Protein AF-A0A0A1UP89-F1 (afdb_monomer)

Structure (mmCIF, N/CA/C/O backbone):
data_AF-A0A0A1UP89-F1
#
_entry.id   AF-A0A0A1UP89-F1
#
loop_
_atom_site.group_PDB
_atom_site.id
_atom_site.type_symbol
_atom_site.label_atom_id
_atom_site.label_alt_id
_atom_site.label_comp_id
_atom_site.label_asym_id
_atom_site.label_entity_id
_atom_site.label_seq_id
_atom_site.pdbx_PDB_ins_code
_atom_site.Cartn_x
_atom_site.Cartn_y
_atom_site.Cartn_z
_atom_site.occupancy
_atom_site.B_iso_or_equiv
_atom_site.auth_seq_id
_atom_site.auth_comp_id
_atom_site.auth_asym_id
_atom_site.auth_atom_id
_atom_site.pdbx_PDB_model_num
ATOM 1 N N . MET A 1 1 ? -55.912 -30.598 -23.095 1.00 42.38 1 MET A N 1
ATOM 2 C CA . MET A 1 1 ? -55.971 -30.353 -24.553 1.00 42.38 1 MET A CA 1
ATOM 3 C C . MET A 1 1 ? -56.591 -28.979 -24.792 1.00 42.38 1 MET A C 1
ATOM 5 O O . MET A 1 1 ? -57.762 -28.890 -25.119 1.00 42.38 1 MET A O 1
ATOM 9 N N . TRP A 1 2 ? -55.812 -27.928 -24.545 1.00 22.33 2 TRP A N 1
ATOM 10 C CA . TRP A 1 2 ? -56.077 -26.521 -24.886 1.00 22.33 2 TRP A CA 1
ATOM 11 C C . TRP A 1 2 ? -54.748 -25.970 -25.458 1.00 22.33 2 TRP A C 1
ATOM 13 O O . TRP A 1 2 ? -53.714 -26.605 -25.224 1.00 22.33 2 TRP A O 1
ATOM 23 N N . PRO A 1 3 ? -54.773 -24.946 -26.326 1.00 29.06 3 PRO A N 1
ATOM 24 C CA . PRO A 1 3 ? -53.859 -24.880 -27.469 1.00 29.06 3 PRO A CA 1
ATOM 25 C C . PRO A 1 3 ? -52.445 -24.404 -27.126 1.00 29.06 3 PRO A C 1
ATOM 27 O O . PRO A 1 3 ? -52.243 -23.603 -26.217 1.00 29.06 3 PRO A O 1
ATOM 30 N N . GLY A 1 4 ? -51.470 -24.874 -27.908 1.00 31.92 4 GLY A N 1
ATOM 31 C CA . GLY A 1 4 ? -50.105 -24.362 -27.857 1.00 31.92 4 GLY A CA 1
ATOM 32 C C . GLY A 1 4 ? -50.028 -22.952 -28.437 1.00 31.92 4 GLY A C 1
ATOM 33 O O . GLY A 1 4 ? -50.510 -22.709 -29.542 1.00 31.92 4 GLY A O 1
ATOM 34 N N . ILE A 1 5 ? -49.393 -22.047 -27.695 1.00 24.05 5 ILE A N 1
ATOM 35 C CA . ILE A 1 5 ? -48.926 -20.758 -28.200 1.00 24.05 5 ILE A CA 1
ATOM 36 C C . ILE A 1 5 ? -47.417 -20.893 -28.378 1.00 24.05 5 ILE A C 1
ATOM 38 O O . ILE A 1 5 ? -46.670 -20.976 -27.404 1.00 24.05 5 ILE A O 1
ATOM 42 N N . THR A 1 6 ? -46.981 -20.963 -29.632 1.00 22.34 6 THR A N 1
ATOM 43 C CA . THR A 1 6 ? -45.565 -20.896 -29.991 1.00 22.34 6 THR A CA 1
ATOM 44 C C . THR A 1 6 ? -45.093 -19.467 -29.752 1.00 22.34 6 THR A C 1
ATOM 46 O O . THR A 1 6 ? -45.511 -18.558 -30.465 1.00 22.34 6 THR A O 1
ATOM 49 N N . MET A 1 7 ? -44.250 -19.254 -28.745 1.00 22.66 7 MET A N 1
ATOM 50 C CA . MET A 1 7 ? -43.619 -17.956 -28.525 1.00 22.66 7 MET A CA 1
ATOM 51 C C . MET A 1 7 ? -42.326 -17.911 -29.342 1.00 22.66 7 MET A C 1
ATOM 53 O O . MET A 1 7 ? -41.294 -18.424 -28.911 1.00 22.66 7 MET A O 1
ATOM 57 N N . GLU A 1 8 ? -42.392 -17.347 -30.550 1.00 20.25 8 GLU A N 1
ATOM 58 C CA . GLU A 1 8 ? -41.189 -17.009 -31.314 1.00 20.25 8 GLU A CA 1
ATOM 59 C C . GLU A 1 8 ? -40.433 -15.905 -30.569 1.00 20.25 8 GLU A C 1
ATOM 61 O O . GLU A 1 8 ? -40.783 -14.727 -30.636 1.00 20.25 8 GLU A O 1
ATOM 66 N N . ILE A 1 9 ? -39.381 -16.289 -29.842 1.00 23.61 9 ILE A N 1
ATOM 67 C CA . ILE A 1 9 ? -38.403 -15.335 -29.325 1.00 23.61 9 ILE A CA 1
ATOM 68 C C . ILE A 1 9 ? -37.549 -14.895 -30.513 1.00 23.61 9 ILE A C 1
ATOM 70 O O . ILE A 1 9 ? -36.512 -15.481 -30.821 1.00 23.61 9 ILE A O 1
ATOM 74 N N . MET A 1 10 ? -38.013 -13.854 -31.200 1.00 20.75 10 MET A N 1
ATOM 75 C CA . MET A 1 10 ? -37.205 -13.115 -32.157 1.00 20.75 10 MET A CA 1
ATOM 76 C C . MET A 1 10 ? -36.128 -12.357 -31.374 1.00 20.75 10 MET A C 1
ATOM 78 O O . MET A 1 10 ? -36.349 -11.240 -30.910 1.00 20.75 10 MET A O 1
ATOM 82 N N . ILE A 1 11 ? -34.965 -12.995 -31.195 1.00 25.22 11 ILE A N 1
ATOM 83 C CA . ILE A 1 11 ? -33.779 -12.362 -30.614 1.00 25.22 11 ILE A CA 1
ATOM 84 C C . ILE A 1 11 ? -33.266 -11.324 -31.619 1.00 25.22 11 ILE A C 1
ATOM 86 O O . ILE A 1 11 ? -32.404 -11.602 -32.451 1.00 25.22 11 ILE A O 1
ATOM 90 N N . LEU A 1 12 ? -33.809 -10.110 -31.539 1.00 24.19 12 LEU A N 1
ATOM 91 C CA . LEU A 1 12 ? -33.123 -8.925 -32.028 1.00 24.19 12 LEU A CA 1
ATOM 92 C C . LEU A 1 12 ? -31.937 -8.682 -31.095 1.00 24.19 12 LEU A C 1
ATOM 94 O O . LEU A 1 12 ? -32.092 -8.131 -30.008 1.00 24.19 12 LEU A O 1
ATOM 98 N N . THR A 1 13 ? -30.751 -9.123 -31.512 1.00 28.55 13 THR A N 1
ATOM 99 C CA . THR A 1 13 ? -29.484 -8.726 -30.893 1.00 28.55 13 THR A CA 1
ATOM 100 C C . THR A 1 13 ? -29.197 -7.266 -31.235 1.00 28.55 13 THR A C 1
ATOM 102 O O . THR A 1 13 ? -28.337 -6.980 -32.073 1.00 28.55 13 THR A O 1
ATOM 105 N N . ASP A 1 14 ? -29.948 -6.345 -30.632 1.00 29.80 14 ASP A N 1
ATOM 106 C CA . ASP A 1 14 ? -29.659 -4.923 -30.748 1.00 29.80 14 ASP A CA 1
ATOM 107 C C . ASP A 1 14 ? -28.640 -4.511 -29.677 1.00 29.80 14 ASP A C 1
ATOM 109 O O . ASP A 1 14 ? -28.861 -4.613 -28.473 1.00 29.80 14 ASP A O 1
ATOM 113 N N . ARG A 1 15 ? -27.475 -4.156 -30.212 1.00 33.12 15 ARG A N 1
ATOM 114 C CA . ARG A 1 15 ? -26.218 -3.662 -29.637 1.00 33.12 15 ARG A CA 1
ATOM 115 C C . ARG A 1 15 ? -26.243 -3.209 -28.172 1.00 33.12 15 ARG A C 1
ATOM 117 O O . ARG A 1 15 ? -26.994 -2.315 -27.792 1.00 33.12 15 ARG A O 1
ATOM 124 N N . HIS A 1 16 ? -25.261 -3.705 -27.414 1.00 34.00 16 HIS A N 1
ATOM 125 C CA . HIS A 1 16 ? -24.821 -3.089 -26.164 1.00 34.00 16 HIS A CA 1
ATOM 126 C C . HIS A 1 16 ? -24.531 -1.587 -26.359 1.00 34.00 16 HIS A C 1
ATOM 128 O O . HIS A 1 16 ? -23.696 -1.239 -27.199 1.00 34.00 16 HIS A O 1
ATOM 134 N N . PRO A 1 17 ? -25.131 -0.685 -25.564 1.00 40.69 17 PRO A N 1
ATOM 135 C CA . PRO A 1 17 ? -24.459 0.555 -25.214 1.00 40.69 17 PRO A CA 1
ATOM 136 C C . PRO A 1 17 ? -23.290 0.238 -24.259 1.00 40.69 17 PRO A C 1
ATOM 138 O O . PRO A 1 17 ? -23.300 -0.786 -23.576 1.00 40.69 17 PRO A O 1
ATOM 141 N N . HIS A 1 18 ? -22.314 1.148 -24.169 1.00 51.59 18 HIS A N 1
ATOM 142 C CA . HIS A 1 18 ? -21.172 1.104 -23.232 1.00 51.59 18 HIS A CA 1
ATOM 143 C C . HIS A 1 18 ? -19.967 0.203 -23.575 1.00 51.59 18 HIS A C 1
ATOM 145 O O . HIS A 1 18 ? -19.153 -0.057 -22.687 1.00 51.59 18 HIS A O 1
ATOM 151 N N . ASP A 1 19 ? -19.755 -0.188 -24.836 1.00 50.91 19 ASP A N 1
ATOM 152 C CA . ASP A 1 19 ? -18.406 -0.617 -25.239 1.00 50.91 19 ASP A CA 1
ATOM 153 C C . ASP A 1 19 ? -17.427 0.563 -25.106 1.00 50.91 19 ASP A C 1
ATOM 155 O O . ASP A 1 19 ? -17.671 1.654 -25.631 1.00 50.91 19 ASP A O 1
ATOM 159 N N . ARG A 1 20 ? -16.306 0.352 -24.404 1.00 49.09 20 ARG A N 1
ATOM 160 C CA . ARG A 1 20 ? -15.162 1.274 -24.434 1.00 49.09 20 ARG A CA 1
ATOM 161 C C . ARG A 1 20 ? -14.379 1.032 -25.717 1.00 49.09 20 ARG A C 1
ATOM 163 O O . ARG A 1 20 ? -13.903 -0.081 -25.946 1.00 49.09 20 ARG A O 1
ATOM 170 N N . THR A 1 21 ? -14.181 2.073 -26.518 1.00 71.00 21 THR A N 1
ATOM 171 C CA . THR A 1 21 ? -13.315 1.977 -27.698 1.00 71.00 21 THR A CA 1
ATOM 172 C C . THR A 1 21 ? -11.861 2.043 -27.240 1.00 71.00 21 THR A C 1
ATOM 174 O O . THR A 1 21 ? -11.462 3.012 -26.596 1.00 71.00 21 THR A O 1
ATOM 177 N N . HIS A 1 22 ? -11.065 1.028 -27.573 1.00 78.38 22 HIS A N 1
ATOM 178 C CA . HIS A 1 22 ? -9.638 0.976 -27.259 1.00 78.38 22 HIS A CA 1
ATOM 179 C C . HIS A 1 22 ? -8.821 1.155 -28.542 1.00 78.38 22 HIS A C 1
ATOM 181 O O . HIS A 1 22 ? -8.998 0.403 -29.501 1.00 78.38 22 HIS A O 1
ATOM 187 N N . GLY A 1 23 ? -7.946 2.158 -28.563 1.00 77.62 23 GLY A N 1
ATOM 188 C CA . GLY A 1 23 ? -6.972 2.374 -29.625 1.00 77.62 23 GLY A CA 1
ATOM 189 C C . GLY A 1 23 ? -5.628 1.773 -29.235 1.00 77.62 23 GLY A C 1
ATOM 190 O O . GLY A 1 23 ? -5.073 2.110 -28.191 1.00 77.62 23 GLY A O 1
ATOM 191 N N . TYR A 1 24 ? -5.092 0.904 -30.086 1.00 81.38 24 TYR A N 1
ATOM 192 C CA . TYR A 1 24 ? -3.754 0.336 -29.933 1.00 81.38 24 TYR A CA 1
ATOM 193 C C . TYR A 1 24 ? -2.792 0.974 -30.936 1.00 81.38 24 TYR A C 1
ATOM 195 O O . TYR A 1 24 ? -3.212 1.386 -32.020 1.00 81.38 24 TYR A O 1
ATOM 203 N N . ALA A 1 25 ? -1.509 1.055 -30.581 1.00 78.19 25 ALA A N 1
ATOM 204 C CA . ALA A 1 25 ? -0.451 1.492 -31.479 1.00 78.19 25 ALA A CA 1
ATOM 205 C C . ALA A 1 25 ? -0.440 0.584 -32.715 1.00 78.19 25 ALA A C 1
ATOM 207 O O . ALA A 1 25 ? -0.203 -0.623 -32.618 1.00 78.19 25 ALA A O 1
ATOM 208 N N . GLY A 1 26 ? -0.761 1.160 -33.872 1.00 68.44 26 GLY A N 1
ATOM 209 C CA . GLY A 1 26 ? -0.765 0.437 -35.136 1.00 68.44 26 GLY A CA 1
ATOM 210 C C . GLY A 1 26 ? 0.653 0.254 -35.663 1.00 68.44 26 GLY A C 1
ATOM 211 O O . GLY A 1 26 ? 1.473 1.163 -35.561 1.00 68.44 26 GLY A O 1
ATOM 212 N N . MET A 1 27 ? 0.927 -0.888 -36.292 1.00 71.25 27 MET A N 1
ATOM 213 C CA . MET A 1 27 ? 2.138 -1.048 -37.094 1.00 71.25 27 MET A CA 1
ATOM 214 C C . MET A 1 27 ? 2.042 -0.135 -38.326 1.00 71.25 27 MET A C 1
ATOM 216 O O . MET A 1 27 ? 1.338 -0.447 -39.288 1.00 71.25 27 MET A O 1
ATOM 220 N N . ILE A 1 28 ? 2.754 0.993 -38.304 1.00 63.75 28 ILE A N 1
ATOM 221 C CA . ILE A 1 28 ? 2.896 1.891 -39.455 1.00 63.75 28 ILE A CA 1
ATOM 222 C C . ILE A 1 28 ? 4.339 1.813 -39.943 1.00 63.75 28 ILE A C 1
ATOM 224 O O . ILE A 1 28 ? 5.195 2.582 -39.505 1.00 63.75 28 ILE A O 1
ATOM 228 N N . LEU A 1 29 ? 4.589 0.896 -40.882 1.00 62.53 29 LEU A N 1
ATOM 229 C CA . LEU A 1 29 ? 5.883 0.779 -41.552 1.00 62.53 29 LEU A CA 1
ATOM 230 C C . LEU A 1 29 ? 6.199 2.091 -42.273 1.00 62.53 29 LEU A C 1
ATOM 232 O O . LEU A 1 29 ? 5.624 2.395 -43.321 1.00 62.53 29 LEU A O 1
ATOM 236 N N . SER A 1 30 ? 7.098 2.870 -41.677 1.00 57.59 30 SER A N 1
ATOM 237 C CA . SER A 1 30 ? 7.413 4.241 -42.082 1.00 57.59 30 SER A CA 1
ATOM 238 C C . SER A 1 30 ? 8.871 4.334 -42.536 1.00 57.59 30 SER A C 1
ATOM 240 O O . SER A 1 30 ? 9.677 4.932 -41.823 1.00 57.59 30 SER A O 1
ATOM 242 N N . PRO A 1 31 ? 9.237 3.757 -43.705 1.00 55.31 31 PRO A N 1
ATOM 243 C CA . PRO A 1 31 ? 10.614 3.716 -44.191 1.00 55.31 31 PRO A CA 1
ATOM 244 C C . PRO A 1 31 ? 11.092 5.116 -44.599 1.00 55.31 31 PRO A C 1
ATOM 246 O O . PRO A 1 31 ? 11.141 5.487 -45.773 1.00 55.31 31 PRO A O 1
ATOM 249 N N . SER A 1 32 ? 11.455 5.910 -43.598 1.00 51.84 32 SER A N 1
ATOM 250 C CA . SER A 1 32 ? 12.113 7.194 -43.763 1.00 51.84 32 SER A CA 1
ATOM 251 C C . SER A 1 32 ? 13.595 6.947 -44.035 1.00 51.84 32 SER A C 1
ATOM 253 O O . SER A 1 32 ? 14.407 6.738 -43.137 1.00 51.84 32 SER A O 1
ATOM 255 N N . THR A 1 33 ? 13.973 6.958 -45.313 1.00 49.22 33 THR A N 1
ATOM 256 C CA . THR A 1 33 ? 15.385 6.981 -45.702 1.00 49.22 33 THR A CA 1
ATOM 257 C C . THR A 1 33 ? 15.982 8.335 -45.323 1.00 49.22 33 THR A C 1
ATOM 259 O O . THR A 1 33 ? 15.942 9.288 -46.110 1.00 49.22 33 THR A O 1
ATOM 262 N N . ALA A 1 34 ? 16.523 8.439 -44.110 1.00 47.06 34 ALA A N 1
ATOM 263 C CA . ALA A 1 34 ? 17.330 9.582 -43.719 1.00 47.06 34 ALA A CA 1
ATOM 264 C C . ALA A 1 34 ? 18.578 9.666 -44.625 1.00 47.06 34 ALA A C 1
ATOM 266 O O . ALA A 1 34 ? 19.169 8.633 -44.964 1.00 47.06 34 ALA A O 1
ATOM 267 N N . PRO A 1 35 ? 19.013 10.871 -45.043 1.00 44.66 35 PRO A N 1
ATOM 268 C CA . PRO A 1 35 ? 20.293 11.020 -45.724 1.00 44.66 35 PRO A CA 1
ATOM 269 C C . PRO A 1 35 ? 21.433 10.562 -44.805 1.00 44.66 35 PRO A C 1
ATOM 271 O O . PRO A 1 35 ? 21.301 10.592 -43.582 1.00 44.66 35 PRO A O 1
ATOM 274 N N . ALA A 1 36 ? 22.556 10.150 -45.404 1.00 48.28 36 ALA A N 1
ATOM 275 C CA . ALA A 1 36 ? 23.699 9.598 -44.678 1.00 48.28 36 ALA A CA 1
ATOM 276 C C . ALA A 1 36 ? 24.060 10.435 -43.440 1.00 48.28 36 ALA A C 1
ATOM 278 O O . ALA A 1 36 ? 24.248 11.653 -43.537 1.00 48.28 36 ALA A O 1
ATOM 279 N N . LEU A 1 37 ? 24.156 9.748 -42.294 1.00 47.66 37 LEU A N 1
ATOM 280 C CA . LEU A 1 37 ? 24.532 10.324 -41.003 1.00 47.66 37 LEU A CA 1
ATOM 281 C C . LEU A 1 37 ? 25.745 11.235 -41.172 1.00 47.66 37 LEU A C 1
ATOM 283 O O . LEU A 1 37 ? 26.709 10.873 -41.855 1.00 47.66 37 LEU A O 1
ATOM 287 N N . SER A 1 38 ? 25.688 12.425 -40.566 1.00 40.91 38 SER A N 1
ATOM 288 C CA . SER A 1 38 ? 26.712 13.438 -40.810 1.00 40.91 38 SER A CA 1
ATOM 289 C C . SER A 1 38 ? 28.104 12.870 -40.524 1.00 40.91 38 SER A C 1
ATOM 291 O O . SER A 1 38 ? 28.335 12.187 -39.523 1.00 40.91 38 SER A O 1
ATOM 293 N N . LEU A 1 39 ? 29.049 13.166 -41.417 1.00 40.88 39 LEU A N 1
ATOM 294 C CA . LEU A 1 39 ? 30.380 12.553 -41.464 1.00 40.88 39 LEU A CA 1
ATOM 295 C C . LEU A 1 39 ? 31.245 12.784 -40.204 1.00 40.88 39 LEU A C 1
ATOM 297 O O . LEU A 1 39 ? 32.393 12.358 -40.177 1.00 40.88 39 LEU A O 1
ATOM 301 N N . GLN A 1 40 ? 30.736 13.452 -39.165 1.00 45.16 40 GLN A N 1
ATOM 302 C CA . GLN A 1 40 ? 31.452 13.728 -37.919 1.00 45.16 40 GLN A CA 1
ATOM 303 C C . GLN A 1 40 ? 31.382 12.572 -36.907 1.00 45.16 40 GLN A C 1
ATOM 305 O O . GLN A 1 40 ? 32.422 12.210 -36.354 1.00 45.16 40 GLN A O 1
ATOM 310 N N . SER A 1 41 ? 30.219 11.940 -36.699 1.00 48.91 41 SER A N 1
ATOM 311 C CA . SER A 1 41 ? 30.062 10.871 -35.693 1.00 48.91 41 SER A CA 1
ATOM 312 C C . SER A 1 41 ? 30.705 9.549 -36.136 1.00 48.91 41 SER A C 1
ATOM 314 O O . SER A 1 41 ? 31.371 8.887 -35.339 1.00 48.91 41 SER A O 1
ATOM 316 N N . PHE A 1 42 ? 30.633 9.196 -37.426 1.00 50.41 42 PHE A N 1
ATOM 317 C CA . PHE A 1 42 ? 31.263 7.983 -37.983 1.00 50.41 42 PHE A CA 1
ATOM 318 C C . PHE A 1 42 ? 32.633 8.222 -38.660 1.00 50.41 42 PHE A C 1
ATOM 320 O O . PHE A 1 42 ? 33.389 7.268 -38.845 1.00 50.41 42 PHE A O 1
ATOM 327 N N . GLY A 1 43 ? 33.030 9.469 -38.953 1.00 43.06 43 GLY A N 1
ATOM 328 C CA . GLY A 1 43 ? 34.191 9.832 -39.800 1.00 43.06 43 GLY A CA 1
ATOM 329 C C . GLY A 1 43 ? 35.607 9.526 -39.292 1.00 43.06 43 GLY A C 1
ATOM 330 O O . GLY A 1 43 ? 36.574 10.103 -39.788 1.00 43.06 43 GLY A O 1
ATOM 331 N N . LYS A 1 44 ? 35.758 8.635 -38.308 1.00 45.56 44 LYS A N 1
ATOM 332 C CA . LYS A 1 44 ? 37.048 8.078 -37.857 1.00 45.56 44 LYS A CA 1
ATOM 333 C C . LYS A 1 44 ? 37.094 6.545 -37.902 1.00 45.56 44 LYS A C 1
ATOM 335 O O . LYS A 1 44 ? 37.988 5.951 -37.309 1.00 45.56 44 LYS A O 1
ATOM 340 N N . LEU A 1 45 ? 36.150 5.905 -38.588 1.00 50.03 45 LEU A N 1
ATOM 341 C CA . LEU A 1 45 ? 36.180 4.470 -38.869 1.00 50.03 45 LEU A CA 1
ATOM 342 C C . LEU A 1 45 ? 36.905 4.243 -40.211 1.00 50.03 45 LEU A C 1
ATOM 344 O O . LEU A 1 45 ? 36.364 4.610 -41.257 1.00 50.03 45 LEU A O 1
ATOM 348 N N . PRO A 1 46 ? 38.148 3.724 -40.221 1.00 45.06 46 PRO A N 1
ATOM 349 C CA . PRO A 1 46 ? 38.855 3.437 -41.463 1.00 45.06 46 PRO A CA 1
ATOM 350 C C . PRO A 1 46 ? 38.225 2.233 -42.175 1.00 45.06 46 PRO A C 1
ATOM 352 O O . PRO A 1 46 ? 38.401 1.093 -41.746 1.00 45.06 46 PRO A O 1
ATOM 355 N N . THR A 1 47 ? 37.576 2.496 -43.316 1.00 50.72 47 THR A N 1
ATOM 356 C CA . THR A 1 47 ? 36.819 1.538 -44.157 1.00 50.72 47 THR A CA 1
ATOM 357 C C . THR A 1 47 ? 35.584 0.909 -43.486 1.00 50.72 47 THR A C 1
ATOM 359 O O . THR A 1 47 ? 35.447 0.932 -42.267 1.00 50.72 47 THR A O 1
ATOM 362 N N . GLY A 1 48 ? 34.632 0.443 -44.309 1.00 50.66 48 GLY A N 1
ATOM 363 C CA . GLY A 1 48 ? 33.265 0.092 -43.890 1.00 50.66 48 GLY A CA 1
ATOM 364 C C . GLY A 1 48 ? 33.160 -0.986 -42.803 1.00 50.66 48 GLY A C 1
ATOM 365 O O . GLY A 1 48 ? 34.070 -1.792 -42.608 1.00 50.66 48 GLY A O 1
ATOM 366 N N . LEU A 1 49 ? 32.010 -1.013 -42.119 1.00 52.12 49 LEU A N 1
ATOM 367 C CA . LEU A 1 49 ? 31.774 -1.853 -40.936 1.00 52.12 49 LEU A CA 1
ATOM 368 C C . LEU A 1 49 ? 31.751 -3.364 -41.241 1.00 52.12 49 LEU A C 1
ATOM 370 O O . LEU A 1 49 ? 31.895 -4.156 -40.318 1.00 52.12 49 LEU A O 1
ATOM 374 N N . GLY A 1 50 ? 31.628 -3.766 -42.512 1.00 44.69 50 GLY A N 1
ATOM 375 C CA . GLY A 1 50 ? 31.567 -5.163 -42.972 1.00 44.69 50 GLY A CA 1
ATOM 376 C C . GLY A 1 50 ? 32.885 -5.952 -42.910 1.00 44.69 50 GLY A C 1
ATOM 377 O O . GLY A 1 50 ? 33.199 -6.705 -43.827 1.00 44.69 50 GLY A O 1
ATOM 378 N N . SER A 1 51 ? 33.682 -5.780 -41.855 1.00 48.94 51 SER A N 1
ATOM 379 C CA . SER A 1 51 ? 34.794 -6.681 -41.529 1.00 48.94 51 SER A CA 1
ATOM 380 C C . SER A 1 51 ? 34.686 -7.118 -40.072 1.00 48.94 51 SER A C 1
ATOM 382 O O . SER A 1 51 ? 34.196 -6.348 -39.249 1.00 48.94 51 SER A O 1
ATOM 384 N N . ASP A 1 52 ? 35.220 -8.296 -39.730 1.00 53.59 52 ASP A N 1
ATOM 385 C CA . ASP A 1 52 ? 35.168 -8.917 -38.384 1.00 53.59 52 ASP A CA 1
ATOM 386 C C . ASP A 1 52 ? 35.811 -8.083 -37.243 1.00 53.59 52 ASP A C 1
ATOM 388 O O . ASP A 1 52 ? 35.985 -8.553 -36.122 1.00 53.59 52 ASP A O 1
ATOM 392 N N . LYS A 1 53 ? 36.203 -6.838 -37.532 1.00 58.34 53 LYS A N 1
ATOM 393 C CA . LYS A 1 53 ? 36.856 -5.862 -36.655 1.00 58.34 53 LYS A CA 1
ATOM 394 C C . LYS A 1 53 ? 35.887 -4.921 -35.939 1.00 58.34 53 LYS A C 1
ATOM 396 O O . LYS A 1 53 ? 36.347 -4.165 -35.082 1.00 58.34 53 LYS A O 1
ATOM 401 N N . TYR A 1 54 ? 34.606 -4.911 -36.310 1.00 68.56 54 TYR A N 1
ATOM 402 C CA . TYR A 1 54 ? 33.573 -4.067 -35.706 1.00 68.56 54 TYR A CA 1
ATOM 403 C C . TYR A 1 54 ? 32.379 -4.917 -35.271 1.00 68.56 54 TYR A C 1
ATOM 405 O O . TYR A 1 54 ? 31.867 -5.717 -36.051 1.00 68.56 54 TYR A O 1
ATOM 413 N N . GLN A 1 55 ? 31.931 -4.745 -34.029 1.00 72.19 55 GLN A N 1
ATOM 414 C CA . GLN A 1 55 ? 30.783 -5.458 -33.466 1.00 72.19 55 GLN A CA 1
ATOM 415 C C . GLN A 1 55 ? 29.811 -4.454 -32.845 1.00 72.19 55 GLN A C 1
ATOM 417 O O . GLN A 1 55 ? 30.221 -3.615 -32.044 1.00 72.19 55 GLN A O 1
ATOM 422 N N . TRP A 1 56 ? 28.533 -4.541 -33.223 1.00 71.25 56 TRP A N 1
ATOM 423 C CA . TRP A 1 56 ? 27.450 -3.826 -32.548 1.00 71.25 56 TRP A CA 1
ATOM 424 C C . TRP A 1 56 ? 27.031 -4.621 -31.322 1.00 71.25 56 TRP A C 1
ATOM 426 O O . TRP A 1 56 ? 26.658 -5.788 -31.443 1.00 71.25 56 TRP A O 1
ATOM 436 N N . VAL A 1 57 ? 27.170 -4.012 -30.151 1.00 76.56 57 VAL A N 1
ATOM 437 C CA . VAL A 1 57 ? 27.090 -4.719 -28.879 1.00 76.56 57 VAL A CA 1
ATOM 438 C C . VAL A 1 57 ? 26.784 -3.737 -27.749 1.00 76.56 57 VAL A C 1
ATOM 440 O O . VAL A 1 57 ? 27.407 -2.680 -27.666 1.00 76.56 57 VAL A O 1
ATOM 443 N N . ASP A 1 58 ? 25.833 -4.069 -26.875 1.00 74.75 58 ASP A N 1
ATOM 444 C CA . ASP A 1 58 ? 25.662 -3.347 -25.612 1.00 74.75 58 ASP A CA 1
ATOM 445 C C . ASP A 1 58 ? 26.744 -3.822 -24.639 1.00 74.75 58 ASP A C 1
ATOM 447 O O . ASP A 1 58 ? 26.612 -4.835 -23.951 1.00 74.75 58 ASP A O 1
ATOM 451 N N . LEU A 1 59 ? 27.883 -3.131 -24.658 1.00 77.50 59 LEU A N 1
ATOM 452 C CA . LEU A 1 59 ? 29.042 -3.524 -23.865 1.00 77.50 59 LEU A CA 1
ATOM 453 C C . LEU A 1 59 ? 28.869 -3.200 -22.375 1.00 77.50 59 LEU A C 1
ATOM 455 O O . LEU A 1 59 ? 29.646 -3.711 -21.576 1.00 77.50 59 LEU A O 1
ATOM 459 N N . ASP A 1 60 ? 27.926 -2.340 -21.990 1.00 75.06 60 ASP A N 1
ATOM 460 C CA . ASP A 1 60 ? 27.795 -1.797 -20.627 1.00 75.06 60 ASP A CA 1
ATOM 461 C C . ASP A 1 60 ? 26.455 -2.149 -19.947 1.00 75.06 60 ASP A C 1
ATOM 463 O O . ASP A 1 60 ? 26.261 -1.851 -18.764 1.00 75.06 60 ASP A O 1
ATOM 467 N N . GLY A 1 61 ? 25.565 -2.852 -20.655 1.00 71.50 61 GLY A N 1
ATOM 468 C CA . GLY A 1 61 ? 24.234 -3.226 -20.177 1.00 71.50 61 GLY A CA 1
ATOM 469 C C . GLY A 1 61 ? 23.331 -2.005 -20.011 1.00 71.50 61 GLY A C 1
ATOM 470 O O . GLY A 1 61 ? 22.631 -1.907 -19.007 1.00 71.50 61 GLY A O 1
ATOM 471 N N . GLU A 1 62 ? 23.426 -1.051 -20.937 1.00 73.12 62 GLU A N 1
ATOM 472 C CA . GLU A 1 62 ? 22.712 0.234 -20.949 1.00 73.12 62 GLU A CA 1
ATOM 473 C C . GLU A 1 62 ? 21.335 0.153 -21.638 1.00 73.12 62 GLU A C 1
ATOM 475 O O . GLU A 1 62 ? 20.604 1.143 -21.676 1.00 73.12 62 GLU A O 1
ATOM 480 N N . GLY A 1 63 ? 20.988 -1.002 -22.214 1.00 70.12 63 GLY A N 1
ATOM 481 C CA . GLY A 1 63 ? 19.778 -1.200 -23.009 1.00 70.12 63 GLY A CA 1
ATOM 482 C C . GLY A 1 63 ? 19.892 -0.625 -24.423 1.00 70.12 63 GLY A C 1
ATOM 483 O O . GLY A 1 63 ? 18.869 -0.393 -25.065 1.00 70.12 63 GLY A O 1
ATOM 484 N N . ILE A 1 64 ? 21.113 -0.359 -24.905 1.00 78.19 64 ILE A N 1
ATOM 485 C CA . ILE A 1 64 ? 21.393 0.177 -26.245 1.00 78.19 64 ILE A CA 1
ATOM 486 C C . ILE A 1 64 ? 22.780 -0.257 -26.740 1.00 78.19 64 ILE A C 1
ATOM 488 O O . ILE A 1 64 ? 23.774 -0.194 -26.019 1.00 78.19 64 ILE A O 1
ATOM 492 N N . ALA A 1 65 ? 22.868 -0.702 -27.995 1.00 80.12 65 ALA A N 1
ATOM 493 C CA . ALA A 1 65 ? 24.112 -1.222 -28.558 1.00 80.12 65 ALA A CA 1
ATOM 494 C C . ALA A 1 65 ? 25.042 -0.104 -29.067 1.00 80.12 65 ALA A C 1
ATOM 496 O O . ALA A 1 65 ? 24.637 0.725 -29.886 1.00 80.12 65 ALA A O 1
ATOM 497 N N . GLY A 1 66 ? 26.306 -0.124 -28.632 1.00 79.38 66 GLY A N 1
ATOM 498 C CA . GLY A 1 66 ? 27.402 0.683 -29.180 1.00 79.38 66 GLY A CA 1
ATOM 499 C C . GLY A 1 66 ? 28.288 -0.102 -30.153 1.00 79.38 66 GLY A C 1
ATOM 500 O O . GLY A 1 66 ? 28.001 -1.249 -30.495 1.00 79.38 66 GLY A O 1
ATOM 501 N N . VAL A 1 67 ? 29.394 0.503 -30.601 1.00 81.88 67 VAL A N 1
ATOM 502 C CA . VAL A 1 67 ? 30.344 -0.117 -31.548 1.00 81.88 67 VAL A CA 1
ATOM 503 C C . VAL A 1 67 ? 31.661 -0.459 -30.857 1.00 81.88 67 VAL A C 1
ATOM 505 O O . VAL A 1 67 ? 32.435 0.429 -30.500 1.00 81.88 67 VAL A O 1
ATOM 508 N N . LEU A 1 68 ? 31.953 -1.753 -30.730 1.00 79.62 68 LEU A N 1
ATOM 509 C CA . LEU A 1 68 ? 33.231 -2.290 -30.261 1.00 79.62 68 LEU A CA 1
ATOM 510 C C . LEU A 1 68 ? 34.180 -2.558 -31.440 1.00 79.62 68 LEU A C 1
ATOM 512 O O . LEU A 1 68 ? 33.764 -3.059 -32.484 1.00 79.62 68 LEU A O 1
ATOM 516 N N . THR A 1 69 ? 35.472 -2.269 -31.266 1.00 78.38 69 THR A N 1
ATOM 517 C CA . THR A 1 69 ? 36.532 -2.617 -32.224 1.00 78.38 69 THR A CA 1
ATOM 518 C C . THR A 1 69 ? 37.845 -2.982 -31.535 1.00 78.38 69 THR A C 1
ATOM 520 O O . THR A 1 69 ? 38.177 -2.444 -30.480 1.00 78.38 69 THR A O 1
ATOM 523 N N . GLU A 1 70 ? 38.627 -3.871 -32.149 1.00 74.94 70 GLU A N 1
ATOM 524 C CA . GLU A 1 70 ? 39.975 -4.217 -31.695 1.00 74.94 70 GLU A CA 1
ATOM 525 C C . GLU A 1 70 ? 41.037 -3.635 -32.640 1.00 74.94 70 GLU A C 1
ATOM 527 O O . GLU A 1 70 ? 41.096 -3.965 -33.826 1.00 74.94 70 GLU A O 1
ATOM 532 N N . GLN A 1 71 ? 41.908 -2.771 -32.108 1.00 72.81 71 GLN A N 1
ATOM 533 C CA . GLN A 1 71 ? 43.002 -2.146 -32.856 1.00 72.81 71 GLN A CA 1
ATOM 534 C C . GLN A 1 71 ? 44.281 -2.161 -32.012 1.00 72.81 71 GLN A C 1
ATOM 536 O O . GLN A 1 71 ? 44.275 -1.792 -30.843 1.00 72.81 71 GLN A O 1
ATOM 541 N N . GLY A 1 72 ? 45.403 -2.610 -32.583 1.00 64.69 72 GLY A N 1
ATOM 542 C CA . GLY A 1 72 ? 46.694 -2.603 -31.879 1.00 64.69 72 GLY A CA 1
ATOM 543 C C . GLY A 1 72 ? 46.740 -3.428 -30.580 1.00 64.69 72 GLY A C 1
ATOM 544 O O . GLY A 1 72 ? 47.533 -3.106 -29.702 1.00 64.69 72 GLY A O 1
ATOM 545 N N . ASN A 1 73 ? 45.909 -4.474 -30.460 1.00 67.81 73 ASN A N 1
ATOM 546 C CA . ASN A 1 73 ? 45.705 -5.289 -29.247 1.00 67.81 73 ASN A CA 1
ATOM 547 C C . ASN A 1 73 ? 45.049 -4.544 -28.059 1.00 67.81 73 ASN A C 1
ATOM 549 O O . ASN A 1 73 ? 45.060 -5.044 -26.936 1.00 67.81 73 ASN A O 1
ATOM 553 N N . ALA A 1 74 ? 44.451 -3.376 -28.309 1.00 71.38 74 ALA A N 1
ATOM 554 C CA . ALA A 1 74 ? 43.544 -2.693 -27.394 1.00 71.38 74 ALA A CA 1
ATOM 555 C C . ALA A 1 74 ? 42.109 -2.750 -27.938 1.00 71.38 74 ALA A C 1
ATOM 557 O O . ALA A 1 74 ? 41.886 -2.784 -29.153 1.00 71.38 74 ALA A O 1
ATOM 558 N N . TRP A 1 75 ? 41.134 -2.760 -27.033 1.00 78.88 75 TRP A N 1
ATOM 559 C CA . TRP A 1 75 ? 39.727 -2.607 -27.385 1.00 78.88 75 TRP A CA 1
ATOM 560 C C . TRP A 1 75 ? 39.318 -1.146 -27.273 1.00 78.88 75 TRP A C 1
ATOM 562 O O . TRP A 1 75 ? 39.650 -0.464 -26.302 1.00 78.88 75 TRP A O 1
ATOM 572 N N . PHE A 1 76 ? 38.565 -0.691 -28.263 1.00 79.12 76 PHE A N 1
ATOM 573 C CA . PHE A 1 76 ? 37.967 0.628 -28.283 1.00 79.12 76 PHE A CA 1
ATOM 574 C C . PHE A 1 76 ? 36.461 0.497 -28.435 1.00 79.12 76 PHE A C 1
ATOM 576 O O . PHE A 1 76 ? 35.984 -0.303 -29.241 1.00 79.12 76 PHE A O 1
ATOM 583 N N . TYR A 1 77 ? 35.725 1.299 -27.680 1.00 82.25 77 TYR A N 1
ATOM 584 C CA . TYR A 1 77 ? 34.273 1.331 -27.706 1.00 82.25 77 TYR A CA 1
ATOM 585 C C . TYR A 1 77 ? 33.805 2.728 -28.102 1.00 82.25 77 TYR A C 1
ATOM 587 O O . TYR A 1 77 ? 34.358 3.738 -27.666 1.00 82.25 77 TYR A O 1
ATOM 595 N N . LYS A 1 78 ? 32.794 2.786 -28.963 1.00 81.44 78 LYS A N 1
ATOM 596 C CA . LYS A 1 78 ? 31.977 3.975 -29.172 1.00 81.44 78 LYS A CA 1
ATOM 597 C C . LYS A 1 78 ? 30.617 3.712 -28.561 1.00 81.44 78 LYS A C 1
ATOM 599 O O . LYS A 1 78 ? 29.827 2.952 -29.123 1.00 81.44 78 LYS A O 1
ATOM 604 N N . ARG A 1 79 ? 30.366 4.352 -27.424 1.00 82.56 79 ARG A N 1
ATOM 605 C CA . ARG A 1 79 ? 29.071 4.331 -26.748 1.00 82.56 79 ARG A CA 1
ATOM 606 C C . ARG A 1 79 ? 28.001 4.929 -27.662 1.00 82.56 79 ARG A C 1
ATOM 608 O O . ARG A 1 79 ? 28.275 5.898 -28.373 1.00 82.56 79 ARG A O 1
ATOM 615 N N . ASN A 1 80 ? 26.808 4.347 -27.650 1.00 82.06 80 ASN A N 1
ATOM 616 C CA . ASN A 1 80 ? 25.645 4.931 -28.308 1.00 82.06 80 ASN A CA 1
ATOM 617 C C . ASN A 1 80 ? 24.985 5.926 -27.338 1.00 82.06 80 ASN A C 1
ATOM 619 O O . ASN A 1 80 ? 24.853 5.645 -26.143 1.00 82.06 80 ASN A O 1
ATOM 623 N N . PHE A 1 81 ? 24.652 7.115 -27.831 1.00 79.94 81 PHE A N 1
ATOM 624 C CA . PHE A 1 81 ? 24.011 8.177 -27.054 1.00 79.94 81 PHE A CA 1
ATOM 625 C C . PHE A 1 81 ? 22.503 8.291 -27.331 1.00 79.94 81 PHE A C 1
ATOM 627 O O . PHE A 1 81 ? 21.866 9.176 -26.768 1.00 79.94 81 PHE A O 1
ATOM 634 N N . GLY A 1 82 ? 21.932 7.381 -28.130 1.00 73.69 82 GLY A N 1
ATOM 635 C CA . GLY A 1 82 ? 20.586 7.520 -28.687 1.00 73.69 82 GLY A CA 1
ATOM 636 C C . GLY A 1 82 ? 20.605 8.372 -29.957 1.00 73.69 82 GLY A C 1
ATOM 637 O O . GLY A 1 82 ? 21.667 8.816 -30.394 1.00 73.69 82 GLY A O 1
ATOM 638 N N . ASP A 1 83 ? 19.443 8.569 -30.583 1.00 75.44 83 ASP A N 1
ATOM 639 C CA . ASP A 1 83 ? 19.262 9.468 -31.742 1.00 75.44 83 ASP A CA 1
ATOM 640 C C . ASP A 1 83 ? 20.249 9.246 -32.915 1.00 75.44 83 ASP A C 1
ATOM 642 O O . ASP A 1 83 ? 20.567 10.155 -33.685 1.00 75.44 83 ASP A O 1
ATOM 646 N N . ALA A 1 84 ? 20.737 8.006 -33.062 1.00 70.06 84 ALA A N 1
ATOM 647 C CA . ALA A 1 84 ? 21.800 7.595 -33.986 1.00 70.06 84 ALA A CA 1
ATOM 648 C C . ALA A 1 84 ? 23.150 8.343 -33.818 1.00 70.06 84 ALA A C 1
ATOM 650 O O . ALA A 1 84 ? 23.988 8.347 -34.733 1.00 70.06 84 ALA A O 1
ATOM 651 N N . GLU A 1 85 ? 23.408 8.935 -32.646 1.00 76.81 85 GLU A N 1
ATOM 652 C CA . GLU A 1 85 ? 24.684 9.552 -32.283 1.00 76.81 85 GLU A CA 1
ATOM 653 C C . GLU A 1 85 ? 25.618 8.557 -31.568 1.00 76.81 85 GLU A C 1
ATOM 655 O O . GLU A 1 85 ? 25.296 7.964 -30.538 1.00 76.81 85 GLU A O 1
ATOM 660 N N . LEU A 1 86 ? 26.834 8.403 -32.103 1.00 77.94 86 LEU A N 1
ATOM 661 C CA . LEU A 1 86 ? 27.915 7.669 -31.444 1.00 77.94 86 LEU A CA 1
ATOM 662 C C . LEU A 1 86 ? 28.911 8.630 -30.801 1.00 77.94 86 LEU A C 1
ATOM 664 O O . LEU A 1 86 ? 29.430 9.533 -31.465 1.00 77.94 86 LEU A O 1
ATOM 668 N N . GLY A 1 87 ? 29.251 8.344 -29.547 1.00 73.00 87 GLY A N 1
ATOM 669 C CA . GLY A 1 87 ? 30.227 9.088 -28.767 1.00 73.00 87 GLY A CA 1
ATOM 670 C C . GLY A 1 87 ? 31.673 9.016 -29.290 1.00 73.00 87 GLY A C 1
ATOM 671 O O . GLY A 1 87 ? 31.981 8.387 -30.318 1.00 73.00 87 GLY A O 1
ATOM 672 N N . PRO A 1 88 ? 32.607 9.682 -28.583 1.00 78.50 88 PRO A N 1
ATOM 673 C CA . PRO A 1 88 ? 34.029 9.602 -28.890 1.00 78.50 88 PRO A CA 1
ATOM 674 C C . PRO A 1 88 ? 34.541 8.156 -28.807 1.00 78.50 88 PRO A C 1
ATOM 676 O O . PRO A 1 88 ? 33.934 7.283 -28.195 1.00 78.50 88 PRO A O 1
ATOM 679 N N . LEU A 1 89 ? 35.681 7.896 -29.451 1.00 76.94 89 LEU A N 1
ATOM 680 C CA . LEU A 1 89 ? 36.339 6.594 -29.363 1.00 76.94 89 LEU A CA 1
ATOM 681 C C . LEU A 1 89 ? 37.020 6.466 -27.992 1.00 76.94 89 LEU A C 1
ATOM 683 O O . LEU A 1 89 ? 38.091 7.038 -27.779 1.00 76.94 89 LEU A O 1
ATOM 687 N N . GLU A 1 90 ? 36.393 5.731 -27.083 1.00 78.31 90 GLU A N 1
ATOM 688 C CA . GLU A 1 90 ? 36.893 5.445 -25.738 1.00 78.31 90 GLU A CA 1
ATOM 689 C C . GLU A 1 90 ? 37.775 4.188 -25.775 1.00 78.31 90 GLU A C 1
ATOM 691 O O . GLU A 1 90 ? 37.537 3.263 -26.553 1.00 78.31 90 GLU A O 1
ATOM 696 N N . THR A 1 91 ? 38.838 4.152 -24.968 1.00 74.69 91 THR A N 1
ATOM 697 C CA . THR A 1 91 ? 39.653 2.935 -24.797 1.00 74.69 91 THR A CA 1
ATOM 698 C C . THR A 1 91 ? 39.057 2.137 -23.650 1.00 74.69 91 THR A C 1
ATOM 700 O O . THR A 1 91 ? 38.946 2.677 -22.553 1.00 74.69 91 THR A O 1
ATOM 703 N N . VAL A 1 92 ? 38.703 0.870 -23.874 1.00 73.62 92 VAL A N 1
ATOM 704 C CA . VAL A 1 92 ? 38.184 0.004 -22.805 1.00 73.62 92 VAL A CA 1
ATOM 705 C C . VAL A 1 92 ? 39.306 -0.203 -21.784 1.00 73.62 92 VAL A C 1
ATOM 707 O O . VAL A 1 92 ? 40.346 -0.773 -22.121 1.00 73.62 92 VAL A O 1
ATOM 710 N N . ALA A 1 93 ? 39.113 0.312 -20.566 1.00 58.97 93 ALA A N 1
ATOM 711 C CA . ALA A 1 93 ? 40.196 0.642 -19.634 1.00 58.97 93 ALA A CA 1
ATOM 712 C C . ALA A 1 93 ? 41.139 -0.529 -19.302 1.00 58.97 93 ALA A C 1
ATOM 714 O O . ALA A 1 93 ? 42.347 -0.324 -19.154 1.00 58.97 93 ALA A O 1
ATOM 715 N N . GLN A 1 94 ? 40.615 -1.757 -19.236 1.00 62.38 94 GLN A N 1
ATOM 716 C CA . GLN A 1 94 ? 41.415 -2.978 -19.150 1.00 62.38 94 GLN A CA 1
ATOM 717 C C . GLN A 1 94 ? 40.887 -4.043 -20.118 1.00 62.38 94 GLN A C 1
ATOM 719 O O . GLN A 1 94 ? 39.736 -4.469 -20.031 1.00 62.38 94 GLN A O 1
ATOM 724 N N . LYS A 1 95 ? 41.754 -4.524 -21.019 1.00 66.69 95 LYS A N 1
ATOM 725 C CA . LYS A 1 95 ? 41.518 -5.757 -21.781 1.00 66.69 95 LYS A CA 1
ATOM 726 C C . LYS A 1 95 ? 41.892 -6.946 -20.871 1.00 66.69 95 LYS A C 1
ATOM 728 O O . LYS A 1 95 ? 43.064 -7.035 -20.504 1.00 66.69 95 LYS A O 1
ATOM 733 N N . PRO A 1 96 ? 40.973 -7.867 -20.504 1.00 62.25 96 PRO A N 1
ATOM 734 C CA . PRO A 1 96 ? 41.240 -8.876 -19.460 1.00 62.25 96 PRO A CA 1
ATOM 735 C C . PRO A 1 96 ? 42.321 -9.900 -19.813 1.00 62.25 96 PRO A C 1
ATOM 737 O O . PRO A 1 96 ? 42.899 -10.549 -18.943 1.00 62.25 96 PRO A O 1
ATOM 740 N N . SER A 1 97 ? 42.582 -10.070 -21.107 1.00 61.88 97 SER A N 1
ATOM 741 C CA . SER A 1 97 ? 43.623 -10.941 -21.634 1.00 61.88 97 SER A CA 1
ATOM 742 C C . SER A 1 97 ? 44.214 -10.341 -22.909 1.00 61.88 97 SER A C 1
ATOM 744 O O . SER A 1 97 ? 43.586 -9.529 -23.584 1.00 61.88 97 SER A O 1
ATOM 746 N N . SER A 1 98 ? 45.411 -10.772 -23.298 1.00 58.56 98 SER A N 1
ATOM 747 C CA . SER A 1 98 ? 46.026 -10.397 -24.578 1.00 58.56 98 SER A CA 1
ATOM 748 C C . SER A 1 98 ? 45.458 -11.166 -25.784 1.00 58.56 98 SER A C 1
ATOM 750 O O . SER A 1 98 ? 46.034 -11.100 -26.871 1.00 58.56 98 SER A O 1
ATOM 752 N N . ILE A 1 99 ? 44.354 -11.902 -25.611 1.00 61.06 99 ILE A N 1
ATOM 753 C CA . ILE A 1 99 ? 43.764 -12.778 -26.628 1.00 61.06 99 ILE A CA 1
ATOM 754 C C . ILE A 1 99 ? 42.849 -11.945 -27.549 1.00 61.06 99 ILE A C 1
ATOM 756 O O . ILE A 1 99 ? 42.072 -11.130 -27.047 1.00 61.06 99 ILE A O 1
ATOM 760 N N . PRO A 1 100 ? 42.959 -12.053 -28.885 1.00 62.44 100 PRO A N 1
ATOM 761 C CA . PRO A 1 100 ? 42.107 -11.310 -29.818 1.00 62.44 100 PRO A CA 1
ATOM 762 C C . PRO A 1 100 ? 40.707 -11.930 -29.962 1.00 62.44 100 PRO A C 1
ATOM 764 O O . PRO A 1 100 ? 40.551 -13.147 -29.859 1.00 62.44 100 PRO A O 1
ATOM 767 N N . LEU A 1 101 ? 39.701 -11.110 -30.284 1.00 66.12 101 LEU A N 1
ATOM 768 C CA . LEU A 1 101 ? 38.350 -11.581 -30.631 1.00 66.12 101 LEU A CA 1
ATOM 769 C C . LEU A 1 101 ? 38.356 -12.278 -32.004 1.00 66.12 101 LEU A C 1
ATOM 771 O O . LEU A 1 101 ? 38.202 -11.638 -33.040 1.00 66.12 101 LEU A O 1
ATOM 775 N N . ASN A 1 102 ? 38.576 -13.596 -32.029 1.00 59.50 102 ASN A N 1
ATOM 776 C CA . ASN A 1 102 ? 38.731 -14.374 -33.269 1.00 59.50 102 ASN A CA 1
ATOM 777 C C . ASN A 1 102 ? 37.982 -15.723 -33.260 1.00 59.50 102 ASN A C 1
ATOM 779 O O . ASN A 1 102 ? 38.481 -16.731 -33.762 1.00 59.50 102 ASN A O 1
ATOM 783 N N . GLY A 1 103 ? 36.804 -15.765 -32.632 1.00 57.31 103 GLY A N 1
ATOM 784 C CA . GLY A 1 103 ? 35.972 -16.968 -32.497 1.00 57.31 103 GLY A CA 1
ATOM 785 C C . GLY A 1 103 ? 36.425 -17.911 -31.377 1.00 57.31 103 GLY A C 1
ATOM 786 O O . GLY A 1 103 ? 35.584 -18.531 -30.736 1.00 57.31 103 GLY A O 1
ATOM 787 N N . LYS A 1 104 ? 37.727 -17.954 -31.061 1.00 62.94 104 LYS A N 1
ATOM 788 C CA . LYS A 1 104 ? 38.274 -18.684 -29.898 1.00 62.94 104 LYS A CA 1
ATOM 789 C C . LYS A 1 104 ? 38.056 -17.967 -28.571 1.00 62.94 104 LYS A C 1
ATOM 791 O O . LYS A 1 104 ? 37.947 -18.620 -27.533 1.00 62.94 104 LYS A O 1
ATOM 796 N N . SER A 1 105 ? 37.942 -16.645 -28.625 1.00 66.75 105 SER A N 1
ATOM 797 C CA . SER A 1 105 ? 37.391 -15.835 -27.546 1.00 66.75 105 SER A CA 1
ATOM 798 C C . SER A 1 105 ? 36.236 -14.993 -28.079 1.00 66.75 105 SER A C 1
ATOM 800 O O . SER A 1 105 ? 36.306 -14.483 -29.202 1.00 66.75 105 SER A O 1
ATOM 802 N N . GLN A 1 106 ? 35.163 -14.901 -27.297 1.00 71.44 106 GLN A N 1
ATOM 803 C CA . GLN A 1 106 ? 33.880 -14.313 -27.691 1.00 71.44 106 GLN A CA 1
ATOM 804 C C . GLN A 1 106 ? 33.284 -13.514 -26.527 1.00 71.44 106 GLN A C 1
ATOM 806 O O . GLN A 1 106 ? 33.537 -13.832 -25.365 1.00 71.44 106 GLN A O 1
ATOM 811 N N . LEU A 1 107 ? 32.473 -12.499 -26.830 1.00 72.19 107 LEU A N 1
ATOM 812 C CA . LEU A 1 107 ? 31.594 -11.872 -25.843 1.00 72.19 107 LEU A CA 1
ATOM 813 C C . LEU A 1 107 ? 30.266 -12.626 -25.836 1.00 72.19 107 LEU A C 1
ATOM 815 O O . LEU A 1 107 ? 29.603 -12.706 -26.867 1.00 72.19 107 LEU A O 1
ATOM 819 N N . LEU A 1 108 ? 29.903 -13.196 -24.689 1.00 68.62 108 LEU A N 1
ATOM 820 C CA . LEU A 1 108 ? 28.675 -13.967 -24.508 1.00 68.62 108 LEU A CA 1
ATOM 821 C C . LEU A 1 108 ? 27.987 -13.543 -23.213 1.00 68.62 108 LEU A C 1
ATOM 823 O O . LEU A 1 108 ? 28.632 -13.430 -22.168 1.00 68.62 108 LEU A O 1
ATOM 827 N N . ASP A 1 109 ? 26.673 -13.359 -23.267 1.00 65.19 109 ASP A N 1
ATOM 828 C CA . ASP A 1 109 ? 25.850 -13.310 -22.065 1.00 65.19 109 ASP A CA 1
ATOM 829 C C . ASP A 1 109 ? 25.685 -14.743 -21.535 1.00 65.19 109 ASP A C 1
ATOM 831 O O . ASP A 1 109 ? 24.903 -15.538 -22.049 1.00 65.19 109 ASP A O 1
ATOM 835 N N . LEU A 1 110 ? 26.481 -15.086 -20.520 1.00 61.25 110 LEU A N 1
ATOM 836 C CA . LEU A 1 110 ? 26.419 -16.382 -19.837 1.00 61.25 110 LEU A CA 1
ATOM 837 C C . LEU A 1 110 ? 25.342 -16.435 -18.736 1.00 61.25 110 LEU A C 1
ATOM 839 O O . LEU A 1 110 ? 25.243 -17.448 -18.043 1.00 61.25 110 LEU A O 1
ATOM 843 N N . GLY A 1 111 ? 24.621 -15.336 -18.488 1.00 53.75 111 GLY A N 1
ATOM 844 C CA . GLY A 1 111 ? 23.627 -15.215 -17.419 1.00 53.75 111 GLY A CA 1
ATOM 845 C C . GLY A 1 111 ? 22.182 -15.086 -17.903 1.00 53.75 111 GLY A C 1
ATOM 846 O O . GLY A 1 111 ? 21.269 -15.311 -17.105 1.00 53.75 111 GLY A O 1
ATOM 847 N N . GLY A 1 112 ? 21.958 -14.734 -19.170 1.00 52.62 112 GLY A N 1
ATOM 848 C CA . GLY A 1 112 ? 20.654 -14.295 -19.675 1.00 52.62 112 GLY A CA 1
ATOM 849 C C . GLY A 1 112 ? 20.219 -12.974 -19.031 1.00 52.62 112 GLY A C 1
ATOM 850 O O . GLY A 1 112 ? 19.055 -12.813 -18.672 1.00 52.62 112 GLY A O 1
ATOM 851 N N . ASN A 1 113 ? 21.177 -12.079 -18.775 1.00 51.56 113 ASN A N 1
ATOM 852 C CA . ASN A 1 113 ? 20.987 -10.810 -18.075 1.00 51.56 113 ASN A CA 1
ATOM 853 C C . ASN A 1 113 ? 21.518 -9.589 -18.852 1.00 51.56 113 ASN A C 1
ATOM 855 O O . ASN A 1 113 ? 21.679 -8.525 -18.256 1.00 51.56 113 ASN A O 1
ATOM 859 N N . GLY A 1 114 ? 21.863 -9.758 -20.130 1.00 57.72 114 GLY A N 1
ATOM 860 C CA . GLY A 1 114 ? 22.471 -8.765 -21.018 1.00 57.72 114 GLY A CA 1
ATOM 861 C C . GLY A 1 114 ? 23.852 -8.247 -20.595 1.00 57.72 114 GLY A C 1
ATOM 862 O O . GLY A 1 114 ? 24.432 -7.435 -21.308 1.00 57.72 114 GLY A O 1
ATOM 863 N N . GLN A 1 115 ? 24.432 -8.720 -19.483 1.00 66.88 115 GLN A 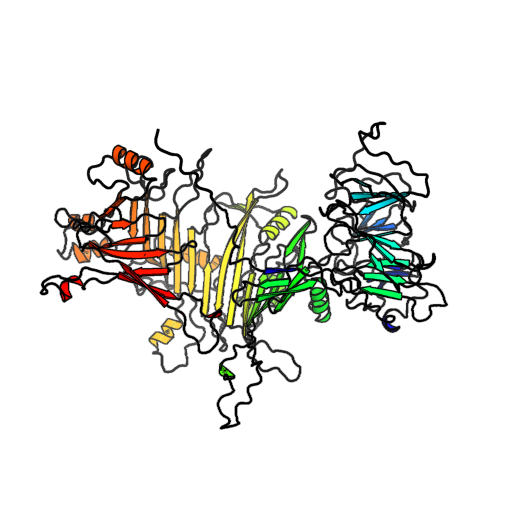N 1
ATOM 864 C CA . GLN A 1 115 ? 25.809 -8.389 -19.117 1.00 66.88 115 GLN A CA 1
ATOM 865 C C . GLN A 1 115 ? 26.782 -9.375 -19.750 1.00 66.88 115 GLN A C 1
ATOM 867 O O . GLN A 1 115 ? 26.899 -10.542 -19.365 1.00 66.88 115 GLN A O 1
ATOM 872 N N . LEU A 1 116 ? 27.549 -8.870 -20.706 1.00 73.12 116 LEU A N 1
ATOM 873 C CA . LEU A 1 116 ? 28.479 -9.686 -21.464 1.00 73.12 116 LEU A CA 1
ATOM 874 C C . LEU A 1 116 ? 29.684 -10.119 -20.629 1.00 73.12 116 LEU A C 1
ATOM 876 O O . LEU A 1 116 ? 30.296 -9.353 -19.881 1.00 73.12 116 LEU A O 1
ATOM 880 N N . SER A 1 117 ? 30.053 -11.381 -20.811 1.00 73.69 117 SER A N 1
ATOM 881 C CA . SER A 1 117 ? 31.284 -11.972 -20.305 1.00 73.69 117 SER A CA 1
ATOM 882 C C . SER A 1 117 ? 32.240 -12.222 -21.469 1.00 73.69 117 SER A C 1
ATOM 884 O O . SER A 1 117 ? 31.833 -12.730 -22.513 1.00 73.69 117 SER A O 1
ATOM 886 N N . LEU A 1 118 ? 33.523 -11.903 -21.293 1.00 78.69 118 LEU A N 1
ATOM 887 C CA . LEU A 1 118 ? 34.571 -12.322 -22.220 1.00 78.69 118 LEU A CA 1
ATOM 888 C C . LEU A 1 118 ? 34.904 -13.779 -21.927 1.00 78.69 118 LEU A C 1
ATOM 890 O O . LEU A 1 118 ? 35.475 -14.092 -20.884 1.00 78.69 118 LEU A O 1
ATOM 894 N N . VAL A 1 119 ? 34.556 -14.659 -22.854 1.00 71.94 119 VAL A N 1
ATOM 895 C CA . VAL A 1 119 ? 34.771 -16.100 -22.758 1.00 71.94 119 VAL A CA 1
ATOM 896 C C . VAL A 1 119 ? 35.987 -16.491 -23.587 1.00 71.94 119 VAL A C 1
ATOM 898 O O . VAL A 1 119 ? 36.091 -16.086 -24.742 1.00 71.94 119 VAL A O 1
ATOM 901 N N . ASP A 1 120 ? 36.890 -17.292 -23.020 1.00 75.06 120 ASP A N 1
ATOM 902 C CA . ASP A 1 120 ? 37.988 -17.942 -23.738 1.00 75.06 120 ASP A CA 1
ATOM 903 C C . ASP A 1 120 ? 37.802 -19.465 -23.738 1.00 75.06 120 ASP A C 1
ATOM 905 O O . ASP A 1 120 ? 37.802 -20.127 -22.694 1.00 75.06 120 ASP A O 1
ATOM 909 N N . PHE A 1 121 ? 37.678 -20.019 -24.943 1.00 69.38 121 PHE A N 1
ATOM 910 C CA . PHE A 1 121 ? 37.546 -21.449 -25.202 1.00 69.38 121 PHE A CA 1
ATOM 911 C C . PHE A 1 121 ? 38.885 -22.129 -25.538 1.00 69.38 121 PHE A C 1
ATOM 913 O O . PHE A 1 121 ? 38.912 -23.336 -25.781 1.00 69.38 121 PHE A O 1
ATOM 920 N N . SER A 1 122 ? 39.991 -21.375 -25.600 1.00 61.50 122 SER A N 1
ATOM 921 C CA . SER A 1 122 ? 41.262 -21.820 -26.193 1.00 61.50 122 SER A CA 1
ATOM 922 C C . SER A 1 122 ? 42.458 -21.923 -25.243 1.00 61.50 122 SER A C 1
ATOM 924 O O . SER A 1 122 ? 43.467 -22.529 -25.614 1.00 61.50 122 SER A O 1
ATOM 926 N N . GLY A 1 123 ? 42.361 -21.380 -24.029 1.00 61.34 123 GLY A N 1
ATOM 927 C CA . GLY A 1 123 ? 43.382 -21.518 -22.995 1.00 61.34 123 GLY A CA 1
ATOM 928 C C . GLY A 1 123 ? 43.572 -22.948 -22.466 1.00 61.34 123 GLY A C 1
ATOM 929 O O . GLY A 1 123 ? 42.716 -23.820 -22.602 1.00 61.34 123 GLY A O 1
ATOM 930 N N . VAL A 1 124 ? 44.703 -23.175 -21.781 1.00 61.00 124 VAL A N 1
ATOM 931 C CA . VAL A 1 124 ? 45.011 -24.438 -21.063 1.00 61.00 124 VAL A CA 1
ATOM 932 C C . VAL A 1 124 ? 43.946 -24.764 -20.005 1.00 61.00 124 VAL A C 1
ATOM 934 O O . VAL A 1 124 ? 43.682 -25.932 -19.726 1.00 61.00 124 VAL A O 1
ATOM 937 N N . THR A 1 125 ? 43.307 -23.725 -19.468 1.00 70.50 125 THR A N 1
ATOM 938 C CA . THR A 1 125 ? 42.094 -23.806 -18.659 1.00 70.50 125 THR A CA 1
ATOM 939 C C . THR A 1 125 ? 41.062 -22.868 -19.290 1.00 70.50 125 THR A C 1
ATOM 941 O O . THR A 1 125 ? 41.238 -21.659 -19.169 1.00 70.50 125 THR A O 1
ATOM 944 N N . PRO A 1 126 ? 40.018 -23.371 -19.971 1.00 71.44 126 PRO A N 1
ATOM 945 C CA . PRO A 1 126 ? 38.950 -22.535 -20.521 1.00 71.44 126 PRO A CA 1
ATOM 946 C C . PRO A 1 126 ? 38.102 -21.871 -19.429 1.00 71.44 126 PRO A C 1
ATOM 948 O O . PRO A 1 126 ? 37.942 -22.427 -18.339 1.00 71.44 126 PRO A O 1
ATOM 951 N N . GLY A 1 127 ? 37.525 -20.704 -19.712 1.00 71.00 127 GLY A N 1
ATOM 952 C CA . GLY A 1 127 ? 36.789 -19.923 -18.714 1.00 71.00 127 GLY A CA 1
ATOM 953 C C . GLY A 1 127 ? 36.327 -18.562 -19.220 1.00 71.00 127 GLY A C 1
ATOM 954 O O . GLY A 1 127 ? 36.307 -18.311 -20.422 1.00 71.00 127 GLY A O 1
ATOM 955 N N . PHE A 1 128 ? 35.951 -17.677 -18.299 1.00 75.19 128 PHE A N 1
ATOM 956 C CA . PHE A 1 128 ? 35.408 -16.359 -18.623 1.00 75.19 128 PHE A CA 1
ATOM 957 C C . PHE A 1 128 ? 35.800 -15.268 -17.618 1.00 75.19 128 PHE A C 1
ATOM 959 O O . PHE A 1 128 ? 36.126 -15.536 -16.460 1.00 75.19 128 PHE A O 1
ATOM 966 N N . PHE A 1 129 ? 35.698 -14.021 -18.068 1.00 74.56 129 PHE A N 1
ATOM 967 C CA . PHE A 1 129 ? 35.732 -12.803 -17.264 1.00 74.56 129 PHE A CA 1
ATOM 968 C C . PHE A 1 129 ? 34.351 -12.146 -17.369 1.00 74.56 129 PHE A C 1
ATOM 970 O O . PHE A 1 129 ? 33.907 -11.851 -18.479 1.00 74.56 129 PHE A O 1
ATOM 977 N N . LYS A 1 130 ? 33.653 -11.919 -16.253 1.00 71.69 130 LYS A N 1
ATOM 978 C CA . LYS A 1 130 ? 32.407 -11.135 -16.258 1.00 71.69 130 LYS A CA 1
ATOM 979 C C . LYS A 1 130 ? 32.745 -9.654 -16.290 1.00 71.69 130 LYS A C 1
ATOM 981 O O . LYS A 1 130 ? 33.694 -9.251 -15.617 1.00 71.69 130 LYS A O 1
ATOM 986 N N . LYS A 1 131 ? 31.965 -8.839 -16.993 1.00 69.81 131 LYS A N 1
ATOM 987 C CA . LYS A 1 131 ? 32.060 -7.390 -16.819 1.00 69.81 131 LYS A CA 1
ATOM 988 C C . LYS A 1 131 ? 31.392 -6.961 -15.507 1.00 69.81 131 LYS A C 1
ATOM 990 O O . LYS A 1 131 ? 30.392 -7.546 -15.094 1.00 69.81 131 LYS A O 1
ATOM 995 N N . ILE A 1 132 ? 31.982 -5.981 -14.831 1.00 64.75 132 ILE A N 1
ATOM 996 C CA . ILE A 1 132 ? 31.518 -5.401 -13.566 1.00 64.75 132 ILE A CA 1
ATOM 997 C C . ILE A 1 132 ? 31.161 -3.925 -13.825 1.00 64.75 132 ILE A C 1
ATOM 999 O O . ILE A 1 132 ? 31.640 -3.317 -14.782 1.00 64.75 132 ILE A O 1
ATOM 1003 N N . ALA A 1 133 ? 30.298 -3.339 -12.991 1.00 54.44 133 ALA A N 1
ATOM 1004 C CA . ALA A 1 133 ? 30.026 -1.902 -13.027 1.00 54.44 133 ALA A CA 1
ATOM 1005 C C . ALA A 1 133 ? 31.325 -1.072 -12.908 1.00 54.44 133 ALA A C 1
ATOM 1007 O O . ALA A 1 133 ? 32.248 -1.464 -12.194 1.00 54.44 133 ALA A O 1
ATOM 1008 N N . ASN A 1 134 ? 31.355 0.095 -13.564 1.00 54.62 134 ASN A N 1
ATOM 1009 C CA . ASN A 1 134 ? 32.518 0.989 -13.718 1.00 54.62 134 ASN A CA 1
ATOM 1010 C C . ASN A 1 134 ? 33.650 0.444 -14.621 1.00 54.62 134 ASN A C 1
ATOM 1012 O O . ASN A 1 134 ? 34.822 0.547 -14.275 1.00 54.62 134 ASN A O 1
ATOM 1016 N N . GLU A 1 135 ? 33.290 -0.095 -15.792 1.00 58.53 135 GLU A N 1
ATOM 1017 C CA . GLU A 1 135 ? 34.198 -0.458 -16.907 1.00 58.53 135 GLU A CA 1
ATOM 1018 C C . GLU A 1 135 ? 35.258 -1.547 -16.631 1.00 58.53 135 GLU A C 1
ATOM 1020 O O . GLU A 1 135 ? 36.076 -1.844 -17.506 1.00 58.53 135 GLU A O 1
ATOM 1025 N N . ASP A 1 136 ? 35.224 -2.177 -15.457 1.00 65.69 136 ASP A N 1
ATOM 1026 C CA . ASP A 1 136 ? 36.215 -3.163 -15.018 1.00 65.69 136 ASP A CA 1
ATOM 1027 C C . ASP A 1 136 ? 35.730 -4.615 -15.204 1.00 65.69 136 ASP A C 1
ATOM 1029 O O . ASP A 1 136 ? 34.545 -4.886 -15.428 1.00 65.69 136 ASP A O 1
ATOM 1033 N N . TRP A 1 137 ? 36.647 -5.579 -15.101 1.00 72.12 137 TRP A N 1
ATOM 1034 C CA . TRP A 1 137 ? 36.348 -7.003 -15.309 1.00 72.12 137 TRP A CA 1
ATOM 1035 C C . TRP A 1 137 ? 36.635 -7.853 -14.069 1.00 72.12 137 TRP A C 1
ATOM 1037 O O . TRP A 1 137 ? 37.536 -7.570 -13.281 1.00 72.12 137 TRP A O 1
ATOM 1047 N N . SER A 1 138 ? 35.884 -8.944 -13.905 1.00 70.12 138 SER A N 1
ATOM 1048 C CA . SER A 1 138 ? 36.131 -9.928 -12.851 1.00 70.12 138 SER A CA 1
ATOM 1049 C C . SER A 1 138 ? 37.474 -10.627 -13.037 1.00 70.12 138 SER A C 1
ATOM 1051 O O . SER A 1 138 ? 38.014 -10.704 -14.139 1.00 70.12 138 SER A O 1
ATOM 1053 N N . SER A 1 139 ? 37.971 -11.264 -11.978 1.00 75.31 139 SER A N 1
ATOM 1054 C CA . SER A 1 139 ? 39.013 -12.280 -12.127 1.00 75.31 139 SER A CA 1
ATOM 1055 C C . SER A 1 139 ? 38.543 -13.431 -13.030 1.00 75.31 139 SER A C 1
ATOM 1057 O O . SER A 1 139 ? 37.343 -13.711 -13.151 1.00 75.31 139 SER A O 1
ATOM 1059 N N . PHE A 1 140 ? 39.504 -14.100 -13.674 1.00 75.50 140 PHE A N 1
ATOM 1060 C CA . PHE A 1 140 ? 39.236 -15.236 -14.552 1.00 75.50 140 PHE A CA 1
ATOM 1061 C C . PHE A 1 140 ? 38.567 -16.384 -13.788 1.00 75.50 140 PHE A C 1
ATOM 1063 O O . PHE A 1 140 ? 39.135 -16.921 -12.834 1.00 75.50 140 PHE A O 1
ATOM 1070 N N . THR A 1 141 ? 37.382 -16.787 -14.238 1.00 73.25 141 THR A N 1
ATOM 1071 C CA . THR A 1 141 ? 36.633 -17.915 -13.683 1.00 73.25 141 THR A CA 1
ATOM 1072 C C . THR A 1 141 ? 36.709 -19.099 -14.649 1.00 73.25 141 THR A C 1
ATOM 1074 O O . THR A 1 141 ? 36.162 -19.012 -15.749 1.00 73.25 141 THR A O 1
ATOM 1077 N N . PRO A 1 142 ? 37.366 -20.215 -14.284 1.00 69.44 142 PRO A N 1
ATOM 1078 C CA . PRO A 1 142 ? 37.453 -21.383 -15.151 1.00 69.44 142 PRO A CA 1
ATOM 1079 C C . PRO A 1 142 ? 36.104 -22.105 -15.253 1.00 69.44 142 PRO A C 1
ATOM 1081 O O . PRO A 1 142 ? 35.365 -22.221 -14.270 1.00 69.44 142 PRO A O 1
ATOM 1084 N N . PHE A 1 143 ? 35.799 -22.661 -16.425 1.00 65.56 143 PHE A N 1
ATOM 1085 C CA . PHE A 1 143 ? 34.651 -23.551 -16.577 1.00 65.56 143 PHE A CA 1
ATOM 1086 C C . PHE A 1 143 ? 34.887 -24.862 -15.816 1.00 65.56 143 PHE A C 1
ATOM 1088 O O . PHE A 1 143 ? 35.942 -25.484 -15.929 1.00 65.56 143 PHE A O 1
ATOM 1095 N N . LYS A 1 144 ? 33.871 -25.334 -15.078 1.00 52.28 144 LYS A N 1
ATOM 1096 C CA . LYS A 1 144 ? 33.913 -26.646 -14.398 1.00 52.28 144 LYS A CA 1
ATOM 1097 C C . LYS A 1 144 ? 33.977 -27.820 -15.387 1.00 52.28 144 LYS A C 1
ATOM 1099 O O . LYS A 1 144 ? 34.453 -28.894 -15.033 1.00 52.28 144 LYS A O 1
ATOM 1104 N N . PHE A 1 145 ? 33.483 -27.615 -16.607 1.00 48.84 145 PHE A N 1
ATOM 1105 C CA . PHE A 1 145 ? 33.502 -28.561 -17.718 1.00 48.84 145 PHE A CA 1
ATOM 1106 C C . PHE A 1 145 ? 33.416 -27.778 -19.034 1.00 48.84 145 PHE A C 1
ATOM 1108 O O . PHE A 1 145 ? 32.578 -26.883 -19.141 1.00 48.84 145 PHE A O 1
ATOM 1115 N N . LEU A 1 146 ? 34.237 -28.125 -20.030 1.00 52.38 146 LEU A N 1
ATOM 1116 C CA . LEU A 1 146 ? 34.085 -27.636 -21.403 1.00 52.38 146 LEU A CA 1
ATOM 1117 C C . LEU A 1 146 ? 33.966 -28.828 -22.371 1.00 52.38 146 LEU A C 1
ATOM 1119 O O . LEU A 1 146 ? 34.837 -29.702 -22.357 1.00 52.38 146 LEU A O 1
ATOM 1123 N N . PRO A 1 147 ? 32.931 -28.873 -23.231 1.00 48.72 147 PRO A N 1
ATOM 1124 C CA . PRO A 1 147 ? 32.837 -29.841 -24.319 1.00 48.72 147 PRO A CA 1
ATOM 1125 C C . PRO A 1 147 ? 34.071 -29.859 -25.236 1.00 48.72 147 PRO A C 1
ATOM 1127 O O . PRO A 1 147 ? 34.547 -28.818 -25.695 1.00 48.72 147 PRO A O 1
ATOM 1130 N N . ASN A 1 148 ? 34.549 -31.063 -25.563 1.00 55.88 148 ASN A N 1
ATOM 1131 C CA . ASN A 1 148 ? 35.634 -31.283 -26.523 1.00 55.88 148 ASN A CA 1
ATOM 1132 C C . ASN A 1 148 ? 35.108 -31.195 -27.969 1.00 55.88 148 ASN A C 1
ATOM 1134 O O . ASN A 1 148 ? 34.870 -32.210 -28.625 1.00 55.88 148 ASN A O 1
ATOM 1138 N N . ILE A 1 149 ? 34.878 -29.966 -28.429 1.00 59.59 149 ILE A N 1
ATOM 1139 C CA . ILE A 1 149 ? 34.389 -29.618 -29.769 1.00 59.59 149 ILE A CA 1
ATOM 1140 C C . ILE A 1 149 ? 35.284 -28.535 -30.391 1.00 59.59 149 ILE A C 1
ATOM 1142 O O . ILE A 1 149 ? 36.091 -27.911 -29.702 1.00 59.59 149 ILE A O 1
ATOM 1146 N N . ARG A 1 150 ? 35.170 -28.308 -31.705 1.00 51.62 150 ARG A N 1
ATOM 1147 C CA . ARG A 1 150 ? 35.862 -27.189 -32.362 1.00 51.62 150 ARG A CA 1
ATOM 1148 C C . ARG A 1 150 ? 35.145 -25.879 -32.045 1.00 51.62 150 ARG A C 1
ATOM 1150 O O . ARG A 1 150 ? 34.151 -25.554 -32.678 1.00 51.62 150 ARG A O 1
ATOM 1157 N N . TRP A 1 151 ? 35.670 -25.135 -31.079 1.00 57.00 151 TRP A N 1
ATOM 1158 C CA . TRP A 1 151 ? 35.169 -23.804 -30.716 1.00 57.00 151 TRP A CA 1
ATOM 1159 C C . TRP A 1 151 ? 35.515 -22.714 -31.746 1.00 57.00 151 TRP A C 1
ATOM 1161 O O . TRP A 1 151 ? 34.960 -21.626 -31.696 1.00 57.00 151 TRP A O 1
ATOM 1171 N N . ASP A 1 152 ? 36.393 -23.019 -32.707 1.00 51.56 152 ASP A N 1
ATOM 1172 C CA . ASP A 1 152 ? 36.719 -22.192 -33.875 1.00 51.56 152 ASP A CA 1
ATOM 1173 C C . ASP A 1 152 ? 35.945 -22.572 -35.151 1.00 51.56 152 ASP A C 1
ATOM 1175 O O . ASP A 1 152 ? 36.266 -22.100 -36.241 1.00 51.56 152 ASP A O 1
ATOM 1179 N N . ASP A 1 153 ? 34.931 -23.429 -35.030 1.00 47.88 153 ASP A N 1
ATOM 1180 C CA . ASP A 1 153 ? 34.023 -23.789 -36.116 1.00 47.88 153 ASP A CA 1
ATOM 1181 C C . ASP A 1 153 ? 32.978 -22.668 -36.323 1.00 47.88 153 ASP A C 1
ATOM 1183 O O . ASP A 1 153 ? 32.136 -22.467 -35.448 1.00 47.88 153 ASP A O 1
ATOM 1187 N N . PRO A 1 154 ? 32.960 -21.950 -37.467 1.00 40.56 154 PRO A N 1
ATOM 1188 C CA . PRO A 1 154 ? 31.988 -20.879 -37.726 1.00 40.56 154 PRO A CA 1
ATOM 1189 C C . PRO A 1 154 ? 30.551 -21.399 -37.897 1.00 40.56 154 PRO A C 1
ATOM 1191 O O . PRO A 1 154 ? 29.620 -20.617 -38.058 1.00 40.56 154 PRO A O 1
ATOM 1194 N N . THR A 1 155 ? 30.356 -22.720 -37.885 1.00 37.59 155 THR A N 1
ATOM 1195 C CA . THR A 1 155 ? 29.043 -23.376 -37.900 1.00 37.59 155 THR A CA 1
ATOM 1196 C C . THR A 1 155 ? 28.564 -23.751 -36.486 1.00 37.59 155 THR A C 1
ATOM 1198 O O . THR A 1 155 ? 27.568 -24.468 -36.324 1.00 37.59 155 THR A O 1
ATOM 1201 N N . LEU A 1 156 ? 29.311 -23.367 -35.443 1.00 40.75 156 LEU A N 1
ATOM 1202 C CA . LEU A 1 156 ? 28.996 -23.627 -34.039 1.00 40.75 156 LEU A CA 1
ATOM 1203 C C . LEU A 1 156 ? 28.051 -22.552 -33.489 1.00 40.75 156 LEU A C 1
ATOM 1205 O O . LEU A 1 156 ? 28.371 -21.369 -33.503 1.00 40.75 156 LEU A O 1
ATOM 1209 N N . LEU A 1 157 ? 26.907 -22.980 -32.959 1.00 41.31 157 LEU A N 1
ATOM 1210 C CA . LEU A 1 157 ? 25.957 -22.118 -32.258 1.00 41.31 157 LEU A CA 1
ATOM 1211 C C . LEU A 1 157 ? 26.029 -22.434 -30.763 1.00 41.31 157 LEU A C 1
ATOM 1213 O O . LEU A 1 157 ? 25.872 -23.592 -30.369 1.00 41.31 157 LEU A O 1
ATOM 1217 N N . VAL A 1 158 ? 26.286 -21.411 -29.949 1.00 43.22 158 VAL A N 1
ATOM 1218 C CA . VAL A 1 158 ? 26.228 -21.488 -28.485 1.00 43.22 158 VAL A CA 1
ATOM 1219 C C . VAL A 1 158 ? 24.831 -21.048 -28.060 1.00 43.22 158 VAL A C 1
ATOM 1221 O O . VAL A 1 158 ? 24.379 -19.980 -28.458 1.00 43.22 158 VAL A O 1
ATOM 1224 N N . ILE A 1 159 ? 24.141 -21.890 -27.295 1.00 40.84 159 ILE A N 1
ATOM 1225 C CA . ILE A 1 159 ? 22.759 -21.680 -26.848 1.00 40.84 159 ILE A CA 1
ATOM 1226 C C . ILE A 1 159 ? 22.764 -21.785 -25.318 1.00 40.84 159 ILE A C 1
ATOM 1228 O O . ILE A 1 159 ? 23.342 -22.740 -24.791 1.00 40.84 159 ILE A O 1
ATOM 1232 N N . ASP A 1 160 ? 22.145 -20.833 -24.611 1.00 41.41 160 ASP A N 1
ATOM 1233 C CA . ASP A 1 160 ? 21.845 -21.006 -23.183 1.00 41.41 160 ASP A CA 1
ATOM 1234 C C . ASP A 1 160 ? 20.685 -22.001 -23.038 1.00 41.41 160 ASP A C 1
ATOM 1236 O O . ASP A 1 160 ? 19.648 -21.873 -23.687 1.00 41.41 160 ASP A O 1
ATOM 1240 N N . LEU A 1 161 ? 20.891 -23.040 -22.232 1.00 41.34 161 LEU A N 1
ATOM 1241 C CA . LEU A 1 161 ? 19.995 -24.196 -22.123 1.00 41.34 161 LEU A CA 1
ATOM 1242 C C . LEU A 1 161 ? 19.475 -24.416 -20.694 1.00 41.34 161 LEU A C 1
ATOM 1244 O O . LEU A 1 161 ? 18.780 -25.407 -20.459 1.00 41.34 161 LEU A O 1
ATOM 1248 N N . THR A 1 162 ? 19.828 -23.548 -19.736 1.00 35.69 162 THR A N 1
ATOM 1249 C CA . THR A 1 162 ? 19.508 -23.735 -18.308 1.00 35.69 162 THR A CA 1
ATOM 1250 C C . THR A 1 162 ? 19.355 -22.419 -17.548 1.00 35.69 162 THR A C 1
ATOM 1252 O O . THR A 1 162 ? 19.888 -21.390 -17.931 1.00 35.69 162 THR A O 1
ATOM 1255 N N . ASP A 1 163 ? 18.728 -22.499 -16.381 1.00 37.94 163 ASP A N 1
ATOM 1256 C CA . ASP A 1 163 ? 18.614 -21.490 -15.319 1.00 37.94 163 ASP A CA 1
ATOM 1257 C C . ASP A 1 163 ? 19.949 -21.095 -14.636 1.00 37.94 163 ASP A C 1
ATOM 1259 O O . ASP A 1 163 ? 19.962 -20.591 -13.515 1.00 37.94 163 ASP A O 1
ATOM 1263 N N . GLY A 1 164 ? 21.081 -21.298 -15.317 1.00 36.88 164 GLY A N 1
ATOM 1264 C CA . GLY A 1 164 ? 22.427 -21.064 -14.805 1.00 36.88 164 GLY A CA 1
ATOM 1265 C C . GLY A 1 164 ? 22.920 -22.144 -13.828 1.00 36.88 164 GLY A C 1
ATOM 1266 O O . GLY A 1 164 ? 22.390 -22.328 -12.740 1.00 36.88 164 GLY A O 1
ATOM 1267 N N . PHE A 1 165 ? 24.056 -22.769 -14.164 1.00 39.12 165 PHE A N 1
ATOM 1268 C CA . PHE A 1 165 ? 24.895 -23.615 -13.284 1.00 39.12 165 PHE A CA 1
ATOM 1269 C C . PHE A 1 165 ? 24.542 -25.109 -13.071 1.00 39.12 165 PHE A C 1
ATOM 1271 O O . PHE A 1 165 ? 25.180 -25.746 -12.225 1.00 39.12 165 PHE A O 1
ATOM 1278 N N . ALA A 1 166 ? 23.666 -25.730 -13.869 1.00 33.94 166 ALA A N 1
ATOM 1279 C CA . ALA A 1 166 ? 23.504 -27.197 -13.879 1.00 33.94 166 ALA A CA 1
ATOM 1280 C C . ALA A 1 166 ? 24.527 -27.923 -14.804 1.00 33.94 166 ALA A C 1
ATOM 1282 O O . ALA A 1 166 ? 24.992 -27.344 -15.788 1.00 33.94 166 ALA A O 1
ATOM 1283 N N . PRO A 1 167 ? 24.921 -29.186 -14.520 1.00 30.98 167 PRO A N 1
ATOM 1284 C CA . PRO A 1 167 ? 25.813 -29.964 -15.388 1.00 30.98 167 PRO A CA 1
ATOM 1285 C C . PRO A 1 167 ? 25.094 -30.524 -16.632 1.00 30.98 167 PRO A C 1
ATOM 1287 O O . PRO A 1 167 ? 23.959 -30.982 -16.548 1.00 30.98 167 PRO A O 1
ATOM 1290 N N . MET A 1 168 ? 25.782 -30.553 -17.781 1.00 35.22 168 MET A N 1
ATOM 1291 C CA . MET A 1 168 ? 25.246 -31.118 -19.032 1.00 35.22 168 MET A CA 1
ATOM 1292 C C . MET A 1 168 ? 25.046 -32.643 -18.939 1.00 35.22 168 MET A C 1
ATOM 1294 O O . MET A 1 168 ? 25.996 -33.373 -18.653 1.00 35.22 168 MET A O 1
ATOM 1298 N N . GLU A 1 169 ? 23.850 -33.134 -19.280 1.00 29.62 169 GLU A N 1
ATOM 1299 C CA . GLU A 1 169 ? 23.563 -34.568 -19.454 1.00 29.62 169 GLU A CA 1
ATOM 1300 C C . GLU A 1 169 ? 23.510 -34.995 -20.933 1.00 29.62 169 GLU A C 1
ATOM 1302 O O . GLU A 1 169 ? 23.311 -34.188 -21.838 1.00 29.62 169 GLU A O 1
ATOM 1307 N N . HIS A 1 170 ? 23.662 -36.300 -21.188 1.00 33.72 170 HIS A N 1
ATOM 1308 C CA . HIS A 1 170 ? 23.700 -36.883 -22.533 1.00 33.72 170 HIS A CA 1
ATOM 1309 C C . HIS A 1 170 ? 22.653 -38.000 -22.705 1.00 33.72 170 HIS A C 1
ATOM 1311 O O . HIS A 1 170 ? 22.639 -38.973 -21.948 1.00 33.72 170 HIS A O 1
ATOM 1317 N N . ARG A 1 171 ? 21.826 -37.924 -23.759 1.00 32.66 171 ARG A N 1
ATOM 1318 C CA . ARG A 1 171 ? 20.832 -38.953 -24.135 1.00 32.66 171 ARG A CA 1
ATOM 1319 C C . ARG A 1 171 ? 21.043 -39.465 -25.561 1.00 32.66 171 ARG A C 1
ATOM 1321 O O . ARG A 1 171 ? 21.355 -38.703 -26.467 1.00 32.66 171 ARG A O 1
ATOM 1328 N N . ARG A 1 172 ? 20.797 -40.764 -25.779 1.00 30.86 172 ARG A N 1
ATOM 1329 C CA . ARG A 1 172 ? 20.683 -41.353 -27.127 1.00 30.86 172 ARG A CA 1
ATOM 1330 C C . ARG A 1 172 ? 19.291 -41.099 -27.712 1.00 30.86 172 ARG A C 1
ATOM 1332 O O . ARG A 1 172 ? 18.296 -41.276 -27.013 1.00 30.86 172 ARG A O 1
ATOM 1339 N N . VAL A 1 173 ? 19.242 -40.753 -28.997 1.00 33.81 173 VAL A N 1
ATOM 1340 C CA . VAL A 1 173 ? 18.010 -40.534 -29.778 1.00 33.81 173 VAL A CA 1
ATOM 1341 C C . VAL A 1 173 ? 17.730 -41.752 -30.675 1.00 33.81 173 VAL A C 1
ATOM 1343 O O . VAL A 1 173 ? 18.651 -42.493 -31.026 1.00 33.81 173 VAL A O 1
ATOM 1346 N N . SER A 1 174 ? 16.453 -41.990 -30.987 1.00 35.03 174 SER A N 1
ATOM 1347 C CA . SER A 1 174 ? 15.986 -43.095 -31.839 1.00 35.03 174 SER A CA 1
ATOM 1348 C C . SER A 1 174 ? 16.304 -42.872 -33.328 1.00 35.03 174 SER A C 1
ATOM 1350 O O . SER A 1 174 ? 16.609 -41.760 -33.747 1.00 35.03 174 SER A O 1
ATOM 1352 N N . LEU A 1 175 ? 16.198 -43.935 -34.129 1.00 37.47 175 LEU A N 1
ATOM 1353 C CA . LEU A 1 175 ? 16.387 -43.931 -35.590 1.00 37.47 175 LEU A CA 1
ATOM 1354 C C . LEU A 1 175 ? 15.102 -43.606 -36.385 1.00 37.47 175 LEU A C 1
ATOM 1356 O O . LEU A 1 175 ? 15.138 -43.623 -37.612 1.00 37.47 175 LEU A O 1
ATOM 1360 N N . ASP A 1 176 ? 13.977 -43.354 -35.708 1.00 42.69 176 ASP A N 1
ATOM 1361 C CA . ASP A 1 176 ? 12.667 -43.085 -36.320 1.00 42.69 176 ASP A CA 1
ATOM 1362 C C . ASP A 1 176 ? 12.321 -41.587 -36.265 1.00 42.69 176 ASP A C 1
ATOM 1364 O O . ASP A 1 176 ? 12.130 -41.015 -35.188 1.00 42.69 176 ASP A O 1
ATOM 1368 N N . GLU A 1 177 ? 12.207 -40.971 -37.443 1.00 37.47 177 GLU A N 1
ATOM 1369 C CA . GLU A 1 177 ? 11.923 -39.544 -37.652 1.00 37.47 177 GLU A CA 1
ATOM 1370 C C . GLU A 1 177 ? 10.515 -39.128 -37.175 1.00 37.47 177 GLU A C 1
ATOM 1372 O O . GLU A 1 177 ? 10.252 -37.943 -36.985 1.00 37.47 177 GLU A O 1
ATOM 1377 N N . ARG A 1 178 ? 9.613 -40.085 -36.899 1.00 40.00 178 ARG A N 1
ATOM 1378 C CA . ARG A 1 178 ? 8.293 -39.825 -36.284 1.00 40.00 178 ARG A CA 1
ATOM 1379 C C . ARG A 1 178 ? 8.347 -39.681 -34.761 1.00 40.00 178 ARG A C 1
ATOM 1381 O O . ARG A 1 178 ? 7.342 -39.335 -34.148 1.00 40.00 178 ARG A O 1
ATOM 1388 N N . ILE A 1 179 ? 9.493 -39.987 -34.148 1.00 38.94 179 ILE A N 1
ATOM 1389 C CA . ILE A 1 179 ? 9.699 -40.006 -32.689 1.00 38.94 179 ILE A CA 1
ATOM 1390 C C . ILE A 1 179 ? 10.626 -38.851 -32.242 1.00 38.94 179 ILE A C 1
ATOM 1392 O O . ILE A 1 179 ? 10.686 -38.519 -31.057 1.00 38.94 179 ILE A O 1
ATOM 1396 N N . GLY A 1 180 ? 11.315 -38.190 -33.178 1.00 38.03 180 GLY A N 1
ATOM 1397 C CA . GLY A 1 180 ? 12.088 -36.967 -32.942 1.00 38.03 180 GLY A CA 1
ATOM 1398 C C . GLY A 1 180 ? 12.841 -36.491 -34.194 1.00 38.03 180 GLY A C 1
ATOM 1399 O O . GLY A 1 180 ? 13.054 -37.287 -35.109 1.00 38.03 180 GLY A O 1
ATOM 1400 N N . PRO A 1 181 ? 13.251 -35.209 -34.257 1.00 36.75 181 PRO A N 1
ATOM 1401 C CA . PRO A 1 181 ? 13.866 -34.631 -35.448 1.00 36.75 181 PRO A CA 1
ATOM 1402 C C . PRO A 1 181 ? 15.265 -35.195 -35.728 1.00 36.75 181 PRO A C 1
ATOM 1404 O O . PRO A 1 181 ? 16.059 -35.446 -34.818 1.00 36.75 181 PRO A O 1
ATOM 1407 N N . ARG A 1 182 ? 15.589 -35.321 -37.019 1.00 37.59 182 ARG A N 1
ATOM 1408 C CA . ARG A 1 182 ? 16.897 -35.736 -37.532 1.00 37.59 182 ARG A CA 1
ATOM 1409 C C . ARG A 1 182 ? 17.455 -34.650 -38.447 1.00 37.59 182 ARG A C 1
ATOM 1411 O O . ARG A 1 182 ? 16.792 -34.235 -39.390 1.00 37.59 182 ARG A O 1
ATOM 1418 N N . ILE A 1 183 ? 18.692 -34.229 -38.197 1.00 42.09 183 ILE A N 1
ATOM 1419 C CA . ILE A 1 183 ? 19.399 -33.263 -39.044 1.00 42.09 183 ILE A CA 1
ATOM 1420 C C . ILE A 1 183 ? 20.135 -34.003 -40.166 1.00 42.09 183 ILE A C 1
ATOM 1422 O O . ILE A 1 183 ? 21.002 -34.838 -39.900 1.00 42.09 183 ILE A O 1
ATOM 1426 N N . VAL A 1 184 ? 19.806 -33.674 -41.415 1.00 37.34 184 VAL A N 1
ATOM 1427 C CA . VAL A 1 184 ? 20.546 -34.088 -42.615 1.00 37.34 184 VAL A CA 1
ATOM 1428 C C . VAL A 1 184 ? 21.141 -32.827 -43.237 1.00 37.34 184 VAL A C 1
ATOM 1430 O O . VAL A 1 184 ? 20.461 -32.097 -43.945 1.00 37.34 184 VAL A O 1
ATOM 1433 N N . LEU A 1 185 ? 22.406 -32.547 -42.922 1.00 43.56 185 LEU A N 1
ATOM 1434 C CA . LEU A 1 185 ? 23.146 -31.407 -43.467 1.00 43.56 185 LEU A CA 1
ATOM 1435 C C . LEU A 1 185 ? 23.808 -31.800 -44.788 1.00 43.56 185 LEU A C 1
ATOM 1437 O O . LEU A 1 185 ? 24.768 -32.573 -44.774 1.00 43.56 185 LEU A O 1
ATOM 1441 N N . GLY A 1 186 ? 23.314 -31.274 -45.912 1.00 36.09 186 GLY A N 1
ATOM 1442 C CA . GLY A 1 186 ? 23.925 -31.544 -47.216 1.00 36.09 186 GLY A CA 1
ATOM 1443 C C . GLY A 1 186 ? 23.139 -31.143 -48.465 1.00 36.09 186 GLY A C 1
ATOM 1444 O O . GLY A 1 186 ? 23.307 -31.827 -49.470 1.00 36.09 186 GLY A O 1
ATOM 1445 N N . ASP A 1 187 ? 22.302 -30.101 -48.425 1.00 44.78 187 ASP A N 1
ATOM 1446 C CA . ASP A 1 187 ? 21.651 -29.565 -49.632 1.00 44.78 187 ASP A CA 1
ATOM 1447 C C . ASP A 1 187 ? 21.517 -28.032 -49.568 1.00 44.78 187 ASP A C 1
ATOM 1449 O O . ASP A 1 187 ? 21.273 -27.475 -48.493 1.00 44.78 187 ASP A O 1
ATOM 1453 N N . ASP A 1 188 ? 21.678 -27.367 -50.713 1.00 49.53 188 ASP A N 1
ATOM 1454 C CA . ASP A 1 188 ? 21.742 -25.903 -50.853 1.00 49.53 188 ASP A CA 1
ATOM 1455 C C . ASP A 1 188 ? 20.342 -25.241 -50.864 1.00 49.53 188 ASP A C 1
ATOM 1457 O O . ASP A 1 188 ? 20.228 -24.016 -50.830 1.00 49.53 188 ASP A O 1
ATOM 1461 N N . GLU A 1 189 ? 19.263 -26.034 -50.891 1.00 43.72 189 GLU A N 1
ATOM 1462 C CA . GLU A 1 189 ? 17.870 -25.556 -50.975 1.00 43.72 189 GLU A CA 1
ATOM 1463 C C . GLU A 1 189 ? 17.166 -25.347 -49.612 1.00 43.72 189 GLU A C 1
ATOM 1465 O O . GLU A 1 189 ? 15.965 -25.059 -49.578 1.00 43.72 189 GLU A O 1
ATOM 1470 N N . THR A 1 190 ? 17.872 -25.496 -48.478 1.00 46.88 190 THR A N 1
ATOM 1471 C CA . THR A 1 190 ? 17.272 -25.413 -47.126 1.00 46.88 190 THR A CA 1
ATOM 1472 C C . THR A 1 190 ? 18.102 -24.591 -46.129 1.00 46.88 190 THR A C 1
ATOM 1474 O O . THR A 1 190 ? 19.325 -24.698 -46.094 1.00 46.88 190 THR A O 1
ATOM 1477 N N . SER A 1 191 ? 17.442 -23.787 -45.287 1.00 46.97 191 SER A N 1
ATOM 1478 C CA . SER A 1 191 ? 18.074 -22.954 -44.243 1.00 46.97 191 SER A CA 1
ATOM 1479 C C . SER A 1 191 ? 17.531 -23.260 -42.840 1.00 46.97 191 SER A C 1
ATOM 1481 O O . SER A 1 191 ? 16.430 -23.801 -42.713 1.00 46.97 191 SER A O 1
ATOM 1483 N N . ILE A 1 192 ? 18.311 -22.981 -41.784 1.00 52.34 192 ILE A N 1
ATOM 1484 C CA . ILE A 1 192 ? 17.938 -23.255 -40.380 1.00 52.34 192 ILE A CA 1
ATOM 1485 C C . ILE A 1 192 ? 18.336 -22.081 -39.475 1.00 52.34 192 ILE A C 1
ATOM 1487 O O . ILE A 1 192 ? 19.384 -21.459 -39.641 1.00 52.34 192 ILE A O 1
ATOM 1491 N N . HIS A 1 193 ? 17.478 -21.805 -38.500 1.00 51.75 193 HIS A N 1
ATOM 1492 C CA . HIS A 1 193 ? 17.331 -20.538 -37.802 1.00 51.75 193 HIS A CA 1
ATOM 1493 C C . HIS A 1 193 ? 17.009 -20.749 -36.309 1.00 51.75 193 HIS A C 1
ATOM 1495 O O . HIS A 1 193 ? 16.444 -21.780 -35.949 1.00 51.75 193 HIS A O 1
ATOM 1501 N N . LEU A 1 194 ? 17.373 -19.783 -35.456 1.00 52.75 194 LEU A N 1
ATOM 1502 C CA . LEU A 1 194 ? 17.016 -19.722 -34.029 1.00 52.75 194 LEU A CA 1
ATOM 1503 C C . LEU A 1 194 ? 16.210 -18.448 -33.780 1.00 52.75 194 LEU A C 1
ATOM 1505 O O . LEU A 1 194 ? 16.706 -17.363 -34.076 1.00 52.75 194 LEU A O 1
ATOM 1509 N N . ALA A 1 195 ? 14.991 -18.594 -33.277 1.00 54.59 195 ALA A N 1
ATOM 1510 C CA . ALA A 1 195 ? 13.995 -17.532 -33.191 1.00 54.59 195 ALA A CA 1
ATOM 1511 C C . ALA A 1 195 ? 12.917 -17.932 -32.185 1.00 54.59 195 ALA A C 1
ATOM 1513 O O . ALA A 1 195 ? 12.520 -19.090 -32.195 1.00 54.59 195 ALA A O 1
ATOM 1514 N N . ASP A 1 196 ? 12.405 -17.009 -31.374 1.00 59.56 196 ASP A N 1
ATOM 1515 C CA . ASP A 1 196 ? 11.143 -17.268 -30.674 1.00 59.56 196 ASP A CA 1
ATOM 1516 C C . ASP A 1 196 ? 10.011 -17.197 -31.704 1.00 59.56 196 ASP A C 1
ATOM 1518 O O . ASP A 1 196 ? 9.672 -16.122 -32.210 1.00 59.56 196 ASP A O 1
ATOM 1522 N N . MET A 1 197 ? 9.483 -18.356 -32.089 1.00 58.25 197 MET A N 1
ATOM 1523 C CA . MET A 1 197 ? 8.404 -18.443 -33.067 1.00 58.25 197 MET A CA 1
ATOM 1524 C C . MET A 1 197 ? 7.030 -18.433 -32.411 1.00 58.25 197 MET A C 1
ATOM 1526 O O . MET A 1 197 ? 6.040 -18.287 -33.125 1.00 58.25 197 MET A O 1
ATOM 1530 N N . SER A 1 198 ? 6.961 -18.609 -31.091 1.00 50.28 198 SER A N 1
ATOM 1531 C CA . SER A 1 198 ? 5.720 -18.822 -30.346 1.00 50.28 198 SER A CA 1
ATOM 1532 C C . SER A 1 198 ? 5.310 -17.637 -29.467 1.00 50.28 198 SER A C 1
ATOM 1534 O O . SER A 1 198 ? 4.132 -17.520 -29.128 1.00 50.28 198 SER A O 1
ATOM 1536 N N . GLY A 1 199 ? 6.248 -16.739 -29.160 1.00 47.75 199 GLY A N 1
ATOM 1537 C CA . GLY A 1 199 ? 6.080 -15.598 -28.264 1.00 47.75 199 GLY A CA 1
ATOM 1538 C C . GLY A 1 199 ? 6.157 -15.969 -26.780 1.00 47.75 199 GLY A C 1
ATOM 1539 O O . GLY A 1 199 ? 5.579 -15.262 -25.953 1.00 47.75 199 GLY A O 1
ATOM 1540 N N . ASP A 1 200 ? 6.803 -17.089 -26.430 1.00 48.16 200 ASP A N 1
ATOM 1541 C CA . ASP A 1 200 ? 6.927 -17.572 -25.044 1.00 48.16 200 ASP A CA 1
ATOM 1542 C C . ASP A 1 200 ? 8.214 -17.109 -24.327 1.00 48.16 200 ASP A C 1
ATOM 1544 O O . ASP A 1 200 ? 8.383 -17.345 -23.126 1.00 48.16 200 ASP A O 1
ATOM 1548 N N . GLY A 1 201 ? 9.092 -16.395 -25.036 1.00 48.81 201 GLY A N 1
ATOM 1549 C CA . GLY A 1 201 ? 10.379 -15.896 -24.560 1.00 48.81 201 GLY A CA 1
ATOM 1550 C C . GLY A 1 201 ? 11.543 -16.877 -24.735 1.00 48.81 201 GLY A C 1
ATOM 1551 O O . GLY A 1 201 ? 12.649 -16.579 -24.273 1.00 48.81 201 GLY A O 1
ATOM 1552 N N . LEU A 1 202 ? 11.335 -18.036 -25.372 1.00 51.31 202 LEU A N 1
ATOM 1553 C CA . LEU A 1 202 ? 12.363 -19.049 -25.617 1.00 51.31 202 LEU A CA 1
ATOM 1554 C C . LEU A 1 202 ? 12.754 -19.108 -27.100 1.00 51.31 202 LEU A C 1
ATOM 1556 O O . LEU A 1 202 ? 11.945 -18.946 -28.003 1.00 51.31 202 LEU A O 1
ATOM 1560 N N . LEU A 1 203 ? 14.033 -19.377 -27.378 1.00 51.44 203 LEU A N 1
ATOM 1561 C CA . LEU A 1 203 ? 14.513 -19.522 -28.756 1.00 51.44 203 LEU A CA 1
ATOM 1562 C C . LEU A 1 203 ? 14.178 -20.919 -29.303 1.00 51.44 203 LEU A C 1
ATOM 1564 O O . LEU A 1 203 ? 14.809 -21.904 -28.904 1.00 51.44 203 LEU A O 1
ATOM 1568 N N . ASP A 1 204 ? 13.231 -20.991 -30.238 1.00 55.41 204 ASP A N 1
ATOM 1569 C CA . ASP A 1 204 ? 12.888 -22.179 -31.029 1.00 55.41 204 ASP A CA 1
ATOM 1570 C C . ASP A 1 204 ? 13.881 -22.401 -32.179 1.00 55.41 204 ASP A C 1
ATOM 1572 O O . ASP A 1 204 ? 14.615 -21.493 -32.578 1.00 55.41 204 ASP A O 1
ATOM 1576 N N . ILE A 1 205 ? 13.873 -23.601 -32.777 1.00 57.78 205 ILE A N 1
ATOM 1577 C CA . ILE A 1 205 ? 14.547 -23.835 -34.067 1.00 57.78 205 ILE A CA 1
ATOM 1578 C C . ILE A 1 205 ? 13.550 -23.821 -35.212 1.00 57.78 205 ILE A C 1
ATOM 1580 O O . ILE A 1 205 ? 12.534 -24.504 -35.166 1.00 57.78 205 ILE A O 1
ATOM 1584 N N . VAL A 1 206 ? 13.919 -23.129 -36.286 1.00 56.19 206 VAL A N 1
ATOM 1585 C CA . VAL A 1 206 ? 13.121 -22.928 -37.499 1.00 56.19 206 VAL A CA 1
ATOM 1586 C C . VAL A 1 206 ? 13.890 -23.467 -38.703 1.00 56.19 206 VAL A C 1
ATOM 1588 O O . VAL A 1 206 ? 15.075 -23.190 -38.851 1.00 56.19 206 VAL A O 1
ATOM 1591 N N . ARG A 1 207 ? 13.240 -24.235 -39.577 1.00 62.72 207 ARG A N 1
ATOM 1592 C CA . ARG A 1 207 ? 13.764 -24.751 -40.852 1.00 62.72 207 ARG A CA 1
ATOM 1593 C C . ARG A 1 207 ? 12.954 -24.163 -42.001 1.00 62.72 207 ARG A C 1
ATOM 1595 O O . ARG A 1 207 ? 11.730 -24.254 -41.993 1.00 62.72 207 ARG A O 1
ATOM 1602 N N . ILE A 1 208 ? 13.651 -23.625 -42.996 1.00 55.12 208 ILE A N 1
ATOM 1603 C CA . ILE A 1 208 ? 13.094 -22.842 -44.103 1.00 55.12 208 ILE A CA 1
ATOM 1604 C C . ILE A 1 208 ? 13.712 -23.322 -45.431 1.00 55.12 208 ILE A C 1
ATOM 1606 O O . ILE A 1 208 ? 14.761 -22.820 -45.851 1.00 55.12 208 ILE A O 1
ATOM 1610 N N . PRO A 1 209 ? 13.149 -24.360 -46.073 1.00 55.00 209 PRO A N 1
ATOM 1611 C CA . PRO A 1 209 ? 13.308 -24.609 -47.508 1.00 55.00 209 PRO A CA 1
ATOM 1612 C C . PRO A 1 209 ? 12.586 -23.563 -48.375 1.00 55.00 209 PRO A C 1
ATOM 1614 O O . PRO A 1 209 ? 11.760 -22.793 -47.894 1.00 55.00 209 PRO A O 1
ATOM 1617 N N . ASN A 1 210 ? 12.826 -23.605 -49.689 1.00 49.03 210 ASN A N 1
ATOM 1618 C CA . ASN A 1 210 ? 12.193 -22.739 -50.703 1.00 49.03 210 ASN A CA 1
ATOM 1619 C C . ASN A 1 210 ? 10.640 -22.756 -50.764 1.00 49.03 210 ASN A C 1
ATOM 1621 O O . ASN A 1 210 ? 10.071 -22.012 -51.563 1.00 49.03 210 ASN A O 1
ATOM 1625 N N . SER A 1 211 ? 9.941 -23.608 -50.002 1.00 49.62 211 SER A N 1
ATOM 1626 C CA . SER A 1 211 ? 8.487 -23.822 -50.134 1.00 49.62 211 SER A CA 1
ATOM 1627 C C . SER A 1 211 ? 7.702 -24.063 -48.836 1.00 49.62 211 SER A C 1
ATOM 1629 O O . SER A 1 211 ? 6.478 -24.152 -48.896 1.00 49.62 211 SER A O 1
ATOM 1631 N N . GLU A 1 212 ? 8.352 -24.177 -47.678 1.00 49.53 212 GLU A N 1
ATOM 1632 C CA . GLU A 1 212 ? 7.685 -24.360 -46.378 1.00 49.53 212 GLU A CA 1
ATOM 1633 C C . GLU A 1 212 ? 8.543 -23.766 -45.253 1.00 49.53 212 GLU A C 1
ATOM 1635 O O . GLU A 1 212 ? 9.754 -23.621 -45.403 1.00 49.53 212 GLU A O 1
ATOM 1640 N N . ILE A 1 213 ? 7.926 -23.440 -44.116 1.00 54.91 213 ILE A N 1
ATOM 1641 C CA . ILE A 1 213 ? 8.637 -23.098 -42.881 1.00 54.91 213 ILE A CA 1
ATOM 1642 C C . ILE A 1 213 ? 8.123 -24.024 -41.781 1.00 54.91 213 ILE A C 1
ATOM 1644 O O . ILE A 1 213 ? 6.920 -24.131 -41.562 1.00 54.91 213 ILE A O 1
ATOM 1648 N N . CYS A 1 214 ? 9.033 -24.727 -41.110 1.00 57.19 214 CYS A N 1
ATOM 1649 C CA . CYS A 1 214 ? 8.718 -25.643 -40.016 1.00 57.19 214 CYS A CA 1
ATOM 1650 C C . CYS A 1 214 ? 9.562 -25.276 -38.805 1.00 57.19 214 CYS A C 1
ATOM 1652 O O . CYS A 1 214 ? 10.783 -25.237 -38.929 1.00 57.19 214 CYS A O 1
ATOM 1654 N N . TYR A 1 215 ? 8.955 -25.077 -37.642 1.00 51.66 215 TYR A N 1
ATOM 1655 C CA . TYR A 1 215 ? 9.687 -24.825 -36.404 1.00 51.66 215 TYR A CA 1
ATOM 1656 C C . TYR A 1 215 ? 9.391 -25.887 -35.342 1.00 51.66 215 TYR A C 1
ATOM 1658 O O . TYR A 1 215 ? 8.398 -26.615 -35.419 1.00 51.66 215 TYR A O 1
ATOM 1666 N N . TRP A 1 216 ? 10.293 -26.006 -34.372 1.00 52.22 216 TRP A N 1
ATOM 1667 C CA . TRP A 1 216 ? 10.192 -26.917 -33.240 1.00 52.22 216 TRP A CA 1
ATOM 1668 C C . TRP A 1 216 ? 10.316 -26.123 -31.946 1.00 52.22 216 TRP A C 1
ATOM 1670 O O . TRP A 1 216 ? 11.386 -25.584 -31.661 1.00 52.22 216 TRP A O 1
ATOM 1680 N N . LEU A 1 217 ? 9.224 -26.121 -31.179 1.00 46.91 217 LEU A N 1
ATOM 1681 C CA . LEU A 1 217 ? 9.115 -25.451 -29.887 1.00 46.91 217 LEU A CA 1
ATOM 1682 C C . LEU A 1 217 ? 10.215 -25.884 -28.910 1.00 46.91 217 LEU A C 1
ATOM 1684 O O . LEU A 1 217 ? 10.468 -27.084 -28.724 1.00 46.91 217 LEU A O 1
ATOM 1688 N N . ASN A 1 218 ? 10.812 -24.915 -28.228 1.00 46.91 218 ASN A N 1
ATOM 1689 C CA . ASN A 1 218 ? 11.785 -25.121 -27.171 1.00 46.91 218 ASN A CA 1
ATOM 1690 C C . ASN A 1 218 ? 11.090 -25.482 -25.848 1.00 46.91 218 ASN A C 1
ATOM 1692 O O . ASN A 1 218 ? 10.967 -24.688 -24.926 1.00 46.91 218 ASN A O 1
ATOM 1696 N N . LEU A 1 219 ? 10.684 -26.747 -25.723 1.00 43.19 219 LEU A N 1
ATOM 1697 C CA . LEU A 1 219 ? 10.021 -27.295 -24.525 1.00 43.19 219 LEU A CA 1
ATOM 1698 C C . LEU A 1 219 ? 10.941 -27.430 -23.282 1.00 43.19 219 LEU A C 1
ATOM 1700 O O . LEU A 1 219 ? 10.607 -28.160 -22.344 1.00 43.19 219 LEU A O 1
ATOM 1704 N N . GLY A 1 220 ? 12.121 -26.803 -23.290 1.00 39.69 220 GLY A N 1
ATOM 1705 C CA . GLY A 1 220 ? 13.158 -26.942 -22.269 1.00 39.69 220 GLY A CA 1
ATOM 1706 C C . GLY A 1 220 ? 13.944 -28.265 -22.315 1.00 39.69 220 GLY A C 1
ATOM 1707 O O . GLY A 1 220 ? 13.589 -29.240 -22.983 1.00 39.69 220 GLY A O 1
ATOM 1708 N N . TYR A 1 221 ? 15.046 -28.308 -21.560 1.00 33.69 221 TYR A N 1
ATOM 1709 C CA . TYR A 1 221 ? 15.885 -29.499 -21.332 1.00 33.69 221 TYR A CA 1
ATOM 1710 C C . TYR A 1 221 ? 16.520 -30.151 -22.586 1.00 33.69 221 TYR A C 1
ATOM 1712 O O . TYR A 1 221 ? 16.604 -31.378 -22.697 1.00 33.69 221 TYR A O 1
ATOM 1720 N N . GLY A 1 222 ? 17.052 -29.334 -23.503 1.00 36.31 222 GLY A N 1
ATOM 1721 C CA . GLY A 1 222 ? 18.225 -29.715 -24.309 1.00 36.31 222 GLY A CA 1
ATOM 1722 C C . GLY A 1 222 ? 18.030 -30.782 -25.397 1.00 36.31 222 GLY A C 1
ATOM 1723 O O . GLY A 1 222 ? 18.882 -31.653 -25.573 1.00 36.31 222 GLY A O 1
ATOM 1724 N N . ARG A 1 223 ? 16.941 -30.718 -26.168 1.00 38.31 223 ARG A N 1
ATOM 1725 C CA . ARG A 1 223 ? 16.823 -31.413 -27.471 1.00 38.31 223 ARG A CA 1
ATOM 1726 C C . ARG A 1 223 ? 16.981 -30.360 -28.574 1.00 38.31 223 ARG A C 1
ATOM 1728 O O . ARG A 1 223 ? 16.341 -29.338 -28.387 1.00 38.31 223 ARG A O 1
ATOM 1735 N N . LEU A 1 224 ? 17.773 -30.602 -29.647 1.00 41.97 224 LEU A N 1
ATOM 1736 C CA . LEU A 1 224 ? 17.790 -29.949 -31.002 1.00 41.97 224 LEU A CA 1
ATOM 1737 C C . LEU A 1 224 ? 19.195 -29.994 -31.709 1.00 41.97 224 LEU A C 1
ATOM 1739 O O . LEU A 1 224 ? 20.115 -30.611 -31.171 1.00 41.97 224 LEU A O 1
ATOM 1743 N N . GLY A 1 225 ? 19.371 -29.417 -32.926 1.00 32.41 225 GLY A N 1
ATOM 1744 C CA . GLY A 1 225 ? 20.647 -29.378 -33.705 1.00 32.41 225 GLY A CA 1
ATOM 1745 C C . GLY A 1 225 ? 20.694 -28.456 -34.970 1.00 32.41 225 GLY A C 1
ATOM 1746 O O . GLY A 1 225 ? 19.791 -27.656 -35.161 1.00 32.41 225 GLY A O 1
ATOM 1747 N N . ARG A 1 226 ? 21.771 -28.512 -35.797 1.00 32.31 226 ARG A N 1
ATOM 1748 C CA . ARG A 1 226 ? 22.500 -27.341 -36.409 1.00 32.31 226 ARG A CA 1
ATOM 1749 C C . ARG A 1 226 ? 22.254 -26.924 -37.905 1.00 32.31 226 ARG A C 1
ATOM 1751 O O . ARG A 1 226 ? 22.145 -27.815 -38.738 1.00 32.31 226 ARG A O 1
ATOM 1758 N N . PHE A 1 227 ? 22.442 -25.601 -38.190 1.00 32.25 227 PHE A N 1
ATOM 1759 C CA . PHE A 1 227 ? 22.984 -24.885 -39.414 1.00 32.25 227 PHE A CA 1
ATOM 1760 C C . PHE A 1 227 ? 22.117 -24.826 -40.721 1.00 32.25 227 PHE A C 1
ATOM 1762 O O . PHE A 1 227 ? 21.441 -25.805 -40.997 1.00 32.25 227 PHE A O 1
ATOM 1769 N N . SER A 1 228 ? 22.039 -23.780 -41.592 1.00 36.75 228 SER A N 1
ATOM 1770 C CA . SER A 1 228 ? 22.884 -22.583 -41.934 1.00 36.75 228 SER A CA 1
ATOM 1771 C C . SER A 1 228 ? 22.104 -21.294 -42.389 1.00 36.75 228 SER A C 1
ATOM 1773 O O . SER A 1 228 ? 20.877 -21.338 -42.433 1.00 36.75 228 SER A O 1
ATOM 1775 N N . GLN A 1 229 ? 22.788 -20.161 -42.734 1.00 43.38 229 GLN A N 1
ATOM 1776 C CA . GLN A 1 229 ? 22.296 -18.792 -42.381 1.00 43.38 229 GLN A CA 1
ATOM 1777 C C . GLN A 1 229 ? 22.447 -17.533 -43.321 1.00 43.38 229 GLN A C 1
ATOM 1779 O O . GLN A 1 229 ? 21.765 -16.540 -43.073 1.00 43.38 229 GLN A O 1
ATOM 1784 N N . SER A 1 230 ? 23.319 -17.443 -44.341 1.00 52.53 230 SER A N 1
ATOM 1785 C CA . SER A 1 230 ? 23.922 -16.131 -44.753 1.00 52.53 230 SER A CA 1
ATOM 1786 C C . SER A 1 230 ? 23.015 -14.949 -45.205 1.00 52.53 230 SER A C 1
ATOM 1788 O O . SER A 1 230 ? 23.330 -13.800 -44.872 1.00 52.53 230 SER A O 1
ATOM 1790 N N . ARG A 1 231 ? 21.919 -15.173 -45.951 1.00 61.47 231 ARG A N 1
ATOM 1791 C CA . ARG A 1 231 ? 21.077 -14.104 -46.565 1.00 61.47 231 ARG A CA 1
ATOM 1792 C C . ARG A 1 231 ? 19.777 -13.766 -45.827 1.00 61.47 231 ARG A C 1
ATOM 1794 O O . ARG A 1 231 ? 19.019 -12.913 -46.285 1.00 61.47 231 ARG A O 1
ATOM 1801 N N . ILE A 1 232 ? 19.525 -14.411 -44.695 1.00 65.06 232 ILE A N 1
ATOM 1802 C CA . ILE A 1 232 ? 18.324 -14.189 -43.885 1.00 65.06 232 ILE A CA 1
ATOM 1803 C C . ILE A 1 232 ? 18.727 -13.477 -42.589 1.00 65.06 232 ILE A C 1
ATOM 1805 O O . ILE A 1 232 ? 19.837 -13.652 -42.072 1.00 65.06 232 ILE A O 1
ATOM 1809 N N . ARG A 1 233 ? 17.833 -12.637 -42.074 1.00 72.50 233 ARG A N 1
ATOM 1810 C CA . ARG A 1 233 ? 17.864 -12.095 -40.716 1.00 72.50 233 ARG A CA 1
ATOM 1811 C C . ARG A 1 233 ? 16.535 -12.419 -40.043 1.00 72.50 233 ARG A C 1
ATOM 1813 O O . ARG A 1 233 ? 15.518 -12.563 -40.716 1.00 72.50 233 ARG A O 1
ATOM 1820 N N . LEU A 1 234 ? 16.582 -12.549 -38.727 1.00 73.06 234 LEU A N 1
ATOM 1821 C CA . LEU A 1 234 ? 15.434 -12.821 -37.879 1.00 73.06 234 LEU A CA 1
ATOM 1822 C C . LEU A 1 234 ? 15.399 -11.757 -36.789 1.00 73.06 234 LEU A C 1
ATOM 1824 O O . LEU A 1 234 ? 16.441 -11.485 -36.189 1.00 73.06 234 LEU A O 1
ATOM 1828 N N . ALA A 1 235 ? 14.235 -11.166 -36.565 1.00 73.50 235 ALA A N 1
ATOM 1829 C CA . ALA A 1 235 ? 13.954 -10.259 -35.458 1.00 73.50 235 ALA A CA 1
ATOM 1830 C C . ALA A 1 235 ? 12.435 -10.116 -35.316 1.00 73.50 235 ALA A C 1
ATOM 1832 O O . ALA A 1 235 ? 11.730 -10.258 -36.305 1.00 73.50 235 ALA A O 1
ATOM 1833 N N . ASP A 1 236 ? 11.946 -9.807 -34.120 1.00 80.00 236 ASP A N 1
ATOM 1834 C CA . ASP A 1 236 ? 10.600 -9.252 -33.923 1.00 80.00 236 ASP A CA 1
ATOM 1835 C C . ASP A 1 236 ? 10.579 -7.840 -34.541 1.00 80.00 236 ASP A C 1
ATOM 1837 O O . ASP A 1 236 ? 11.233 -6.937 -34.014 1.00 80.00 236 ASP A O 1
ATOM 1841 N N . ILE A 1 237 ? 9.952 -7.677 -35.715 1.00 82.69 237 ILE A N 1
ATOM 1842 C CA . ILE A 1 237 ? 9.910 -6.421 -36.483 1.00 82.69 237 ILE A CA 1
ATOM 1843 C C . ILE A 1 237 ? 8.657 -5.620 -36.155 1.00 82.69 237 ILE A C 1
ATOM 1845 O O . ILE A 1 237 ? 8.739 -4.394 -36.078 1.00 82.69 237 ILE A O 1
ATOM 1849 N N . ASP A 1 238 ? 7.510 -6.281 -35.994 1.00 80.38 238 ASP A N 1
ATOM 1850 C CA . ASP A 1 238 ? 6.241 -5.620 -35.676 1.00 80.38 238 ASP A CA 1
ATOM 1851 C C . ASP A 1 238 ? 6.020 -5.382 -34.173 1.00 80.38 238 ASP A C 1
ATOM 1853 O O . ASP A 1 238 ? 5.134 -4.620 -33.790 1.00 80.38 238 ASP A O 1
ATOM 1857 N N . GLY A 1 239 ? 6.863 -5.946 -33.307 1.00 76.69 239 GLY A N 1
ATOM 1858 C CA . GLY A 1 239 ? 6.740 -5.823 -31.859 1.00 76.69 239 GLY A CA 1
ATOM 1859 C C . GLY A 1 239 ? 5.702 -6.771 -31.256 1.00 76.69 239 GLY A C 1
ATOM 1860 O O . GLY A 1 239 ? 5.352 -6.583 -30.084 1.00 76.69 239 GLY A O 1
ATOM 1861 N N . SER A 1 240 ? 5.206 -7.751 -32.024 1.00 76.19 240 SER A N 1
ATOM 1862 C CA . SER A 1 240 ? 4.260 -8.790 -31.590 1.00 76.19 240 SER A CA 1
ATOM 1863 C C . SER A 1 240 ? 4.830 -9.726 -30.524 1.00 76.19 240 SER A C 1
ATOM 1865 O O . SER A 1 240 ? 4.069 -10.429 -29.857 1.00 76.19 240 SER A O 1
ATOM 1867 N N . GLY A 1 241 ? 6.157 -9.747 -30.359 1.00 73.12 241 GLY A N 1
ATOM 1868 C CA . GLY A 1 241 ? 6.875 -10.725 -29.547 1.00 73.12 241 GLY A CA 1
ATOM 1869 C C . GLY A 1 241 ? 7.175 -12.029 -30.286 1.00 73.12 241 GLY A C 1
ATOM 1870 O O . GLY A 1 241 ? 7.851 -12.885 -29.725 1.00 73.12 241 GLY A O 1
ATOM 1871 N N . THR A 1 242 ? 6.722 -12.189 -31.534 1.00 76.88 242 THR A N 1
ATOM 1872 C CA . THR A 1 242 ? 7.118 -13.317 -32.386 1.00 76.88 242 THR A CA 1
ATOM 1873 C C . THR A 1 242 ? 8.183 -12.897 -33.388 1.00 76.88 242 THR A C 1
ATOM 1875 O O . THR A 1 242 ? 8.250 -11.748 -33.808 1.00 76.88 242 THR A O 1
ATOM 1878 N N . THR A 1 243 ? 9.064 -13.820 -33.761 1.00 76.88 243 THR A N 1
ATOM 1879 C CA . THR A 1 243 ? 10.186 -13.485 -34.641 1.00 76.88 243 THR A CA 1
ATOM 1880 C C . THR A 1 243 ? 9.771 -13.520 -36.111 1.00 76.88 243 THR A C 1
ATOM 1882 O O . THR A 1 243 ? 9.367 -14.570 -36.619 1.00 76.88 243 THR A O 1
ATOM 1885 N N . ASP A 1 244 ? 9.955 -12.401 -36.806 1.00 80.06 244 ASP A N 1
ATOM 1886 C CA . ASP A 1 244 ? 9.714 -12.242 -38.239 1.00 80.06 244 ASP A CA 1
ATOM 1887 C C . ASP A 1 244 ? 10.926 -12.653 -39.083 1.00 80.06 244 ASP A C 1
ATOM 1889 O O . ASP A 1 244 ? 12.076 -12.681 -38.625 1.00 80.06 244 ASP A O 1
ATOM 1893 N N . LEU A 1 245 ? 10.676 -12.931 -40.367 1.00 76.88 245 LEU A N 1
ATOM 1894 C CA . LEU A 1 245 ? 11.726 -13.245 -41.332 1.00 76.88 245 LEU A CA 1
ATOM 1895 C C . LEU A 1 245 ? 12.022 -12.053 -42.236 1.00 76.88 245 LEU A C 1
ATOM 1897 O O . LEU A 1 245 ? 11.148 -11.569 -42.952 1.00 76.88 245 LEU A O 1
ATOM 1901 N N . VAL A 1 246 ? 13.293 -11.657 -42.294 1.00 79.50 246 VAL A N 1
ATOM 1902 C CA . VAL A 1 246 ? 13.792 -10.624 -43.206 1.00 79.50 246 VAL A CA 1
ATOM 1903 C C . VAL A 1 246 ? 14.750 -11.255 -44.217 1.00 79.50 246 VAL A C 1
ATOM 1905 O O . VAL A 1 246 ? 15.850 -11.697 -43.877 1.00 79.50 246 VAL A O 1
ATOM 1908 N N . TYR A 1 247 ? 14.341 -11.298 -45.483 1.00 73.25 247 TYR A N 1
ATOM 1909 C CA . TYR A 1 247 ? 15.132 -11.821 -46.596 1.00 73.25 247 TYR A CA 1
ATOM 1910 C C . TYR A 1 247 ? 15.841 -10.695 -47.355 1.00 73.25 247 TYR A C 1
ATOM 1912 O O . TYR A 1 247 ? 15.201 -9.748 -47.823 1.00 73.25 247 TYR A O 1
ATOM 1920 N N . LEU A 1 248 ? 17.160 -10.828 -47.518 1.00 74.81 248 LEU A N 1
ATOM 1921 C CA . LEU A 1 248 ? 18.010 -9.864 -48.216 1.00 74.81 248 LEU A CA 1
ATOM 1922 C C . LEU A 1 248 ? 18.182 -10.257 -49.695 1.00 74.81 248 LEU A C 1
ATOM 1924 O O . LEU A 1 248 ? 19.070 -11.044 -50.064 1.00 74.81 248 LEU A O 1
ATOM 1928 N N . GLY A 1 249 ? 17.319 -9.694 -50.544 1.00 64.56 249 GLY A N 1
ATOM 1929 C CA . GLY A 1 249 ? 17.469 -9.715 -51.997 1.00 64.56 249 GLY A CA 1
ATOM 1930 C C . GLY A 1 249 ? 18.630 -8.833 -52.466 1.00 64.56 249 GLY A C 1
ATOM 1931 O O . GLY A 1 249 ? 19.357 -8.252 -51.665 1.00 64.56 249 GLY A O 1
ATOM 1932 N N . LEU A 1 250 ? 18.863 -8.770 -53.780 1.00 63.94 250 LEU A N 1
ATOM 1933 C CA . LEU A 1 250 ? 19.940 -7.935 -54.340 1.00 63.94 250 LEU A CA 1
ATOM 1934 C C . LEU A 1 250 ? 19.549 -6.453 -54.391 1.00 63.94 250 LEU A C 1
ATOM 1936 O O . LEU A 1 250 ? 20.376 -5.593 -54.090 1.00 63.94 250 LEU A O 1
ATOM 1940 N N . ASP A 1 251 ? 18.295 -6.187 -54.760 1.00 64.50 251 ASP A N 1
ATOM 1941 C CA . ASP A 1 251 ? 17.740 -4.849 -54.992 1.00 64.50 251 ASP A CA 1
ATOM 1942 C C . ASP A 1 251 ? 16.425 -4.618 -54.197 1.00 64.50 251 ASP A C 1
ATOM 1944 O O . ASP A 1 251 ? 15.796 -3.569 -54.333 1.00 64.50 251 ASP A O 1
ATOM 1948 N N . ASP A 1 252 ? 16.008 -5.592 -53.375 1.00 66.81 252 ASP A N 1
ATOM 1949 C CA . ASP A 1 252 ? 14.824 -5.563 -52.506 1.00 66.81 252 ASP A CA 1
ATOM 1950 C C . ASP A 1 252 ? 15.084 -6.240 -51.142 1.00 66.81 252 ASP A C 1
ATOM 1952 O O . ASP A 1 252 ? 15.897 -7.160 -51.025 1.00 66.81 252 ASP A O 1
ATOM 1956 N N . ILE A 1 253 ? 14.369 -5.809 -50.098 1.00 78.00 253 ILE A N 1
ATOM 1957 C CA . ILE A 1 253 ? 14.291 -6.520 -48.809 1.00 78.00 253 ILE A CA 1
ATOM 1958 C C . ILE A 1 253 ? 12.843 -6.955 -48.597 1.00 78.00 253 ILE A C 1
ATOM 1960 O O . ILE A 1 253 ? 11.923 -6.153 -48.759 1.00 78.00 253 ILE A O 1
ATOM 1964 N N . LYS A 1 254 ? 12.631 -8.221 -48.228 1.00 75.50 254 LYS A N 1
ATOM 1965 C CA . LYS A 1 254 ? 11.292 -8.784 -47.989 1.00 75.50 254 LYS A CA 1
ATOM 1966 C C . LYS A 1 254 ? 11.140 -9.144 -46.527 1.00 75.50 254 LYS A C 1
ATOM 1968 O O . LYS A 1 254 ? 11.948 -9.915 -46.016 1.00 75.50 254 LYS A O 1
ATOM 1973 N N . ILE A 1 255 ? 10.111 -8.607 -45.886 1.00 81.00 255 ILE A N 1
ATOM 1974 C CA . ILE A 1 255 ? 9.717 -8.971 -44.526 1.00 81.00 255 ILE A CA 1
ATOM 1975 C C . ILE A 1 255 ? 8.506 -9.896 -44.629 1.00 81.00 255 ILE A C 1
ATOM 1977 O O . ILE A 1 255 ? 7.558 -9.597 -45.354 1.00 81.00 255 ILE A O 1
ATOM 1981 N N . PHE A 1 256 ? 8.540 -11.018 -43.924 1.00 76.69 256 PHE A N 1
ATOM 1982 C CA . PHE A 1 256 ? 7.407 -11.916 -43.755 1.00 76.69 256 PHE A CA 1
ATOM 1983 C C . PHE A 1 256 ? 7.050 -11.890 -42.271 1.00 76.69 256 PHE A C 1
ATOM 1985 O O . PHE A 1 256 ? 7.871 -12.297 -41.446 1.00 76.69 256 PHE A O 1
ATOM 1992 N N . PHE A 1 257 ? 5.853 -11.400 -41.950 1.00 81.75 257 PHE A N 1
ATOM 1993 C CA . PHE A 1 257 ? 5.403 -11.251 -40.570 1.00 81.75 257 PHE A CA 1
ATOM 1994 C C . PHE A 1 257 ? 4.906 -12.580 -40.014 1.00 81.75 257 PHE A C 1
ATOM 1996 O O . PHE A 1 257 ? 4.165 -13.299 -40.692 1.00 81.75 257 PHE A O 1
ATOM 2003 N N . ASN A 1 258 ? 5.310 -12.911 -38.796 1.00 74.06 258 ASN A N 1
ATOM 2004 C CA . ASN A 1 258 ? 4.934 -14.130 -38.108 1.00 74.06 258 ASN A CA 1
ATOM 2005 C C . ASN A 1 258 ? 3.543 -13.966 -37.471 1.00 74.06 258 ASN A C 1
ATOM 2007 O O . ASN A 1 258 ? 3.295 -13.143 -36.598 1.00 74.06 258 ASN A O 1
ATOM 2011 N N . GLN A 1 259 ? 2.586 -14.763 -37.934 1.00 80.19 259 GLN A N 1
ATOM 2012 C CA . GLN A 1 259 ? 1.189 -14.685 -37.524 1.00 80.19 259 GLN A CA 1
ATOM 2013 C C . GLN A 1 259 ? 0.958 -15.543 -36.276 1.00 80.19 259 GLN A C 1
ATOM 2015 O O . GLN A 1 259 ? 0.300 -16.585 -36.336 1.00 80.19 259 GLN A O 1
ATOM 2020 N N . SER A 1 260 ? 1.521 -15.110 -35.141 1.00 79.50 260 SER A N 1
ATOM 2021 C CA . SER A 1 260 ? 1.409 -15.797 -33.843 1.00 79.50 260 SER A CA 1
ATOM 2022 C C . SER A 1 260 ? 1.829 -17.278 -33.935 1.00 79.50 260 SER A C 1
ATOM 2024 O O . SER A 1 260 ? 1.077 -18.195 -33.597 1.00 79.50 260 SER A O 1
ATOM 2026 N N . GLY A 1 261 ? 2.996 -17.522 -34.538 1.00 64.56 261 GLY A N 1
ATOM 2027 C CA . GLY A 1 261 ? 3.582 -18.842 -34.799 1.00 64.56 261 GLY A CA 1
ATOM 2028 C C . GLY A 1 261 ? 2.872 -19.692 -35.856 1.00 64.56 261 GLY A C 1
ATOM 2029 O O . GLY A 1 261 ? 3.437 -20.664 -36.347 1.00 64.56 261 GLY A O 1
ATOM 2030 N N . SER A 1 262 ? 1.643 -19.353 -36.247 1.00 65.62 262 SER A N 1
ATOM 2031 C CA . SER A 1 262 ? 0.792 -20.246 -37.045 1.00 65.62 262 SER A CA 1
ATOM 2032 C C . SER A 1 262 ? 1.167 -20.282 -38.529 1.00 65.62 262 SER A C 1
ATOM 2034 O O . SER A 1 262 ? 1.024 -21.314 -39.188 1.00 65.62 262 SER A O 1
ATOM 2036 N N . SER A 1 263 ? 1.633 -19.155 -39.064 1.00 69.06 263 SER A N 1
ATOM 2037 C CA . SER A 1 263 ? 1.999 -18.971 -40.471 1.00 69.06 263 SER A CA 1
ATOM 2038 C C . SER A 1 263 ? 2.821 -17.697 -40.651 1.00 69.06 263 SER A C 1
ATOM 2040 O O . SER A 1 263 ? 2.880 -16.857 -39.760 1.00 69.06 263 SER A O 1
ATOM 2042 N N . PHE A 1 264 ? 3.427 -17.528 -41.823 1.00 72.44 264 PHE A N 1
ATOM 2043 C CA . PHE A 1 264 ? 4.000 -16.250 -42.242 1.00 72.44 264 PHE A CA 1
ATOM 2044 C C . PHE A 1 264 ? 3.042 -15.513 -43.183 1.00 72.44 264 PHE A C 1
ATOM 2046 O O . PHE A 1 264 ? 2.315 -16.149 -43.950 1.00 72.44 264 PHE A O 1
ATOM 2053 N N . SER A 1 265 ? 3.051 -14.181 -43.137 1.00 78.88 265 SER A N 1
ATOM 2054 C CA . SER A 1 265 ? 2.306 -13.331 -44.067 1.00 78.88 265 SER A CA 1
ATOM 2055 C C . SER A 1 265 ? 2.827 -13.444 -45.504 1.00 78.88 265 SER A C 1
ATOM 2057 O O . SER A 1 265 ? 3.955 -13.880 -45.749 1.00 78.88 265 SER A O 1
ATOM 2059 N N . ASP A 1 266 ? 2.050 -12.928 -46.461 1.00 72.94 266 ASP A N 1
ATOM 2060 C CA . ASP A 1 266 ? 2.605 -12.531 -47.758 1.00 72.94 266 ASP A CA 1
ATOM 2061 C C . ASP A 1 266 ? 3.778 -11.541 -47.556 1.00 72.94 266 ASP A C 1
ATOM 2063 O O . ASP A 1 266 ? 3.746 -10.742 -46.610 1.00 72.94 266 ASP A O 1
ATOM 2067 N N . PRO A 1 267 ? 4.816 -11.567 -48.415 1.00 74.94 267 PRO A N 1
ATOM 2068 C CA . PRO A 1 267 ? 6.005 -10.741 -48.241 1.00 74.94 267 PRO A CA 1
ATOM 2069 C C . PRO A 1 267 ? 5.710 -9.249 -48.405 1.00 74.94 267 PRO A C 1
ATOM 2071 O O . PRO A 1 267 ? 5.355 -8.780 -49.491 1.00 74.94 267 PRO A O 1
ATOM 2074 N N . TYR A 1 268 ? 5.976 -8.478 -47.355 1.00 80.31 268 TYR A N 1
ATOM 2075 C CA . TYR A 1 268 ? 6.096 -7.032 -47.439 1.00 80.31 268 TYR A CA 1
ATOM 2076 C C . TYR A 1 268 ? 7.432 -6.670 -48.102 1.00 80.31 268 TYR A C 1
ATOM 2078 O O . TYR A 1 268 ? 8.506 -6.786 -47.508 1.00 80.31 268 TYR A O 1
ATOM 2086 N N . CYS A 1 269 ? 7.368 -6.264 -49.369 1.00 76.56 269 CYS A N 1
ATOM 2087 C CA . CYS A 1 269 ? 8.535 -5.891 -50.164 1.00 76.56 269 CYS A CA 1
ATOM 2088 C C . CYS A 1 269 ? 8.887 -4.411 -49.956 1.00 76.56 269 CYS A C 1
ATOM 2090 O O . CYS A 1 269 ? 8.197 -3.528 -50.469 1.00 76.56 269 CYS A O 1
ATOM 2092 N N . MET A 1 270 ? 9.998 -4.136 -49.273 1.00 73.06 270 MET A N 1
ATOM 2093 C CA . MET A 1 270 ? 10.579 -2.797 -49.220 1.00 73.06 270 MET A CA 1
ATOM 2094 C C . MET A 1 270 ? 11.288 -2.482 -50.536 1.00 73.06 270 MET A C 1
ATOM 2096 O O . MET A 1 270 ? 12.220 -3.173 -50.951 1.00 73.06 270 MET A O 1
ATOM 2100 N N . VAL A 1 271 ? 10.831 -1.413 -51.183 1.00 63.41 271 VAL A N 1
ATOM 2101 C CA . VAL A 1 271 ? 11.427 -0.839 -52.393 1.00 63.41 271 VAL A CA 1
ATOM 2102 C C . VAL A 1 271 ? 12.349 0.326 -52.024 1.00 63.41 271 VAL A C 1
ATOM 2104 O O . VAL A 1 271 ? 12.148 0.966 -50.998 1.00 63.41 271 VAL A O 1
ATOM 2107 N N . GLN A 1 272 ? 13.325 0.638 -52.885 1.00 64.25 272 GLN A N 1
ATOM 2108 C CA . GLN A 1 272 ? 14.337 1.695 -52.670 1.00 64.25 272 GLN A CA 1
ATOM 2109 C C . GLN A 1 272 ? 15.365 1.405 -51.555 1.00 64.25 272 GLN A C 1
ATOM 2111 O O . GLN A 1 272 ? 16.011 2.319 -51.047 1.00 64.25 272 GLN A O 1
ATOM 2116 N N . THR A 1 273 ? 15.578 0.135 -51.206 1.00 65.75 273 THR A N 1
ATOM 2117 C CA . THR A 1 273 ? 16.664 -0.274 -50.304 1.00 65.75 273 THR A CA 1
ATOM 2118 C C . THR A 1 273 ? 18.039 -0.127 -50.976 1.00 65.75 273 THR A C 1
ATOM 2120 O O . THR A 1 273 ? 18.143 -0.346 -52.188 1.00 65.75 273 THR A O 1
ATOM 2123 N N . PRO A 1 274 ? 19.119 0.191 -50.231 1.00 65.06 274 PRO A N 1
ATOM 2124 C CA . PRO A 1 274 ? 20.484 0.103 -50.747 1.00 65.06 274 PRO A CA 1
ATOM 2125 C C . PRO A 1 274 ? 20.780 -1.294 -51.306 1.00 65.06 274 PRO A C 1
ATOM 2127 O O . PRO A 1 274 ? 20.294 -2.297 -50.784 1.00 65.06 274 PRO A O 1
ATOM 2130 N N . ARG A 1 275 ? 21.590 -1.362 -52.365 1.00 65.94 275 ARG A N 1
ATOM 2131 C CA . ARG A 1 275 ? 21.925 -2.624 -53.033 1.00 65.94 275 ARG A CA 1
ATOM 2132 C C . ARG A 1 275 ? 22.731 -3.533 -52.103 1.00 65.94 275 ARG A C 1
ATOM 2134 O O . ARG A 1 275 ? 23.801 -3.137 -51.648 1.00 65.94 275 ARG A O 1
ATOM 2141 N N . VAL A 1 276 ? 22.261 -4.760 -51.877 1.00 66.19 276 VAL A N 1
ATOM 2142 C CA . VAL A 1 276 ? 22.925 -5.727 -50.986 1.00 66.19 276 VAL A CA 1
ATOM 2143 C C . VAL A 1 276 ? 23.789 -6.684 -51.809 1.00 66.19 276 VAL A C 1
ATOM 2145 O O . VAL A 1 276 ? 23.350 -7.747 -52.263 1.00 66.19 276 VAL A O 1
ATOM 2148 N N . ASP A 1 277 ? 25.045 -6.294 -52.023 1.00 63.47 277 ASP A N 1
ATOM 2149 C CA . ASP A 1 277 ? 26.061 -7.177 -52.598 1.00 63.47 277 ASP A CA 1
ATOM 2150 C C . ASP A 1 277 ? 26.733 -8.065 -51.529 1.00 63.47 277 ASP A C 1
ATOM 2152 O O . ASP A 1 277 ? 26.475 -7.946 -50.334 1.00 63.47 277 ASP A O 1
ATOM 2156 N N . ASN A 1 278 ? 27.606 -8.986 -51.951 1.00 58.97 278 ASN A N 1
ATOM 2157 C CA . ASN A 1 278 ? 28.300 -9.903 -51.034 1.00 58.97 278 ASN A CA 1
ATOM 2158 C C . ASN A 1 278 ? 29.415 -9.226 -50.195 1.00 58.97 278 ASN A C 1
ATOM 2160 O O . ASN A 1 278 ? 30.137 -9.929 -49.490 1.00 58.97 278 ASN A O 1
ATOM 2164 N N . LEU A 1 279 ? 29.609 -7.906 -50.311 1.00 59.25 279 LEU A N 1
ATOM 2165 C CA . LEU A 1 279 ? 30.557 -7.114 -49.514 1.00 59.25 279 LEU A CA 1
ATOM 2166 C C . LEU A 1 279 ? 29.838 -6.200 -48.507 1.00 59.25 279 LEU A C 1
ATOM 2168 O O . LEU A 1 279 ? 30.471 -5.693 -47.583 1.00 59.25 279 LEU A O 1
ATOM 2172 N N . SER A 1 280 ? 28.535 -5.992 -48.688 1.00 65.38 280 SER A N 1
ATOM 2173 C CA . SER A 1 280 ? 27.677 -5.189 -47.826 1.00 65.38 280 SER A CA 1
ATOM 2174 C C . SER A 1 280 ? 27.267 -5.981 -46.582 1.00 65.38 280 SER A C 1
ATOM 2176 O O . SER A 1 280 ? 26.758 -7.096 -46.701 1.00 65.38 280 SER A O 1
ATOM 2178 N N . ASP A 1 281 ? 27.434 -5.402 -45.391 1.00 70.56 281 ASP A N 1
ATOM 2179 C CA . ASP A 1 281 ? 26.853 -5.963 -44.165 1.00 70.56 281 ASP A CA 1
ATOM 2180 C C . ASP A 1 281 ? 25.504 -5.297 -43.878 1.00 70.56 281 ASP A C 1
ATOM 2182 O O . ASP A 1 281 ? 25.345 -4.082 -44.022 1.00 70.56 281 ASP A O 1
ATOM 2186 N N . VAL A 1 282 ? 24.533 -6.114 -43.474 1.00 74.12 282 VAL A N 1
ATOM 2187 C CA . VAL A 1 282 ? 23.182 -5.689 -43.103 1.00 74.12 282 VAL A CA 1
ATOM 2188 C C . VAL A 1 282 ? 22.825 -6.334 -41.771 1.00 74.12 282 VAL A C 1
ATOM 2190 O O . VAL A 1 282 ? 22.887 -7.562 -41.617 1.00 74.12 282 VAL A O 1
ATOM 2193 N N . ARG A 1 283 ? 22.452 -5.499 -40.802 1.00 76.38 283 ARG A N 1
ATOM 2194 C CA . ARG A 1 283 ? 22.138 -5.864 -39.416 1.00 76.38 283 ARG A CA 1
ATOM 2195 C C . ARG A 1 283 ? 20.764 -5.337 -39.029 1.00 76.38 283 ARG A C 1
ATOM 2197 O O . ARG A 1 283 ? 20.303 -4.346 -39.585 1.00 76.38 283 ARG A O 1
ATOM 2204 N N . ILE A 1 284 ? 20.148 -5.995 -38.056 1.00 77.25 284 ILE A N 1
ATOM 2205 C CA . ILE A 1 284 ? 18.957 -5.498 -37.371 1.00 77.25 284 ILE A CA 1
ATOM 2206 C C . ILE A 1 284 ? 19.407 -5.102 -35.965 1.00 77.25 284 ILE A C 1
ATOM 2208 O O . ILE A 1 284 ? 20.077 -5.889 -35.297 1.00 77.25 284 ILE A O 1
ATOM 2212 N N . VAL A 1 285 ? 19.143 -3.859 -35.576 1.00 77.75 285 VAL A N 1
ATOM 2213 C CA . VAL A 1 285 ? 19.676 -3.233 -34.357 1.00 77.75 285 VAL A CA 1
ATOM 2214 C C . VAL A 1 285 ? 18.764 -2.081 -33.944 1.00 77.75 285 VAL A C 1
ATOM 2216 O O . VAL A 1 285 ? 18.379 -1.277 -34.788 1.00 77.75 285 VAL A O 1
ATOM 2219 N N . ASP A 1 286 ? 18.439 -1.979 -32.656 1.00 78.75 286 ASP A N 1
ATOM 2220 C CA . ASP A 1 286 ? 17.856 -0.757 -32.092 1.00 78.75 286 ASP A CA 1
ATOM 2221 C C . ASP A 1 286 ? 18.942 0.330 -32.043 1.00 78.75 286 ASP A C 1
ATOM 2223 O O . ASP A 1 286 ? 19.804 0.347 -31.160 1.00 78.75 286 ASP A O 1
ATOM 2227 N N . LEU A 1 287 ? 18.955 1.183 -33.069 1.00 79.25 287 LEU A N 1
ATOM 2228 C CA . LEU A 1 287 ? 19.952 2.241 -33.233 1.00 79.25 287 LEU A CA 1
ATOM 2229 C C . LEU A 1 287 ? 19.628 3.479 -32.382 1.00 79.25 287 LEU A C 1
ATOM 2231 O O . LEU A 1 287 ? 20.547 4.199 -31.987 1.00 79.25 287 LEU A O 1
ATOM 2235 N N . PHE A 1 288 ? 18.342 3.719 -32.116 1.00 79.56 288 PHE A N 1
ATOM 2236 C CA . PHE A 1 288 ? 17.836 4.915 -31.438 1.00 79.56 288 PHE A CA 1
ATOM 2237 C C . PHE A 1 288 ? 17.660 4.721 -29.924 1.00 79.56 288 PHE A C 1
ATOM 2239 O O . PHE A 1 288 ? 17.580 5.707 -29.196 1.00 79.56 288 PHE A O 1
ATOM 2246 N N . GLY A 1 289 ? 17.628 3.477 -29.439 1.00 75.31 289 GLY A N 1
ATOM 2247 C CA . GLY A 1 289 ? 17.300 3.143 -28.052 1.00 75.31 289 GLY A CA 1
ATOM 2248 C C . GLY A 1 289 ? 15.796 3.150 -27.774 1.00 75.31 289 GLY A C 1
ATOM 2249 O O . GLY A 1 289 ? 15.386 3.200 -26.614 1.00 75.31 289 GLY A O 1
ATOM 2250 N N . THR A 1 290 ? 14.960 3.140 -28.814 1.00 80.50 290 THR A N 1
ATOM 2251 C CA . THR A 1 290 ? 13.493 3.210 -28.712 1.00 80.50 290 THR A CA 1
ATOM 2252 C C . THR A 1 290 ? 12.855 1.864 -28.386 1.00 80.50 290 THR A C 1
ATOM 2254 O O . THR A 1 290 ? 11.654 1.811 -28.156 1.00 80.50 290 THR A O 1
ATOM 2257 N N . GLY A 1 291 ? 13.630 0.778 -28.338 1.00 75.81 291 GLY A N 1
ATOM 2258 C CA . GLY A 1 291 ? 13.125 -0.581 -28.180 1.00 75.81 291 GLY A CA 1
ATOM 2259 C C . GLY A 1 291 ? 12.449 -1.135 -29.436 1.00 75.81 291 GLY A C 1
ATOM 2260 O O . GLY A 1 291 ? 11.688 -2.099 -29.341 1.00 75.81 291 GLY A O 1
ATOM 2261 N N . THR A 1 292 ? 12.730 -0.541 -30.602 1.00 81.81 292 THR A N 1
ATOM 2262 C CA . THR A 1 292 ? 12.225 -0.954 -31.920 1.00 81.81 292 THR A CA 1
ATOM 2263 C C . THR A 1 292 ? 13.393 -1.177 -32.890 1.00 81.81 292 THR A C 1
ATOM 2265 O O . THR A 1 292 ? 14.343 -0.393 -32.884 1.00 81.81 292 THR A O 1
ATOM 2268 N N . PRO A 1 293 ? 13.366 -2.211 -33.747 1.00 81.88 293 PRO A N 1
ATOM 2269 C CA . PRO A 1 293 ? 14.486 -2.518 -34.631 1.00 81.88 293 PRO A CA 1
ATOM 2270 C C . PRO A 1 293 ? 14.613 -1.552 -35.817 1.00 81.88 293 PRO A C 1
ATOM 2272 O O . PRO A 1 293 ? 13.645 -1.247 -36.513 1.00 81.88 293 PRO A O 1
ATOM 2275 N N . CYS A 1 294 ? 15.850 -1.172 -36.132 1.00 79.94 294 CYS A N 1
ATOM 2276 C CA . CYS A 1 294 ? 16.222 -0.550 -37.400 1.00 79.94 294 CYS A CA 1
ATOM 2277 C C . CYS A 1 294 ? 17.018 -1.533 -38.267 1.00 79.94 294 CYS A C 1
ATOM 2279 O O . CYS A 1 294 ? 17.787 -2.354 -37.758 1.00 79.94 294 CYS A O 1
ATOM 2281 N N . ILE A 1 295 ? 16.901 -1.407 -39.590 1.00 81.75 295 ILE A N 1
ATOM 2282 C CA . ILE A 1 295 ? 17.806 -2.080 -40.531 1.00 81.75 295 ILE A CA 1
ATOM 2283 C C . ILE A 1 295 ? 18.999 -1.165 -40.768 1.00 81.75 295 ILE A C 1
ATOM 2285 O O . ILE A 1 295 ? 18.849 -0.090 -41.343 1.00 81.75 295 ILE A O 1
ATOM 2289 N N . LEU A 1 296 ? 20.185 -1.601 -40.352 1.00 78.56 296 LEU A N 1
ATOM 2290 C CA . LEU A 1 296 ? 21.451 -0.911 -40.569 1.00 78.56 296 LEU A CA 1
ATOM 2291 C C . LEU A 1 296 ? 22.211 -1.570 -41.724 1.00 78.56 296 LEU A C 1
ATOM 2293 O O . LEU A 1 296 ? 22.449 -2.777 -41.705 1.00 78.56 296 LEU A O 1
ATOM 2297 N N . TRP A 1 297 ? 22.640 -0.772 -42.696 1.00 75.69 297 TRP A N 1
ATOM 2298 C CA . TRP A 1 297 ? 23.466 -1.181 -43.832 1.00 75.69 297 TRP A CA 1
ATOM 2299 C C . TRP A 1 297 ? 24.842 -0.511 -43.761 1.00 75.69 297 TRP A C 1
ATOM 2301 O O . TRP A 1 297 ? 24.951 0.669 -43.417 1.00 75.69 297 TRP A O 1
ATOM 2311 N N . SER A 1 298 ? 25.897 -1.242 -44.129 1.00 71.69 298 SER A N 1
ATOM 2312 C CA . SER A 1 298 ? 27.214 -0.667 -44.400 1.00 71.69 298 SER A CA 1
ATOM 2313 C C . SER A 1 298 ? 27.886 -1.305 -45.612 1.00 71.69 298 SER A C 1
ATOM 2315 O O . SER A 1 298 ? 27.924 -2.528 -45.743 1.00 71.69 298 SER A O 1
ATOM 2317 N N . SER A 1 299 ? 28.476 -0.462 -46.464 1.00 68.69 299 SER A N 1
ATOM 2318 C CA . SER A 1 299 ? 29.239 -0.869 -47.646 1.00 68.69 299 SER A CA 1
ATOM 2319 C C . SER A 1 299 ? 30.714 -0.450 -47.527 1.00 68.69 299 SER A C 1
ATOM 2321 O O . SER A 1 299 ? 31.008 0.733 -47.304 1.00 68.69 299 SER A O 1
ATOM 2323 N N . PRO A 1 300 ? 31.674 -1.377 -47.714 1.00 61.09 300 PRO A N 1
ATOM 2324 C CA . PRO A 1 300 ? 33.096 -1.060 -47.812 1.00 61.09 300 PRO A CA 1
ATOM 2325 C C . PRO A 1 300 ? 33.509 -0.580 -49.217 1.00 61.09 300 PRO A C 1
ATOM 2327 O O . PRO A 1 300 ? 34.693 -0.324 -49.443 1.00 61.09 300 PRO A O 1
ATOM 2330 N N . ASN A 1 301 ? 32.578 -0.489 -50.175 1.00 61.50 301 ASN A N 1
ATOM 2331 C CA . ASN A 1 301 ? 32.887 -0.189 -51.569 1.00 61.50 301 ASN A CA 1
ATOM 2332 C C . ASN A 1 301 ? 33.340 1.282 -51.745 1.00 61.50 301 ASN A C 1
ATOM 2334 O O . ASN A 1 301 ? 32.620 2.200 -51.342 1.00 61.50 301 ASN A O 1
ATOM 2338 N N . PRO A 1 302 ? 34.508 1.555 -52.368 1.00 55.00 302 PRO A N 1
ATOM 2339 C CA . PRO A 1 302 ? 34.986 2.920 -52.595 1.00 55.00 302 PRO A CA 1
ATOM 2340 C C . PRO A 1 302 ? 34.082 3.801 -53.470 1.00 55.00 302 PRO A C 1
ATOM 2342 O O . PRO A 1 302 ? 34.260 5.017 -53.457 1.00 55.00 302 PRO A O 1
ATOM 2345 N N . SER A 1 303 ? 33.132 3.229 -54.225 1.00 55.34 303 SER A N 1
ATOM 2346 C CA . SER A 1 303 ? 32.118 4.005 -54.959 1.00 55.34 303 SER A CA 1
ATOM 2347 C C . SER A 1 303 ? 31.137 4.741 -54.048 1.00 55.34 303 SER A C 1
ATOM 2349 O O . SER A 1 303 ? 30.575 5.752 -54.460 1.00 55.34 303 SER A O 1
ATOM 2351 N N . ASP A 1 304 ? 30.966 4.271 -52.813 1.00 56.25 304 ASP A N 1
ATOM 2352 C CA . ASP A 1 304 ? 29.900 4.709 -51.908 1.00 56.25 304 ASP A CA 1
ATOM 2353 C C . ASP A 1 304 ? 30.422 5.785 -50.933 1.00 56.25 304 ASP A C 1
ATOM 2355 O O . ASP A 1 304 ? 29.968 5.921 -49.795 1.00 56.25 304 ASP A O 1
ATOM 2359 N N . TYR A 1 305 ? 31.434 6.541 -51.374 1.00 44.84 305 TYR A N 1
ATOM 2360 C CA . TYR A 1 305 ? 32.181 7.496 -50.558 1.00 44.84 305 TYR A CA 1
ATOM 2361 C C . TYR A 1 305 ? 31.286 8.655 -50.099 1.00 44.84 305 TYR A C 1
ATOM 2363 O O . TYR A 1 305 ? 30.861 9.489 -50.896 1.00 44.84 305 TYR A O 1
ATOM 2371 N N . GLY A 1 306 ? 31.008 8.702 -48.793 1.00 50.62 306 GLY A N 1
ATOM 2372 C CA . GLY A 1 306 ? 30.031 9.615 -48.181 1.00 50.62 306 GLY A CA 1
ATOM 2373 C C . GLY A 1 306 ? 28.710 8.956 -47.764 1.00 50.62 306 GLY A C 1
ATOM 2374 O O . GLY A 1 306 ? 27.947 9.572 -47.029 1.00 50.62 306 GLY A O 1
ATOM 2375 N N . HIS A 1 307 ? 28.479 7.698 -48.151 1.00 53.06 307 HIS A N 1
ATOM 2376 C CA . HIS A 1 307 ? 27.292 6.901 -47.820 1.00 53.06 307 HIS A CA 1
ATOM 2377 C C . HIS A 1 307 ? 27.650 5.519 -47.228 1.00 53.06 307 HIS A C 1
ATOM 2379 O O . HIS A 1 307 ? 26.859 4.594 -47.308 1.00 53.06 307 HIS A O 1
ATOM 2385 N N . HIS A 1 308 ? 28.829 5.339 -46.618 1.00 62.41 308 HIS A N 1
ATOM 2386 C CA . HIS A 1 308 ? 29.306 4.022 -46.144 1.00 62.41 308 HIS A CA 1
ATOM 2387 C C . HIS A 1 308 ? 28.448 3.337 -45.065 1.00 62.41 308 HIS A C 1
ATOM 2389 O O . HIS A 1 308 ? 28.660 2.153 -44.790 1.00 62.41 308 HIS A O 1
ATOM 2395 N N . VAL A 1 309 ? 27.541 4.074 -44.420 1.00 65.94 309 VAL A N 1
ATOM 2396 C CA . VAL A 1 309 ? 26.579 3.575 -43.434 1.00 65.94 309 VAL A CA 1
ATOM 2397 C C . VAL A 1 309 ? 25.260 4.318 -43.637 1.00 65.94 309 VAL A C 1
ATOM 2399 O O . VAL A 1 309 ? 25.256 5.541 -43.798 1.00 65.94 309 VAL A O 1
ATOM 2402 N N . GLY A 1 310 ? 24.147 3.595 -43.596 1.00 69.69 310 GLY A N 1
ATOM 2403 C CA . GLY A 1 310 ? 22.796 4.152 -43.616 1.00 69.69 310 GLY A CA 1
ATOM 2404 C C . GLY A 1 310 ? 21.819 3.209 -42.924 1.00 69.69 310 GLY A C 1
ATOM 2405 O O . GLY A 1 310 ? 22.130 2.034 -42.726 1.00 69.69 310 GLY A O 1
ATOM 2406 N N . TYR A 1 311 ? 20.656 3.720 -42.533 1.00 76.31 311 TYR A N 1
ATOM 2407 C CA . TYR A 1 311 ? 19.660 2.954 -41.790 1.00 76.31 311 TYR A CA 1
ATOM 2408 C C . TYR A 1 311 ? 18.246 3.193 -42.323 1.00 76.31 311 TYR A C 1
ATOM 2410 O O . TYR A 1 311 ? 17.983 4.183 -43.008 1.00 76.31 311 TYR A O 1
ATOM 2418 N N . ILE A 1 312 ? 17.343 2.280 -41.978 1.00 77.31 312 ILE A N 1
ATOM 2419 C CA . ILE A 1 312 ? 15.896 2.435 -42.103 1.00 77.31 312 ILE A CA 1
ATOM 2420 C C . ILE A 1 312 ? 15.309 2.160 -40.717 1.00 77.31 312 ILE A C 1
ATOM 2422 O O . ILE A 1 312 ? 15.446 1.047 -40.204 1.00 77.31 312 ILE A O 1
ATOM 2426 N N . ASP A 1 313 ? 14.682 3.170 -40.116 1.00 76.94 313 ASP A N 1
ATOM 2427 C CA . ASP A 1 313 ? 13.753 2.956 -39.005 1.00 76.94 313 ASP A CA 1
ATOM 2428 C C . ASP A 1 313 ? 12.452 2.386 -39.588 1.00 76.94 313 ASP A C 1
ATOM 2430 O O . ASP A 1 313 ? 11.914 2.914 -40.566 1.00 76.94 313 ASP A O 1
ATOM 2434 N N . LEU A 1 314 ? 12.001 1.260 -39.038 1.00 75.94 314 LEU A N 1
ATOM 2435 C CA . LEU A 1 314 ? 10.822 0.546 -39.514 1.00 75.94 314 LEU A CA 1
ATOM 2436 C C . LEU A 1 314 ? 9.538 1.040 -38.841 1.00 75.94 314 LEU A C 1
ATOM 2438 O O . LEU A 1 314 ? 8.487 1.008 -39.476 1.00 75.94 314 LEU A O 1
ATOM 2442 N N . LEU A 1 315 ? 9.615 1.511 -37.593 1.00 75.25 315 LEU A N 1
ATOM 2443 C CA . LEU A 1 315 ? 8.455 1.776 -36.733 1.00 75.25 315 LEU A CA 1
ATOM 2444 C C . LEU A 1 315 ? 8.350 3.236 -36.258 1.00 75.25 315 LEU A C 1
ATOM 2446 O O . LEU A 1 315 ? 7.387 3.591 -35.579 1.00 75.25 315 LEU A O 1
ATOM 2450 N N . GLY A 1 316 ? 9.312 4.099 -36.599 1.00 72.75 316 GLY A N 1
ATOM 2451 C CA . GLY A 1 316 ? 9.289 5.510 -36.196 1.00 72.75 316 GLY A CA 1
ATOM 2452 C C . GLY A 1 316 ? 9.452 5.698 -34.685 1.00 72.75 316 GLY A C 1
ATOM 2453 O O . GLY A 1 316 ? 8.881 6.627 -34.115 1.00 72.75 316 GLY A O 1
ATOM 2454 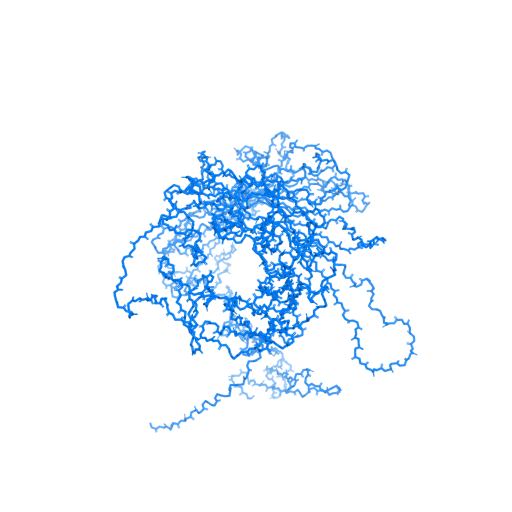N N . GLY A 1 317 ? 10.139 4.764 -34.021 1.00 73.31 317 GLY A N 1
ATOM 2455 C CA . GLY A 1 317 ? 10.310 4.729 -32.567 1.00 73.31 317 GLY A CA 1
ATOM 2456 C C . GLY A 1 317 ? 9.063 4.393 -31.732 1.00 73.31 317 GLY A C 1
ATOM 2457 O O . GLY A 1 317 ? 9.164 4.391 -30.507 1.00 73.31 317 GLY A O 1
ATOM 2458 N N . GLN A 1 318 ? 7.902 4.100 -32.334 1.00 78.62 318 GLN A N 1
ATOM 2459 C CA . GLN A 1 318 ? 6.700 3.682 -31.598 1.00 78.62 318 GLN A CA 1
ATOM 2460 C C . GLN A 1 318 ? 6.527 2.163 -31.639 1.00 78.62 318 GLN A C 1
ATOM 2462 O O . GLN A 1 318 ? 6.315 1.594 -32.708 1.00 78.62 318 GLN A O 1
ATOM 2467 N N . LYS A 1 319 ? 6.549 1.496 -30.478 1.00 84.06 319 LYS A N 1
ATOM 2468 C CA . LYS A 1 319 ? 6.246 0.060 -30.396 1.00 84.06 319 LYS A CA 1
ATOM 2469 C C . LYS A 1 319 ? 4.744 -0.209 -30.614 1.00 84.06 319 LYS A C 1
ATOM 2471 O O . LYS A 1 319 ? 3.929 0.316 -29.847 1.00 84.06 319 LYS A O 1
ATOM 2476 N N . PRO A 1 320 ? 4.364 -1.034 -31.611 1.00 84.44 320 PRO A N 1
ATOM 2477 C CA . PRO A 1 320 ? 2.977 -1.419 -31.849 1.00 84.44 320 PRO A CA 1
ATOM 2478 C C . PRO A 1 320 ? 2.372 -2.249 -30.709 1.00 84.44 320 PRO A C 1
ATOM 2480 O O . PRO A 1 320 ? 3.044 -2.635 -29.754 1.00 84.44 320 PRO A O 1
ATOM 2483 N N . HIS A 1 321 ? 1.069 -2.515 -30.808 1.00 86.25 321 HIS A N 1
ATOM 2484 C CA . HIS A 1 321 ? 0.276 -3.337 -29.877 1.00 86.25 321 HIS A CA 1
ATOM 2485 C C . HIS A 1 321 ? 0.120 -2.792 -28.442 1.00 86.25 321 HIS A C 1
ATOM 2487 O O . HIS A 1 321 ? -0.662 -3.341 -27.666 1.00 86.25 321 HIS A O 1
ATOM 2493 N N . LEU A 1 322 ? 0.774 -1.682 -28.087 1.00 87.19 322 LEU A N 1
ATOM 2494 C CA . LEU A 1 322 ? 0.540 -0.962 -26.831 1.00 87.19 322 LEU A CA 1
ATOM 2495 C C . LEU A 1 322 ? -0.804 -0.213 -26.860 1.00 87.19 322 LEU A C 1
ATOM 2497 O O . LEU A 1 322 ? -1.217 0.287 -27.905 1.00 87.19 322 LEU A O 1
ATOM 2501 N N . LEU A 1 323 ? -1.503 -0.124 -25.725 1.00 87.81 323 LEU A N 1
ATOM 2502 C CA . LEU A 1 323 ? -2.781 0.592 -25.615 1.00 87.81 323 LEU A CA 1
ATOM 2503 C C . LEU A 1 323 ? -2.533 2.107 -25.561 1.00 87.81 323 LEU A C 1
ATOM 2505 O O . LEU A 1 323 ? -2.144 2.615 -24.517 1.00 87.81 323 LEU A O 1
ATOM 2509 N N . ILE A 1 324 ? -2.786 2.830 -26.653 1.00 86.94 324 ILE A N 1
ATOM 2510 C CA . ILE A 1 324 ? -2.513 4.277 -26.765 1.00 86.94 324 ILE A CA 1
ATOM 2511 C C . ILE A 1 324 ? -3.741 5.169 -26.563 1.00 86.94 324 ILE A C 1
ATOM 2513 O O . ILE A 1 324 ? -3.593 6.375 -26.363 1.00 86.94 324 ILE A O 1
ATOM 2517 N N . SER A 1 325 ? -4.957 4.622 -26.609 1.00 82.44 325 SER A N 1
ATOM 2518 C CA . SER A 1 325 ? -6.146 5.366 -26.192 1.00 82.44 325 SER A CA 1
ATOM 2519 C C . SER A 1 325 ? -7.263 4.492 -25.630 1.00 82.44 325 SER A C 1
ATOM 2521 O O . SER A 1 325 ? -7.443 3.334 -26.009 1.00 82.44 325 SER A O 1
ATOM 2523 N N . SER A 1 326 ? -8.058 5.074 -24.735 1.00 79.19 326 SER A N 1
ATOM 2524 C CA . SER A 1 326 ? -9.340 4.522 -24.299 1.00 79.19 326 SER A CA 1
ATOM 2525 C C . SER A 1 326 ? -10.381 5.635 -24.320 1.00 79.19 326 SER A C 1
ATOM 2527 O O . SER A 1 326 ? -10.206 6.671 -23.681 1.00 79.19 326 SER A O 1
ATOM 2529 N N . GLN A 1 327 ? -11.462 5.432 -25.066 1.00 67.88 327 GLN A N 1
ATOM 2530 C CA . GLN A 1 327 ? -12.605 6.336 -25.111 1.00 67.88 327 GLN A CA 1
ATOM 2531 C C . GLN A 1 327 ? -13.778 5.668 -24.402 1.00 67.88 327 GLN A C 1
ATOM 2533 O O . GLN A 1 327 ? -14.198 4.566 -24.767 1.00 67.88 327 GLN A O 1
ATOM 2538 N N . ASN A 1 328 ? -14.346 6.344 -23.403 1.00 58.88 328 ASN A N 1
ATOM 2539 C CA . ASN A 1 328 ? -15.527 5.839 -22.700 1.00 58.88 328 ASN A CA 1
ATOM 2540 C C . ASN A 1 328 ? -16.839 6.061 -23.478 1.00 58.88 328 ASN A C 1
ATOM 2542 O O . ASN A 1 328 ? -17.900 5.695 -22.982 1.00 58.88 328 ASN A O 1
ATOM 2546 N N . ASN A 1 329 ? -16.766 6.679 -24.666 1.00 53.84 329 ASN A N 1
ATOM 2547 C CA . ASN A 1 329 ? -17.898 7.078 -25.511 1.00 53.84 329 ASN A CA 1
ATOM 2548 C C . ASN A 1 329 ? -18.932 7.992 -24.804 1.00 53.84 329 ASN A C 1
ATOM 2550 O O . ASN A 1 329 ? -20.057 8.149 -25.272 1.00 53.84 329 ASN A O 1
ATOM 2554 N N . LEU A 1 330 ? -18.526 8.644 -23.706 1.00 43.97 330 LEU A N 1
ATOM 2555 C CA . LEU A 1 330 ? -19.292 9.611 -22.904 1.00 43.97 330 LEU A CA 1
ATOM 2556 C C . LEU A 1 330 ? -18.562 10.967 -22.787 1.00 43.97 330 LEU A C 1
ATOM 2558 O O . LEU A 1 330 ? -18.832 11.745 -21.876 1.00 43.97 330 LEU A O 1
ATOM 2562 N N . GLY A 1 331 ? -17.619 11.243 -23.693 1.00 41.59 331 GLY A N 1
ATOM 2563 C CA . GLY A 1 331 ? -16.852 12.493 -23.735 1.00 41.59 331 GLY A CA 1
ATOM 2564 C C . GLY A 1 331 ? -15.523 12.486 -22.974 1.00 41.59 331 GLY A C 1
ATOM 2565 O O . GLY A 1 331 ? -14.830 13.495 -23.021 1.00 41.59 331 GLY A O 1
ATOM 2566 N N . ALA A 1 332 ? -15.130 11.379 -22.328 1.00 44.19 332 ALA A N 1
ATOM 2567 C CA . ALA A 1 332 ? -13.770 11.224 -21.809 1.00 44.19 332 ALA A CA 1
ATOM 2568 C C . ALA A 1 332 ? -12.932 10.335 -22.740 1.00 44.19 332 ALA A C 1
ATOM 2570 O O . ALA A 1 332 ? -13.287 9.185 -23.029 1.00 44.19 332 ALA A O 1
ATOM 2571 N N . GLU A 1 333 ? -11.800 10.877 -23.176 1.00 60.62 333 GLU A N 1
ATOM 2572 C CA . GLU A 1 333 ? -10.739 10.162 -23.873 1.00 60.62 333 GLU A CA 1
ATOM 2573 C C . GLU A 1 333 ? -9.478 10.206 -23.011 1.00 60.62 333 GLU A C 1
ATOM 2575 O O . GLU A 1 333 ? -9.036 11.272 -22.599 1.00 60.62 333 GLU A O 1
ATOM 2580 N N . THR A 1 334 ? -8.882 9.045 -22.765 1.00 67.44 334 THR A N 1
ATOM 2581 C CA . THR A 1 334 ? -7.536 8.929 -22.205 1.00 67.44 334 THR A CA 1
ATOM 2582 C C . THR A 1 334 ? -6.582 8.612 -23.347 1.00 67.44 334 THR A C 1
ATOM 2584 O O . THR A 1 334 ? -6.828 7.665 -24.097 1.00 67.44 334 THR A O 1
ATOM 2587 N N . ARG A 1 335 ? -5.495 9.378 -23.475 1.00 74.38 335 ARG A N 1
ATOM 2588 C CA . ARG A 1 335 ? -4.396 9.121 -24.417 1.00 74.38 335 ARG A CA 1
ATOM 2589 C C . ARG A 1 335 ? -3.161 8.705 -23.631 1.00 74.38 335 ARG A C 1
ATOM 2591 O O . ARG A 1 335 ? -2.901 9.256 -22.569 1.00 74.38 335 ARG A O 1
ATOM 2598 N N . ILE A 1 336 ? -2.443 7.714 -24.144 1.00 80.50 336 ILE A N 1
ATOM 2599 C CA . ILE A 1 336 ? -1.282 7.110 -23.496 1.00 80.50 336 ILE A CA 1
ATOM 2600 C C . ILE A 1 336 ? -0.131 7.127 -24.500 1.00 80.50 336 ILE A C 1
ATOM 2602 O O . ILE A 1 336 ? -0.234 6.542 -25.580 1.00 80.50 336 ILE A O 1
ATOM 2606 N N . GLN A 1 337 ? 0.960 7.803 -24.156 1.00 81.44 337 GLN A N 1
ATOM 2607 C CA . GLN A 1 337 ? 2.215 7.765 -24.905 1.00 81.44 337 GLN A CA 1
ATOM 2608 C C . GLN A 1 337 ? 3.220 6.895 -24.153 1.00 81.44 337 GLN A C 1
ATOM 2610 O O . GLN A 1 337 ? 3.211 6.831 -22.922 1.00 81.44 337 GLN A O 1
ATOM 2615 N N . TYR A 1 338 ? 4.091 6.218 -24.895 1.00 82.62 338 TYR A N 1
ATOM 2616 C CA . TYR A 1 338 ? 5.108 5.328 -24.347 1.00 82.62 338 TYR A CA 1
ATOM 2617 C C . TYR A 1 338 ? 6.487 5.722 -24.860 1.00 82.62 338 TYR A C 1
ATOM 2619 O O . TYR A 1 338 ? 6.638 6.036 -26.039 1.00 82.62 338 TYR A O 1
ATOM 2627 N N . ALA A 1 339 ? 7.487 5.588 -23.994 1.00 83.50 339 ALA A N 1
ATOM 2628 C CA . ALA A 1 339 ? 8.893 5.662 -24.358 1.00 83.50 339 ALA A CA 1
ATOM 2629 C C . ALA A 1 339 ? 9.655 4.449 -23.812 1.00 83.50 339 ALA A C 1
ATOM 2631 O O . ALA A 1 339 ? 9.225 3.775 -22.872 1.00 83.50 339 ALA A O 1
ATOM 2632 N N . SER A 1 340 ? 10.815 4.181 -24.402 1.00 85.25 340 SER A N 1
ATOM 2633 C CA . SER A 1 340 ? 11.779 3.214 -23.880 1.00 85.25 340 SER A CA 1
ATOM 2634 C C . SER A 1 340 ? 12.456 3.740 -22.611 1.00 85.25 340 SER A C 1
ATOM 2636 O O . SER A 1 340 ? 12.845 4.907 -22.541 1.00 85.25 340 SER A O 1
ATOM 2638 N N . SER A 1 341 ? 12.685 2.861 -21.633 1.00 80.50 341 SER A N 1
ATOM 2639 C CA . SER A 1 341 ? 13.491 3.136 -20.437 1.00 80.50 341 SER A CA 1
ATOM 2640 C C . SER A 1 341 ? 14.890 3.675 -20.759 1.00 80.50 341 SER A C 1
ATOM 2642 O O . SER A 1 341 ? 15.436 4.460 -19.984 1.00 80.50 341 SER A O 1
ATOM 2644 N N . THR A 1 342 ? 15.454 3.295 -21.910 1.00 82.81 342 THR A N 1
ATOM 2645 C CA . THR A 1 342 ? 16.760 3.768 -22.387 1.00 82.81 342 THR A CA 1
ATOM 2646 C C . THR A 1 342 ? 16.767 5.289 -22.590 1.00 82.81 342 THR A C 1
ATOM 2648 O O . THR A 1 342 ? 17.765 5.933 -22.277 1.00 82.81 342 THR A O 1
ATOM 2651 N N . LYS A 1 343 ? 15.650 5.898 -23.025 1.00 83.31 343 LYS A N 1
ATOM 2652 C CA . LYS A 1 343 ? 15.523 7.359 -23.193 1.00 83.31 343 LYS A CA 1
ATOM 2653 C C . LYS A 1 343 ? 15.824 8.100 -21.886 1.00 83.31 343 LYS A C 1
ATOM 2655 O O . LYS A 1 343 ? 16.679 8.983 -21.860 1.00 83.31 343 LYS A O 1
ATOM 2660 N N . PHE A 1 344 ? 15.164 7.692 -20.804 1.00 78.75 344 PHE A N 1
ATOM 2661 C CA . PHE A 1 344 ? 15.317 8.295 -19.478 1.00 78.75 344 PHE A CA 1
ATOM 2662 C C . PHE A 1 344 ? 16.725 8.062 -18.909 1.00 78.75 344 PHE A C 1
ATOM 2664 O O . PHE A 1 344 ? 17.356 8.998 -18.424 1.00 78.75 344 PHE A O 1
ATOM 2671 N N . TYR A 1 345 ? 17.276 6.851 -19.065 1.00 79.50 345 TYR A N 1
ATOM 2672 C CA . TYR A 1 345 ? 18.662 6.550 -18.683 1.00 79.50 345 TYR A CA 1
ATOM 2673 C C . TYR A 1 345 ? 19.682 7.467 -19.390 1.00 79.50 345 TYR A C 1
ATOM 2675 O O . TYR A 1 345 ? 20.602 7.992 -18.755 1.00 79.50 345 TYR A O 1
ATOM 2683 N N . LEU A 1 346 ? 19.514 7.698 -20.697 1.00 81.00 346 LEU A N 1
ATOM 2684 C CA . LEU A 1 346 ? 20.385 8.574 -21.486 1.00 81.00 346 LEU A CA 1
ATOM 2685 C C . LEU A 1 346 ? 20.264 10.047 -21.059 1.00 81.00 346 LEU A C 1
ATOM 2687 O O . LEU A 1 346 ? 21.288 10.723 -20.923 1.00 81.00 346 LEU A O 1
ATOM 2691 N N . GLN A 1 347 ? 19.043 10.524 -20.793 1.00 81.06 347 GLN A N 1
ATOM 2692 C CA . GLN A 1 347 ? 18.775 11.879 -20.293 1.00 81.06 347 GLN A CA 1
ATOM 2693 C C . GLN A 1 347 ? 19.411 12.121 -18.915 1.00 81.06 347 GLN A C 1
ATOM 2695 O O . GLN A 1 347 ? 20.167 13.080 -18.750 1.00 81.06 347 GLN A O 1
ATOM 2700 N N . ASP A 1 348 ? 19.192 11.222 -17.956 1.00 76.44 348 ASP A N 1
ATOM 2701 C CA . ASP A 1 348 ? 19.761 11.309 -16.606 1.00 76.44 348 ASP A CA 1
ATOM 2702 C C . ASP A 1 348 ? 21.295 11.244 -16.620 1.00 76.44 348 ASP A C 1
ATOM 2704 O O . ASP A 1 348 ? 21.987 12.003 -15.932 1.00 76.44 348 ASP A O 1
ATOM 2708 N N . ARG A 1 349 ? 21.869 10.390 -17.476 1.00 79.50 349 ARG A N 1
ATOM 2709 C CA . ARG A 1 349 ? 23.321 10.338 -17.676 1.00 79.50 349 ARG A CA 1
ATOM 2710 C C . ARG A 1 349 ? 23.865 11.648 -18.251 1.00 79.50 349 ARG A C 1
ATOM 2712 O O . ARG A 1 349 ? 24.910 12.114 -17.792 1.00 79.50 349 ARG A O 1
ATOM 2719 N N . ALA A 1 350 ? 23.167 12.270 -19.203 1.00 78.12 350 ALA A N 1
ATOM 2720 C CA . ALA A 1 350 ? 23.535 13.581 -19.744 1.00 78.12 350 ALA A CA 1
ATOM 2721 C C . ALA A 1 350 ? 23.418 14.702 -18.689 1.00 78.12 350 ALA A C 1
ATOM 2723 O O . ALA A 1 350 ? 24.286 15.578 -18.623 1.00 78.12 350 ALA A O 1
ATOM 2724 N N . ALA A 1 351 ? 22.419 14.624 -17.802 1.00 74.25 351 ALA A N 1
ATOM 2725 C CA . ALA A 1 351 ? 22.254 15.493 -16.633 1.00 74.25 351 ALA A CA 1
ATOM 2726 C C . ALA A 1 351 ? 23.297 15.250 -15.517 1.00 74.25 351 ALA A C 1
ATOM 2728 O O . ALA A 1 351 ? 23.403 16.050 -14.585 1.00 74.25 351 ALA A O 1
ATOM 2729 N N . ARG A 1 352 ? 24.134 14.207 -15.650 1.00 78.69 352 ARG A N 1
ATOM 2730 C CA . ARG A 1 352 ? 25.150 13.745 -14.680 1.00 78.69 352 ARG A CA 1
ATOM 2731 C C . ARG A 1 352 ? 24.568 13.161 -13.387 1.00 78.69 352 ARG A C 1
ATOM 2733 O O . ARG A 1 352 ? 25.252 13.142 -12.363 1.00 78.69 352 ARG A O 1
ATOM 2740 N N . THR A 1 353 ? 23.357 12.624 -13.460 1.00 70.50 353 THR A N 1
ATOM 2741 C CA . THR A 1 353 ? 22.657 11.893 -12.395 1.00 70.50 353 THR A CA 1
ATOM 2742 C C . THR A 1 353 ? 22.445 10.430 -12.815 1.00 70.50 353 THR A C 1
ATOM 2744 O O . THR A 1 353 ? 21.307 9.997 -12.964 1.00 70.50 353 THR A O 1
ATOM 2747 N N . PRO A 1 354 ? 23.519 9.650 -13.071 1.00 72.75 354 PRO A N 1
ATOM 2748 C CA . PRO A 1 354 ? 23.392 8.289 -13.589 1.00 72.75 354 PRO A CA 1
ATOM 2749 C C . PRO A 1 354 ? 22.614 7.390 -12.622 1.00 72.75 354 PRO A C 1
ATOM 2751 O O . PRO A 1 354 ? 22.776 7.489 -11.404 1.00 72.75 354 PRO A O 1
ATOM 2754 N N . TRP A 1 355 ? 21.806 6.483 -13.176 1.00 72.69 355 TRP A N 1
ATOM 2755 C CA . TRP A 1 355 ? 20.997 5.552 -12.390 1.00 72.69 355 TRP A CA 1
ATOM 2756 C C . TRP A 1 355 ? 21.852 4.694 -11.453 1.00 72.69 355 TRP A C 1
ATOM 2758 O O . TRP A 1 355 ? 22.955 4.266 -11.793 1.00 72.69 355 TRP A O 1
ATOM 2768 N N . VAL A 1 356 ? 21.299 4.380 -10.277 1.00 68.62 356 VAL A N 1
ATOM 2769 C CA . VAL A 1 356 ? 21.948 3.493 -9.292 1.00 68.62 356 VAL A CA 1
ATOM 2770 C C . VAL A 1 356 ? 22.152 2.070 -9.843 1.00 68.62 356 VAL A C 1
ATOM 2772 O O . VAL A 1 356 ? 23.093 1.384 -9.440 1.00 68.62 356 VAL A O 1
ATOM 2775 N N . THR A 1 357 ? 21.293 1.642 -10.773 1.00 62.75 357 THR A N 1
ATOM 2776 C CA . THR A 1 357 ? 21.316 0.347 -11.472 1.00 62.75 357 THR A CA 1
ATOM 2777 C C . THR A 1 357 ? 20.958 0.533 -12.948 1.00 62.75 357 THR A C 1
ATOM 2779 O O . THR A 1 357 ? 20.092 1.344 -13.267 1.00 62.75 357 THR A O 1
ATOM 2782 N N . ASN A 1 358 ? 21.585 -0.234 -13.845 1.00 67.00 358 ASN A N 1
ATOM 2783 C CA . ASN A 1 358 ? 21.271 -0.208 -15.280 1.00 67.00 358 ASN A CA 1
ATOM 2784 C C . ASN A 1 358 ? 20.183 -1.240 -15.640 1.00 67.00 358 ASN A C 1
ATOM 2786 O O . ASN A 1 358 ? 20.066 -2.279 -14.982 1.00 67.00 358 ASN A O 1
ATOM 2790 N N . LEU A 1 359 ? 19.439 -0.986 -16.725 1.00 68.94 359 LEU A N 1
ATOM 2791 C CA . LEU A 1 359 ? 18.552 -1.965 -17.359 1.00 68.94 359 LEU A CA 1
ATOM 2792 C C . LEU A 1 359 ? 19.195 -2.505 -18.649 1.00 68.94 359 LEU A C 1
ATOM 2794 O O . LEU A 1 359 ? 19.452 -1.716 -19.553 1.00 68.94 359 LEU A O 1
ATOM 2798 N N . PRO A 1 360 ? 19.411 -3.828 -18.773 1.00 67.12 360 PRO A N 1
ATOM 2799 C CA . PRO A 1 360 ? 20.147 -4.423 -19.892 1.00 67.12 360 PRO A CA 1
ATOM 2800 C C . PRO A 1 360 ? 19.327 -4.587 -21.186 1.00 67.12 360 PRO A C 1
ATOM 2802 O O . PRO A 1 360 ? 19.825 -5.140 -22.163 1.00 67.12 360 PRO A O 1
ATOM 2805 N N . PHE A 1 361 ? 18.063 -4.160 -21.198 1.00 71.19 361 PHE A N 1
ATOM 2806 C CA . PHE A 1 361 ? 17.193 -4.162 -22.375 1.00 71.19 361 PHE A CA 1
ATOM 2807 C C . PHE A 1 361 ? 16.120 -3.059 -22.267 1.00 71.19 361 PHE A C 1
ATOM 2809 O O . PHE A 1 361 ? 15.722 -2.711 -21.150 1.00 71.19 361 PHE A O 1
ATOM 2816 N N . PRO A 1 362 ? 15.613 -2.530 -23.399 1.00 76.88 362 PRO A N 1
ATOM 2817 C CA . PRO A 1 362 ? 14.516 -1.562 -23.424 1.00 76.88 362 PRO A CA 1
ATOM 2818 C C . PRO A 1 362 ? 13.224 -2.081 -22.773 1.00 76.88 362 PRO A C 1
ATOM 2820 O O . PRO A 1 362 ? 12.594 -3.022 -23.260 1.00 76.88 362 PRO A O 1
ATOM 2823 N N . VAL A 1 363 ? 12.773 -1.421 -21.706 1.00 82.00 363 VAL A N 1
ATOM 2824 C CA . VAL A 1 363 ? 11.434 -1.605 -21.128 1.00 82.00 363 VAL A CA 1
ATOM 2825 C C . VAL A 1 363 ? 10.552 -0.454 -21.596 1.00 82.00 363 VAL A C 1
ATOM 2827 O O . VAL A 1 363 ? 10.888 0.708 -21.383 1.00 82.00 363 VAL A O 1
ATOM 2830 N N . HIS A 1 364 ? 9.414 -0.757 -22.219 1.00 82.75 364 HIS A N 1
ATOM 2831 C CA . HIS A 1 364 ? 8.463 0.272 -22.641 1.00 82.75 364 HIS A CA 1
ATOM 2832 C C . HIS A 1 364 ? 7.633 0.736 -21.449 1.00 82.75 364 HIS A C 1
ATOM 2834 O O . HIS A 1 364 ? 6.963 -0.064 -20.796 1.00 82.75 364 HIS A O 1
ATOM 2840 N N . VAL A 1 365 ? 7.681 2.034 -21.167 1.00 78.12 365 VAL A N 1
ATOM 2841 C CA . VAL A 1 365 ? 7.023 2.656 -20.019 1.00 78.12 365 VAL A CA 1
ATOM 2842 C C . VAL A 1 365 ? 6.118 3.792 -20.480 1.00 78.12 365 VAL A C 1
ATOM 2844 O O . VAL A 1 365 ? 6.384 4.428 -21.496 1.00 78.12 365 VAL A O 1
ATOM 2847 N N . VAL A 1 366 ? 5.027 4.030 -19.749 1.00 75.69 366 VAL A N 1
ATOM 2848 C CA . VAL A 1 366 ? 4.038 5.070 -20.078 1.00 75.69 366 VAL A CA 1
ATOM 2849 C C . VAL A 1 366 ? 4.646 6.453 -19.833 1.00 75.69 366 VAL A C 1
ATOM 2851 O O . VAL A 1 366 ? 4.690 6.902 -18.691 1.00 75.69 366 VAL A O 1
ATOM 2854 N N . GLU A 1 367 ? 5.157 7.093 -20.876 1.00 71.50 367 GLU A N 1
ATOM 2855 C CA . GLU A 1 367 ? 5.774 8.424 -20.838 1.00 71.50 367 GLU A CA 1
ATOM 2856 C C . GLU A 1 367 ? 4.758 9.516 -20.494 1.00 71.50 367 GLU A C 1
ATOM 2858 O O . GLU A 1 367 ? 5.059 10.423 -19.724 1.00 71.50 367 GLU A O 1
ATOM 2863 N N . SER A 1 368 ? 3.537 9.419 -21.022 1.00 67.00 368 SER A N 1
ATOM 2864 C CA . SER A 1 368 ? 2.469 10.334 -20.638 1.00 67.00 368 SER A CA 1
ATOM 2865 C C . SER A 1 368 ? 1.105 9.651 -20.621 1.00 67.00 368 SER A C 1
ATOM 2867 O O . SER A 1 368 ? 0.737 8.899 -21.523 1.00 67.00 368 SER A O 1
ATOM 2869 N N . VAL A 1 369 ? 0.352 9.946 -19.567 1.00 62.91 369 VAL A N 1
ATOM 2870 C CA . VAL A 1 369 ? -1.111 10.061 -19.561 1.00 62.91 369 VAL A CA 1
ATOM 2871 C C . VAL A 1 369 ? -1.387 11.500 -19.113 1.00 62.91 369 VAL A C 1
ATOM 2873 O O . VAL A 1 369 ? -1.977 11.726 -18.065 1.00 62.91 369 VAL A O 1
ATOM 2876 N N . GLU A 1 370 ? -0.765 12.442 -19.836 1.00 56.66 370 GLU A N 1
ATOM 2877 C CA . GLU A 1 370 ? -0.083 13.616 -19.251 1.00 56.66 370 GLU A CA 1
ATOM 2878 C C . GLU A 1 370 ? 1.083 13.187 -18.303 1.00 56.66 370 GLU A C 1
ATOM 2880 O O . GLU A 1 370 ? 1.189 12.026 -17.902 1.00 56.66 370 GLU A O 1
ATOM 2885 N N . ASN A 1 371 ? 2.129 14.010 -18.177 1.00 52.03 371 ASN A N 1
ATOM 2886 C CA . ASN A 1 371 ? 3.520 13.494 -18.211 1.00 52.03 371 ASN A CA 1
ATOM 2887 C C . ASN A 1 371 ? 4.000 12.726 -16.955 1.00 52.03 371 ASN A C 1
ATOM 2889 O O . ASN A 1 371 ? 3.784 13.165 -15.826 1.00 52.03 371 ASN A O 1
ATOM 2893 N N . VAL A 1 372 ? 4.734 11.617 -17.152 1.00 52.44 372 VAL A N 1
ATOM 2894 C CA . VAL A 1 372 ? 5.338 10.797 -16.081 1.00 52.44 372 VAL A CA 1
ATOM 2895 C C . VAL A 1 372 ? 6.766 10.345 -16.435 1.00 52.44 372 VAL A C 1
ATOM 2897 O O . VAL A 1 372 ? 6.960 9.422 -17.235 1.00 52.44 372 VAL A O 1
ATOM 2900 N N . ASP A 1 373 ? 7.756 10.908 -15.743 1.00 52.84 373 ASP A N 1
ATOM 2901 C CA . ASP A 1 373 ? 9.171 10.533 -15.849 1.00 52.84 373 ASP A CA 1
ATOM 2902 C C . ASP A 1 373 ? 9.532 9.407 -14.855 1.00 52.84 373 ASP A C 1
ATOM 2904 O O . ASP A 1 373 ? 8.946 9.273 -13.774 1.00 52.84 373 ASP A O 1
ATOM 2908 N N . ARG A 1 374 ? 10.483 8.534 -15.223 1.00 66.00 374 ARG A N 1
ATOM 2909 C CA . ARG A 1 374 ? 10.886 7.367 -14.409 1.00 66.00 374 ARG A CA 1
ATOM 2910 C C . ARG A 1 374 ? 12.393 7.189 -14.352 1.00 66.00 374 ARG A C 1
ATOM 2912 O O . ARG A 1 374 ? 13.062 7.177 -15.381 1.00 66.00 374 ARG A O 1
ATOM 2919 N N . HIS A 1 375 ? 12.887 6.915 -13.149 1.00 73.31 375 HIS A N 1
ATOM 2920 C CA . HIS A 1 375 ? 14.307 6.904 -12.823 1.00 73.31 375 HIS A CA 1
ATOM 2921 C C . HIS A 1 375 ? 14.678 5.660 -11.998 1.00 73.31 375 HIS A C 1
ATOM 2923 O O . HIS A 1 375 ? 13.840 5.053 -11.323 1.00 73.31 375 HIS A O 1
ATOM 2929 N N . HIS A 1 376 ? 15.957 5.274 -12.021 1.00 78.25 376 HIS A N 1
ATOM 2930 C CA . HIS A 1 376 ? 16.508 4.167 -11.218 1.00 78.25 376 HIS A CA 1
ATOM 2931 C C . HIS A 1 376 ? 15.817 2.806 -11.440 1.00 78.25 376 HIS A C 1
ATOM 2933 O O . HIS A 1 376 ? 15.383 2.154 -10.488 1.00 78.25 376 HIS A O 1
ATOM 2939 N N . GLY A 1 377 ? 15.678 2.364 -12.693 1.00 71.00 377 GLY A N 1
ATOM 2940 C CA . GLY A 1 377 ? 15.125 1.039 -13.006 1.00 71.00 377 GLY A CA 1
ATOM 2941 C C . GLY A 1 377 ? 16.018 -0.112 -12.516 1.00 71.00 377 GLY A C 1
ATOM 2942 O O . GLY A 1 377 ? 17.235 -0.072 -12.704 1.00 71.00 377 GLY A O 1
ATOM 2943 N N . PHE A 1 378 ? 15.429 -1.157 -11.920 1.00 76.50 378 PHE A N 1
ATOM 2944 C CA . PHE A 1 378 ? 16.173 -2.328 -11.431 1.00 76.50 378 PHE A CA 1
ATOM 2945 C C . PHE A 1 378 ? 15.631 -3.663 -11.966 1.00 76.50 378 PHE A C 1
ATOM 2947 O O . PHE A 1 378 ? 14.454 -3.996 -11.803 1.00 76.50 378 PHE A O 1
ATOM 2954 N N . PHE A 1 379 ? 16.523 -4.466 -12.554 1.00 71.56 379 PHE A N 1
ATOM 2955 C CA . PHE A 1 379 ? 16.268 -5.849 -12.956 1.00 71.56 379 PHE A CA 1
ATOM 2956 C C . PHE A 1 379 ? 17.116 -6.816 -12.120 1.00 71.56 379 PHE A C 1
ATOM 2958 O O . PHE A 1 379 ? 18.346 -6.741 -12.100 1.00 71.56 379 PHE A O 1
ATOM 2965 N N . ASP A 1 380 ? 16.456 -7.746 -11.433 1.00 72.75 380 ASP A N 1
ATOM 2966 C CA . ASP A 1 380 ? 17.111 -8.785 -10.649 1.00 72.75 380 ASP A CA 1
ATOM 2967 C C . ASP A 1 380 ? 17.598 -9.908 -11.570 1.00 72.75 380 ASP A C 1
ATOM 2969 O O . ASP A 1 380 ? 16.825 -10.742 -12.034 1.00 72.75 380 ASP A O 1
ATOM 2973 N N . THR A 1 381 ? 18.908 -9.949 -11.794 1.00 63.78 381 THR A N 1
ATOM 2974 C CA . THR A 1 381 ? 19.567 -10.883 -12.718 1.00 63.78 381 THR A CA 1
ATOM 2975 C C . THR A 1 381 ? 19.616 -12.341 -12.246 1.00 63.78 381 THR A C 1
ATOM 2977 O O . THR A 1 381 ? 19.953 -13.213 -13.040 1.00 63.78 381 THR A O 1
ATOM 2980 N N . PHE A 1 382 ? 19.304 -12.624 -10.975 1.00 70.31 382 PHE A N 1
ATOM 2981 C CA . PHE A 1 382 ? 19.325 -13.979 -10.400 1.00 70.31 382 PHE A CA 1
ATOM 2982 C C . PHE A 1 382 ? 17.931 -14.608 -10.418 1.00 70.31 382 PHE A C 1
ATOM 2984 O O . PHE A 1 382 ? 17.776 -15.756 -10.816 1.00 70.31 382 PHE A O 1
ATOM 2991 N N . GLU A 1 383 ? 16.912 -13.830 -10.049 1.00 71.25 383 GLU A N 1
ATOM 2992 C CA . GLU A 1 383 ? 15.504 -14.241 -10.156 1.00 71.25 383 GLU A CA 1
ATOM 2993 C C . GLU A 1 383 ? 14.915 -13.976 -11.558 1.00 71.25 383 GLU A C 1
ATOM 2995 O O . GLU A 1 383 ? 13.759 -14.313 -11.799 1.00 71.25 383 GLU A O 1
ATOM 3000 N N . ARG A 1 384 ? 15.695 -13.363 -12.467 1.00 64.19 384 ARG A N 1
ATOM 3001 C CA . ARG A 1 384 ? 15.288 -12.879 -13.804 1.00 64.19 384 ARG A CA 1
ATOM 3002 C C . ARG A 1 384 ? 13.984 -12.062 -13.752 1.00 64.19 384 ARG A C 1
ATOM 3004 O O . ARG A 1 384 ? 13.055 -12.283 -14.522 1.00 64.19 384 ARG A O 1
ATOM 3011 N N . GLU A 1 385 ? 13.916 -11.110 -12.820 1.00 76.25 385 GLU A N 1
ATOM 3012 C CA . GLU A 1 385 ? 12.681 -10.404 -12.459 1.00 76.25 385 GLU A CA 1
ATOM 3013 C C . GLU A 1 385 ? 12.864 -8.876 -12.475 1.00 76.25 385 GLU A C 1
ATOM 3015 O O . GLU A 1 385 ? 13.689 -8.332 -11.738 1.00 76.25 385 GLU A O 1
ATOM 3020 N N . PHE A 1 386 ? 12.061 -8.156 -13.267 1.00 74.56 386 PHE A N 1
ATOM 3021 C CA . PHE A 1 386 ? 12.010 -6.693 -13.192 1.00 74.56 386 PHE A CA 1
ATOM 3022 C C . PHE A 1 386 ? 11.325 -6.254 -11.891 1.00 74.56 386 PHE A C 1
ATOM 3024 O O . PHE A 1 386 ? 10.222 -6.700 -11.575 1.00 74.56 386 PHE A O 1
ATOM 3031 N N . ARG A 1 387 ? 11.989 -5.388 -11.119 1.00 75.00 387 ARG A N 1
ATOM 3032 C CA . ARG A 1 387 ? 11.551 -4.989 -9.772 1.00 75.00 387 ARG A CA 1
ATOM 3033 C C . ARG A 1 387 ? 10.809 -3.652 -9.731 1.00 75.00 387 ARG A C 1
ATOM 3035 O O . ARG A 1 387 ? 10.201 -3.348 -8.707 1.00 75.00 387 ARG A O 1
ATOM 3042 N N . GLY A 1 388 ? 10.850 -2.880 -10.816 1.00 76.19 388 GLY A N 1
ATOM 3043 C CA . GLY A 1 388 ? 10.296 -1.529 -10.897 1.00 76.19 388 GLY A CA 1
ATOM 3044 C C . GLY A 1 388 ? 11.370 -0.439 -10.948 1.00 76.19 388 GLY A C 1
ATOM 3045 O O . GLY A 1 388 ? 12.542 -0.700 -11.229 1.00 76.19 388 GLY A O 1
ATOM 3046 N N . PHE A 1 389 ? 10.932 0.791 -10.687 1.00 78.25 389 PHE A N 1
ATOM 3047 C CA . PHE A 1 389 ? 11.736 2.013 -10.701 1.00 78.25 389 PHE A CA 1
ATOM 3048 C C . PHE A 1 389 ? 11.904 2.547 -9.281 1.00 78.25 389 PHE A C 1
ATOM 3050 O O . PHE A 1 389 ? 10.944 2.556 -8.513 1.00 78.25 389 PHE A O 1
ATOM 3057 N N . GLY A 1 390 ? 13.113 2.984 -8.936 1.00 78.94 390 GLY A N 1
ATOM 3058 C CA . GLY A 1 390 ? 13.423 3.535 -7.619 1.00 78.94 390 GLY A CA 1
ATOM 3059 C C . GLY A 1 390 ? 12.884 4.947 -7.394 1.00 78.94 390 GLY A C 1
ATOM 3060 O O . GLY A 1 390 ? 12.701 5.328 -6.240 1.00 78.94 390 GLY A O 1
ATOM 3061 N N . MET A 1 391 ? 12.591 5.704 -8.458 1.00 85.94 391 MET A N 1
ATOM 3062 C CA . MET A 1 391 ? 11.912 7.000 -8.368 1.00 85.94 391 MET A CA 1
ATOM 3063 C C . MET A 1 391 ? 11.026 7.265 -9.601 1.00 85.94 391 MET A C 1
ATOM 3065 O O . MET A 1 391 ? 11.358 6.856 -10.715 1.00 85.94 391 MET A O 1
ATOM 3069 N N . VAL A 1 392 ? 9.877 7.909 -9.391 1.00 79.25 392 VAL A N 1
ATOM 3070 C CA . VAL A 1 392 ? 8.910 8.315 -10.425 1.00 79.25 392 VAL A CA 1
ATOM 3071 C C . VAL A 1 392 ? 8.480 9.761 -10.173 1.00 79.25 392 VAL A C 1
ATOM 3073 O O . VAL A 1 392 ? 8.076 10.086 -9.053 1.00 79.25 392 VAL A O 1
ATOM 3076 N N . GLU A 1 393 ? 8.524 10.603 -11.205 1.00 80.19 393 GLU A N 1
ATOM 3077 C CA . GLU A 1 393 ? 7.981 11.967 -11.192 1.00 80.19 393 GLU A CA 1
ATOM 3078 C C . GLU A 1 393 ? 6.704 12.009 -12.038 1.00 80.19 393 GLU A C 1
ATOM 3080 O O . GLU A 1 393 ? 6.709 11.602 -13.194 1.00 80.19 393 GLU A O 1
ATOM 3085 N N . GLN A 1 394 ? 5.597 12.479 -11.467 1.00 78.19 394 GLN A N 1
ATOM 3086 C CA . GLN A 1 394 ? 4.305 12.616 -12.145 1.00 78.19 394 GLN A CA 1
ATOM 3087 C C . GLN A 1 394 ? 3.902 14.091 -12.193 1.00 78.19 394 GLN A C 1
ATOM 3089 O O . GLN A 1 394 ? 3.916 14.759 -11.157 1.00 78.19 394 GLN A O 1
ATOM 3094 N N . TYR A 1 395 ? 3.535 14.575 -13.380 1.00 73.88 395 TYR A N 1
ATOM 3095 C CA . TYR A 1 395 ? 3.127 15.950 -13.659 1.00 73.88 395 TYR A CA 1
ATOM 3096 C C . TYR A 1 395 ? 1.647 16.009 -14.059 1.00 73.88 395 TYR A C 1
ATOM 3098 O O . TYR A 1 395 ? 1.305 15.868 -15.233 1.00 73.88 395 TYR A O 1
ATOM 3106 N N . ASP A 1 396 ? 0.773 16.294 -13.098 1.00 76.56 396 ASP A N 1
ATOM 3107 C CA . ASP A 1 396 ? -0.654 16.487 -13.360 1.00 76.56 396 ASP A CA 1
ATOM 3108 C C . ASP A 1 396 ? -0.893 17.942 -13.807 1.00 76.56 396 ASP A C 1
ATOM 3110 O O . ASP A 1 396 ? -0.560 18.885 -13.083 1.00 76.56 396 ASP A O 1
ATOM 3114 N N . THR A 1 397 ? -1.439 18.150 -15.009 1.00 68.62 397 THR A N 1
ATOM 3115 C CA . THR A 1 397 ? -1.667 19.483 -15.604 1.00 68.62 397 THR A CA 1
ATOM 3116 C C . THR A 1 397 ? -3.076 19.576 -16.176 1.00 68.62 397 THR A C 1
ATOM 3118 O O . THR A 1 397 ? -3.492 18.692 -16.907 1.00 68.62 397 THR A O 1
ATOM 3121 N N . GLU A 1 398 ? -3.802 20.662 -15.905 1.00 64.44 398 GLU A N 1
ATOM 3122 C CA . GLU A 1 398 ? -5.100 20.917 -16.544 1.00 64.44 398 GLU A CA 1
ATOM 3123 C C . GLU A 1 398 ? -4.916 21.744 -17.831 1.00 64.44 398 GLU A C 1
ATOM 3125 O O . GLU A 1 398 ? -4.557 22.925 -17.767 1.00 64.44 398 GLU A O 1
ATOM 3130 N N . GLU A 1 399 ? -5.191 21.156 -19.002 1.00 55.09 399 GLU A N 1
ATOM 3131 C CA . GLU A 1 399 ? -5.321 21.899 -20.265 1.00 55.09 399 GLU A CA 1
ATOM 3132 C C . GLU A 1 399 ? -6.801 22.184 -20.583 1.00 55.09 399 GLU A C 1
ATOM 3134 O O . GLU A 1 399 ? -7.622 21.279 -20.735 1.00 55.09 399 GLU A O 1
ATOM 3139 N N . PHE A 1 400 ? -7.150 23.468 -20.705 1.00 51.16 400 PHE A N 1
ATOM 3140 C CA . PHE A 1 400 ? -8.482 23.912 -21.120 1.00 51.16 400 PHE A CA 1
ATOM 3141 C C . PHE A 1 400 ? -8.449 24.353 -22.586 1.00 51.16 400 PHE A C 1
ATOM 3143 O O . PHE A 1 400 ? -7.824 25.362 -22.915 1.00 51.16 400 PHE A O 1
ATOM 3150 N N . ASP A 1 401 ? -9.160 23.645 -23.466 1.00 41.59 401 ASP A N 1
ATOM 3151 C CA . ASP A 1 401 ? -9.276 24.039 -24.873 1.00 41.59 401 ASP A CA 1
ATOM 3152 C C . ASP A 1 401 ? -10.163 25.294 -25.023 1.00 41.59 401 ASP A C 1
ATOM 3154 O O . ASP A 1 401 ? -11.371 25.276 -24.775 1.00 41.59 401 ASP A O 1
ATOM 3158 N N . ILE A 1 402 ? -9.552 26.409 -25.440 1.00 47.06 402 ILE A N 1
ATOM 3159 C CA . ILE A 1 402 ? -10.223 27.701 -25.681 1.00 47.06 402 ILE A CA 1
ATOM 3160 C C . ILE A 1 402 ? -10.702 27.807 -27.150 1.00 47.06 402 ILE A C 1
ATOM 3162 O O . ILE A 1 402 ? -11.229 28.839 -27.581 1.00 47.06 402 ILE A O 1
ATOM 3166 N N . SER A 1 403 ? -10.573 26.748 -27.957 1.00 37.97 403 SER A N 1
ATOM 3167 C CA . SER A 1 403 ? -11.031 26.731 -29.346 1.00 37.97 403 SER A CA 1
ATOM 3168 C C . SER A 1 403 ? -12.561 26.597 -29.455 1.00 37.97 403 SER A C 1
ATOM 3170 O O . SER A 1 403 ? -13.144 25.545 -29.708 1.00 37.97 403 SER A O 1
ATOM 3172 N N . LEU A 1 404 ? -13.254 27.739 -29.358 1.00 36.91 404 LEU A N 1
ATOM 3173 C CA . LEU A 1 404 ? -14.626 27.888 -29.862 1.00 36.91 404 LEU A CA 1
ATOM 3174 C C . LEU A 1 404 ? -14.636 27.774 -31.400 1.00 36.91 404 LEU A C 1
ATOM 3176 O O . LEU A 1 404 ? -14.743 28.757 -32.137 1.00 36.91 404 LEU A O 1
ATOM 3180 N N . GLY A 1 405 ? -14.508 26.539 -31.885 1.00 35.34 405 GLY A N 1
ATOM 3181 C CA . GLY A 1 405 ? -14.546 26.159 -33.290 1.00 35.34 405 GLY A CA 1
ATOM 3182 C C . GLY A 1 405 ? -15.941 26.317 -33.889 1.00 35.34 405 GLY A C 1
ATOM 3183 O O . GLY A 1 405 ? -16.698 25.357 -34.002 1.00 35.34 405 GLY A O 1
ATOM 3184 N N . GLY A 1 406 ? -16.287 27.532 -34.309 1.00 31.36 406 GLY A N 1
ATOM 3185 C CA . GLY A 1 406 ? -17.539 27.802 -35.010 1.00 31.36 406 GLY A CA 1
ATOM 3186 C C . GLY A 1 406 ? -17.606 29.232 -35.529 1.00 31.36 406 GLY A C 1
ATOM 3187 O O . GLY A 1 406 ? -17.543 30.186 -34.759 1.00 31.36 406 GLY A O 1
ATOM 3188 N N . SER A 1 407 ? -17.760 29.397 -36.843 1.00 38.44 407 SER A N 1
ATOM 3189 C CA . SER A 1 407 ? -17.825 30.698 -37.516 1.00 38.44 407 SER A CA 1
ATOM 3190 C C . SER A 1 407 ? -19.138 31.447 -37.243 1.00 38.44 407 SER A C 1
ATOM 3192 O O . SER A 1 407 ? -19.987 31.610 -38.118 1.00 38.44 407 SER A O 1
ATOM 3194 N N . VAL A 1 408 ? -19.285 31.974 -36.027 1.00 30.66 408 VAL A N 1
ATOM 3195 C CA . VAL A 1 408 ? -20.314 32.961 -35.685 1.00 30.66 408 VAL A CA 1
ATOM 3196 C C . VAL A 1 408 ? -19.640 34.315 -35.513 1.00 30.66 408 VAL A C 1
ATOM 3198 O O . VAL A 1 408 ? -19.026 34.605 -34.490 1.00 30.66 408 VAL A O 1
ATOM 3201 N N . SER A 1 409 ? -19.772 35.174 -36.524 1.00 33.91 409 SER A N 1
ATOM 3202 C CA . SER A 1 409 ? -19.361 36.574 -36.439 1.00 33.91 409 SER A CA 1
ATOM 3203 C C . SER A 1 409 ? -20.299 37.340 -35.498 1.00 33.91 409 SER A C 1
ATOM 3205 O O . SER A 1 409 ? -21.247 37.993 -35.944 1.00 33.91 409 SER A O 1
ATOM 3207 N N . VAL A 1 410 ? -20.053 37.244 -34.191 1.00 31.33 410 VAL A N 1
ATOM 3208 C CA . VAL A 1 410 ? -20.705 38.095 -33.190 1.00 31.33 410 VAL A CA 1
ATOM 3209 C C . VAL A 1 410 ? -20.268 39.544 -33.456 1.00 31.33 410 VAL A C 1
ATOM 3211 O O . VAL A 1 410 ? -19.064 39.805 -33.516 1.00 31.33 410 VAL A O 1
ATOM 3214 N N . PRO A 1 411 ? -21.192 40.503 -33.657 1.00 31.23 411 PRO A N 1
ATOM 3215 C CA . PRO A 1 411 ? -20.813 41.889 -33.904 1.00 31.23 411 PRO A CA 1
ATOM 3216 C C . PRO A 1 411 ? -20.083 42.455 -32.688 1.00 31.23 411 PRO A C 1
ATOM 3218 O O . PRO A 1 411 ? -20.596 42.371 -31.573 1.00 31.23 411 PRO A O 1
ATOM 3221 N N . ALA A 1 412 ? -18.916 43.062 -32.908 1.00 37.97 412 ALA A N 1
ATOM 3222 C CA . ALA A 1 412 ? -18.116 43.646 -31.841 1.00 37.97 412 ALA A CA 1
ATOM 3223 C C . ALA A 1 412 ? -18.914 44.703 -31.055 1.00 37.97 412 ALA A C 1
ATOM 3225 O O . ALA A 1 412 ? -19.157 45.813 -31.536 1.00 37.97 412 ALA A O 1
ATOM 3226 N N . ARG A 1 413 ? -19.291 44.350 -29.824 1.00 33.84 413 ARG A N 1
ATOM 3227 C CA . ARG A 1 413 ? -19.710 45.271 -28.769 1.00 33.84 413 ARG A CA 1
ATOM 3228 C C . ARG A 1 413 ? -19.007 44.886 -27.473 1.00 33.84 413 ARG A C 1
ATOM 3230 O O . ARG A 1 413 ? -19.183 43.785 -26.972 1.00 33.84 413 ARG A O 1
ATOM 3237 N N . ASP A 1 414 ? -18.229 45.837 -26.973 1.00 32.16 414 ASP A N 1
ATOM 3238 C CA . ASP A 1 414 ? -17.862 46.003 -25.567 1.00 32.16 414 ASP A CA 1
ATOM 3239 C C . ASP A 1 414 ? -17.109 44.840 -24.885 1.00 32.16 414 ASP A C 1
ATOM 3241 O O . ASP A 1 414 ? -17.480 44.370 -23.820 1.00 32.16 414 ASP A O 1
ATOM 3245 N N . ASN A 1 415 ? -15.993 44.428 -25.491 1.00 38.38 415 ASN A N 1
ATOM 3246 C CA . ASN A 1 415 ? -14.637 44.371 -24.905 1.00 38.38 415 ASN A CA 1
ATOM 3247 C C . ASN A 1 415 ? -14.374 43.929 -23.430 1.00 38.38 415 ASN A C 1
ATOM 3249 O O . ASN A 1 415 ? -13.312 44.285 -22.916 1.00 38.38 415 ASN A O 1
ATOM 3253 N N . THR A 1 416 ? -15.247 43.185 -22.731 1.00 33.78 416 THR A N 1
ATOM 3254 C CA . THR A 1 416 ? -15.009 42.781 -21.316 1.00 33.78 416 THR A CA 1
ATOM 3255 C C . THR A 1 416 ? -15.392 41.348 -20.897 1.00 33.78 416 THR A C 1
ATOM 3257 O O . THR A 1 416 ? -15.248 41.038 -19.717 1.00 33.78 416 THR A O 1
ATOM 3260 N N . THR A 1 417 ? -15.825 40.441 -21.787 1.00 34.97 417 THR A N 1
ATOM 3261 C CA . THR A 1 417 ? -16.269 39.077 -21.379 1.00 34.97 417 THR A CA 1
ATOM 3262 C C . THR A 1 417 ? -15.796 37.912 -22.266 1.00 34.97 417 THR A C 1
ATOM 3264 O O . THR A 1 417 ? -16.521 36.943 -22.475 1.00 34.97 417 THR A O 1
ATOM 3267 N N . THR A 1 418 ? -14.542 37.941 -22.724 1.00 37.41 418 THR A N 1
ATOM 3268 C CA . THR A 1 418 ? -13.826 36.733 -23.195 1.00 37.41 418 THR A CA 1
ATOM 3269 C C . THR A 1 418 ? -12.492 36.587 -22.472 1.00 37.41 418 THR A C 1
ATOM 3271 O O . THR A 1 418 ? -11.423 36.756 -23.053 1.00 37.41 418 THR A O 1
ATOM 3274 N N . SER A 1 419 ? -12.575 36.304 -21.176 1.00 37.44 419 SER A N 1
ATOM 3275 C CA . SER A 1 419 ? -11.486 35.719 -20.402 1.00 37.44 419 SER A CA 1
ATOM 3276 C C . SER A 1 419 ? -12.130 34.921 -19.278 1.00 37.44 419 SER A C 1
ATOM 3278 O O . SER A 1 419 ? -12.791 35.499 -18.415 1.00 37.44 419 SER A O 1
ATOM 3280 N N . ILE A 1 420 ? -11.932 33.604 -19.280 1.00 41.16 420 ILE A N 1
ATOM 3281 C CA . ILE A 1 420 ? -11.832 32.902 -18.001 1.00 41.16 420 ILE A CA 1
ATOM 3282 C C . ILE A 1 420 ? -10.613 33.533 -17.309 1.00 41.16 420 ILE A C 1
ATOM 3284 O O . ILE A 1 420 ? -9.627 33.872 -17.974 1.00 41.16 420 ILE A O 1
ATOM 3288 N N . ASP A 1 421 ? -10.736 33.850 -16.024 1.00 41.78 421 ASP A N 1
ATOM 3289 C CA . ASP A 1 421 ? -9.682 34.561 -15.302 1.00 41.78 421 ASP A CA 1
ATOM 3290 C C . ASP A 1 421 ? -8.440 33.659 -15.201 1.00 41.78 421 ASP A C 1
ATOM 3292 O O . ASP A 1 421 ? -8.564 32.451 -15.007 1.00 41.78 421 ASP A O 1
ATOM 3296 N N . LEU A 1 422 ? -7.235 34.231 -15.274 1.00 48.09 422 LEU A N 1
ATOM 3297 C CA . LEU A 1 422 ? -5.993 33.504 -14.976 1.00 48.09 422 LEU A CA 1
ATOM 3298 C C . LEU A 1 422 ? -6.009 32.927 -13.550 1.00 48.09 422 LEU A C 1
ATOM 3300 O O . LEU A 1 422 ? -5.346 31.931 -13.287 1.00 48.09 422 LEU A O 1
ATOM 3304 N N . ALA A 1 423 ? -6.824 33.495 -12.654 1.00 48.56 423 ALA A N 1
ATOM 3305 C CA . ALA A 1 423 ? -7.134 32.934 -11.339 1.00 48.56 423 ALA A CA 1
ATOM 3306 C C . ALA A 1 423 ? -7.889 31.582 -11.363 1.00 48.56 423 ALA A C 1
ATOM 3308 O O . ALA A 1 423 ? -8.086 30.990 -10.305 1.00 48.56 423 ALA A O 1
ATOM 3309 N N . SER A 1 424 ? -8.346 31.108 -12.529 1.00 48.72 424 SER A N 1
ATOM 3310 C CA . SER A 1 424 ? -8.982 29.793 -12.719 1.00 48.72 424 SER A CA 1
ATOM 3311 C C . SER A 1 424 ? -8.019 28.705 -13.211 1.00 48.72 424 SER A C 1
ATOM 3313 O O . SER A 1 424 ? -8.427 27.552 -13.278 1.00 48.72 424 SER A O 1
ATOM 3315 N N . HIS A 1 425 ? -6.765 29.036 -13.546 1.00 58.50 425 HIS A N 1
ATOM 3316 C CA . HIS A 1 425 ? -5.745 28.025 -13.835 1.00 58.50 425 HIS A CA 1
ATOM 3317 C C . HIS A 1 425 ? -5.198 27.431 -12.535 1.00 58.50 425 HIS A C 1
ATOM 3319 O O . HIS A 1 425 ? -4.654 28.156 -11.696 1.00 58.50 425 HIS A O 1
ATOM 3325 N N . VAL A 1 426 ? -5.265 26.107 -12.404 1.00 62.09 426 VAL A N 1
ATOM 3326 C CA . VAL A 1 426 ? -4.474 25.370 -11.416 1.00 62.09 426 VAL A CA 1
ATOM 3327 C C . VAL A 1 426 ? -3.047 25.216 -11.974 1.00 62.09 426 VAL A C 1
ATOM 3329 O O . VAL A 1 426 ? -2.892 24.775 -13.114 1.00 62.09 426 VAL A O 1
ATOM 3332 N N . PRO A 1 427 ? -1.987 25.611 -11.241 1.00 66.50 427 PRO A N 1
ATOM 3333 C CA . PRO A 1 427 ? -0.613 25.358 -11.672 1.00 66.50 427 PRO A CA 1
ATOM 3334 C C . PRO A 1 427 ? -0.328 23.845 -11.675 1.00 66.50 427 PRO A C 1
ATOM 3336 O O . PRO A 1 427 ? -0.846 23.153 -10.795 1.00 66.50 427 PRO A O 1
ATOM 3339 N N . PRO A 1 428 ? 0.517 23.328 -12.590 1.00 76.00 428 PRO A N 1
ATOM 3340 C CA . PRO A 1 428 ? 0.836 21.904 -12.648 1.00 76.00 428 PRO A CA 1
ATOM 3341 C C . PRO A 1 428 ? 1.303 21.353 -11.301 1.00 76.00 428 PRO A C 1
ATOM 3343 O O . PRO A 1 428 ? 2.093 21.993 -10.598 1.00 76.00 428 PRO A O 1
ATOM 3346 N N . VAL A 1 429 ? 0.843 20.159 -10.950 1.00 83.88 429 VAL A N 1
ATOM 3347 C CA . VAL A 1 429 ? 1.224 19.461 -9.722 1.00 83.88 429 VAL A CA 1
ATOM 3348 C C . VAL A 1 429 ? 2.313 18.452 -10.057 1.00 83.88 429 VAL A C 1
ATOM 3350 O O . VAL A 1 429 ? 2.137 17.617 -10.935 1.00 83.88 429 VAL A O 1
ATOM 3353 N N . LEU A 1 430 ? 3.441 18.526 -9.351 1.00 84.81 430 LEU A N 1
ATOM 3354 C CA . LEU A 1 430 ? 4.552 17.587 -9.480 1.00 84.81 430 LEU A CA 1
ATOM 3355 C C . LEU A 1 430 ? 4.607 16.693 -8.240 1.00 84.81 430 LEU A C 1
ATOM 3357 O O . LEU A 1 430 ? 4.877 17.169 -7.137 1.00 84.81 430 LEU A O 1
ATOM 3361 N N . THR A 1 431 ? 4.391 15.395 -8.428 1.00 87.31 431 THR A N 1
ATOM 3362 C CA . THR A 1 431 ? 4.528 14.370 -7.388 1.00 87.31 431 THR A CA 1
ATOM 3363 C C . THR A 1 431 ? 5.788 13.551 -7.640 1.00 87.31 431 THR A C 1
ATOM 3365 O O . THR A 1 431 ? 5.851 12.809 -8.616 1.00 87.31 431 THR A O 1
ATOM 3368 N N . LYS A 1 432 ? 6.780 13.638 -6.748 1.00 89.38 432 LYS A N 1
ATOM 3369 C CA . LYS A 1 432 ? 7.973 12.775 -6.767 1.00 89.38 432 LYS A CA 1
ATOM 3370 C C . LYS A 1 432 ? 7.796 11.634 -5.776 1.00 89.38 432 LYS A C 1
ATOM 3372 O O . LYS A 1 432 ? 7.587 11.891 -4.590 1.00 89.38 432 LYS A O 1
ATOM 3377 N N . THR A 1 433 ? 7.892 10.388 -6.232 1.00 88.25 433 THR A N 1
ATOM 3378 C CA . THR A 1 433 ? 7.751 9.195 -5.382 1.00 88.25 433 THR A CA 1
ATOM 3379 C C . THR A 1 433 ? 8.967 8.288 -5.504 1.00 88.25 433 THR A C 1
ATOM 3381 O O . THR A 1 433 ? 9.282 7.826 -6.594 1.00 88.25 433 THR A O 1
ATOM 3384 N N . TRP A 1 434 ? 9.611 7.982 -4.377 1.00 90.94 434 TRP A N 1
ATOM 3385 C CA . TRP A 1 434 ? 10.714 7.023 -4.281 1.00 90.94 434 TRP A CA 1
ATOM 3386 C C . TRP A 1 434 ? 10.210 5.668 -3.773 1.00 90.94 434 TRP A C 1
ATOM 3388 O O . TRP A 1 434 ? 9.375 5.620 -2.864 1.00 90.94 434 TRP A O 1
ATOM 3398 N N . TYR A 1 435 ? 10.757 4.572 -4.305 1.00 87.38 435 TYR A N 1
ATOM 3399 C CA . TYR A 1 435 ? 10.318 3.200 -4.034 1.00 87.38 435 TYR A CA 1
ATOM 3400 C C . TYR A 1 435 ? 11.466 2.231 -3.723 1.00 87.38 435 TYR A C 1
ATOM 3402 O O . TYR A 1 435 ? 12.480 2.206 -4.416 1.00 87.38 435 TYR A O 1
ATOM 3410 N N . TYR A 1 436 ? 11.198 1.335 -2.768 1.00 87.50 436 TYR A N 1
ATOM 3411 C CA . TYR A 1 436 ? 11.590 -0.083 -2.725 1.00 87.50 436 TYR A CA 1
ATOM 3412 C C . TYR A 1 436 ? 11.870 -0.718 -4.103 1.00 87.50 436 TYR A C 1
ATOM 3414 O O . TYR A 1 436 ? 10.943 -1.221 -4.725 1.00 87.50 436 TYR A O 1
ATOM 3422 N N . THR A 1 437 ? 13.117 -0.796 -4.582 1.00 83.75 437 THR A N 1
ATOM 3423 C CA . THR A 1 437 ? 13.469 -1.727 -5.684 1.00 83.75 437 THR A CA 1
ATOM 3424 C C . THR A 1 437 ? 13.808 -3.133 -5.172 1.00 83.75 437 THR A C 1
ATOM 3426 O O . THR A 1 437 ? 13.722 -4.112 -5.910 1.00 83.75 437 THR A O 1
ATOM 3429 N N . GLY A 1 438 ? 14.196 -3.256 -3.900 1.00 85.81 438 GLY A N 1
ATOM 3430 C CA . GLY A 1 438 ? 14.683 -4.506 -3.315 1.00 85.81 438 GLY A CA 1
ATOM 3431 C C . GLY A 1 438 ? 16.065 -4.949 -3.816 1.00 85.81 438 GLY A C 1
ATOM 3432 O O . GLY A 1 438 ? 16.408 -6.126 -3.701 1.00 85.81 438 GLY A O 1
ATOM 3433 N N . ALA A 1 439 ? 16.858 -4.032 -4.381 1.00 85.75 439 ALA A N 1
ATOM 3434 C CA . ALA A 1 439 ? 18.254 -4.278 -4.725 1.00 85.75 439 ALA A CA 1
ATOM 3435 C C . ALA A 1 439 ? 19.122 -4.456 -3.466 1.00 85.75 439 ALA A C 1
ATOM 3437 O O . ALA A 1 439 ? 19.162 -3.582 -2.607 1.00 85.75 439 ALA A O 1
ATOM 3438 N N . PHE A 1 440 ? 19.873 -5.557 -3.386 1.00 84.50 440 PHE A N 1
ATOM 3439 C CA . PHE A 1 440 ? 20.871 -5.774 -2.335 1.00 84.50 440 PHE A CA 1
ATOM 3440 C C . PHE A 1 440 ? 22.197 -5.098 -2.717 1.00 84.50 440 PHE A C 1
ATOM 3442 O O . PHE A 1 440 ? 22.820 -5.476 -3.710 1.00 84.50 440 PHE A O 1
ATOM 3449 N N . LEU A 1 441 ? 22.622 -4.089 -1.946 1.00 77.25 441 LEU A N 1
ATOM 3450 C CA . LEU A 1 441 ? 23.708 -3.165 -2.326 1.00 77.25 441 LEU A CA 1
ATOM 3451 C C . LEU A 1 441 ? 24.999 -3.278 -1.482 1.00 77.25 441 LEU A C 1
ATOM 3453 O O . LEU A 1 441 ? 25.883 -2.430 -1.625 1.00 77.25 441 LEU A O 1
ATOM 3457 N N . GLU A 1 442 ? 25.118 -4.307 -0.631 1.00 68.06 442 GLU A N 1
ATOM 3458 C CA . GLU A 1 442 ? 26.251 -4.686 0.255 1.00 68.06 442 GLU A CA 1
ATOM 3459 C C . GLU A 1 442 ? 26.803 -3.645 1.257 1.00 68.06 442 GLU A C 1
ATOM 3461 O O . GLU A 1 442 ? 27.278 -4.034 2.321 1.00 68.06 442 GLU A O 1
ATOM 3466 N N . ARG A 1 443 ? 26.818 -2.346 0.934 1.00 60.66 443 ARG A N 1
ATOM 3467 C CA . ARG A 1 443 ? 27.571 -1.307 1.669 1.00 60.66 443 ARG A CA 1
ATOM 3468 C C . ARG A 1 443 ? 26.733 -0.139 2.184 1.00 60.66 443 ARG A C 1
ATOM 3470 O O . ARG A 1 443 ? 27.205 0.584 3.054 1.00 60.66 443 ARG A O 1
ATOM 3477 N N . GLN A 1 444 ? 25.551 0.085 1.617 1.00 69.12 444 GLN A N 1
ATOM 3478 C CA . GLN A 1 444 ? 24.618 1.153 1.989 1.00 69.12 444 GLN A CA 1
ATOM 3479 C C . GLN A 1 444 ? 23.191 0.685 1.708 1.00 69.12 444 GLN A C 1
ATOM 3481 O O . GLN A 1 444 ? 22.980 -0.029 0.725 1.00 69.12 444 GLN A O 1
ATOM 3486 N N . THR A 1 445 ? 22.237 1.123 2.531 1.00 80.94 445 THR A N 1
ATOM 3487 C CA . THR A 1 445 ? 20.805 0.953 2.254 1.00 80.94 445 THR A CA 1
ATOM 3488 C C . THR A 1 445 ? 20.418 1.733 1.001 1.00 80.94 445 THR A C 1
ATOM 3490 O O . THR A 1 445 ? 21.089 2.692 0.593 1.00 80.94 445 THR A O 1
ATOM 3493 N N . MET A 1 446 ? 19.310 1.350 0.380 1.00 81.19 446 MET A N 1
ATOM 3494 C CA . MET A 1 446 ? 18.802 2.092 -0.768 1.00 81.19 446 MET A CA 1
ATOM 3495 C C . MET A 1 446 ? 18.218 3.453 -0.333 1.00 81.19 446 MET A C 1
ATOM 3497 O O . MET A 1 446 ? 18.376 4.448 -1.043 1.00 81.19 446 MET A O 1
ATOM 3501 N N . ALA A 1 447 ? 17.661 3.530 0.883 1.00 80.94 447 ALA A N 1
ATOM 3502 C CA . ALA A 1 447 ? 17.235 4.782 1.510 1.00 80.94 447 ALA A CA 1
ATOM 3503 C C . ALA A 1 447 ? 18.387 5.795 1.633 1.00 80.94 447 ALA A C 1
ATOM 3505 O O . ALA A 1 447 ? 18.220 6.953 1.247 1.00 80.94 447 ALA A O 1
ATOM 3506 N N . GLY A 1 448 ? 19.562 5.357 2.099 1.00 81.94 448 GLY A N 1
ATOM 3507 C CA . GLY A 1 448 ? 20.759 6.192 2.247 1.00 81.94 448 GLY A CA 1
ATOM 3508 C C . GLY A 1 448 ? 21.295 6.768 0.933 1.00 81.94 448 GLY A C 1
ATOM 3509 O O . GLY A 1 448 ? 21.902 7.839 0.929 1.00 81.94 448 GLY A O 1
ATOM 3510 N N . ARG A 1 449 ? 21.031 6.114 -0.209 1.00 83.44 449 ARG A N 1
ATOM 3511 C CA . ARG A 1 449 ? 21.372 6.662 -1.534 1.00 83.44 449 ARG A CA 1
ATOM 3512 C C . ARG A 1 449 ? 20.405 7.762 -1.963 1.00 83.44 449 ARG A C 1
ATOM 3514 O O . ARG A 1 449 ? 20.850 8.857 -2.303 1.00 83.44 449 ARG A O 1
ATOM 3521 N N . PHE A 1 450 ? 19.099 7.504 -1.888 1.00 87.12 450 PHE A N 1
ATOM 3522 C CA . PHE A 1 450 ? 18.077 8.462 -2.325 1.00 87.12 450 PHE A CA 1
ATOM 3523 C C . PHE A 1 450 ? 17.971 9.711 -1.428 1.00 87.12 450 PHE A C 1
ATOM 3525 O O . PHE A 1 450 ? 17.529 10.756 -1.897 1.00 87.12 450 PHE A O 1
ATOM 3532 N N . GLN A 1 451 ? 18.485 9.683 -0.189 1.00 86.12 451 GLN A N 1
ATOM 3533 C CA . GLN A 1 451 ? 18.612 10.872 0.680 1.00 86.12 451 GLN A CA 1
ATOM 3534 C C . GLN A 1 451 ? 19.277 12.094 0.021 1.00 86.12 451 GLN A C 1
ATOM 3536 O O . GLN A 1 451 ? 19.048 13.230 0.445 1.00 86.12 451 GLN A O 1
ATOM 3541 N N . GLN A 1 452 ? 20.118 11.892 -0.997 1.00 85.19 452 GLN A N 1
ATOM 3542 C CA . GLN A 1 452 ? 20.770 12.993 -1.705 1.00 85.19 452 GLN A CA 1
ATOM 3543 C C . GLN A 1 452 ? 19.811 13.762 -2.629 1.00 85.19 452 GLN A C 1
ATOM 3545 O O . GLN A 1 452 ? 20.035 14.954 -2.840 1.00 85.19 452 GLN A O 1
ATOM 3550 N N . GLU A 1 453 ? 18.752 13.099 -3.105 1.00 88.06 453 GLU A N 1
ATOM 3551 C CA . GLU A 1 453 ? 17.746 13.597 -4.056 1.00 88.06 453 GLU A CA 1
ATOM 3552 C C . GLU A 1 453 ? 16.560 14.295 -3.369 1.00 88.06 453 GLU A C 1
ATOM 3554 O O . GLU A 1 453 ? 15.866 15.090 -3.998 1.00 88.06 453 GLU A O 1
ATOM 3559 N N . TYR A 1 454 ? 16.325 14.015 -2.083 1.00 88.00 454 TYR A N 1
ATOM 3560 C CA . TYR A 1 454 ? 15.194 14.565 -1.329 1.00 88.00 454 TYR A CA 1
ATOM 3561 C C . TYR A 1 454 ? 15.274 16.086 -1.151 1.00 88.00 454 TYR A C 1
ATOM 3563 O O . TYR A 1 454 ? 16.356 16.665 -1.005 1.00 88.00 454 TYR A O 1
ATOM 3571 N N . TYR A 1 455 ? 14.108 16.722 -1.019 1.00 86.31 455 TYR A N 1
ATOM 3572 C CA . TYR A 1 455 ? 13.980 18.105 -0.572 1.00 86.31 455 TYR A CA 1
ATOM 3573 C C . TYR A 1 455 ? 14.709 18.352 0.754 1.00 86.31 455 TYR A C 1
ATOM 3575 O O . TYR A 1 455 ? 14.447 17.703 1.774 1.00 86.31 455 TYR A O 1
ATOM 3583 N N . LYS A 1 456 ? 15.572 19.372 0.750 1.00 83.81 456 LYS A N 1
ATOM 3584 C CA . LYS A 1 456 ? 16.299 19.870 1.923 1.00 83.81 456 LYS A CA 1
ATOM 3585 C C . LYS A 1 456 ? 15.742 21.236 2.295 1.00 83.81 456 LYS A C 1
ATOM 3587 O O . LYS A 1 456 ? 15.787 22.168 1.493 1.00 83.81 456 LYS A O 1
ATOM 3592 N N . GLU A 1 457 ? 15.212 21.353 3.511 1.00 81.31 457 GLU A N 1
ATOM 3593 C CA . GLU A 1 457 ? 14.603 22.593 3.996 1.00 81.31 457 GLU A CA 1
ATOM 3594 C C . GLU A 1 457 ? 15.656 23.726 4.027 1.00 81.31 457 GLU A C 1
ATOM 3596 O O . GLU A 1 457 ? 16.690 23.583 4.691 1.00 81.31 457 GLU A O 1
ATOM 3601 N N . PRO A 1 458 ? 15.448 24.853 3.313 1.00 78.75 458 PRO A N 1
ATOM 3602 C CA . PRO A 1 458 ? 16.466 25.890 3.205 1.00 78.75 458 PRO A CA 1
ATOM 3603 C C . PRO A 1 458 ? 16.894 26.455 4.564 1.00 78.75 458 PRO A C 1
ATOM 3605 O O . PRO A 1 458 ? 16.057 26.810 5.393 1.00 78.75 458 PRO A O 1
ATOM 3608 N N . ARG A 1 459 ? 18.208 26.672 4.723 1.00 80.88 459 ARG A N 1
ATOM 3609 C CA . ARG A 1 459 ? 18.877 27.229 5.923 1.00 80.88 459 ARG A CA 1
ATOM 3610 C C . ARG A 1 459 ? 19.025 26.275 7.118 1.00 80.88 459 ARG A C 1
ATOM 3612 O O . ARG A 1 459 ? 19.497 26.733 8.157 1.00 80.88 459 ARG A O 1
ATOM 3619 N N . LEU A 1 460 ? 18.695 24.990 6.985 1.00 83.00 460 LEU A N 1
ATOM 3620 C CA . LEU A 1 460 ? 19.139 23.972 7.944 1.00 83.00 460 LEU A CA 1
ATOM 3621 C C . LEU A 1 460 ? 20.601 23.566 7.684 1.00 83.00 460 LEU A C 1
ATOM 3623 O O . LEU A 1 460 ? 21.070 23.595 6.546 1.00 83.00 460 LEU A O 1
ATOM 3627 N N . SER A 1 461 ? 21.325 23.182 8.739 1.00 87.75 461 SER A N 1
ATOM 3628 C CA . SER A 1 461 ? 22.603 22.467 8.613 1.00 87.75 461 SER A CA 1
ATOM 3629 C C . SER A 1 461 ? 22.394 21.015 8.158 1.00 87.75 461 SER A C 1
ATOM 3631 O O . SER A 1 461 ? 21.276 20.495 8.188 1.00 87.75 461 SER A O 1
ATOM 3633 N N . GLU A 1 462 ? 23.470 20.324 7.772 1.00 85.25 462 GLU A N 1
ATOM 3634 C CA . GLU A 1 462 ? 23.415 18.885 7.461 1.00 85.25 462 GLU A CA 1
ATOM 3635 C C . GLU A 1 462 ? 22.940 18.065 8.673 1.00 85.25 462 GLU A C 1
ATOM 3637 O O . GLU A 1 462 ? 22.059 17.225 8.531 1.00 85.25 462 GLU A O 1
ATOM 3642 N N . GLU A 1 463 ? 23.425 18.384 9.878 1.00 85.44 463 GLU A N 1
ATOM 3643 C CA . GLU A 1 463 ? 22.981 17.785 11.149 1.00 85.44 463 GLU A CA 1
ATOM 3644 C C . GLU A 1 463 ? 21.479 18.011 11.406 1.00 85.44 463 GLU A C 1
ATOM 3646 O O . GLU A 1 463 ? 20.747 17.073 11.717 1.00 85.44 463 GLU A O 1
ATOM 3651 N N . GLN A 1 464 ? 20.993 19.243 11.217 1.00 86.38 464 GLN A N 1
ATOM 3652 C CA . GLN A 1 464 ? 19.571 19.583 11.358 1.00 86.38 464 GLN A CA 1
ATOM 3653 C C . GLN A 1 464 ? 18.691 18.887 10.313 1.00 86.38 464 GLN A C 1
ATOM 3655 O O . GLN A 1 464 ? 17.553 18.533 10.614 1.00 86.38 464 GLN A O 1
ATOM 3660 N N . THR A 1 465 ? 19.212 18.695 9.100 1.00 83.31 465 THR A N 1
ATOM 3661 C CA . THR A 1 465 ? 18.521 17.991 8.013 1.00 83.31 465 THR A CA 1
ATOM 3662 C C . THR A 1 465 ? 18.446 16.494 8.311 1.00 83.31 465 THR A C 1
ATOM 3664 O O . THR A 1 465 ? 17.367 15.913 8.235 1.00 83.31 465 THR A O 1
ATOM 3667 N N . ALA A 1 466 ? 19.561 15.882 8.725 1.00 81.19 466 ALA A N 1
ATOM 3668 C CA . ALA A 1 466 ? 19.634 14.470 9.095 1.00 81.19 466 ALA A CA 1
ATOM 3669 C C . ALA A 1 466 ? 18.708 14.133 10.275 1.00 81.19 466 ALA A C 1
ATOM 3671 O O . ALA A 1 466 ? 17.978 13.150 10.217 1.00 81.19 466 ALA A O 1
ATOM 3672 N N . ALA A 1 467 ? 18.640 14.996 11.294 1.00 81.81 467 ALA A N 1
ATOM 3673 C CA . ALA A 1 467 ? 17.742 14.835 12.443 1.00 81.81 467 ALA A CA 1
ATOM 3674 C C . ALA A 1 467 ? 16.234 14.979 12.120 1.00 81.81 467 ALA A C 1
ATOM 3676 O O . ALA A 1 467 ? 15.394 14.805 13.006 1.00 81.81 467 ALA A O 1
ATOM 3677 N N . MET A 1 468 ? 15.881 15.316 10.874 1.00 80.19 468 MET A N 1
ATOM 3678 C CA . MET A 1 468 ? 14.508 15.325 10.357 1.00 80.19 468 MET A CA 1
ATOM 3679 C C . MET A 1 468 ? 14.224 14.208 9.340 1.00 80.19 468 MET A C 1
ATOM 3681 O O . MET A 1 468 ? 13.092 14.099 8.860 1.00 80.19 468 MET A O 1
ATOM 3685 N N . LEU A 1 469 ? 15.223 13.396 8.993 1.00 80.19 469 LEU A N 1
ATOM 3686 C CA . LEU A 1 469 ? 15.028 12.178 8.214 1.00 80.19 469 LEU A CA 1
ATOM 3687 C C . LEU A 1 469 ? 14.602 11.028 9.132 1.00 80.19 469 LEU A C 1
ATOM 3689 O O . LEU A 1 469 ? 14.738 11.091 10.354 1.00 80.19 469 LEU A O 1
ATOM 3693 N N . LEU A 1 470 ? 14.056 9.975 8.529 1.00 74.56 470 LEU A N 1
ATOM 3694 C CA . LEU A 1 470 ? 13.783 8.736 9.250 1.00 74.56 470 LEU A CA 1
ATOM 3695 C C . LEU A 1 470 ? 15.077 7.939 9.401 1.00 74.56 470 LEU A C 1
ATOM 3697 O O . LEU A 1 470 ? 15.949 8.014 8.535 1.00 74.56 470 LEU A O 1
ATOM 3701 N N . ALA A 1 471 ? 15.166 7.145 10.468 1.00 70.38 471 ALA A N 1
ATOM 3702 C CA . ALA A 1 471 ? 16.181 6.104 10.566 1.00 70.38 471 ALA A CA 1
ATOM 3703 C C . ALA A 1 471 ? 16.089 5.169 9.346 1.00 70.38 471 ALA A C 1
ATOM 3705 O O . ALA A 1 471 ? 14.991 4.870 8.873 1.00 70.38 471 ALA A O 1
ATOM 3706 N N . GLU A 1 472 ? 17.232 4.726 8.827 1.00 71.69 472 GLU A N 1
ATOM 3707 C CA . GLU A 1 472 ? 17.265 3.806 7.688 1.00 71.69 472 GLU A CA 1
ATOM 3708 C C . GLU A 1 472 ? 16.727 2.421 8.082 1.00 71.69 472 GLU A C 1
ATOM 3710 O O . GLU A 1 472 ? 16.896 1.984 9.220 1.00 71.69 472 GLU A O 1
ATOM 3715 N N . VAL A 1 473 ? 16.088 1.725 7.135 1.00 68.81 473 VAL A N 1
ATOM 3716 C CA . VAL A 1 473 ? 15.628 0.340 7.323 1.00 68.81 473 VAL A CA 1
ATOM 3717 C C . VAL A 1 473 ? 16.827 -0.572 7.593 1.00 68.81 473 VAL A C 1
ATOM 3719 O O . VAL A 1 473 ? 17.787 -0.582 6.821 1.00 68.81 473 VAL A O 1
ATOM 3722 N N . GLU A 1 474 ? 16.739 -1.425 8.616 1.00 73.50 474 GLU A N 1
ATOM 3723 C CA . GLU A 1 474 ? 17.595 -2.613 8.722 1.00 73.50 474 GLU A CA 1
ATOM 3724 C C . GLU A 1 474 ? 17.140 -3.633 7.657 1.00 73.50 474 GLU A C 1
ATOM 3726 O O . GLU A 1 474 ? 16.334 -4.524 7.915 1.00 73.50 474 GLU A O 1
ATOM 3731 N N . GLU A 1 475 ? 17.607 -3.459 6.412 1.00 76.75 475 GLU A N 1
ATOM 3732 C CA . GLU A 1 475 ? 17.163 -4.264 5.255 1.00 76.75 475 GLU A CA 1
ATOM 3733 C C . GLU A 1 475 ? 17.552 -5.752 5.375 1.00 76.75 475 GLU A C 1
ATOM 3735 O O . GLU A 1 475 ? 16.985 -6.604 4.685 1.00 76.75 475 GLU A O 1
ATOM 3740 N N . VAL A 1 476 ? 18.507 -6.075 6.255 1.00 80.88 476 VAL A N 1
ATOM 3741 C CA . VAL A 1 476 ? 19.025 -7.426 6.506 1.00 80.88 476 VAL A CA 1
ATOM 3742 C C . VAL A 1 476 ? 18.764 -7.817 7.967 1.00 80.88 476 VAL A C 1
ATOM 3744 O O . VAL A 1 476 ? 19.500 -7.368 8.843 1.00 80.88 476 VAL A O 1
ATOM 3747 N N . PRO A 1 477 ? 17.758 -8.662 8.255 1.00 81.81 477 PRO A N 1
ATOM 3748 C CA . PRO A 1 477 ? 17.369 -8.985 9.625 1.00 81.81 477 PRO A CA 1
ATOM 3749 C C . PRO A 1 477 ? 18.431 -9.773 10.400 1.00 81.81 477 PRO A C 1
ATOM 3751 O O . PRO A 1 477 ? 18.900 -10.830 9.973 1.00 81.81 477 PRO A O 1
ATOM 3754 N N . THR A 1 478 ? 18.711 -9.305 11.616 1.00 83.62 478 THR A N 1
ATOM 3755 C CA . THR A 1 478 ? 19.610 -9.933 12.603 1.00 83.62 478 THR A CA 1
ATOM 3756 C C . THR A 1 478 ? 18.915 -10.921 13.560 1.00 83.62 478 THR A C 1
ATOM 3758 O O . THR A 1 478 ? 19.520 -11.423 14.515 1.00 83.62 478 THR A O 1
ATOM 3761 N N . SER A 1 479 ? 17.636 -11.246 13.330 1.00 84.25 479 SER A N 1
ATOM 3762 C CA . SER A 1 479 ? 16.897 -12.241 14.122 1.00 84.25 479 SER A CA 1
ATOM 3763 C C . SER A 1 479 ? 15.815 -12.985 13.331 1.00 84.25 479 SER A C 1
ATOM 3765 O O . SER A 1 479 ? 15.243 -12.464 12.373 1.00 84.25 479 SER A O 1
ATOM 3767 N N . ILE A 1 480 ? 15.519 -14.213 13.766 1.00 84.88 480 ILE A N 1
ATOM 3768 C CA . ILE A 1 480 ? 14.335 -14.978 13.356 1.00 84.88 480 ILE A CA 1
ATOM 3769 C C . ILE A 1 480 ? 13.213 -14.690 14.346 1.00 84.88 480 ILE A C 1
ATOM 3771 O O . ILE A 1 480 ? 13.418 -14.738 15.563 1.00 84.88 480 ILE A O 1
ATOM 3775 N N . ARG A 1 481 ? 12.012 -14.452 13.827 1.00 84.38 481 ARG A N 1
ATOM 3776 C CA . ARG A 1 481 ? 10.794 -14.293 14.611 1.00 84.38 481 ARG A CA 1
ATOM 3777 C C . ARG A 1 481 ? 10.121 -15.651 14.820 1.00 84.38 481 ARG A C 1
ATOM 3779 O O . ARG A 1 481 ? 9.806 -16.334 13.853 1.00 84.38 481 ARG A O 1
ATOM 3786 N N . LEU A 1 482 ? 9.887 -16.033 16.078 1.00 81.25 482 LEU A N 1
ATOM 3787 C CA . LEU A 1 482 ? 9.185 -17.278 16.431 1.00 81.25 482 LEU A CA 1
ATOM 3788 C C . LEU A 1 482 ? 7.719 -17.044 16.824 1.00 81.25 482 LEU A C 1
ATOM 3790 O O . LEU A 1 482 ? 6.872 -17.888 16.553 1.00 81.25 482 LEU A O 1
ATOM 3794 N N . THR A 1 483 ? 7.427 -15.912 17.467 1.00 77.31 483 THR A N 1
ATOM 3795 C CA . THR A 1 483 ? 6.076 -15.436 17.832 1.00 77.31 483 THR A CA 1
ATOM 3796 C C . THR A 1 483 ? 6.055 -13.903 17.759 1.00 77.31 483 THR A C 1
ATOM 3798 O O . THR A 1 483 ? 7.044 -13.295 17.352 1.00 77.31 483 THR A O 1
ATOM 3801 N N . ALA A 1 484 ? 4.968 -13.235 18.151 1.00 69.69 484 ALA A N 1
ATOM 3802 C CA . ALA A 1 484 ? 4.937 -11.777 18.302 1.00 69.69 484 ALA A CA 1
ATOM 3803 C C . ALA A 1 484 ? 5.993 -11.227 19.277 1.00 69.69 484 ALA A C 1
ATOM 3805 O O . ALA A 1 484 ? 6.633 -10.219 18.988 1.00 69.69 484 ALA A O 1
ATOM 3806 N N . SER A 1 485 ? 6.223 -11.920 20.394 1.00 72.50 485 SER A N 1
ATOM 3807 C CA . SER A 1 485 ? 7.099 -11.467 21.481 1.00 72.50 485 SER A CA 1
ATOM 3808 C C . SER A 1 485 ? 8.465 -12.161 21.545 1.00 72.50 485 SER A C 1
ATOM 3810 O O . SER A 1 485 ? 9.310 -11.753 22.340 1.00 72.50 485 SER A O 1
ATOM 3812 N N . ASN A 1 486 ? 8.710 -13.200 20.737 1.00 80.44 486 ASN A N 1
ATOM 3813 C CA . ASN A 1 486 ? 9.934 -14.002 20.804 1.00 80.44 486 ASN A CA 1
ATOM 3814 C C . ASN A 1 486 ? 10.755 -13.938 19.507 1.00 80.44 486 ASN A C 1
ATOM 3816 O O . ASN A 1 486 ? 10.292 -14.339 18.433 1.00 80.44 486 ASN A O 1
ATOM 3820 N N . ARG A 1 487 ? 12.010 -13.494 19.641 1.00 85.06 487 ARG A N 1
ATOM 3821 C CA . ARG A 1 487 ? 13.020 -13.422 18.580 1.00 85.06 487 ARG A CA 1
ATOM 3822 C C . ARG A 1 487 ? 14.272 -14.175 19.005 1.00 85.06 487 ARG A C 1
ATOM 3824 O O . ARG A 1 487 ? 14.692 -14.080 20.156 1.00 85.06 487 ARG A O 1
ATOM 3831 N N . VAL A 1 488 ? 14.903 -14.870 18.065 1.00 88.69 488 VAL A N 1
ATOM 3832 C CA . VAL A 1 488 ? 16.185 -15.554 18.281 1.00 88.69 488 VAL A CA 1
ATOM 3833 C C . VAL A 1 488 ? 17.246 -14.919 17.379 1.00 88.69 488 VAL A C 1
ATOM 3835 O O . VAL A 1 488 ? 16.976 -14.761 16.187 1.00 88.69 488 VAL A O 1
ATOM 3838 N N . PRO A 1 489 ? 18.438 -14.556 17.898 1.00 90.31 489 PRO A N 1
ATOM 3839 C CA . PRO A 1 489 ? 19.519 -14.006 17.083 1.00 90.31 489 PRO A CA 1
ATOM 3840 C C . PRO A 1 489 ? 19.868 -14.911 15.899 1.00 90.31 489 PRO A C 1
ATOM 3842 O O . PRO A 1 489 ? 19.993 -16.128 16.051 1.00 90.31 489 PRO A O 1
ATOM 3845 N N . PHE A 1 490 ? 20.043 -14.310 14.727 1.00 86.56 490 PHE A N 1
ATOM 3846 C CA . PHE A 1 490 ? 20.351 -15.010 13.486 1.00 86.56 490 PHE A CA 1
ATOM 3847 C C . PHE A 1 490 ? 21.278 -14.165 12.613 1.00 86.56 490 PHE A C 1
ATOM 3849 O O . PHE A 1 490 ? 21.267 -12.939 12.668 1.00 86.56 490 PHE A O 1
ATOM 3856 N N . SER A 1 491 ? 22.097 -14.822 11.799 1.00 88.69 491 SER A N 1
ATOM 3857 C CA . SER A 1 491 ? 22.968 -14.153 10.835 1.00 88.69 491 SER A CA 1
ATOM 3858 C C . SER A 1 491 ? 22.600 -14.647 9.447 1.00 88.69 491 SER A C 1
ATOM 3860 O O . SER A 1 491 ? 22.965 -15.762 9.077 1.00 88.69 491 SER A O 1
ATOM 3862 N N . ALA A 1 492 ? 21.851 -13.823 8.714 1.00 85.38 492 ALA A N 1
ATOM 3863 C CA . ALA A 1 492 ? 21.441 -14.120 7.351 1.00 85.38 492 ALA A CA 1
ATOM 3864 C C . ALA A 1 492 ? 22.658 -14.353 6.445 1.00 85.38 492 ALA A C 1
ATOM 3866 O O . ALA A 1 492 ? 23.652 -13.625 6.497 1.00 85.38 492 ALA A O 1
ATOM 3867 N N . THR A 1 493 ? 22.571 -15.368 5.589 1.00 88.62 493 THR A N 1
ATOM 3868 C CA . THR A 1 493 ? 23.518 -15.544 4.483 1.00 88.62 493 THR A CA 1
ATOM 3869 C C . THR A 1 493 ? 23.340 -14.438 3.435 1.00 88.62 493 THR A C 1
ATOM 3871 O O . THR A 1 493 ? 22.287 -13.811 3.365 1.00 88.62 493 THR A O 1
ATOM 3874 N N . ASN A 1 494 ? 24.317 -14.226 2.543 1.00 86.19 494 ASN A N 1
ATOM 3875 C CA . ASN A 1 494 ? 24.168 -13.252 1.444 1.00 86.19 494 ASN A CA 1
ATOM 3876 C C . ASN A 1 494 ? 22.963 -13.548 0.522 1.00 86.19 494 ASN A C 1
ATOM 3878 O O . ASN A 1 494 ? 22.467 -12.638 -0.136 1.00 86.19 494 ASN A O 1
ATOM 3882 N N . LEU A 1 495 ? 22.493 -14.803 0.457 1.00 85.56 495 LEU A N 1
ATOM 3883 C CA . LEU A 1 495 ? 21.271 -15.160 -0.272 1.00 85.56 495 LEU A CA 1
ATOM 3884 C C . LEU A 1 495 ? 20.023 -14.721 0.502 1.00 85.56 495 LEU A C 1
ATOM 3886 O O . LEU A 1 495 ? 19.176 -14.038 -0.061 1.00 85.56 495 LEU A O 1
ATOM 3890 N N . GLU A 1 496 ? 19.943 -15.019 1.798 1.00 89.31 496 GLU A N 1
ATOM 3891 C CA . GLU A 1 496 ? 18.826 -14.584 2.648 1.00 89.31 496 GLU A CA 1
ATOM 3892 C C . GLU A 1 496 ? 18.780 -13.054 2.813 1.00 89.31 496 GLU A C 1
ATOM 3894 O O . GLU A 1 496 ? 17.698 -12.485 2.873 1.00 89.31 496 GLU A O 1
ATOM 3899 N N . ALA A 1 497 ? 19.930 -12.373 2.803 1.00 88.19 497 ALA A N 1
ATOM 3900 C CA . ALA A 1 497 ? 20.031 -10.911 2.783 1.00 88.19 497 ALA A CA 1
ATOM 3901 C C . ALA A 1 497 ? 19.555 -10.299 1.449 1.00 88.19 497 ALA A C 1
ATOM 3903 O O . ALA A 1 497 ? 18.970 -9.219 1.419 1.00 88.19 497 ALA A O 1
ATOM 3904 N N . ARG A 1 498 ? 19.752 -11.003 0.324 1.00 88.12 498 ARG A N 1
ATOM 3905 C CA . ARG A 1 498 ? 19.139 -10.627 -0.959 1.00 88.12 498 ARG A CA 1
ATOM 3906 C C . ARG A 1 498 ? 17.625 -10.822 -0.911 1.00 88.12 498 ARG A C 1
ATOM 3908 O O . ARG A 1 498 ? 16.884 -9.961 -1.377 1.00 88.12 498 ARG A O 1
ATOM 3915 N N . GLU A 1 499 ? 17.165 -11.941 -0.356 1.00 90.12 499 GLU A N 1
ATOM 3916 C CA . GLU A 1 499 ? 15.739 -12.236 -0.206 1.00 90.12 499 GLU A CA 1
ATOM 3917 C C . GLU A 1 499 ? 15.040 -11.277 0.773 1.00 90.12 499 GLU A C 1
ATOM 3919 O O . GLU A 1 499 ? 13.894 -10.911 0.523 1.00 90.12 499 GLU A O 1
ATOM 3924 N N 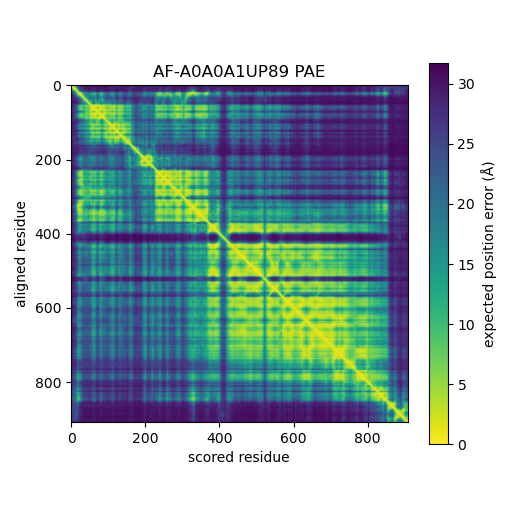. SER A 1 500 ? 15.719 -10.774 1.810 1.00 89.19 500 SER A N 1
ATOM 3925 C CA . SER A 1 500 ? 15.157 -9.757 2.708 1.00 89.19 500 SER A CA 1
ATOM 3926 C C . SER A 1 500 ? 14.984 -8.401 2.014 1.00 89.19 500 SER A C 1
ATOM 3928 O O . SER A 1 500 ? 13.890 -7.839 2.069 1.00 89.19 500 SER A O 1
ATOM 3930 N N . CYS A 1 501 ? 15.980 -7.923 1.254 1.00 88.94 501 CYS A N 1
ATOM 3931 C CA . CYS A 1 501 ? 15.816 -6.742 0.394 1.00 88.94 501 CYS A CA 1
ATOM 3932 C C . CYS A 1 501 ? 14.683 -6.951 -0.633 1.00 88.94 501 CYS A C 1
ATOM 3934 O O . CYS A 1 501 ? 13.835 -6.073 -0.810 1.00 88.94 501 CYS A O 1
ATOM 3936 N N . ARG A 1 502 ? 14.602 -8.136 -1.264 1.00 90.25 502 ARG A N 1
ATOM 3937 C CA . ARG A 1 502 ? 13.570 -8.495 -2.262 1.00 90.25 502 ARG A CA 1
ATOM 3938 C C . ARG A 1 502 ? 12.141 -8.255 -1.758 1.00 90.25 502 ARG A C 1
ATOM 3940 O O . ARG A 1 502 ? 11.274 -7.889 -2.551 1.00 90.25 502 ARG A O 1
ATOM 3947 N N . VAL A 1 503 ? 11.882 -8.450 -0.464 1.00 89.75 503 VAL A N 1
ATOM 3948 C CA . VAL A 1 503 ? 10.550 -8.310 0.161 1.00 89.75 503 VAL A CA 1
ATOM 3949 C C . VAL A 1 503 ? 10.032 -6.865 0.136 1.00 89.75 503 VAL A C 1
ATOM 3951 O O . VAL A 1 503 ? 8.815 -6.660 0.165 1.00 89.75 503 VAL A O 1
ATOM 3954 N N . LEU A 1 504 ? 10.929 -5.878 0.034 1.00 88.50 504 LEU A N 1
ATOM 3955 C CA . LEU A 1 504 ? 10.609 -4.449 -0.047 1.00 88.50 504 LEU A CA 1
ATOM 3956 C C . LEU A 1 504 ? 10.321 -3.960 -1.482 1.00 88.50 504 LEU A C 1
ATOM 3958 O O . LEU A 1 504 ? 10.058 -2.777 -1.676 1.00 88.50 504 LEU A O 1
ATOM 3962 N N . LYS A 1 505 ? 10.353 -4.823 -2.511 1.00 88.25 505 LYS A N 1
ATOM 3963 C CA . LYS A 1 505 ? 10.068 -4.389 -3.894 1.00 88.25 505 LYS A CA 1
ATOM 3964 C C . LYS A 1 505 ? 8.697 -3.700 -4.022 1.00 88.25 505 LYS A C 1
ATOM 3966 O O . LYS A 1 505 ? 7.702 -4.147 -3.449 1.00 88.25 505 LYS A O 1
ATOM 3971 N N . GLY A 1 506 ? 8.638 -2.636 -4.814 1.00 82.88 506 GLY A N 1
ATOM 3972 C CA . GLY A 1 506 ? 7.445 -1.837 -5.087 1.00 82.88 506 GLY A CA 1
ATOM 3973 C C . GLY A 1 506 ? 6.871 -1.055 -3.898 1.00 82.88 506 GLY A C 1
ATOM 3974 O O . GLY A 1 506 ? 5.847 -0.399 -4.075 1.00 82.88 506 GLY A O 1
ATOM 3975 N N . THR A 1 507 ? 7.461 -1.100 -2.696 1.00 87.38 507 THR A N 1
ATOM 3976 C CA . THR A 1 507 ? 6.929 -0.345 -1.549 1.00 87.38 507 THR A CA 1
ATOM 3977 C C . THR A 1 507 ? 7.382 1.114 -1.588 1.00 87.38 507 THR A C 1
ATOM 3979 O O . THR A 1 507 ? 8.523 1.413 -1.934 1.00 87.38 507 THR A O 1
ATOM 3982 N N . VAL A 1 508 ? 6.494 2.046 -1.236 1.00 87.94 508 VAL A N 1
ATOM 3983 C CA . VAL A 1 508 ? 6.831 3.477 -1.191 1.00 87.94 508 VAL A CA 1
ATOM 3984 C C . VAL A 1 508 ? 7.818 3.732 -0.053 1.00 87.94 508 VAL A C 1
ATOM 3986 O O . VAL A 1 508 ? 7.652 3.223 1.053 1.00 87.94 508 VAL A O 1
ATOM 3989 N N . LEU A 1 509 ? 8.841 4.532 -0.333 1.00 87.12 509 LEU A N 1
ATOM 3990 C CA . LEU A 1 509 ? 9.820 5.025 0.630 1.00 87.12 509 LEU A CA 1
ATOM 3991 C C . LEU A 1 509 ? 9.511 6.480 0.999 1.00 87.12 509 LEU A C 1
ATOM 3993 O O . LEU A 1 509 ? 9.481 6.831 2.177 1.00 87.12 509 LEU A O 1
ATOM 3997 N N . ARG A 1 510 ? 9.241 7.329 0.003 1.00 88.62 510 ARG A N 1
ATOM 3998 C CA . ARG A 1 510 ? 8.985 8.761 0.197 1.00 88.62 510 ARG A CA 1
ATOM 3999 C C . ARG A 1 510 ? 8.094 9.318 -0.908 1.00 88.62 510 ARG A C 1
ATOM 4001 O O . ARG A 1 510 ? 8.225 8.890 -2.049 1.00 88.62 510 ARG A O 1
ATOM 4008 N N . VAL A 1 511 ? 7.251 10.293 -0.576 1.00 89.62 511 VAL A N 1
ATOM 4009 C CA . VAL A 1 511 ? 6.498 11.110 -1.538 1.00 89.62 511 VAL A CA 1
ATOM 4010 C C . VAL A 1 511 ? 6.733 12.585 -1.228 1.00 89.62 511 VAL A C 1
ATOM 4012 O O . VAL A 1 511 ? 6.614 12.999 -0.073 1.00 89.62 511 VAL A O 1
ATOM 4015 N N . GLU A 1 512 ? 7.028 13.383 -2.248 1.00 90.75 512 GLU A N 1
ATOM 4016 C CA . GLU A 1 512 ? 7.105 14.841 -2.176 1.00 90.75 512 GLU A CA 1
ATOM 4017 C C . GLU A 1 512 ? 6.153 15.456 -3.206 1.00 90.75 512 GLU A C 1
ATOM 4019 O O . GLU A 1 512 ? 6.235 15.149 -4.393 1.00 90.75 512 GLU A O 1
ATOM 4024 N N . LEU A 1 513 ? 5.248 16.322 -2.748 1.00 88.12 513 LEU A N 1
ATOM 4025 C CA . LEU A 1 513 ? 4.234 16.969 -3.581 1.00 88.12 513 LEU A CA 1
ATOM 4026 C C . LEU A 1 513 ? 4.558 18.452 -3.757 1.00 88.12 513 LEU A C 1
ATOM 4028 O O . LEU A 1 513 ? 4.717 19.164 -2.767 1.00 88.12 513 LEU A O 1
ATOM 4032 N N . TYR A 1 514 ? 4.580 18.940 -4.989 1.00 84.38 514 TYR A N 1
ATOM 4033 C CA . TYR A 1 514 ? 4.875 20.324 -5.353 1.00 84.38 514 TYR A CA 1
ATOM 4034 C C . TYR A 1 514 ? 3.756 20.895 -6.229 1.00 84.38 514 TYR A C 1
ATOM 4036 O O . TYR A 1 514 ? 3.146 20.163 -7.001 1.00 84.38 514 TYR A O 1
ATOM 4044 N N . ALA A 1 515 ? 3.547 22.211 -6.180 1.00 81.81 515 ALA A N 1
ATOM 4045 C CA . ALA A 1 515 ? 2.921 22.928 -7.289 1.00 81.81 515 ALA A CA 1
ATOM 4046 C C . ALA A 1 515 ? 4.007 23.695 -8.047 1.00 81.81 515 ALA A C 1
ATOM 4048 O O . ALA A 1 515 ? 4.927 24.250 -7.441 1.00 81.81 515 ALA A O 1
ATOM 4049 N N . LEU A 1 516 ? 3.899 23.735 -9.370 1.00 75.75 516 LEU A N 1
ATOM 4050 C CA . LEU A 1 516 ? 4.796 24.468 -10.257 1.00 75.75 516 LEU A CA 1
ATOM 4051 C C . LEU A 1 516 ? 4.247 25.884 -10.497 1.00 75.75 516 LEU A C 1
ATOM 4053 O O . LEU A 1 516 ? 4.040 26.315 -11.627 1.00 75.75 516 LEU A O 1
ATOM 4057 N N . ASP A 1 517 ? 3.977 26.600 -9.401 1.00 68.38 517 ASP A N 1
ATOM 4058 C CA . ASP A 1 517 ? 3.431 27.966 -9.387 1.00 68.38 517 ASP A CA 1
ATOM 4059 C C . ASP A 1 517 ? 4.509 29.060 -9.547 1.00 68.38 517 ASP A C 1
ATOM 4061 O O . ASP A 1 517 ? 4.211 30.241 -9.759 1.00 68.38 517 ASP A O 1
ATOM 4065 N N . ALA A 1 518 ? 5.782 28.670 -9.463 1.00 53.91 518 ALA A N 1
ATOM 4066 C CA . ALA A 1 518 ? 6.925 29.557 -9.587 1.00 53.91 518 ALA A CA 1
ATOM 4067 C C . ALA A 1 518 ? 7.109 30.052 -11.031 1.00 53.91 518 ALA A C 1
ATOM 4069 O O . ALA A 1 518 ? 7.192 29.274 -11.981 1.00 53.91 518 ALA A O 1
ATOM 4070 N N . LYS A 1 519 ? 7.267 31.373 -11.190 1.00 51.03 519 LYS A N 1
ATOM 4071 C CA . LYS A 1 519 ? 7.627 31.979 -12.479 1.00 51.03 519 LYS A CA 1
ATOM 4072 C C . LYS A 1 519 ? 8.927 31.373 -13.004 1.00 51.03 519 LYS A C 1
ATOM 4074 O O . LYS A 1 519 ? 9.931 31.358 -12.292 1.00 51.03 519 LYS A O 1
ATOM 4079 N N . THR A 1 520 ? 8.912 30.963 -14.269 1.00 40.94 520 THR A N 1
ATOM 4080 C CA . THR A 1 520 ? 10.107 30.590 -15.028 1.00 40.94 520 THR A CA 1
ATOM 4081 C C . THR A 1 520 ? 11.187 31.662 -14.885 1.00 40.94 520 THR A C 1
ATOM 4083 O O . THR A 1 520 ? 10.958 32.839 -15.167 1.00 40.94 520 THR A O 1
ATOM 4086 N N . GLY A 1 521 ? 12.376 31.258 -14.432 1.00 43.69 521 GLY A N 1
ATOM 4087 C CA . GLY A 1 521 ? 13.558 32.113 -14.517 1.00 43.69 521 GLY A CA 1
ATOM 4088 C C . GLY A 1 521 ? 13.997 32.282 -15.974 1.00 43.69 521 GLY A C 1
ATOM 4089 O O . GLY A 1 521 ? 13.662 31.451 -16.820 1.00 43.69 521 GLY A O 1
ATOM 4090 N N . ASP A 1 522 ? 14.806 33.307 -16.255 1.00 35.69 522 ASP A N 1
ATOM 4091 C CA . ASP A 1 522 ? 15.231 33.704 -17.615 1.00 35.69 522 ASP A CA 1
ATOM 4092 C C . ASP A 1 522 ? 15.945 32.597 -18.434 1.00 35.69 522 ASP A C 1
ATOM 4094 O O . ASP A 1 522 ? 16.155 32.749 -19.636 1.00 35.69 522 ASP A O 1
ATOM 4098 N N . ASN A 1 523 ? 16.294 31.471 -17.800 1.00 40.00 523 ASN A N 1
ATOM 4099 C CA . ASN A 1 523 ? 16.972 30.318 -18.398 1.00 40.00 523 ASN A CA 1
ATOM 4100 C C . ASN A 1 523 ? 16.043 29.109 -18.663 1.00 40.00 523 ASN A C 1
ATOM 4102 O O . ASN A 1 523 ? 16.537 28.032 -18.985 1.00 40.00 523 ASN A O 1
ATOM 4106 N N . GLY A 1 524 ? 14.726 29.229 -18.461 1.00 39.00 524 GLY A N 1
ATOM 4107 C CA . GLY A 1 524 ? 13.762 28.132 -18.660 1.00 39.00 524 GLY A CA 1
ATOM 4108 C C . GLY A 1 524 ? 13.753 27.054 -17.565 1.00 39.00 524 GLY A C 1
ATOM 4109 O O . GLY A 1 524 ? 12.906 26.167 -17.587 1.00 39.00 524 GLY A O 1
ATOM 4110 N N . SER A 1 525 ? 14.639 27.137 -16.569 1.00 36.97 525 SER A N 1
ATOM 4111 C CA . SER A 1 525 ? 14.619 26.258 -15.398 1.00 36.97 525 SER A CA 1
ATOM 4112 C C . SER A 1 525 ? 13.445 26.597 -14.474 1.00 36.97 525 SER A C 1
ATOM 4114 O O . SER A 1 525 ? 13.414 27.686 -13.887 1.00 36.97 525 SER A O 1
ATOM 4116 N N . VAL A 1 526 ? 12.524 25.652 -14.286 1.00 41.66 526 VAL A N 1
ATOM 4117 C CA . VAL A 1 526 ? 11.524 25.711 -13.213 1.00 41.66 526 VAL A CA 1
ATOM 4118 C C . VAL A 1 526 ? 12.249 25.512 -11.882 1.00 41.66 526 VAL A C 1
ATOM 4120 O O . VAL A 1 526 ? 12.724 24.419 -11.584 1.00 41.66 526 VAL A O 1
ATOM 4123 N N . GLN A 1 527 ? 12.364 26.568 -11.074 1.00 46.53 527 GLN A N 1
ATOM 4124 C CA . GLN A 1 527 ? 12.742 26.399 -9.672 1.00 46.53 527 GLN A CA 1
ATOM 4125 C C . GLN A 1 527 ? 11.519 25.880 -8.919 1.00 46.53 527 GLN A C 1
ATOM 4127 O O . GLN A 1 527 ? 10.634 26.658 -8.566 1.00 46.53 527 GLN A O 1
ATOM 4132 N N . THR A 1 528 ? 11.468 24.568 -8.684 1.00 54.59 528 THR A N 1
ATOM 4133 C CA . THR A 1 528 ? 10.493 23.960 -7.773 1.00 54.59 528 THR A CA 1
ATOM 4134 C C . THR A 1 528 ? 10.571 24.660 -6.420 1.00 54.59 528 THR A C 1
ATOM 4136 O O . THR A 1 528 ? 11.643 24.722 -5.811 1.00 54.59 528 THR A O 1
ATOM 4139 N N . GLY A 1 529 ? 9.443 25.210 -5.966 1.00 66.69 529 GLY A N 1
ATOM 4140 C CA . GLY A 1 529 ? 9.331 25.820 -4.645 1.00 66.69 529 GLY A CA 1
ATOM 4141 C C . GLY A 1 529 ? 9.449 24.790 -3.518 1.00 66.69 529 GLY A C 1
ATOM 4142 O O . GLY A 1 529 ? 9.796 23.629 -3.727 1.00 66.69 529 GLY A O 1
ATOM 4143 N N . ASN A 1 530 ? 9.124 25.203 -2.294 1.00 76.56 530 ASN A N 1
ATOM 4144 C CA . ASN A 1 530 ? 9.009 24.248 -1.192 1.00 76.56 530 ASN A CA 1
ATOM 4145 C C . ASN A 1 530 ? 7.821 23.296 -1.464 1.00 76.56 530 ASN A C 1
ATOM 4147 O O . ASN A 1 530 ? 6.768 23.784 -1.883 1.00 76.56 530 ASN A O 1
ATOM 4151 N N . PRO A 1 531 ? 7.935 21.985 -1.185 1.00 83.75 531 PRO A N 1
ATOM 4152 C CA . PRO A 1 531 ? 6.824 21.055 -1.348 1.00 83.75 531 PRO A CA 1
ATOM 4153 C C . PRO A 1 531 ? 5.654 21.392 -0.409 1.00 83.75 531 PRO A C 1
ATOM 4155 O O . PRO A 1 531 ? 5.841 21.922 0.687 1.00 83.75 531 PRO A O 1
ATOM 4158 N N . TYR A 1 532 ? 4.439 21.048 -0.831 1.00 82.62 532 TYR A N 1
ATOM 4159 C CA . TYR A 1 532 ? 3.196 21.146 -0.064 1.00 82.62 532 TYR A CA 1
ATOM 4160 C C . TYR A 1 532 ? 3.089 20.044 0.995 1.00 82.62 532 TYR A C 1
ATOM 4162 O O . TYR A 1 532 ? 2.652 20.300 2.116 1.00 82.62 532 TYR A O 1
ATOM 4170 N N . SER A 1 533 ? 3.489 18.817 0.656 1.00 85.88 533 SER A N 1
ATOM 4171 C CA . SER A 1 533 ? 3.509 17.665 1.563 1.00 85.88 533 SER A CA 1
ATOM 4172 C C . SER A 1 533 ? 4.741 16.795 1.311 1.00 85.88 533 SER A C 1
ATOM 4174 O O . SER A 1 533 ? 5.252 16.718 0.195 1.00 85.88 533 SER A O 1
ATOM 4176 N N . VAL A 1 534 ? 5.245 16.176 2.381 1.00 87.12 534 VAL A N 1
ATOM 4177 C CA . VAL A 1 534 ? 6.385 15.252 2.378 1.00 87.12 534 VAL A CA 1
ATOM 4178 C C . VAL A 1 534 ? 6.021 14.084 3.287 1.00 87.12 534 VAL A C 1
ATOM 4180 O O . VAL A 1 534 ? 6.011 14.227 4.511 1.00 87.12 534 VAL A O 1
ATOM 4183 N N . SER A 1 535 ? 5.725 12.922 2.716 1.00 87.12 535 SER A N 1
ATOM 4184 C CA . SER A 1 535 ? 5.547 11.686 3.482 1.00 87.12 535 SER A CA 1
ATOM 4185 C C . SER A 1 535 ? 6.751 10.771 3.297 1.00 87.12 535 SER A C 1
ATOM 4187 O O . SER A 1 535 ? 7.399 10.769 2.254 1.00 87.12 535 SER A O 1
ATOM 4189 N N . ALA A 1 536 ? 7.078 10.007 4.333 1.00 85.81 536 ALA A N 1
ATOM 4190 C CA . ALA A 1 536 ? 8.136 9.013 4.321 1.00 85.81 536 ALA A CA 1
ATOM 4191 C C . ALA A 1 536 ? 7.670 7.766 5.077 1.00 85.81 536 ALA A C 1
ATOM 4193 O O . ALA A 1 536 ? 6.926 7.848 6.054 1.00 85.81 536 ALA A O 1
ATOM 4194 N N . GLN A 1 537 ? 8.085 6.600 4.608 1.00 84.38 537 GLN A N 1
ATOM 4195 C CA . GLN A 1 537 ? 7.698 5.309 5.157 1.00 84.38 537 GLN A CA 1
ATOM 4196 C C . GLN A 1 537 ? 8.954 4.514 5.493 1.00 84.38 537 GLN A C 1
ATOM 4198 O O . GLN A 1 537 ? 9.933 4.508 4.744 1.00 84.38 537 GLN A O 1
ATOM 4203 N N . ASN A 1 538 ? 8.904 3.854 6.641 1.00 80.06 538 ASN A N 1
ATOM 4204 C CA . ASN A 1 538 ? 9.945 2.980 7.146 1.00 80.06 538 ASN A CA 1
ATOM 4205 C C . ASN A 1 538 ? 9.376 1.561 7.296 1.00 80.06 538 ASN A C 1
ATOM 4207 O O . ASN A 1 538 ? 8.161 1.368 7.380 1.00 80.06 538 ASN A O 1
ATOM 4211 N N . TYR A 1 539 ? 10.239 0.554 7.310 1.00 82.06 539 TYR A N 1
ATOM 4212 C CA . TYR A 1 539 ? 9.828 -0.848 7.334 1.00 82.06 539 TYR A CA 1
ATOM 4213 C C . TYR A 1 539 ? 10.714 -1.641 8.286 1.00 82.06 539 TYR A C 1
ATOM 4215 O O . TYR A 1 539 ? 11.907 -1.379 8.381 1.00 82.06 539 TYR A O 1
ATOM 4223 N N . SER A 1 540 ? 10.146 -2.650 8.941 1.00 82.06 540 SER A N 1
ATOM 4224 C CA . SER A 1 540 ? 10.931 -3.752 9.498 1.00 82.06 540 SER A CA 1
ATOM 4225 C C . SER A 1 540 ? 10.787 -4.966 8.587 1.00 82.06 540 SER A C 1
ATOM 4227 O O . SER A 1 540 ? 9.710 -5.215 8.034 1.00 82.06 540 SER A O 1
ATOM 4229 N N . VAL A 1 541 ? 11.880 -5.705 8.408 1.00 86.00 541 VAL A N 1
ATOM 4230 C CA . VAL A 1 541 ? 11.903 -6.990 7.701 1.00 86.00 541 VAL A CA 1
ATOM 4231 C C . VAL A 1 541 ? 12.246 -8.070 8.717 1.00 86.00 541 VAL A C 1
ATOM 4233 O O . VAL A 1 541 ? 13.119 -7.886 9.558 1.00 86.00 541 VAL A O 1
ATOM 4236 N N . GLU A 1 542 ? 11.542 -9.194 8.669 1.00 86.88 542 GLU A N 1
ATOM 4237 C CA . GLU A 1 542 ? 11.655 -10.269 9.653 1.00 86.88 542 GLU A CA 1
ATOM 4238 C C . GLU A 1 542 ? 11.729 -11.622 8.949 1.00 86.88 542 GLU A 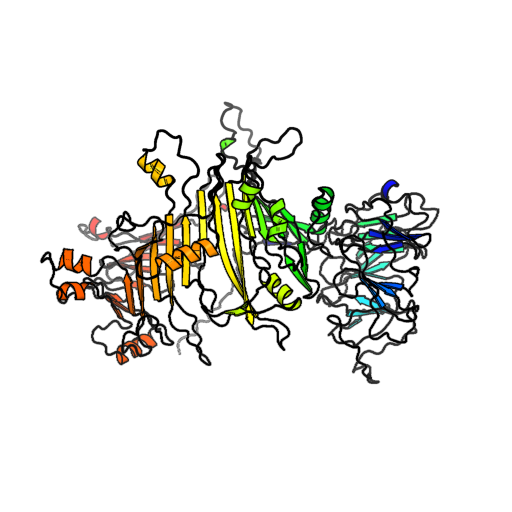C 1
ATOM 4240 O O . GLU A 1 542 ? 10.961 -11.883 8.022 1.00 86.88 542 GLU A O 1
ATOM 4245 N N . ILE A 1 543 ? 12.604 -12.516 9.412 1.00 89.50 543 ILE A N 1
ATOM 4246 C CA . ILE A 1 543 ? 12.605 -13.910 8.955 1.00 89.50 543 ILE A CA 1
ATOM 4247 C C . ILE A 1 543 ? 11.556 -14.681 9.757 1.00 89.50 543 ILE A C 1
ATOM 4249 O O . ILE A 1 543 ? 11.667 -14.780 10.980 1.00 89.50 543 ILE A O 1
ATOM 4253 N N . LEU A 1 544 ? 10.576 -15.260 9.062 1.00 89.50 544 LEU A N 1
ATOM 4254 C CA . LEU A 1 544 ? 9.644 -16.246 9.621 1.00 89.50 544 LEU A CA 1
ATOM 4255 C C . LEU A 1 544 ? 10.222 -17.664 9.517 1.00 89.50 544 LEU A C 1
ATOM 4257 O O . LEU A 1 544 ? 10.065 -18.480 10.422 1.00 89.50 544 LEU A O 1
ATOM 4261 N N . GLN A 1 545 ? 10.909 -17.959 8.411 1.00 91.19 545 GLN A N 1
ATOM 4262 C CA . GLN A 1 545 ? 11.538 -19.252 8.159 1.00 91.19 545 GLN A CA 1
ATOM 4263 C C . GLN A 1 545 ? 12.849 -19.051 7.378 1.00 91.19 545 GLN A C 1
ATOM 4265 O O . GLN A 1 545 ? 12.798 -18.565 6.249 1.00 91.19 545 GLN A O 1
ATOM 4270 N N . PRO A 1 546 ? 14.018 -19.433 7.925 1.00 90.50 546 PRO A N 1
ATOM 4271 C CA . PRO A 1 546 ? 15.276 -19.447 7.174 1.00 90.50 546 PRO A CA 1
ATOM 4272 C C . PRO A 1 546 ? 15.206 -20.355 5.943 1.00 90.50 546 PRO A C 1
ATOM 4274 O O . PRO A 1 546 ? 14.415 -21.304 5.910 1.00 90.50 546 PRO A O 1
ATOM 4277 N N . GLN A 1 547 ? 16.082 -20.121 4.963 1.00 90.31 547 GLN A N 1
ATOM 4278 C CA . GLN A 1 547 ? 16.122 -20.910 3.724 1.00 90.31 547 GLN A CA 1
ATOM 4279 C C . GLN A 1 547 ? 16.310 -22.408 4.032 1.00 90.31 547 GLN A C 1
ATOM 4281 O O . GLN A 1 547 ? 15.519 -23.258 3.606 1.00 90.31 547 GLN A O 1
ATOM 4286 N N . GLY A 1 548 ? 17.310 -22.740 4.855 1.00 86.81 548 GLY A N 1
ATOM 4287 C CA . GLY A 1 548 ? 17.565 -24.106 5.316 1.00 86.81 548 GLY A CA 1
ATOM 4288 C C . GLY A 1 548 ? 17.829 -25.073 4.155 1.00 86.81 548 GLY A C 1
ATOM 4289 O O . GLY A 1 548 ? 18.807 -24.928 3.431 1.00 86.81 548 GLY A O 1
ATOM 4290 N N . THR A 1 549 ? 16.966 -26.080 3.988 1.00 87.19 549 THR A N 1
ATOM 4291 C CA . THR A 1 549 ? 17.000 -27.021 2.848 1.00 87.19 549 THR A CA 1
ATOM 4292 C C . THR A 1 549 ? 16.062 -26.631 1.701 1.00 87.19 549 THR A C 1
ATOM 4294 O O . THR A 1 549 ? 15.978 -27.361 0.715 1.00 87.19 549 THR A O 1
ATOM 4297 N N . ASN A 1 550 ? 15.306 -25.540 1.837 1.00 85.94 550 ASN A N 1
ATOM 4298 C CA . ASN A 1 550 ? 14.381 -25.062 0.812 1.00 85.94 550 ASN A CA 1
ATOM 4299 C C . ASN A 1 550 ? 15.118 -24.198 -0.219 1.00 85.94 550 ASN A C 1
ATOM 4301 O O . ASN A 1 550 ? 16.248 -23.769 0.000 1.00 85.94 550 ASN A O 1
ATOM 4305 N N . ARG A 1 551 ? 14.457 -23.903 -1.344 1.00 83.56 551 ARG A N 1
ATOM 4306 C CA . ARG A 1 551 ? 15.000 -22.979 -2.353 1.00 83.56 551 ARG A CA 1
ATOM 4307 C C . ARG A 1 551 ? 15.064 -21.531 -1.843 1.00 83.56 551 ARG A C 1
ATOM 4309 O O . ARG A 1 551 ? 16.010 -20.835 -2.186 1.00 83.56 551 ARG A O 1
ATOM 4316 N N . HIS A 1 552 ? 14.104 -21.118 -1.016 1.00 87.94 552 HIS A N 1
ATOM 4317 C CA . HIS A 1 552 ? 13.928 -19.746 -0.524 1.00 87.94 552 HIS A CA 1
ATOM 4318 C C . HIS A 1 552 ? 13.569 -19.739 0.969 1.00 87.94 552 HIS A C 1
ATOM 4320 O O . HIS A 1 552 ? 12.989 -20.713 1.463 1.00 87.94 552 HIS A O 1
ATOM 4326 N N . GLY A 1 553 ? 13.885 -18.652 1.672 1.00 89.81 553 GLY A N 1
ATOM 4327 C CA . GLY A 1 553 ? 13.337 -18.347 2.995 1.00 89.81 553 GLY A CA 1
ATOM 4328 C C . GLY A 1 553 ? 11.929 -17.739 2.926 1.00 89.81 553 GLY A C 1
ATOM 4329 O O . GLY A 1 553 ? 11.463 -17.310 1.869 1.00 89.81 553 GLY A O 1
ATOM 4330 N N . ALA A 1 554 ? 11.245 -17.681 4.070 1.00 91.94 554 ALA A N 1
ATOM 4331 C CA . ALA A 1 554 ? 9.990 -16.954 4.240 1.00 91.94 554 ALA A CA 1
ATOM 4332 C C . ALA A 1 554 ? 10.204 -15.738 5.148 1.00 91.94 554 ALA A C 1
ATOM 4334 O O . ALA A 1 554 ? 10.738 -15.851 6.255 1.00 91.94 554 ALA A O 1
ATOM 4335 N N . PHE A 1 555 ? 9.741 -14.584 4.679 1.00 90.56 555 PHE A N 1
ATOM 4336 C CA . PHE A 1 555 ? 9.965 -13.284 5.297 1.00 90.56 555 PHE A CA 1
ATOM 4337 C C . PHE A 1 555 ? 8.643 -12.533 5.452 1.00 90.56 555 PHE A C 1
ATOM 4339 O O . PHE A 1 555 ? 7.742 -12.670 4.622 1.00 90.56 555 PHE A O 1
ATOM 4346 N N . MET A 1 556 ? 8.558 -11.692 6.476 1.00 86.88 556 MET A N 1
ATOM 4347 C CA . MET A 1 556 ? 7.473 -10.734 6.672 1.00 86.88 556 MET A CA 1
ATOM 4348 C C . MET A 1 556 ? 8.036 -9.314 6.653 1.00 86.88 556 MET A C 1
ATOM 4350 O O . MET A 1 556 ? 9.165 -9.087 7.085 1.00 86.88 556 MET A O 1
ATOM 4354 N N . ARG A 1 557 ? 7.244 -8.354 6.166 1.00 84.00 557 ARG A N 1
ATOM 4355 C CA . ARG A 1 557 ? 7.516 -6.923 6.342 1.00 84.00 557 ARG A CA 1
ATOM 4356 C C . ARG A 1 557 ? 6.401 -6.276 7.147 1.00 84.00 557 ARG A C 1
ATOM 4358 O O . ARG A 1 557 ? 5.233 -6.578 6.909 1.00 84.00 557 ARG A O 1
ATOM 4365 N N . THR A 1 558 ? 6.764 -5.347 8.020 1.00 73.88 558 THR A N 1
ATOM 4366 C CA . THR A 1 558 ? 5.824 -4.483 8.744 1.00 73.88 558 THR A CA 1
ATOM 4367 C C . THR A 1 558 ? 6.104 -3.031 8.369 1.00 73.88 558 THR A C 1
ATOM 4369 O O . THR A 1 558 ? 7.264 -2.640 8.268 1.00 73.88 558 THR A O 1
ATOM 4372 N N . MET A 1 559 ? 5.057 -2.239 8.123 1.00 68.62 559 MET A N 1
ATOM 4373 C CA . MET A 1 559 ? 5.167 -0.816 7.774 1.00 68.62 559 MET A CA 1
ATOM 4374 C C . MET A 1 559 ? 5.071 0.071 9.022 1.00 68.62 559 MET A C 1
ATOM 4376 O O . MET A 1 559 ? 4.247 -0.170 9.902 1.00 68.62 559 MET A O 1
ATOM 4380 N N . TYR A 1 560 ? 5.857 1.145 9.030 1.00 64.81 560 TYR A N 1
ATOM 4381 C CA . TYR A 1 560 ? 5.829 2.259 9.979 1.00 64.81 560 TYR A CA 1
ATOM 4382 C C . TYR A 1 560 ? 5.794 3.551 9.142 1.00 64.81 560 TYR A C 1
ATOM 4384 O O . TYR A 1 560 ? 6.477 3.630 8.119 1.00 64.81 560 TYR A O 1
ATOM 4392 N N . SER A 1 561 ? 4.980 4.555 9.488 1.00 57.84 561 SER A N 1
ATOM 4393 C CA . SER A 1 561 ? 4.690 5.666 8.561 1.00 57.84 561 SER A CA 1
ATOM 4394 C C . SER A 1 561 ? 4.846 7.046 9.195 1.00 57.84 561 SER A C 1
ATOM 4396 O O . SER A 1 561 ? 4.552 7.258 10.369 1.00 57.84 561 SER A O 1
ATOM 4398 N N . VAL A 1 562 ? 5.340 8.014 8.421 1.00 56.88 562 VAL A N 1
ATOM 4399 C CA . VAL A 1 562 ? 5.632 9.367 8.910 1.00 56.88 562 VAL A CA 1
ATOM 4400 C C . VAL A 1 562 ? 5.191 10.388 7.877 1.00 56.88 562 VAL A C 1
ATOM 4402 O O . VAL A 1 562 ? 5.552 10.323 6.705 1.00 56.88 562 VAL A O 1
ATOM 4405 N N . SER A 1 563 ? 4.389 11.357 8.299 1.00 54.00 563 SER A N 1
ATOM 4406 C CA . SER A 1 563 ? 3.779 12.341 7.408 1.00 54.00 563 SER A CA 1
ATOM 4407 C C . SER A 1 563 ? 4.087 13.760 7.877 1.00 54.00 563 SER A C 1
ATOM 4409 O O . SER A 1 563 ? 3.644 14.220 8.928 1.00 54.00 563 SER A O 1
ATOM 4411 N N . GLY A 1 564 ? 4.865 14.481 7.077 1.00 54.09 564 GLY A N 1
ATOM 4412 C CA . GLY A 1 564 ? 5.088 15.911 7.219 1.00 54.09 564 GLY A CA 1
ATOM 4413 C C . GLY A 1 564 ? 4.250 16.697 6.215 1.00 54.09 564 GLY A C 1
ATOM 4414 O O . GLY A 1 564 ? 4.131 16.339 5.046 1.00 54.09 564 GLY A O 1
ATOM 4415 N N . ILE A 1 565 ? 3.712 17.828 6.651 1.00 54.59 565 ILE A N 1
ATOM 4416 C CA . ILE A 1 565 ? 3.221 18.883 5.765 1.00 54.59 565 ILE A CA 1
ATOM 4417 C C . ILE A 1 565 ? 4.213 20.043 5.918 1.00 54.59 565 ILE A C 1
ATOM 4419 O O . ILE A 1 565 ? 4.108 20.790 6.902 1.00 54.59 565 ILE A O 1
ATOM 4423 N N . PRO A 1 566 ? 5.222 20.165 5.027 1.00 52.28 566 PRO A N 1
ATOM 4424 C CA . PRO A 1 566 ? 6.126 21.303 4.990 1.00 52.28 566 PRO A CA 1
ATOM 4425 C C . PRO A 1 566 ? 5.349 22.615 4.958 1.00 52.28 566 PRO A C 1
ATOM 4427 O O . PRO A 1 566 ? 4.239 22.712 4.442 1.00 52.28 566 PRO A O 1
ATOM 4430 N N . SER A 1 567 ? 5.937 23.652 5.541 1.00 46.41 567 SER A N 1
ATOM 4431 C CA . SER A 1 567 ? 5.374 24.996 5.488 1.00 46.41 567 SER A CA 1
ATOM 4432 C C . SER A 1 567 ? 6.372 25.921 4.805 1.00 46.41 567 SER A C 1
ATOM 4434 O O . SER A 1 567 ? 7.545 25.893 5.189 1.00 46.41 567 SER A O 1
ATOM 4436 N N . PRO A 1 568 ? 5.924 26.840 3.928 1.00 43.12 568 PRO A N 1
ATOM 4437 C CA . PRO A 1 568 ? 6.768 27.912 3.393 1.00 43.12 568 PRO A CA 1
ATOM 4438 C C . PRO A 1 568 ? 7.452 28.779 4.465 1.00 43.12 568 PRO A C 1
ATOM 4440 O O . PRO A 1 568 ? 8.382 29.520 4.164 1.00 43.12 568 PRO A O 1
ATOM 4443 N N . THR A 1 569 ? 7.004 28.691 5.724 1.00 54.06 569 THR A N 1
ATOM 4444 C CA . THR A 1 569 ? 7.563 29.411 6.879 1.00 54.06 569 THR A CA 1
ATOM 4445 C C . THR A 1 569 ? 8.549 28.595 7.728 1.00 54.06 569 THR A C 1
ATOM 4447 O O . THR A 1 569 ? 8.818 28.994 8.860 1.00 54.06 569 THR A O 1
ATOM 4450 N N . ALA A 1 570 ? 9.067 27.459 7.231 1.00 65.94 570 ALA A N 1
ATOM 4451 C CA . ALA A 1 570 ? 9.947 26.550 7.991 1.00 65.94 570 ALA A CA 1
ATOM 4452 C C . ALA A 1 570 ? 9.310 26.069 9.319 1.00 65.94 570 ALA A C 1
ATOM 4454 O O . ALA A 1 570 ? 9.958 25.911 10.354 1.00 65.94 570 ALA A O 1
ATOM 4455 N N . ASN A 1 571 ? 7.985 25.886 9.308 1.00 75.94 571 ASN A N 1
ATOM 4456 C CA . ASN A 1 571 ? 7.177 25.574 10.489 1.00 75.94 571 ASN A CA 1
ATOM 4457 C C . ASN A 1 571 ? 6.075 24.543 10.144 1.00 75.94 571 ASN A C 1
ATOM 4459 O O . ASN A 1 571 ? 4.890 24.888 10.161 1.00 75.94 571 ASN A O 1
ATOM 4463 N N . PRO A 1 572 ? 6.460 23.318 9.731 1.00 82.62 572 PRO A N 1
ATOM 4464 C CA . PRO A 1 572 ? 5.542 22.271 9.289 1.00 82.62 572 PRO A CA 1
ATOM 4465 C C . PRO A 1 572 ? 4.585 21.795 10.382 1.00 82.62 572 PRO A C 1
ATOM 4467 O O . PRO A 1 572 ? 4.917 21.816 11.570 1.00 82.62 572 PRO A O 1
ATOM 4470 N N . ARG A 1 573 ? 3.440 21.248 9.961 1.00 85.75 573 ARG A N 1
ATOM 4471 C CA . ARG A 1 573 ? 2.688 20.289 10.783 1.00 85.75 573 ARG A CA 1
ATOM 4472 C C . ARG A 1 573 ? 3.295 18.912 10.532 1.00 85.75 573 ARG A C 1
ATOM 4474 O O . ARG A 1 573 ? 3.452 18.529 9.379 1.00 85.75 573 ARG A O 1
ATOM 4481 N N . VAL A 1 574 ? 3.644 18.183 11.587 1.00 87.94 574 VAL A N 1
ATOM 4482 C CA . VAL A 1 574 ? 4.270 16.858 11.465 1.00 87.94 574 VAL A CA 1
ATOM 4483 C C . VAL A 1 574 ? 3.494 15.847 12.297 1.00 87.94 574 VAL A C 1
ATOM 4485 O O . VAL A 1 574 ? 3.138 16.126 13.446 1.00 87.94 574 VAL A O 1
ATOM 4488 N N . THR A 1 575 ? 3.258 14.683 11.704 1.00 89.06 575 THR A N 1
ATOM 4489 C CA . THR A 1 575 ? 2.593 13.524 12.294 1.00 89.06 575 THR A CA 1
ATOM 4490 C C . THR A 1 575 ? 3.431 12.262 12.088 1.00 89.06 575 THR A C 1
ATOM 4492 O O . THR A 1 575 ? 4.082 12.097 11.059 1.00 89.06 575 THR A O 1
ATOM 4495 N N . HIS A 1 576 ? 3.446 11.378 13.082 1.00 87.50 576 HIS A N 1
ATOM 4496 C CA . HIS A 1 576 ? 4.204 10.121 13.081 1.00 87.50 576 HIS A CA 1
ATOM 4497 C C . HIS A 1 576 ? 3.261 8.983 13.476 1.00 87.50 576 HIS A C 1
ATOM 4499 O O . HIS A 1 576 ? 2.510 9.153 14.433 1.00 87.50 576 HIS A O 1
ATOM 4505 N N . GLU A 1 577 ? 3.312 7.845 12.792 1.00 89.75 577 GLU A N 1
ATOM 4506 C CA . GLU A 1 577 ? 2.537 6.647 13.115 1.00 89.75 577 GLU A CA 1
ATOM 4507 C C . GLU A 1 577 ? 3.459 5.425 13.237 1.00 89.75 577 GLU A C 1
ATOM 4509 O O . GLU A 1 577 ? 4.145 5.020 12.296 1.00 89.75 577 GLU A O 1
ATOM 4514 N N . PHE A 1 578 ? 3.458 4.814 14.418 1.00 86.50 578 PHE A N 1
ATOM 4515 C CA . PHE A 1 578 ? 4.304 3.678 14.760 1.00 86.50 578 PHE A CA 1
ATOM 4516 C C . PHE A 1 578 ? 3.463 2.417 14.975 1.00 86.50 578 PHE A C 1
ATOM 4518 O O . PHE A 1 578 ? 2.579 2.419 15.827 1.00 86.50 578 PHE A O 1
ATOM 4525 N N . ALA A 1 579 ? 3.780 1.317 14.287 1.00 88.25 579 ALA A N 1
ATOM 4526 C CA . ALA A 1 579 ? 3.214 -0.018 14.523 1.00 88.25 579 ALA A CA 1
ATOM 4527 C C . ALA A 1 579 ? 4.061 -0.819 15.541 1.00 88.25 579 ALA A C 1
ATOM 4529 O O . ALA A 1 579 ? 4.648 -1.846 15.209 1.00 88.25 579 ALA A O 1
ATOM 4530 N N . LEU A 1 580 ? 4.176 -0.286 16.763 1.00 86.81 580 LEU A N 1
ATOM 4531 C CA . LEU A 1 580 ? 5.088 -0.713 17.843 1.00 86.81 580 LEU A CA 1
ATOM 4532 C C . LEU A 1 580 ? 5.174 -2.229 18.068 1.00 86.81 580 LEU A C 1
ATOM 4534 O O . LEU A 1 580 ? 6.255 -2.757 18.313 1.00 86.81 580 LEU A O 1
ATOM 4538 N N . GLU A 1 581 ? 4.046 -2.926 17.981 1.00 87.06 581 GLU A N 1
ATOM 4539 C CA . GLU A 1 581 ? 3.976 -4.380 18.084 1.00 87.06 581 GLU A CA 1
ATOM 4540 C C . GLU A 1 581 ? 2.919 -4.897 17.103 1.00 87.06 581 GLU A C 1
ATOM 4542 O O . GLU A 1 581 ? 1.867 -4.274 16.930 1.00 87.06 581 GLU A O 1
ATOM 4547 N N . VAL A 1 582 ? 3.188 -6.035 16.460 1.00 86.88 582 VAL A N 1
ATOM 4548 C CA . VAL A 1 582 ? 2.252 -6.706 15.547 1.00 86.88 582 VAL A CA 1
ATOM 4549 C C . VAL A 1 582 ? 2.145 -8.188 15.887 1.00 86.88 582 VAL A C 1
ATOM 4551 O O . VAL A 1 582 ? 3.136 -8.805 16.278 1.00 86.88 582 VAL A O 1
ATOM 4554 N N . ASN A 1 583 ? 0.976 -8.790 15.677 1.00 86.19 583 ASN A N 1
ATOM 4555 C CA . ASN A 1 583 ? 0.777 -10.232 15.846 1.00 86.19 583 ASN A CA 1
ATOM 4556 C C . ASN A 1 583 ? 1.447 -11.057 14.726 1.00 86.19 583 ASN A C 1
ATOM 4558 O O . ASN A 1 583 ? 2.024 -10.513 13.784 1.00 86.19 583 ASN A O 1
ATOM 4562 N N . GLU A 1 584 ? 1.364 -12.385 14.818 1.00 84.94 584 GLU A N 1
ATOM 4563 C CA . GLU A 1 584 ? 1.927 -13.364 13.871 1.00 84.94 584 GLU A CA 1
ATOM 4564 C C . GLU A 1 584 ? 1.444 -13.202 12.414 1.00 84.94 584 GLU A C 1
ATOM 4566 O O . GLU A 1 584 ? 2.036 -13.785 11.510 1.00 84.94 584 GLU A O 1
ATOM 4571 N N . PHE A 1 585 ? 0.399 -12.405 12.175 1.00 85.31 585 PHE A N 1
ATOM 4572 C CA . PHE A 1 585 ? -0.178 -12.122 10.857 1.00 85.31 585 PHE A CA 1
ATOM 4573 C C . PHE A 1 585 ? 0.166 -10.708 10.349 1.00 85.31 585 PHE A C 1
ATOM 4575 O O . PHE A 1 585 ? -0.410 -10.252 9.363 1.00 85.31 585 PHE A O 1
ATOM 4582 N N . GLY A 1 586 ? 1.068 -9.992 11.032 1.00 82.81 586 GLY A N 1
ATOM 4583 C CA . GLY A 1 586 ? 1.479 -8.630 10.676 1.00 82.81 586 GLY A CA 1
ATOM 4584 C C . GLY A 1 586 ? 0.464 -7.540 11.041 1.00 82.81 586 GLY A C 1
ATOM 4585 O O . GLY A 1 586 ? 0.606 -6.404 10.595 1.00 82.81 586 GLY A O 1
ATOM 4586 N N . VAL A 1 587 ? -0.561 -7.849 11.847 1.00 86.94 587 VAL A N 1
ATOM 4587 C CA . VAL A 1 587 ? -1.581 -6.870 12.260 1.00 86.94 587 VAL A CA 1
ATOM 4588 C C . VAL A 1 587 ? -1.156 -6.181 13.566 1.00 86.94 587 VAL A C 1
ATOM 4590 O O . VAL A 1 587 ? -0.871 -6.890 14.534 1.00 86.94 587 VAL A O 1
ATOM 4593 N N . PRO A 1 588 ? -1.145 -4.833 13.650 1.00 88.50 588 PRO A N 1
ATOM 4594 C CA . PRO A 1 588 ? -0.735 -4.123 14.862 1.00 88.50 588 PRO A CA 1
ATOM 4595 C C . PRO A 1 588 ? -1.573 -4.437 16.109 1.00 88.50 588 PRO A C 1
ATOM 4597 O O . PRO A 1 588 ? -2.789 -4.219 16.123 1.00 88.50 588 PRO A O 1
ATOM 4600 N N . THR A 1 589 ? -0.890 -4.902 17.159 1.00 91.81 589 THR A N 1
ATOM 4601 C CA . THR A 1 589 ? -1.386 -5.074 18.537 1.00 91.81 589 THR A CA 1
ATOM 4602 C C . THR A 1 589 ? -1.109 -3.836 19.382 1.00 91.81 589 THR A C 1
ATOM 4604 O O . THR A 1 589 ? -1.942 -3.474 20.209 1.00 91.81 589 THR A O 1
ATOM 4607 N N . LYS A 1 590 ? 0.001 -3.132 19.130 1.00 92.88 590 LYS A N 1
ATOM 4608 C CA . LYS A 1 590 ? 0.327 -1.838 19.741 1.00 92.88 590 LYS A CA 1
ATOM 4609 C C . LYS A 1 590 ? 0.680 -0.822 18.662 1.00 92.88 590 LYS A C 1
ATOM 4611 O O . LYS A 1 590 ? 1.483 -1.117 17.777 1.00 92.88 590 LYS A O 1
ATOM 4616 N N . SER A 1 591 ? 0.123 0.384 18.739 1.00 93.44 591 SER A N 1
ATOM 4617 C CA . SER A 1 591 ? 0.496 1.487 17.850 1.00 93.44 591 SER A CA 1
ATOM 4618 C C . SER A 1 591 ? 0.468 2.852 18.538 1.00 93.44 591 SER A C 1
ATOM 4620 O O . SER A 1 591 ? -0.221 3.036 19.538 1.00 93.44 591 SER A O 1
ATOM 4622 N N . ALA A 1 592 ? 1.219 3.822 18.014 1.00 93.62 592 ALA A N 1
ATOM 4623 C CA . ALA A 1 592 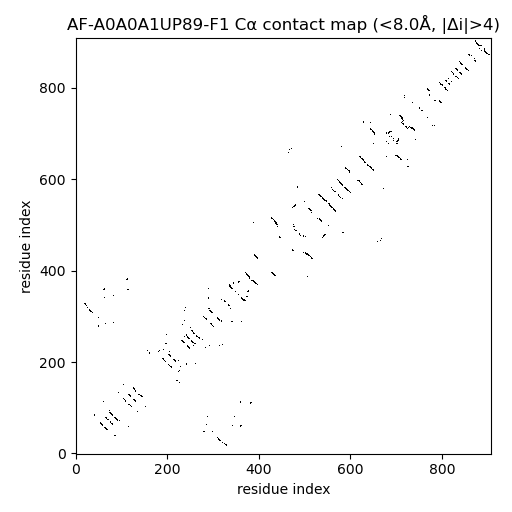? 1.226 5.194 18.522 1.00 93.62 592 ALA A CA 1
ATOM 4624 C C . ALA A 1 592 ? 1.165 6.234 17.397 1.00 93.62 592 ALA A C 1
ATOM 4626 O O . ALA A 1 592 ? 1.879 6.127 16.404 1.00 93.62 592 ALA A O 1
ATOM 4627 N N . GLU A 1 593 ? 0.348 7.266 17.594 1.00 94.31 593 GLU A N 1
ATOM 4628 C CA . GLU A 1 593 ? 0.217 8.441 16.730 1.00 94.31 593 GLU A CA 1
ATOM 4629 C C . GLU A 1 593 ? 0.779 9.665 17.460 1.00 94.31 593 GLU A C 1
ATOM 4631 O O . GLU A 1 593 ? 0.237 10.093 18.480 1.00 94.31 593 GLU A O 1
ATOM 4636 N N . VAL A 1 594 ? 1.864 10.243 16.943 1.00 92.81 594 VAL A N 1
ATOM 4637 C CA . VAL A 1 594 ? 2.502 11.447 17.492 1.00 92.81 594 VAL A CA 1
ATOM 4638 C C . VAL A 1 594 ? 2.117 12.668 16.667 1.00 92.81 594 VAL A C 1
ATOM 4640 O O . VAL A 1 594 ? 2.370 12.726 15.465 1.00 92.81 594 VAL A O 1
ATOM 4643 N N . TYR A 1 595 ? 1.593 13.690 17.337 1.00 92.81 595 TYR A N 1
ATOM 4644 C CA . TYR A 1 595 ? 1.287 15.005 16.784 1.00 92.81 595 TYR A CA 1
ATOM 4645 C C . TYR A 1 595 ? 2.282 16.022 17.350 1.00 92.81 595 TYR A C 1
ATOM 4647 O O . TYR A 1 595 ? 2.177 16.443 18.507 1.00 92.81 595 TYR A O 1
ATOM 4655 N N . TYR A 1 596 ? 3.276 16.414 16.549 1.00 91.38 596 TYR A N 1
ATOM 4656 C CA . TYR A 1 596 ? 4.316 17.328 17.019 1.00 91.38 596 TYR A CA 1
ATOM 4657 C C . TYR A 1 596 ? 3.797 18.761 17.142 1.00 91.38 596 TYR A C 1
ATOM 4659 O O . TYR A 1 596 ? 3.227 19.326 16.205 1.00 91.38 596 TYR A O 1
ATOM 4667 N N . GLY A 1 597 ? 4.085 19.373 18.291 1.00 90.12 597 GLY A N 1
ATOM 4668 C CA . GLY A 1 597 ? 3.853 20.791 18.523 1.00 90.12 597 GLY A CA 1
ATOM 4669 C C . GLY A 1 597 ? 4.654 21.682 17.568 1.00 90.12 597 GLY A C 1
ATOM 4670 O O . GLY A 1 597 ? 5.789 21.381 17.189 1.00 90.12 597 GLY A O 1
ATOM 4671 N N . ARG A 1 598 ? 4.055 22.813 17.203 1.00 88.25 598 ARG A N 1
ATOM 4672 C CA . ARG A 1 598 ? 4.587 23.799 16.258 1.00 88.25 598 ARG A CA 1
ATOM 4673 C C . ARG A 1 598 ? 5.944 24.369 16.704 1.00 88.25 598 ARG A C 1
ATOM 4675 O O . ARG A 1 598 ? 6.090 24.809 17.847 1.00 88.25 598 ARG A O 1
ATOM 4682 N N . ARG A 1 599 ? 6.923 24.437 15.788 1.00 86.56 599 ARG A N 1
ATOM 4683 C CA . ARG A 1 599 ? 8.308 24.883 16.074 1.00 86.56 599 ARG A CA 1
ATOM 4684 C C . ARG A 1 599 ? 8.371 26.319 16.601 1.00 86.56 599 ARG A C 1
ATOM 4686 O O . ARG A 1 599 ? 9.158 26.634 17.495 1.00 86.56 599 ARG A O 1
ATOM 4693 N N . HIS A 1 600 ? 7.547 27.203 16.039 1.00 84.94 600 HIS A N 1
ATOM 4694 C CA . HIS A 1 600 ? 7.495 28.626 16.388 1.00 84.94 600 HIS A CA 1
ATOM 4695 C C . HIS A 1 600 ? 6.071 29.054 16.749 1.00 84.94 600 HIS A C 1
ATOM 4697 O O . HIS A 1 600 ? 5.117 28.650 16.079 1.00 84.94 600 HIS A O 1
ATOM 4703 N N . LYS A 1 601 ? 5.942 29.893 17.788 1.00 84.62 601 LYS A N 1
ATOM 4704 C CA . LYS A 1 601 ? 4.669 30.481 18.235 1.00 84.62 601 LYS A CA 1
ATOM 4705 C C . LYS A 1 601 ? 4.004 31.244 17.084 1.00 84.62 601 LYS A C 1
ATOM 4707 O O . LYS A 1 601 ? 4.690 31.936 16.334 1.00 84.62 601 LYS A O 1
ATOM 4712 N N . ASP A 1 602 ? 2.684 31.109 16.932 1.00 82.94 602 ASP A N 1
ATOM 4713 C CA . ASP A 1 602 ? 1.958 31.784 15.851 1.00 82.94 602 ASP A CA 1
ATOM 4714 C C . ASP A 1 602 ? 2.061 33.315 16.013 1.00 82.94 602 ASP A C 1
ATOM 4716 O O . ASP A 1 602 ? 1.658 33.831 17.060 1.00 82.94 602 ASP A O 1
ATOM 4720 N N . PRO A 1 603 ? 2.576 34.061 15.017 1.00 82.19 603 PRO A N 1
ATOM 4721 C CA . PRO A 1 603 ? 2.676 35.515 15.100 1.00 82.19 603 PRO A CA 1
ATOM 4722 C C . PRO A 1 603 ? 1.325 36.228 14.918 1.00 82.19 603 PRO A C 1
ATOM 4724 O O . PRO A 1 603 ? 1.241 37.434 15.145 1.00 82.19 603 PRO A O 1
ATOM 4727 N N . ARG A 1 604 ? 0.261 35.532 14.489 1.00 82.69 604 ARG A N 1
ATOM 4728 C CA . ARG A 1 604 ? -1.032 36.161 14.185 1.00 82.69 604 ARG A CA 1
ATOM 4729 C C . ARG A 1 604 ? -1.714 36.689 15.461 1.00 82.69 604 ARG A C 1
ATOM 4731 O O . ARG A 1 604 ? -1.780 35.981 16.472 1.00 82.69 604 ARG A O 1
ATOM 4738 N N . PRO A 1 605 ? -2.283 37.910 15.434 1.00 83.94 605 PRO A N 1
ATOM 4739 C CA . PRO A 1 605 ? -2.949 38.504 16.597 1.00 83.94 605 PRO A CA 1
ATOM 4740 C C . PRO A 1 605 ? -4.346 37.922 16.867 1.00 83.94 605 PRO A C 1
ATOM 4742 O O . PRO A 1 605 ? -4.886 38.143 17.941 1.00 83.94 605 PRO A O 1
ATOM 4745 N N . LEU A 1 606 ? -4.919 37.177 15.913 1.00 90.06 606 LEU A N 1
ATOM 4746 C CA . LEU A 1 606 ? -6.267 36.592 15.994 1.00 90.06 606 LEU A CA 1
ATOM 4747 C C . LEU A 1 606 ? -6.398 35.432 16.995 1.00 90.06 606 LEU A C 1
ATOM 4749 O O . LEU A 1 606 ? -7.516 35.062 17.328 1.00 90.06 606 LEU A O 1
ATOM 4753 N N . LEU A 1 607 ? -5.280 34.852 17.438 1.00 87.50 607 LEU A N 1
ATOM 4754 C CA . LEU A 1 607 ? -5.253 33.742 18.391 1.00 87.50 607 LEU A CA 1
ATOM 4755 C C . LEU A 1 607 ? -4.829 34.240 19.777 1.00 87.50 607 LEU A C 1
ATOM 4757 O O . LEU A 1 607 ? -3.862 35.004 19.902 1.00 87.50 607 LEU A O 1
ATOM 4761 N N . THR A 1 608 ? -5.512 33.760 20.809 1.00 90.56 608 THR A N 1
ATOM 4762 C CA . THR A 1 608 ? -5.149 33.946 22.219 1.00 90.56 608 THR A CA 1
ATOM 4763 C C . THR A 1 608 ? -3.819 33.259 22.550 1.00 90.56 608 THR A C 1
ATOM 4765 O O . THR A 1 608 ? -3.331 32.405 21.805 1.00 90.56 608 THR A O 1
ATOM 4768 N N . ASP A 1 609 ? -3.198 33.626 23.675 1.00 88.12 609 ASP A N 1
ATOM 4769 C CA . ASP A 1 609 ? -1.962 32.967 24.113 1.00 88.12 609 ASP A CA 1
ATOM 4770 C C . ASP A 1 609 ? -2.173 31.490 24.482 1.00 88.12 609 ASP A C 1
ATOM 4772 O O . ASP A 1 609 ? -1.309 30.674 24.176 1.00 88.12 609 ASP A O 1
ATOM 4776 N N . ASP A 1 610 ? -3.332 31.126 25.037 1.00 88.62 610 ASP A N 1
ATOM 4777 C CA . ASP A 1 610 ? -3.694 29.732 25.330 1.00 88.62 610 ASP A CA 1
ATOM 4778 C C . ASP A 1 610 ? -3.799 28.881 24.048 1.00 88.62 610 ASP A C 1
ATOM 4780 O O . ASP A 1 610 ? -3.173 27.827 23.944 1.00 88.62 610 ASP A O 1
ATOM 4784 N N . GLU A 1 611 ? -4.482 29.372 23.008 1.00 89.69 611 GLU A N 1
ATOM 4785 C CA . GLU A 1 611 ? -4.530 28.698 21.699 1.00 89.69 611 GLU A CA 1
ATOM 4786 C C . GLU A 1 611 ? -3.137 28.561 21.063 1.00 89.69 611 GLU A C 1
ATOM 4788 O O . GLU A 1 611 ? -2.829 27.549 20.427 1.00 89.69 611 GLU A O 1
ATOM 4793 N N . LYS A 1 612 ? -2.270 29.565 21.250 1.00 89.81 612 LYS A N 1
ATOM 4794 C CA . LYS A 1 612 ? -0.886 29.544 20.760 1.00 89.81 612 LYS A CA 1
ATOM 4795 C C . LYS A 1 612 ? -0.020 28.515 21.482 1.00 89.81 612 LYS A C 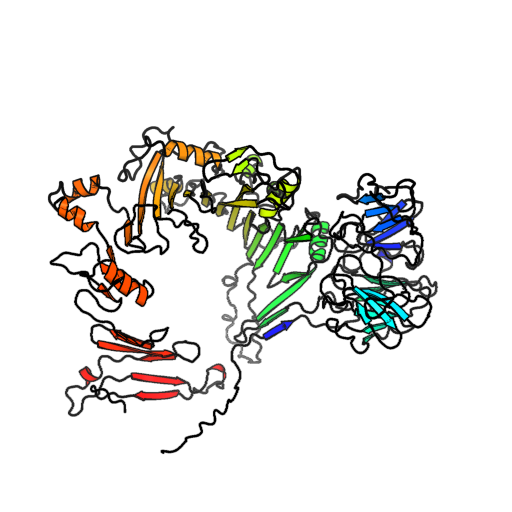1
ATOM 4797 O O . LYS A 1 612 ? 0.802 27.884 20.821 1.00 89.81 612 LYS A O 1
ATOM 4802 N N . GLU A 1 613 ? -0.189 28.318 22.789 1.00 88.44 613 GLU A N 1
ATOM 4803 C CA . GLU A 1 613 ? 0.529 27.263 23.515 1.00 88.44 613 GLU A CA 1
ATOM 4804 C C . GLU A 1 613 ? -0.068 25.871 23.251 1.00 88.44 613 GLU A C 1
ATOM 4806 O O . GLU A 1 613 ? 0.691 24.917 23.077 1.00 88.44 613 GLU A O 1
ATOM 4811 N N . LYS A 1 614 ? -1.391 25.745 23.068 1.00 89.44 614 LYS A N 1
ATOM 4812 C CA . LYS A 1 614 ? -2.036 24.495 22.614 1.00 89.44 614 LYS A CA 1
ATOM 4813 C C . LYS A 1 614 ? -1.463 23.994 21.286 1.00 89.44 614 LYS A C 1
ATOM 4815 O O . LYS A 1 614 ? -1.154 22.814 21.171 1.00 89.44 614 LYS A O 1
ATOM 4820 N N . GLN A 1 615 ? -1.208 24.884 20.321 1.00 90.00 615 GLN A N 1
ATOM 4821 C CA . GLN A 1 615 ? -0.524 24.533 19.062 1.00 90.00 615 GLN A CA 1
ATOM 4822 C C . GLN A 1 615 ? 0.931 24.059 19.239 1.00 90.00 615 GLN A C 1
ATOM 4824 O O . GLN A 1 615 ? 1.498 23.474 18.316 1.00 90.00 615 GLN A O 1
ATOM 4829 N N . ARG A 1 616 ? 1.562 24.341 20.384 1.00 89.50 616 ARG A N 1
ATOM 4830 C CA . ARG A 1 616 ? 2.943 23.949 20.706 1.00 89.50 616 ARG A CA 1
ATOM 4831 C C . ARG A 1 616 ? 3.023 22.707 21.598 1.00 89.50 616 ARG A C 1
ATOM 4833 O O . ARG A 1 616 ? 4.122 22.174 21.756 1.00 89.50 616 ARG A O 1
ATOM 4840 N N . LYS A 1 617 ? 1.901 22.233 22.156 1.00 89.81 617 LYS A N 1
ATOM 4841 C CA . LYS A 1 617 ? 1.842 20.990 22.938 1.00 89.81 617 LYS A CA 1
ATOM 4842 C C . LYS A 1 617 ? 2.157 19.800 22.021 1.00 89.81 617 LYS A C 1
ATOM 4844 O O . LYS A 1 617 ? 1.621 19.693 20.922 1.00 89.81 617 LYS A O 1
ATOM 4849 N N . LEU A 1 618 ? 3.034 18.914 22.483 1.00 92.50 618 LEU A N 1
ATOM 4850 C CA . LEU A 1 618 ? 3.190 17.573 21.926 1.00 92.50 618 LEU A CA 1
ATOM 4851 C C . LEU A 1 618 ? 2.004 16.724 22.400 1.00 92.50 618 LEU A C 1
ATOM 4853 O O . LEU A 1 618 ? 1.723 16.698 23.596 1.00 92.50 618 LEU A O 1
ATOM 4857 N N . SER A 1 619 ? 1.322 16.041 21.487 1.00 94.00 619 SER A N 1
ATOM 4858 C CA . SER A 1 619 ? 0.257 15.091 21.824 1.00 94.00 619 SER A CA 1
ATOM 4859 C C . SER A 1 619 ? 0.599 13.731 21.234 1.00 94.00 619 SER A C 1
ATOM 4861 O O . SER A 1 619 ? 1.074 13.656 20.100 1.00 94.00 619 SER A O 1
ATOM 4863 N N . ILE A 1 620 ? 0.405 12.669 22.014 1.00 95.62 620 ILE A N 1
ATOM 4864 C CA . ILE A 1 620 ? 0.638 11.294 21.577 1.00 95.62 620 ILE A CA 1
ATOM 4865 C C . ILE A 1 620 ? -0.563 10.450 21.981 1.00 95.62 620 ILE A C 1
ATOM 4867 O O . ILE A 1 620 ? -0.929 10.405 23.158 1.00 95.62 620 ILE A O 1
ATOM 4871 N N . THR A 1 621 ? -1.142 9.774 20.995 1.00 96.25 621 THR A N 1
ATOM 4872 C CA .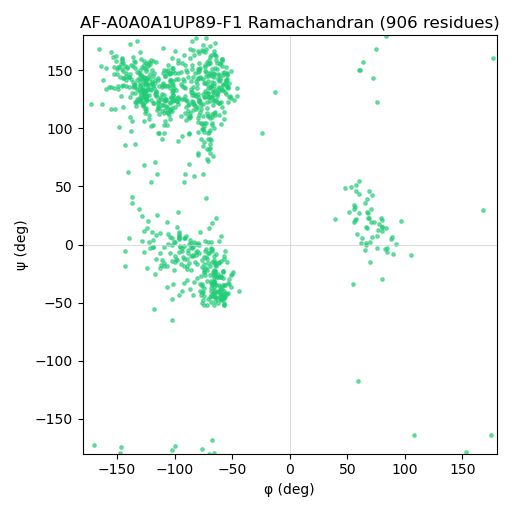 THR A 1 621 ? -2.214 8.799 21.176 1.00 96.25 621 THR A CA 1
ATOM 4873 C C . THR A 1 621 ? -1.613 7.406 21.064 1.00 96.25 621 THR A C 1
ATOM 4875 O O . THR A 1 621 ? -1.103 7.044 20.008 1.00 96.25 621 THR A O 1
ATOM 4878 N N . TYR A 1 622 ? -1.684 6.614 22.127 1.00 97.00 622 TYR A N 1
ATOM 4879 C CA . TYR A 1 622 ? -1.257 5.214 22.143 1.00 97.00 622 TYR A CA 1
ATOM 4880 C C . TYR A 1 622 ? -2.483 4.297 22.054 1.00 97.00 622 TYR A C 1
ATOM 4882 O O . TYR A 1 622 ? -3.518 4.578 22.658 1.00 97.00 622 TYR A O 1
ATOM 4890 N N . LYS A 1 623 ? -2.403 3.225 21.266 1.00 96.31 623 LYS A N 1
ATOM 4891 C CA . LYS A 1 623 ? -3.504 2.296 20.994 1.00 96.31 623 LYS A CA 1
ATOM 4892 C C . LYS A 1 623 ? -3.037 0.865 21.217 1.00 96.31 623 LYS A C 1
ATOM 4894 O O . LYS A 1 623 ? -2.023 0.447 20.664 1.00 96.31 623 LYS A O 1
ATOM 4899 N N . GLU A 1 624 ? -3.830 0.108 21.960 1.00 95.94 624 GLU A N 1
ATOM 4900 C CA . GLU A 1 624 ? -3.680 -1.336 22.126 1.00 95.94 624 GLU A CA 1
ATOM 4901 C C . GLU A 1 624 ? -4.875 -2.053 21.501 1.00 95.94 624 GLU A C 1
ATOM 4903 O O . GLU A 1 624 ? -6.014 -1.586 21.599 1.00 95.94 624 GLU A O 1
ATOM 4908 N N . LYS A 1 625 ? -4.627 -3.206 20.885 1.00 95.44 625 LYS A N 1
ATOM 4909 C CA . LYS A 1 625 ? -5.646 -4.102 20.346 1.00 95.44 625 LYS A CA 1
ATOM 4910 C C . LYS A 1 625 ? -5.366 -5.527 20.784 1.00 95.44 625 LYS A C 1
ATOM 4912 O O . LYS A 1 625 ? -4.331 -6.092 20.437 1.00 95.44 625 LYS A O 1
ATOM 4917 N N . ASP A 1 626 ? -6.338 -6.122 21.459 1.00 94.25 626 ASP A N 1
ATOM 4918 C CA . ASP A 1 626 ? -6.369 -7.560 21.675 1.00 94.25 626 ASP A CA 1
ATOM 4919 C C . ASP A 1 626 ? -7.215 -8.233 20.594 1.00 94.25 626 ASP A C 1
ATOM 4921 O O . ASP A 1 626 ? -8.189 -7.672 20.069 1.00 94.25 626 ASP A O 1
ATOM 4925 N N . PHE A 1 627 ? -6.825 -9.460 20.267 1.00 93.50 627 PHE A N 1
ATOM 4926 C CA . PHE A 1 627 ? -7.406 -10.248 19.193 1.00 93.50 627 PHE A CA 1
ATOM 4927 C C . PHE A 1 627 ? -7.945 -11.580 19.711 1.00 93.50 627 PHE A C 1
ATOM 4929 O O . PHE A 1 627 ? -7.522 -12.094 20.748 1.00 93.50 627 PHE A O 1
ATOM 4936 N N . LEU A 1 628 ? -8.886 -12.125 18.950 1.00 93.50 628 LEU A N 1
ATOM 4937 C CA . LEU A 1 628 ? -9.466 -13.449 19.133 1.00 93.50 628 LEU A CA 1
ATOM 4938 C C . LEU A 1 628 ? -8.442 -14.548 18.808 1.00 93.50 628 LEU A C 1
ATOM 4940 O O . LEU A 1 628 ? -7.510 -14.327 18.030 1.00 93.50 628 LEU A O 1
ATOM 4944 N N . ASN A 1 629 ? -8.623 -15.746 19.368 1.00 91.75 629 ASN A N 1
ATOM 4945 C CA . ASN A 1 629 ? -7.794 -16.904 19.029 1.00 91.75 629 ASN A CA 1
ATOM 4946 C C . ASN A 1 629 ? -7.835 -17.237 17.528 1.00 91.75 629 ASN A C 1
ATOM 4948 O O . ASN A 1 629 ? -8.860 -17.105 16.862 1.00 91.75 629 ASN A O 1
ATOM 4952 N N . VAL A 1 630 ? -6.716 -17.749 17.012 1.00 92.06 630 VAL A N 1
ATOM 4953 C CA . VAL A 1 630 ? -6.666 -18.370 15.682 1.00 92.06 630 VAL A CA 1
ATOM 4954 C C . VAL A 1 630 ? -7.480 -19.667 15.710 1.00 92.06 630 VAL A C 1
ATOM 4956 O O . VAL A 1 630 ? -7.449 -20.400 16.702 1.00 92.06 630 VAL A O 1
ATOM 4959 N N . ILE A 1 631 ? -8.150 -19.990 14.605 1.00 91.44 631 ILE A N 1
ATOM 4960 C CA . ILE A 1 631 ? -8.681 -21.335 14.355 1.00 91.44 631 ILE A CA 1
ATOM 4961 C C . ILE A 1 631 ? -7.915 -21.908 13.168 1.00 91.44 631 ILE A C 1
ATOM 4963 O O . ILE A 1 631 ? -7.981 -21.346 12.076 1.00 91.44 631 ILE A O 1
ATOM 4967 N N . LEU A 1 632 ? -7.188 -23.004 13.396 1.00 90.00 632 LEU A N 1
ATOM 4968 C CA . LEU A 1 632 ? -6.462 -23.760 12.375 1.00 90.00 632 LEU A CA 1
ATOM 4969 C C . LEU A 1 632 ? -6.963 -25.206 12.384 1.00 90.00 632 LEU A C 1
ATOM 4971 O O . LEU A 1 632 ? -6.694 -25.964 13.316 1.00 90.00 632 LEU A O 1
ATOM 4975 N N . GLY A 1 633 ? -7.708 -25.575 11.351 1.00 87.25 633 GLY A N 1
ATOM 4976 C CA . GLY A 1 633 ? -8.245 -26.911 11.126 1.00 87.25 633 GLY A CA 1
ATOM 4977 C C . GLY A 1 633 ? -7.998 -27.368 9.691 1.00 87.25 633 GLY A C 1
ATOM 4978 O O . GLY A 1 633 ? -7.508 -26.609 8.857 1.00 87.25 633 GLY A O 1
ATOM 4979 N N . GLN A 1 634 ? -8.358 -28.620 9.399 1.00 87.25 634 GLN A N 1
ATOM 4980 C CA . GLN A 1 634 ? -8.141 -29.218 8.078 1.00 87.25 634 GLN A CA 1
ATOM 4981 C C . GLN A 1 634 ? -8.851 -28.431 6.962 1.00 87.25 634 GLN A C 1
ATOM 4983 O O . GLN A 1 634 ? -8.217 -28.097 5.967 1.00 87.25 634 GLN A O 1
ATOM 4988 N N . ASP A 1 635 ? -10.121 -28.071 7.182 1.00 88.38 635 ASP A N 1
ATOM 4989 C CA . ASP A 1 635 ? -10.953 -27.327 6.221 1.00 88.38 635 ASP A CA 1
ATOM 4990 C C . ASP A 1 635 ? -11.430 -25.958 6.761 1.00 88.38 635 ASP A C 1
ATOM 4992 O O . ASP A 1 635 ? -12.069 -25.187 6.048 1.00 88.38 635 ASP A O 1
ATOM 4996 N N . THR A 1 636 ? -11.094 -25.621 8.014 1.00 87.56 636 THR A N 1
ATOM 4997 C CA . THR A 1 636 ? -11.549 -24.402 8.707 1.00 87.56 636 THR A CA 1
ATOM 4998 C C . THR A 1 636 ? -10.355 -23.577 9.160 1.00 87.56 636 THR A C 1
ATOM 5000 O O . THR A 1 636 ? -9.646 -23.977 10.079 1.00 87.56 636 THR A O 1
ATOM 5003 N N . ASN A 1 637 ? -10.153 -22.403 8.561 1.00 89.56 637 ASN A N 1
ATOM 5004 C CA . ASN A 1 637 ? -9.083 -21.485 8.945 1.00 89.56 637 ASN A CA 1
ATOM 5005 C C . ASN A 1 637 ? -9.641 -20.071 9.167 1.00 89.56 637 ASN A C 1
ATOM 5007 O O . ASN A 1 637 ? -10.304 -19.517 8.289 1.00 89.56 637 ASN A O 1
ATOM 5011 N N . ARG A 1 638 ? -9.385 -19.489 10.344 1.00 89.19 638 ARG A N 1
ATOM 5012 C CA . ARG A 1 638 ? -9.764 -18.111 10.703 1.00 89.19 638 ARG A CA 1
ATOM 5013 C C . ARG A 1 638 ? -8.552 -17.370 11.255 1.00 89.19 638 ARG A C 1
ATOM 5015 O O . ARG A 1 638 ? -7.948 -17.807 12.235 1.00 89.19 638 ARG A O 1
ATOM 5022 N N . THR A 1 639 ? -8.223 -16.242 10.633 1.00 88.31 639 THR A N 1
ATOM 5023 C CA . THR A 1 639 ? -7.243 -15.285 11.154 1.00 88.31 639 THR A CA 1
ATOM 5024 C C . THR A 1 639 ? -7.825 -14.510 12.346 1.00 88.31 639 THR A C 1
ATOM 5026 O O . THR A 1 639 ? -9.046 -14.352 12.431 1.00 88.31 639 THR A O 1
ATOM 5029 N N . PRO A 1 640 ? -6.984 -14.003 13.267 1.00 85.25 640 PRO A N 1
ATOM 5030 C CA . PRO A 1 640 ? -7.442 -13.211 14.404 1.00 85.25 640 PRO A CA 1
ATOM 5031 C C . PRO A 1 640 ? -8.193 -11.943 13.981 1.00 85.25 640 PRO A C 1
ATOM 5033 O O . PRO A 1 640 ? -7.716 -11.169 13.151 1.00 85.25 640 PRO A O 1
ATOM 5036 N N . ILE A 1 641 ? -9.331 -11.687 14.625 1.00 89.44 641 ILE A N 1
ATOM 5037 C CA . ILE A 1 641 ? -10.091 -10.431 14.525 1.00 89.44 641 ILE A CA 1
ATOM 5038 C C . ILE A 1 641 ? -9.915 -9.676 15.850 1.00 89.44 641 ILE A C 1
ATOM 5040 O O . ILE A 1 641 ? -9.800 -10.302 16.903 1.00 89.44 641 ILE A O 1
ATOM 5044 N N . SER A 1 642 ? -9.846 -8.343 15.820 1.00 91.69 642 SER A N 1
ATOM 5045 C CA . SER A 1 642 ? -9.724 -7.546 17.050 1.00 91.69 642 SER A CA 1
ATOM 5046 C C . SER A 1 642 ? -11.033 -7.589 17.844 1.00 91.69 642 SER A C 1
ATOM 5048 O O . SER A 1 642 ? -12.095 -7.294 17.297 1.00 91.69 642 SER A O 1
ATOM 5050 N N . CYS A 1 643 ? -10.952 -7.951 19.126 1.00 92.50 643 CYS A N 1
ATOM 5051 C CA . CYS A 1 643 ? -12.099 -8.027 20.037 1.00 92.50 643 CYS A CA 1
ATOM 5052 C C . CYS A 1 643 ? -12.059 -6.992 21.156 1.00 92.50 643 CYS A C 1
ATOM 5054 O O . CYS A 1 643 ? -13.088 -6.713 21.757 1.00 92.50 643 CYS A O 1
ATOM 5056 N N . GLU A 1 644 ? -10.895 -6.425 21.464 1.00 95.06 644 GLU A N 1
ATOM 5057 C CA . GLU A 1 644 ? -10.781 -5.286 22.368 1.00 95.06 644 GLU A CA 1
ATOM 5058 C C . GLU A 1 644 ? -9.825 -4.263 21.762 1.00 95.06 644 GLU A C 1
ATOM 5060 O O . GLU A 1 644 ? -8.774 -4.625 21.238 1.00 95.06 644 GLU A O 1
ATOM 5065 N N . ALA A 1 645 ? -10.193 -2.988 21.839 1.00 95.06 645 ALA A N 1
ATOM 5066 C CA . ALA A 1 645 ? -9.348 -1.865 21.471 1.00 95.06 645 ALA A CA 1
ATOM 5067 C C . ALA A 1 645 ? -9.350 -0.845 22.612 1.00 95.06 645 ALA A C 1
ATOM 5069 O O . ALA A 1 645 ? -10.419 -0.410 23.047 1.00 95.06 645 ALA A O 1
ATOM 5070 N N . ARG A 1 646 ? -8.165 -0.458 23.086 1.00 94.94 646 ARG A N 1
ATOM 5071 C CA . ARG A 1 646 ? -7.950 0.540 24.142 1.00 94.94 646 ARG A CA 1
ATOM 5072 C C . ARG A 1 646 ? -7.165 1.711 23.560 1.00 94.94 646 ARG A C 1
ATOM 5074 O O . ARG A 1 646 ? -6.187 1.493 22.849 1.00 94.94 646 ARG A O 1
ATOM 5081 N N . THR A 1 647 ? -7.575 2.941 23.854 1.00 96.19 647 THR A N 1
ATOM 5082 C CA . THR A 1 647 ? -6.845 4.154 23.449 1.00 96.19 647 THR A CA 1
ATOM 5083 C C . THR A 1 647 ? -6.429 4.938 24.683 1.00 96.19 647 THR A C 1
ATOM 5085 O O . THR A 1 647 ? -7.215 5.079 25.621 1.00 96.19 647 THR A O 1
ATOM 5088 N N . TYR A 1 648 ? -5.215 5.477 24.650 1.00 95.94 648 TYR A N 1
ATOM 5089 C CA . TYR A 1 648 ? -4.580 6.228 25.720 1.00 95.94 648 TYR A CA 1
ATOM 5090 C C . TYR A 1 648 ? -4.015 7.555 25.196 1.00 95.94 648 TYR A C 1
ATOM 5092 O O . TYR A 1 648 ? -3.535 7.630 24.066 1.00 95.94 648 TYR A O 1
ATOM 5100 N N . GLU A 1 649 ? -4.028 8.590 26.030 1.00 96.06 649 GLU A N 1
ATOM 5101 C CA . GLU A 1 649 ? -3.248 9.822 25.850 1.00 96.06 649 GLU A CA 1
ATOM 5102 C C . GLU A 1 649 ? -1.981 9.723 26.712 1.00 96.06 649 GLU A C 1
ATOM 5104 O O . GLU A 1 649 ? -2.069 9.339 27.880 1.00 96.06 649 GLU A O 1
ATOM 5109 N N . LEU A 1 650 ? -0.808 10.042 26.156 1.00 95.62 650 LEU A N 1
ATOM 5110 C CA . LEU A 1 650 ? 0.454 10.008 26.905 1.00 95.62 650 LEU A CA 1
ATOM 5111 C C . LEU A 1 650 ? 0.861 11.391 27.434 1.00 95.62 650 LEU A C 1
ATOM 5113 O O . LEU A 1 650 ? 0.740 12.402 26.739 1.00 95.62 650 LEU A O 1
ATOM 5117 N N . TYR A 1 651 ? 1.422 11.414 28.643 1.00 94.38 651 TYR A N 1
ATOM 5118 C CA . TYR A 1 651 ? 1.878 12.610 29.353 1.00 94.38 651 TYR A CA 1
ATOM 5119 C C . TYR A 1 651 ? 3.353 12.475 29.761 1.00 94.38 651 TYR A C 1
ATOM 5121 O O . TYR A 1 651 ? 3.884 11.373 29.885 1.00 94.38 651 TYR A O 1
ATOM 5129 N N . ASN A 1 652 ? 4.020 13.619 29.949 1.00 92.50 652 ASN A N 1
ATOM 5130 C CA . ASN A 1 652 ? 5.442 13.744 30.312 1.00 92.50 652 ASN A CA 1
ATOM 5131 C C . ASN A 1 652 ? 6.445 13.059 29.353 1.00 92.50 652 ASN A C 1
ATOM 5133 O O . ASN A 1 652 ? 7.606 12.847 29.696 1.00 92.50 652 ASN A O 1
ATOM 5137 N N . ILE A 1 653 ? 6.043 12.801 28.102 1.00 91.31 653 ILE A N 1
ATOM 5138 C CA . ILE A 1 653 ? 6.916 12.203 27.083 1.00 91.31 653 ILE A CA 1
ATOM 5139 C C . ILE A 1 653 ? 7.931 13.236 26.566 1.00 91.31 653 ILE A C 1
ATOM 5141 O O . ILE A 1 653 ? 7.642 14.057 25.690 1.00 91.31 653 ILE A O 1
ATOM 5145 N N . ALA A 1 654 ? 9.139 13.204 27.127 1.00 86.50 654 ALA A N 1
ATOM 5146 C CA . ALA A 1 654 ? 10.261 14.027 26.692 1.00 86.50 654 ALA A CA 1
ATOM 5147 C C . ALA A 1 654 ? 11.036 13.369 25.538 1.00 86.50 654 ALA A C 1
ATOM 5149 O O . ALA A 1 654 ? 11.287 12.166 25.561 1.00 86.50 654 ALA A O 1
ATOM 5150 N N . ARG A 1 655 ? 11.467 14.195 24.575 1.00 89.75 655 ARG A N 1
ATOM 5151 C CA . ARG A 1 655 ? 12.368 13.792 23.485 1.00 89.75 655 ARG A CA 1
ATOM 5152 C C . ARG A 1 655 ? 13.831 13.834 23.912 1.00 89.75 655 ARG A C 1
ATOM 5154 O O . ARG A 1 655 ? 14.238 14.756 24.632 1.00 89.75 655 ARG A O 1
ATOM 5161 N N . GLU A 1 656 ? 14.619 12.899 23.404 1.00 86.75 656 GLU A N 1
ATOM 5162 C CA . GLU A 1 656 ? 16.070 12.852 23.572 1.00 86.75 656 GLU A CA 1
ATOM 5163 C C . GLU A 1 656 ? 16.759 13.947 22.762 1.00 86.75 656 GLU A C 1
ATOM 5165 O O . GLU A 1 656 ? 17.498 14.763 23.325 1.00 86.75 656 GLU A O 1
ATOM 5170 N N . SER A 1 657 ? 16.447 14.034 21.464 1.00 84.06 657 SER A N 1
ATOM 5171 C CA . SER A 1 657 ? 16.979 15.088 20.601 1.00 84.06 657 SER A CA 1
ATOM 5172 C C . SER A 1 657 ? 16.334 16.446 20.897 1.00 84.06 657 SER A C 1
ATOM 5174 O O . SER A 1 657 ? 15.110 16.595 20.997 1.00 84.06 657 SER A O 1
ATOM 5176 N N . LYS A 1 658 ? 17.188 17.461 21.064 1.00 87.25 658 LYS A N 1
ATOM 5177 C CA . LYS A 1 658 ? 16.832 18.828 21.491 1.00 87.25 658 LYS A CA 1
ATOM 5178 C C . LYS A 1 658 ? 17.460 19.886 20.581 1.00 87.25 658 LYS A C 1
ATOM 5180 O O . LYS A 1 658 ? 17.783 20.987 21.027 1.00 87.25 658 LYS A O 1
ATOM 5185 N N . ILE A 1 659 ? 17.647 19.555 19.305 1.00 87.69 659 ILE A N 1
ATOM 5186 C CA . ILE A 1 659 ? 18.206 20.475 18.316 1.00 87.69 659 ILE A CA 1
ATOM 5187 C C . ILE A 1 659 ? 17.207 21.617 18.090 1.00 87.69 659 ILE A C 1
ATOM 5189 O O . ILE A 1 659 ? 16.004 21.409 17.903 1.00 87.69 659 ILE A O 1
ATOM 5193 N N . ASN A 1 660 ? 17.702 22.853 18.144 1.00 85.31 660 ASN A N 1
ATOM 5194 C CA . ASN A 1 660 ? 16.867 24.041 17.998 1.00 85.31 660 ASN A CA 1
ATOM 5195 C C . ASN A 1 660 ? 16.418 24.245 16.542 1.00 85.31 660 ASN A C 1
ATOM 5197 O O . ASN A 1 660 ? 17.114 23.878 15.596 1.00 85.31 660 ASN A O 1
ATOM 5201 N N . HIS A 1 661 ? 15.269 24.906 16.380 1.00 82.69 661 HIS A N 1
ATOM 5202 C CA . HIS A 1 661 ? 14.657 25.298 15.099 1.00 82.69 661 HIS A CA 1
ATOM 5203 C C . HIS A 1 661 ? 14.158 24.163 14.185 1.00 82.69 661 HIS A C 1
ATOM 5205 O O . HIS A 1 661 ? 13.550 24.470 13.165 1.00 82.69 661 HIS A O 1
ATOM 5211 N N . ILE A 1 662 ? 14.305 22.890 14.569 1.00 87.06 662 ILE A N 1
ATOM 5212 C CA . ILE A 1 662 ? 13.751 21.743 13.830 1.00 87.06 662 ILE A CA 1
ATOM 5213 C C . ILE A 1 662 ? 12.594 21.063 14.571 1.00 87.06 662 ILE A C 1
ATOM 5215 O O . ILE A 1 662 ? 12.342 21.308 15.754 1.00 87.06 662 ILE A O 1
ATOM 5219 N N . THR A 1 663 ? 11.901 20.164 13.873 1.00 87.25 663 THR A N 1
ATOM 5220 C CA . THR A 1 663 ? 11.013 19.192 14.517 1.00 87.25 663 THR A CA 1
ATOM 5221 C C . THR A 1 663 ? 11.848 17.974 14.889 1.00 87.25 663 THR A C 1
ATOM 5223 O O . THR A 1 663 ? 12.055 17.108 14.051 1.00 87.25 663 THR A O 1
ATOM 5226 N N . ASN A 1 664 ? 12.326 17.909 16.134 1.00 87.44 664 ASN A N 1
ATOM 5227 C CA . ASN A 1 664 ? 12.957 16.697 16.661 1.00 87.44 664 ASN A CA 1
ATOM 5228 C C . ASN A 1 664 ? 11.920 15.561 16.631 1.00 87.44 664 ASN A C 1
ATOM 5230 O O . ASN A 1 664 ? 10.907 15.656 17.341 1.00 87.44 664 ASN A O 1
ATOM 5234 N N . LEU A 1 665 ? 12.147 14.571 15.765 1.00 87.00 665 LEU A N 1
ATOM 5235 C CA . LEU A 1 665 ? 11.337 13.360 15.641 1.00 87.00 665 LEU A CA 1
ATOM 5236 C C . LEU A 1 665 ? 11.704 12.366 16.752 1.00 87.00 665 LEU A C 1
ATOM 5238 O O . LEU A 1 665 ? 12.810 12.425 17.281 1.00 87.00 665 LEU A O 1
ATOM 5242 N N . PHE A 1 666 ? 10.775 11.472 17.088 1.00 87.75 666 PHE A N 1
ATOM 5243 C CA . PHE A 1 666 ? 11.058 10.286 17.896 1.00 87.75 666 PHE A CA 1
ATOM 5244 C C . PHE A 1 666 ? 11.689 9.191 17.028 1.00 87.75 666 PHE A C 1
ATOM 5246 O O . PHE A 1 666 ? 11.252 9.005 15.886 1.00 87.75 666 PHE A O 1
ATOM 5253 N N . SER A 1 667 ? 12.657 8.444 17.572 1.00 84.88 667 SER A N 1
ATOM 5254 C CA . SER A 1 667 ? 13.032 7.137 17.004 1.00 84.88 667 SER A CA 1
ATOM 5255 C C . SER A 1 667 ? 11.989 6.070 17.364 1.00 84.88 667 SER A C 1
ATOM 5257 O O . SER A 1 667 ? 11.121 6.300 18.211 1.00 84.88 667 SER A O 1
ATOM 5259 N N . PHE A 1 668 ? 12.058 4.904 16.715 1.00 82.94 668 PHE A N 1
ATOM 5260 C CA . PHE A 1 668 ? 11.175 3.778 17.023 1.00 82.94 668 PHE A CA 1
ATOM 5261 C C . PHE A 1 668 ? 11.428 3.231 18.438 1.00 82.94 668 PHE A C 1
ATOM 5263 O O . PHE A 1 668 ? 10.497 3.016 19.213 1.00 82.94 668 PHE A O 1
ATOM 5270 N N . GLU A 1 669 ? 12.701 3.076 18.786 1.00 85.31 669 GLU A N 1
ATOM 5271 C CA . GLU A 1 669 ? 13.189 2.595 20.076 1.00 85.31 669 GLU A CA 1
ATOM 5272 C C . GLU A 1 669 ? 12.816 3.583 21.185 1.00 85.31 669 GLU A C 1
ATOM 5274 O O . GLU A 1 669 ? 12.268 3.188 22.211 1.00 85.31 669 GLU A O 1
ATOM 5279 N N . GLU A 1 670 ? 13.024 4.883 20.946 1.00 90.06 670 GLU A N 1
ATOM 5280 C CA . GLU A 1 670 ? 12.702 5.944 21.898 1.00 90.06 670 GLU A CA 1
ATOM 5281 C C . GLU A 1 670 ? 11.217 5.908 22.282 1.00 90.06 670 GLU A C 1
ATOM 5283 O O . GLU A 1 670 ? 10.889 5.854 23.468 1.00 90.06 670 GLU A O 1
ATOM 5288 N N . ILE A 1 671 ? 10.300 5.897 21.304 1.00 89.94 671 ILE A N 1
ATOM 5289 C CA . ILE A 1 671 ? 8.861 5.874 21.606 1.00 89.94 671 ILE A CA 1
ATOM 5290 C C . ILE A 1 671 ? 8.431 4.548 22.254 1.00 89.94 671 ILE A C 1
ATOM 5292 O O . ILE A 1 671 ? 7.574 4.559 23.141 1.00 89.94 671 ILE A O 1
ATOM 5296 N N . GLN A 1 672 ? 9.057 3.426 21.879 1.00 88.81 672 GLN A N 1
ATOM 5297 C CA . GLN A 1 672 ? 8.811 2.122 22.491 1.00 88.81 672 GLN A CA 1
ATOM 5298 C C . GLN A 1 672 ? 9.225 2.108 23.972 1.00 88.81 672 GLN A C 1
ATOM 5300 O O . GLN A 1 672 ? 8.440 1.669 24.811 1.00 88.81 672 GLN A O 1
ATOM 5305 N N . GLU A 1 673 ? 10.393 2.651 24.327 1.00 91.69 673 GLU A N 1
ATOM 5306 C CA . GLU A 1 673 ? 10.854 2.757 25.720 1.00 91.69 673 GLU A CA 1
ATOM 5307 C C . GLU A 1 673 ? 9.979 3.693 26.574 1.00 91.69 673 GLU A C 1
ATOM 5309 O O . GLU A 1 673 ? 9.651 3.374 27.724 1.00 91.69 673 GLU A O 1
ATOM 5314 N N . LYS A 1 674 ? 9.549 4.844 26.032 1.00 93.38 674 LYS A N 1
ATOM 5315 C CA . LYS A 1 674 ? 8.650 5.760 26.766 1.00 93.38 674 LYS A CA 1
ATOM 5316 C C . LYS A 1 674 ? 7.268 5.141 27.009 1.00 93.38 674 LYS A C 1
ATOM 5318 O O . LYS A 1 674 ? 6.650 5.413 28.034 1.00 93.38 674 LYS A O 1
ATOM 5323 N N . ILE A 1 675 ? 6.790 4.281 26.110 1.00 93.69 675 ILE A N 1
ATOM 5324 C CA . ILE A 1 675 ? 5.533 3.543 26.304 1.00 93.69 675 ILE A CA 1
ATOM 5325 C C . ILE A 1 675 ? 5.724 2.383 27.284 1.00 93.69 675 ILE A C 1
ATOM 5327 O O . ILE A 1 675 ? 4.898 2.225 28.177 1.00 93.69 675 ILE A O 1
ATOM 5331 N N . ALA A 1 676 ? 6.839 1.650 27.200 1.00 91.69 676 ALA A N 1
ATOM 5332 C CA . ALA A 1 676 ? 7.179 0.565 28.125 1.00 91.69 676 ALA A CA 1
ATOM 5333 C C . ALA A 1 676 ? 7.257 1.026 29.595 1.00 91.69 676 ALA A C 1
ATOM 5335 O O . ALA A 1 676 ? 6.878 0.284 30.497 1.00 91.69 676 ALA A O 1
ATOM 5336 N N . THR A 1 677 ? 7.716 2.257 29.847 1.00 91.19 677 THR A N 1
ATOM 5337 C CA . THR A 1 677 ? 7.705 2.852 31.199 1.00 91.19 677 THR A CA 1
ATOM 5338 C C . THR A 1 677 ? 6.314 3.329 31.628 1.00 91.19 677 THR A C 1
ATOM 5340 O O . THR A 1 677 ? 5.951 3.150 32.787 1.00 91.19 677 THR A O 1
ATOM 5343 N N . ALA A 1 678 ? 5.503 3.858 30.705 1.00 92.56 678 ALA A N 1
ATOM 5344 C CA . ALA A 1 678 ? 4.128 4.278 30.984 1.00 92.56 678 ALA A CA 1
ATOM 5345 C C . ALA A 1 678 ? 3.139 3.111 31.198 1.00 92.56 678 ALA A C 1
ATOM 5347 O O . ALA A 1 678 ? 2.085 3.315 31.797 1.00 92.56 678 ALA A O 1
ATOM 5348 N N . GLU A 1 679 ? 3.443 1.904 30.705 1.00 91.75 679 GLU A N 1
ATOM 5349 C CA . GLU A 1 679 ? 2.592 0.710 30.845 1.00 91.75 679 GLU A CA 1
ATOM 5350 C C . GLU A 1 679 ? 2.954 -0.216 32.019 1.00 91.75 679 GLU A C 1
ATOM 5352 O O . GLU A 1 679 ? 2.384 -1.299 32.143 1.00 91.75 679 GLU A O 1
ATOM 5357 N N . ASP A 1 680 ? 3.853 0.210 32.912 1.00 88.38 680 ASP A N 1
ATOM 5358 C CA . ASP A 1 680 ? 4.324 -0.581 34.061 1.00 88.38 680 ASP A CA 1
ATOM 5359 C C . ASP A 1 680 ? 3.260 -0.838 35.156 1.00 88.38 680 ASP A C 1
ATOM 5361 O O . ASP A 1 680 ? 3.516 -1.566 36.118 1.00 88.38 680 ASP A O 1
ATOM 5365 N N . GLY A 1 681 ? 2.076 -0.232 35.021 1.00 85.38 681 GLY A N 1
ATOM 5366 C CA . GLY A 1 681 ? 0.956 -0.306 35.962 1.00 85.38 681 GLY A CA 1
ATOM 5367 C C . GLY A 1 681 ? 1.041 0.658 37.153 1.00 85.38 681 GLY A C 1
ATOM 5368 O O . GLY A 1 681 ? 0.090 0.730 37.929 1.00 85.38 681 GLY A O 1
ATOM 5369 N N . ASN A 1 682 ? 2.133 1.417 37.298 1.00 90.00 682 ASN A N 1
ATOM 5370 C CA . ASN A 1 682 ? 2.291 2.462 38.317 1.00 90.00 682 ASN A CA 1
ATOM 5371 C C . ASN A 1 682 ? 2.044 3.873 37.750 1.00 90.00 682 ASN A C 1
ATOM 5373 O O . ASN A 1 682 ? 1.720 4.786 38.509 1.00 90.00 682 ASN A O 1
ATOM 5377 N N . HIS A 1 683 ? 2.179 4.048 36.430 1.00 93.88 683 HIS A N 1
ATOM 5378 C CA . HIS A 1 683 ? 2.041 5.334 35.730 1.00 93.88 683 HIS A CA 1
ATOM 5379 C C . HIS A 1 683 ? 0.737 5.465 34.910 1.00 93.88 683 HIS A C 1
ATOM 5381 O O . HIS A 1 683 ? 0.615 6.330 34.034 1.00 93.88 683 HIS A O 1
ATOM 5387 N N . ASP A 1 684 ? -0.262 4.636 35.225 1.00 92.12 684 ASP A N 1
ATOM 5388 C CA . ASP A 1 684 ? -1.636 4.751 34.729 1.00 92.12 684 ASP A CA 1
ATOM 5389 C C . ASP A 1 684 ? -2.397 5.870 35.476 1.00 92.12 684 ASP A C 1
ATOM 5391 O O . ASP A 1 684 ? -2.623 5.805 36.686 1.00 92.12 684 ASP A O 1
ATOM 5395 N N . LEU A 1 685 ? -2.803 6.913 34.748 1.00 91.88 685 LEU A N 1
ATOM 5396 C CA . LEU A 1 685 ? -3.584 8.039 35.268 1.00 91.88 685 LEU A CA 1
ATOM 5397 C C . LEU A 1 685 ? -5.086 7.699 35.326 1.00 91.88 685 LEU A C 1
ATOM 5399 O O . LEU A 1 685 ? -5.585 7.002 34.433 1.00 91.88 685 LEU A O 1
ATOM 5403 N N . PRO A 1 686 ? -5.846 8.242 36.302 1.00 87.94 686 PRO A N 1
ATOM 5404 C CA . PRO A 1 686 ? -7.302 8.113 36.336 1.00 87.94 686 PRO A CA 1
ATOM 5405 C C . PRO A 1 686 ? -7.950 8.586 35.030 1.00 87.94 686 PRO A C 1
ATOM 5407 O O . PRO A 1 686 ? -7.531 9.584 34.442 1.00 87.94 686 PRO A O 1
ATOM 5410 N N . PHE A 1 687 ? -9.009 7.901 34.594 1.00 85.25 687 PHE A N 1
ATOM 5411 C CA . PHE A 1 687 ? -9.742 8.223 33.361 1.00 85.25 687 PHE A CA 1
ATOM 5412 C C . PHE A 1 687 ? -10.199 9.695 33.338 1.00 85.25 687 PHE A C 1
ATOM 5414 O O . PHE A 1 687 ? -10.060 10.393 32.330 1.00 85.25 687 PHE A O 1
ATOM 5421 N N . GLU A 1 688 ? -10.674 10.170 34.490 1.00 84.19 688 GLU A N 1
ATOM 5422 C CA . GLU A 1 688 ? -11.138 11.527 34.772 1.00 84.19 688 GLU A CA 1
ATOM 5423 C C . GLU A 1 688 ? -10.041 12.606 34.898 1.00 84.19 688 GLU A C 1
ATOM 5425 O O . GLU A 1 688 ? -10.377 13.785 35.000 1.00 84.19 688 GLU A O 1
ATOM 5430 N N . ASP A 1 689 ? -8.747 12.267 34.869 1.00 88.50 689 ASP A N 1
ATOM 5431 C CA . ASP A 1 689 ? -7.650 13.247 34.972 1.00 88.50 689 ASP A CA 1
ATOM 5432 C C . ASP A 1 689 ? -7.326 13.895 33.613 1.00 88.50 689 ASP A C 1
ATOM 5434 O O . ASP A 1 689 ? -6.224 13.774 33.080 1.00 88.50 689 ASP A O 1
ATOM 5438 N N . PHE A 1 690 ? -8.317 14.559 33.011 1.00 84.94 690 PHE A N 1
ATOM 5439 C CA . PHE A 1 690 ? -8.241 15.110 31.648 1.00 84.94 690 PHE A CA 1
ATOM 5440 C C . PHE A 1 690 ? -7.034 16.034 31.408 1.00 84.94 690 PHE A C 1
ATOM 5442 O O . PHE A 1 690 ? -6.465 16.040 30.315 1.00 84.94 690 PHE A O 1
ATOM 5449 N N . ASP A 1 691 ? -6.613 16.778 32.430 1.00 85.88 691 ASP A N 1
ATOM 5450 C CA . ASP A 1 691 ? -5.483 17.707 32.357 1.00 85.88 691 ASP A CA 1
ATOM 5451 C C . ASP A 1 691 ? -4.123 17.046 32.678 1.00 85.88 691 ASP A C 1
ATOM 5453 O O . ASP A 1 691 ? -3.078 17.666 32.473 1.00 85.88 691 ASP A O 1
ATOM 5457 N N . GLY A 1 692 ? -4.109 15.784 33.130 1.00 87.75 692 GLY A N 1
ATOM 5458 C CA . GLY A 1 692 ? -2.900 15.042 33.514 1.00 87.75 692 GLY A CA 1
ATOM 5459 C C . GLY A 1 692 ? -2.253 15.542 34.806 1.00 87.75 692 GLY A C 1
ATOM 5460 O O . GLY A 1 692 ? -1.035 15.486 34.960 1.00 87.75 692 GLY A O 1
ATOM 5461 N N . THR A 1 693 ? -3.052 16.071 35.730 1.00 90.50 693 THR A N 1
ATOM 5462 C CA . THR A 1 693 ? -2.586 16.708 36.972 1.00 90.50 693 THR A CA 1
ATOM 5463 C C . THR A 1 693 ? -1.890 15.750 37.938 1.00 90.50 693 THR A C 1
ATOM 5465 O O . THR A 1 693 ? -1.064 16.188 38.740 1.00 90.50 693 THR A O 1
ATOM 5468 N N . SER A 1 694 ? -2.165 14.448 37.836 1.00 91.06 694 SER A N 1
ATOM 5469 C CA . SER A 1 694 ? -1.540 13.396 38.646 1.00 91.06 694 SER A CA 1
ATOM 5470 C C . SER A 1 694 ? -0.186 12.932 38.087 1.00 91.06 694 SER A C 1
ATOM 5472 O O . SER A 1 694 ? 0.545 12.226 38.785 1.00 91.06 694 SER A O 1
ATOM 5474 N N . ALA A 1 695 ? 0.201 13.361 36.876 1.00 91.12 695 ALA A N 1
ATOM 5475 C CA . ALA A 1 695 ? 1.504 13.085 36.255 1.00 91.12 695 ALA A CA 1
ATOM 5476 C C . ALA A 1 695 ? 2.623 13.950 36.878 1.00 91.12 695 ALA A C 1
ATOM 5478 O O . ALA A 1 695 ? 3.244 14.794 36.229 1.00 91.12 695 ALA A O 1
ATOM 5479 N N . THR A 1 696 ? 2.830 13.784 38.185 1.00 90.25 696 THR A N 1
ATOM 5480 C CA . THR A 1 696 ? 3.618 14.708 39.021 1.00 90.25 696 THR A CA 1
ATOM 5481 C C . THR A 1 696 ? 5.134 14.629 38.835 1.00 90.25 696 THR A C 1
ATOM 5483 O O . THR A 1 696 ? 5.808 15.624 39.109 1.00 90.25 696 THR A O 1
ATOM 5486 N N . ASP A 1 697 ? 5.683 13.504 38.367 1.00 90.44 697 ASP A N 1
ATOM 5487 C CA . ASP A 1 697 ? 7.114 13.379 38.069 1.00 90.44 697 ASP A CA 1
ATOM 5488 C C . ASP A 1 697 ? 7.381 13.662 36.574 1.00 90.44 697 ASP A C 1
ATOM 5490 O O . ASP A 1 697 ? 7.022 12.850 35.720 1.00 90.44 697 ASP A O 1
ATOM 5494 N N . PRO A 1 698 ? 8.030 14.783 36.205 1.00 86.12 698 PRO A N 1
ATOM 5495 C CA . PRO A 1 698 ? 8.318 15.105 34.807 1.00 86.12 698 PRO A CA 1
ATOM 5496 C C . PRO A 1 698 ? 9.423 14.233 34.182 1.00 86.12 698 PRO A C 1
ATOM 5498 O O . PRO A 1 698 ? 9.733 14.417 33.006 1.00 86.12 698 PRO A O 1
ATOM 5501 N N . SER A 1 699 ? 10.058 13.338 34.950 1.00 86.69 699 SER A N 1
ATOM 5502 C CA . SER A 1 699 ? 11.027 12.359 34.444 1.00 86.69 699 SER A CA 1
ATOM 5503 C C . SER A 1 699 ? 10.403 11.013 34.068 1.00 86.69 699 SER A C 1
ATOM 5505 O O . SER A 1 699 ? 11.013 10.270 33.300 1.00 86.69 699 SER A O 1
ATOM 5507 N N . GLN A 1 700 ? 9.193 10.721 34.559 1.00 90.88 700 GLN A N 1
ATOM 5508 C CA . GLN A 1 700 ? 8.450 9.502 34.238 1.00 90.88 700 GLN A CA 1
ATOM 5509 C C . GLN A 1 700 ? 7.440 9.746 33.120 1.00 90.88 700 GLN A C 1
ATOM 5511 O O . GLN A 1 700 ? 6.868 10.828 33.002 1.00 90.88 700 GLN A O 1
ATOM 5516 N N . SER A 1 701 ? 7.210 8.717 32.309 1.00 94.62 701 SER A N 1
ATOM 5517 C CA . SER A 1 701 ? 6.181 8.717 31.268 1.00 94.62 701 SER A CA 1
ATOM 5518 C C . SER A 1 701 ? 4.881 8.163 31.844 1.00 94.62 701 SER A C 1
ATOM 5520 O O . SER A 1 701 ? 4.905 7.147 32.527 1.00 94.62 701 SER A O 1
ATOM 5522 N N . TYR A 1 702 ? 3.754 8.818 31.569 1.00 95.75 702 TYR A N 1
ATOM 5523 C CA . TYR A 1 702 ? 2.436 8.413 32.070 1.00 95.75 702 TYR A CA 1
ATOM 5524 C C . TYR A 1 702 ? 1.464 8.193 30.913 1.00 95.75 702 TYR A C 1
ATOM 5526 O O . TYR A 1 702 ? 1.581 8.840 29.868 1.00 95.75 702 TYR A O 1
ATOM 5534 N N . ARG A 1 703 ? 0.456 7.341 31.116 1.00 95.81 703 ARG A N 1
ATOM 5535 C CA . ARG A 1 703 ? -0.649 7.153 30.165 1.00 95.81 703 ARG A CA 1
ATOM 5536 C C . ARG A 1 703 ? -1.997 7.335 30.853 1.00 95.81 703 ARG A C 1
ATOM 5538 O O . ARG A 1 703 ? -2.173 6.942 31.998 1.00 95.81 703 ARG A O 1
ATOM 5545 N N . ARG A 1 704 ? -2.969 7.909 30.146 1.00 94.25 704 ARG A N 1
ATOM 5546 C CA . ARG A 1 704 ? -4.361 8.034 30.593 1.00 94.25 704 ARG A CA 1
ATOM 5547 C C . ARG A 1 704 ? -5.272 7.328 29.613 1.00 94.25 704 ARG A C 1
ATOM 5549 O O . ARG A 1 704 ? -5.269 7.664 28.432 1.00 94.25 704 ARG A O 1
ATOM 5556 N N . LEU A 1 705 ? -6.072 6.386 30.094 1.00 92.25 705 LEU A N 1
ATOM 5557 C CA . LEU A 1 705 ? -7.086 5.730 29.277 1.00 92.25 705 LEU A CA 1
ATOM 5558 C C . LEU A 1 705 ? -8.137 6.753 28.809 1.00 92.25 705 LEU A C 1
ATOM 5560 O O . LEU A 1 705 ? -8.680 7.497 29.621 1.00 92.25 705 LEU A O 1
ATOM 5564 N N . THR A 1 706 ? -8.447 6.775 27.511 1.00 90.56 706 THR A N 1
ATOM 5565 C CA . THR A 1 706 ? -9.450 7.679 26.916 1.00 90.56 706 THR A CA 1
ATOM 5566 C C . THR A 1 706 ? -10.633 6.942 26.295 1.00 90.56 706 THR A C 1
ATOM 5568 O O . THR A 1 706 ? -11.722 7.504 26.212 1.00 90.56 706 THR A O 1
ATOM 5571 N N . SER A 1 707 ? -10.462 5.683 25.879 1.00 90.12 707 SER A N 1
ATOM 5572 C CA . SER A 1 707 ? -11.566 4.830 25.417 1.00 90.12 707 SER A CA 1
ATOM 5573 C C . SER A 1 707 ? -11.223 3.342 25.480 1.00 90.12 707 SER A C 1
ATOM 5575 O O . SER A 1 707 ? -10.065 2.952 25.334 1.00 90.12 707 SER A O 1
ATOM 5577 N N . ILE A 1 708 ? -12.256 2.513 25.645 1.00 91.00 708 ILE A N 1
ATOM 5578 C CA . ILE A 1 708 ? -12.224 1.065 25.404 1.00 91.00 708 ILE A CA 1
ATOM 5579 C C . ILE A 1 708 ? -13.422 0.714 24.519 1.00 91.00 708 ILE A C 1
ATOM 5581 O O . ILE A 1 708 ? -14.520 1.222 24.747 1.00 91.00 708 ILE A O 1
ATOM 5585 N N . SER A 1 709 ? -13.230 -0.179 23.551 1.00 90.25 709 SER A N 1
ATOM 5586 C CA . SER A 1 709 ? -14.300 -0.903 22.860 1.00 90.25 709 SER A CA 1
ATOM 5587 C C . SER A 1 709 ? -14.046 -2.403 23.000 1.00 90.25 709 SER A C 1
ATOM 5589 O O . SER A 1 709 ? -12.920 -2.836 22.775 1.00 90.25 709 SER A O 1
ATOM 5591 N N . ARG A 1 710 ? -15.069 -3.190 23.347 1.00 91.31 710 ARG A N 1
ATOM 5592 C CA . ARG A 1 710 ? -15.023 -4.661 23.442 1.00 91.31 710 ARG A CA 1
ATOM 5593 C C . ARG A 1 710 ? -16.130 -5.285 22.606 1.00 91.31 710 ARG A C 1
ATOM 5595 O O . ARG A 1 710 ? -17.241 -4.768 22.618 1.00 91.31 710 ARG A O 1
ATOM 5602 N N . THR A 1 711 ? -15.842 -6.409 21.966 1.00 90.81 711 THR A N 1
ATOM 5603 C CA . THR A 1 711 ? -16.791 -7.229 21.208 1.00 90.81 711 THR A CA 1
ATOM 5604 C C . THR A 1 711 ? -16.747 -8.654 21.744 1.00 90.81 711 THR A C 1
ATOM 5606 O O . THR A 1 711 ? -15.678 -9.268 21.783 1.00 90.81 711 THR A O 1
ATOM 5609 N N . TYR A 1 712 ? -17.905 -9.174 22.141 1.00 90.38 712 TYR A N 1
ATOM 5610 C CA . TYR A 1 712 ? -18.083 -10.559 22.572 1.00 90.38 712 TYR A CA 1
ATOM 5611 C C . TYR A 1 712 ? -18.799 -11.371 21.494 1.00 90.38 712 TYR A C 1
ATOM 5613 O O . TYR A 1 712 ? -19.560 -10.829 20.688 1.00 90.38 712 TYR A O 1
ATOM 5621 N N . TYR A 1 713 ? -18.569 -12.681 21.507 1.00 92.31 713 TYR A N 1
ATOM 5622 C CA . TYR A 1 713 ? -19.096 -13.647 20.545 1.00 92.31 713 TYR A CA 1
ATOM 5623 C C . TYR A 1 713 ? -19.819 -14.775 21.292 1.00 92.31 713 TYR A C 1
ATOM 5625 O O . TYR A 1 713 ? -19.563 -14.983 22.474 1.00 92.31 713 TYR A O 1
ATOM 5633 N N . ARG A 1 714 ? -20.733 -15.484 20.633 1.00 92.44 714 ARG A N 1
ATOM 5634 C CA . ARG A 1 714 ? -21.431 -16.669 21.155 1.00 92.44 714 ARG A CA 1
ATOM 5635 C C . ARG A 1 714 ? -20.745 -17.939 20.657 1.00 92.44 714 ARG A C 1
ATOM 5637 O O . ARG A 1 714 ? -20.028 -17.901 19.655 1.00 92.44 714 ARG A O 1
ATOM 5644 N N . SER A 1 715 ? -20.957 -19.044 21.364 1.00 94.69 715 SER A N 1
ATOM 5645 C CA . SER A 1 715 ? -20.565 -20.376 20.897 1.00 94.69 715 SER A CA 1
ATOM 5646 C C . SER A 1 715 ? -21.267 -20.727 19.579 1.00 94.69 715 SER A C 1
ATOM 5648 O O . SER A 1 715 ? -22.342 -20.198 19.281 1.00 94.69 715 SER A O 1
ATOM 5650 N N . ASP A 1 716 ? -20.689 -21.639 18.797 1.00 93.56 716 ASP A N 1
ATOM 5651 C CA . ASP A 1 716 ? -21.246 -22.096 17.518 1.00 93.56 716 ASP A CA 1
ATOM 5652 C C . ASP A 1 716 ? -22.646 -22.720 17.712 1.00 93.56 716 ASP A C 1
ATOM 5654 O O . ASP A 1 716 ? -23.482 -22.639 16.819 1.00 93.56 716 ASP A O 1
ATOM 5658 N N . ASP A 1 717 ? -22.936 -23.294 18.888 1.00 92.44 717 ASP A N 1
ATOM 5659 C CA . ASP A 1 717 ? -24.252 -23.835 19.273 1.00 92.44 717 ASP A CA 1
ATOM 5660 C C . ASP A 1 717 ? -25.222 -22.805 19.895 1.00 92.44 717 ASP A C 1
ATOM 5662 O O . ASP A 1 717 ? -26.312 -23.176 20.339 1.00 92.44 717 ASP A O 1
ATOM 5666 N N . LEU A 1 718 ? -24.823 -21.528 19.950 1.00 91.38 718 LEU A N 1
ATOM 5667 C CA . LEU A 1 718 ? -25.536 -20.398 20.560 1.00 91.38 718 LEU A CA 1
ATOM 5668 C C . LEU A 1 718 ? -25.868 -20.549 22.060 1.00 91.38 718 LEU A C 1
ATOM 5670 O O . LEU A 1 718 ? -26.578 -19.705 22.612 1.00 91.38 718 LEU A O 1
ATOM 5674 N N . SER A 1 719 ? -25.357 -21.571 22.754 1.00 90.56 719 SER A N 1
ATOM 5675 C CA . SER A 1 719 ? -25.727 -21.867 24.146 1.00 90.56 719 SER A CA 1
ATOM 5676 C C . SER A 1 719 ? -25.231 -20.849 25.174 1.00 90.56 719 SER A C 1
ATOM 5678 O O . SER A 1 719 ? -25.858 -20.709 26.226 1.00 90.56 719 SER A O 1
ATOM 5680 N N . HIS A 1 720 ? -24.132 -20.141 24.898 1.00 89.44 720 HIS A N 1
ATOM 5681 C CA . HIS A 1 720 ? -23.551 -19.161 25.815 1.00 89.44 720 HIS A CA 1
ATOM 5682 C C . HIS A 1 720 ? -22.711 -18.095 25.093 1.00 89.44 720 HIS A C 1
ATOM 5684 O O . HIS A 1 720 ? -22.346 -18.239 23.925 1.00 89.44 720 HIS A O 1
ATOM 5690 N N . ILE A 1 721 ? -22.399 -17.012 25.811 1.00 90.44 721 ILE A N 1
ATOM 5691 C CA . ILE A 1 721 ? -21.424 -16.001 25.386 1.00 90.44 721 ILE A CA 1
ATOM 5692 C C . ILE A 1 721 ? -20.019 -16.510 25.734 1.00 90.44 721 ILE A C 1
ATOM 5694 O O . ILE A 1 721 ? -19.760 -16.928 26.865 1.00 90.44 721 ILE A O 1
ATOM 5698 N N . LEU A 1 722 ? -19.113 -16.480 24.760 1.00 93.06 722 LEU A N 1
ATOM 5699 C CA . LEU A 1 722 ? -17.718 -16.877 24.911 1.00 93.06 722 LEU A CA 1
ATOM 5700 C C . LEU A 1 722 ? -16.927 -15.826 25.713 1.00 93.06 722 LEU A C 1
ATOM 5702 O O . LEU A 1 722 ? -17.206 -14.626 25.612 1.00 93.06 722 LEU A O 1
ATOM 5706 N N . PRO A 1 723 ? -15.895 -16.237 26.475 1.00 93.62 723 PRO A N 1
ATOM 5707 C CA . PRO A 1 723 ? -14.976 -15.305 27.119 1.00 93.62 723 PRO A CA 1
ATOM 5708 C C . PRO A 1 723 ? -14.318 -14.338 26.124 1.00 93.62 723 PRO A C 1
ATOM 5710 O O . PRO A 1 723 ? -14.098 -14.661 24.955 1.00 93.62 723 PRO A O 1
ATOM 5713 N N . LEU A 1 724 ? -13.934 -13.150 26.602 1.00 89.88 724 LEU A N 1
ATOM 5714 C CA . LEU A 1 724 ? -13.195 -12.182 25.788 1.00 89.88 724 LEU A CA 1
ATOM 5715 C C . LEU A 1 724 ? -11.919 -12.832 25.216 1.00 89.88 724 LEU A C 1
ATOM 5717 O O . LEU A 1 724 ? -11.249 -13.598 25.908 1.00 89.88 724 LEU A O 1
ATOM 5721 N N . ARG A 1 725 ? -11.574 -12.500 23.964 1.00 92.62 725 ARG A N 1
ATOM 5722 C CA . ARG A 1 725 ? -10.497 -13.128 23.167 1.00 92.62 725 ARG A CA 1
ATOM 5723 C C . ARG A 1 725 ? -10.785 -14.562 22.678 1.00 92.62 725 ARG A C 1
ATOM 5725 O O . ARG A 1 725 ? -9.898 -15.168 22.085 1.00 92.62 725 ARG A O 1
ATOM 5732 N N . THR A 1 726 ? -11.996 -15.099 22.871 1.00 93.56 726 THR A N 1
ATOM 5733 C CA . THR A 1 726 ? -12.394 -16.438 22.384 1.00 93.56 726 THR A CA 1
ATOM 5734 C C . THR A 1 726 ? -13.433 -16.379 21.251 1.00 93.56 726 THR A C 1
ATOM 5736 O O . THR A 1 726 ? -14.409 -15.638 21.341 1.00 93.56 726 THR A O 1
ATOM 5739 N N . ILE A 1 727 ? -13.228 -17.185 20.204 1.00 93.56 727 ILE A N 1
ATOM 5740 C CA . ILE A 1 727 ? -14.188 -17.528 19.142 1.00 93.56 727 ILE A CA 1
ATOM 5741 C C . ILE A 1 727 ? -14.190 -19.026 18.854 1.00 93.56 727 ILE A C 1
ATOM 5743 O O . ILE A 1 727 ? -13.162 -19.703 18.942 1.00 93.56 727 ILE A O 1
ATOM 5747 N N . GLU A 1 728 ? -15.346 -19.487 18.393 1.00 93.00 728 GLU A N 1
ATOM 5748 C CA . GLU A 1 728 ? -15.521 -20.746 17.674 1.00 93.00 728 GLU A CA 1
ATOM 5749 C C . GLU A 1 728 ? -15.674 -20.477 16.156 1.00 93.00 728 GLU A C 1
ATOM 5751 O O . GLU A 1 728 ? -15.467 -19.354 15.679 1.00 93.00 728 GLU A O 1
ATOM 5756 N N . SER A 1 729 ? -15.912 -21.514 15.348 1.00 90.94 729 SER A N 1
ATOM 5757 C CA . SER A 1 729 ? -15.677 -21.481 13.893 1.00 90.94 729 SER A CA 1
ATOM 5758 C C . SER A 1 729 ? -16.585 -20.522 13.112 1.00 90.94 729 SER A C 1
ATOM 5760 O O . SER A 1 729 ? -16.203 -20.018 12.038 1.00 90.94 729 SER A O 1
ATOM 5762 N N . MET A 1 730 ? -17.770 -20.249 13.656 1.00 90.00 730 MET A N 1
ATOM 5763 C CA . MET A 1 730 ? -18.825 -19.468 13.019 1.00 90.00 730 MET A CA 1
ATOM 5764 C C . MET A 1 730 ? -18.727 -17.967 13.306 1.00 90.00 730 MET A C 1
ATOM 5766 O O . MET A 1 730 ? -19.247 -17.182 12.517 1.00 90.00 730 MET A O 1
ATOM 5770 N N . VAL A 1 731 ? -17.989 -17.559 14.349 1.00 91.38 731 VAL A N 1
ATOM 5771 C CA . VAL A 1 731 ? -17.733 -16.142 14.694 1.00 91.38 731 VAL A CA 1
ATOM 5772 C C . VAL A 1 731 ? -19.044 -15.359 14.910 1.00 91.38 731 VAL A C 1
ATOM 5774 O O . VAL A 1 731 ? -19.245 -14.260 14.396 1.00 91.38 731 VAL A O 1
ATOM 5777 N N . LEU A 1 732 ? -19.968 -15.949 15.674 1.00 91.44 732 LEU A N 1
ATOM 5778 C CA . LEU A 1 732 ? -21.302 -15.397 15.923 1.00 91.44 732 LEU A CA 1
ATOM 5779 C C . LEU A 1 732 ? -21.208 -14.237 16.924 1.00 91.44 732 LEU A C 1
ATOM 5781 O O . LEU A 1 732 ? -20.869 -14.444 18.084 1.00 91.44 732 LEU A O 1
ATOM 5785 N N . GLN A 1 733 ? -21.432 -13.000 16.485 1.00 88.75 733 GLN A N 1
ATOM 5786 C CA . GLN A 1 733 ? -21.320 -11.809 17.332 1.00 88.75 733 GLN A CA 1
ATOM 5787 C C . GLN A 1 733 ? -22.445 -11.759 18.378 1.00 88.75 733 GLN A C 1
ATOM 5789 O O . GLN A 1 733 ? -23.611 -11.945 18.049 1.00 88.75 733 GLN A O 1
ATOM 5794 N N . SER A 1 734 ? -22.094 -11.444 19.628 1.00 86.00 734 SER A N 1
ATOM 5795 C CA . SER A 1 734 ? -23.045 -11.288 20.733 1.00 86.00 734 SER A CA 1
ATOM 5796 C C . SER A 1 734 ? -23.318 -9.822 21.048 1.00 86.00 734 SER A C 1
ATOM 5798 O O . SER A 1 734 ? -24.434 -9.349 20.886 1.00 86.00 734 SER A O 1
ATOM 5800 N N . THR A 1 735 ? -22.303 -9.092 21.516 1.00 83.12 735 THR A N 1
ATOM 5801 C CA . THR A 1 735 ? -22.487 -7.784 22.161 1.00 83.12 735 THR A CA 1
ATOM 5802 C C . THR A 1 735 ? -21.282 -6.879 21.891 1.00 83.12 735 THR A C 1
ATOM 5804 O O . THR A 1 735 ? -20.169 -7.367 21.665 1.00 83.12 735 THR A O 1
ATOM 5807 N N . ILE A 1 736 ? -21.487 -5.556 21.897 1.00 82.88 736 ILE A N 1
ATOM 5808 C CA . ILE A 1 736 ? -20.405 -4.563 21.806 1.00 82.88 736 ILE A CA 1
ATOM 5809 C C . ILE A 1 736 ? -20.538 -3.570 22.959 1.00 82.88 736 ILE A C 1
ATOM 5811 O O . ILE A 1 736 ? -21.519 -2.835 23.038 1.00 82.88 736 ILE A O 1
ATOM 5815 N N . TYR A 1 737 ? -19.507 -3.482 23.795 1.00 82.56 737 TYR A N 1
ATOM 5816 C CA . TYR A 1 737 ? -19.411 -2.503 24.875 1.00 82.56 737 TYR A CA 1
ATOM 5817 C C . TYR A 1 737 ? -18.439 -1.386 24.503 1.00 82.56 737 TYR A C 1
ATOM 5819 O O . TYR A 1 737 ? -17.369 -1.639 23.945 1.00 82.56 737 TYR A O 1
ATOM 5827 N N . ARG A 1 738 ? -18.773 -0.143 24.861 1.00 82.44 738 ARG A N 1
ATOM 5828 C CA . ARG A 1 738 ? -17.878 1.017 24.750 1.00 82.44 738 ARG A CA 1
ATOM 5829 C C . ARG A 1 738 ? -17.816 1.748 26.084 1.00 82.44 738 ARG A C 1
ATOM 5831 O O . ARG A 1 738 ? -18.850 2.006 26.692 1.00 82.44 738 ARG A O 1
ATOM 5838 N N . LEU A 1 739 ? -16.611 2.091 26.530 1.00 81.44 739 LEU A N 1
ATOM 5839 C CA . LEU A 1 739 ? -16.406 2.821 27.779 1.00 81.44 739 LEU A CA 1
ATOM 5840 C C . LEU A 1 739 ? -16.960 4.247 27.660 1.00 81.44 739 LEU A C 1
ATOM 5842 O O . LEU A 1 739 ? -16.410 5.065 26.927 1.00 81.44 739 LEU A O 1
ATOM 5846 N N . ALA A 1 740 ? -18.025 4.532 28.411 1.00 77.31 740 ALA A N 1
ATOM 5847 C CA . ALA A 1 740 ? -18.582 5.876 28.580 1.00 77.31 740 ALA A CA 1
ATOM 5848 C C . ALA A 1 740 ? -18.285 6.460 29.975 1.00 77.31 740 ALA A C 1
ATOM 5850 O O . ALA A 1 740 ? -18.039 7.656 30.110 1.00 77.31 740 ALA A O 1
ATOM 5851 N N . LEU A 1 741 ? -18.293 5.610 31.006 1.00 75.75 741 LEU A N 1
ATOM 5852 C CA . LEU A 1 741 ? -18.017 5.938 32.405 1.00 75.75 741 LEU A CA 1
ATOM 5853 C C . LEU A 1 741 ? -17.231 4.782 33.031 1.00 75.75 741 LEU A C 1
ATOM 5855 O O . LEU A 1 741 ? -17.493 3.623 32.713 1.00 75.75 741 LEU A O 1
ATOM 5859 N N . THR A 1 742 ? -16.304 5.079 33.940 1.00 77.44 742 THR A N 1
ATOM 5860 C CA . THR A 1 742 ? -15.715 4.054 34.813 1.00 77.44 742 THR A CA 1
ATOM 5861 C C . THR A 1 742 ? -16.732 3.602 35.862 1.00 77.44 742 THR A C 1
ATOM 5863 O O . THR A 1 742 ? -17.648 4.351 36.208 1.00 77.44 742 THR A O 1
ATOM 5866 N N . GLU A 1 743 ? -16.551 2.402 36.416 1.00 73.56 743 GLU A N 1
ATOM 5867 C CA . GLU A 1 743 ? -17.381 1.883 37.513 1.00 73.56 743 GLU A CA 1
ATOM 5868 C C . GLU A 1 743 ? -17.409 2.855 38.706 1.00 73.56 743 GLU A C 1
ATOM 5870 O O . GLU A 1 743 ? -18.474 3.171 39.226 1.00 73.56 743 GLU A O 1
ATOM 5875 N N . SER A 1 744 ? -16.262 3.439 39.074 1.00 72.44 744 SER A N 1
ATOM 5876 C CA . SER A 1 744 ? -16.181 4.461 40.125 1.00 72.44 744 SER A CA 1
ATOM 5877 C C . SER A 1 744 ? -17.011 5.709 39.801 1.00 72.44 744 SER A C 1
ATOM 5879 O O . SER A 1 744 ? -17.734 6.202 40.669 1.00 72.44 744 SER A O 1
ATOM 5881 N N . LEU A 1 745 ? -16.958 6.220 38.566 1.00 80.50 745 LEU A N 1
ATOM 5882 C CA . LEU A 1 745 ? -17.758 7.373 38.143 1.00 80.50 745 LEU A CA 1
ATOM 5883 C C . LEU A 1 745 ? -19.252 7.044 38.082 1.00 80.50 745 LEU A C 1
ATOM 5885 O O . LEU A 1 745 ? -20.061 7.880 38.488 1.00 80.50 745 LEU A O 1
ATOM 5889 N N . ALA A 1 746 ? -19.628 5.860 37.601 1.00 78.25 746 ALA A N 1
ATOM 5890 C CA . ALA A 1 746 ? -21.018 5.425 37.532 1.00 78.25 746 ALA A CA 1
ATOM 5891 C C . ALA A 1 746 ? -21.606 5.249 38.945 1.00 78.25 746 ALA A C 1
ATOM 5893 O O . ALA A 1 746 ? -22.602 5.893 39.293 1.00 78.25 746 ALA A O 1
ATOM 5894 N N . THR A 1 747 ? -20.922 4.495 39.806 1.00 79.75 747 THR A N 1
ATOM 5895 C CA . THR A 1 747 ? -21.318 4.278 41.200 1.00 79.75 747 THR A CA 1
ATOM 5896 C C . THR A 1 747 ? -21.389 5.595 41.969 1.00 79.75 747 THR A C 1
ATOM 5898 O O . THR A 1 747 ? -22.413 5.876 42.584 1.00 79.75 747 THR A O 1
ATOM 5901 N N . ASN A 1 748 ? -20.382 6.473 41.892 1.00 82.81 748 ASN A N 1
ATOM 5902 C CA . ASN A 1 748 ? -20.401 7.737 42.639 1.00 82.81 748 ASN A CA 1
ATOM 5903 C C . ASN A 1 748 ? -21.487 8.715 42.148 1.00 82.81 748 ASN A C 1
ATOM 5905 O O . ASN A 1 748 ? -22.193 9.310 42.964 1.00 82.81 748 ASN A O 1
ATOM 5909 N N . ASN A 1 749 ? -21.644 8.893 40.830 1.00 84.06 749 ASN A N 1
ATOM 5910 C CA . ASN A 1 749 ? -22.522 9.934 40.274 1.00 84.06 749 ASN A CA 1
ATOM 5911 C C . ASN A 1 749 ? -23.988 9.508 40.102 1.00 84.06 749 ASN A C 1
ATOM 5913 O O . ASN A 1 749 ? -24.848 10.383 39.921 1.00 84.06 749 ASN A O 1
ATOM 5917 N N . PHE A 1 750 ? -24.284 8.205 40.141 1.00 82.38 750 PHE A N 1
ATOM 5918 C CA . PHE A 1 750 ? -25.637 7.666 39.992 1.00 82.38 750 PHE A CA 1
ATOM 5919 C C . PHE A 1 750 ? -26.101 6.911 41.242 1.00 82.38 750 PHE A C 1
ATOM 5921 O O . PHE A 1 750 ? -27.111 7.314 41.820 1.00 82.38 750 PHE A O 1
ATOM 5928 N N . VAL A 1 751 ? -25.356 5.906 41.715 1.00 84.00 751 VAL A N 1
ATOM 5929 C CA . VAL A 1 751 ? -25.755 5.085 42.880 1.00 84.00 751 VAL A CA 1
ATOM 5930 C C . VAL A 1 751 ? -25.577 5.847 44.197 1.00 84.00 751 VAL A C 1
ATOM 5932 O O . VAL A 1 751 ? -26.530 6.016 44.955 1.00 84.00 751 VAL A O 1
ATOM 5935 N N . GLY A 1 752 ? -24.394 6.416 44.440 1.00 82.69 752 GLY A N 1
ATOM 5936 C CA . GLY A 1 752 ? -24.100 7.264 45.602 1.00 82.69 752 GLY A CA 1
ATOM 5937 C C . GLY A 1 752 ? -24.900 8.572 45.630 1.00 82.69 752 GLY A C 1
ATOM 5938 O O . GLY A 1 752 ? -25.132 9.136 46.697 1.00 82.69 752 GLY A O 1
ATOM 5939 N N . ALA A 1 753 ? -25.384 9.020 44.468 1.00 86.31 753 ALA A N 1
ATOM 5940 C CA . ALA A 1 753 ? -26.312 10.141 44.333 1.00 86.31 753 ALA A CA 1
ATOM 5941 C C . ALA A 1 753 ? -27.798 9.742 44.481 1.00 86.31 753 ALA A C 1
ATOM 5943 O O . ALA A 1 753 ? -28.662 10.616 44.402 1.00 86.31 753 ALA A O 1
ATOM 5944 N N . GLY A 1 754 ? -28.111 8.452 44.660 1.00 83.62 754 GLY A N 1
ATOM 5945 C CA . GLY A 1 754 ? -29.474 7.938 44.824 1.00 83.62 754 GLY A CA 1
ATOM 5946 C C . GLY A 1 754 ? -30.367 8.049 43.582 1.00 83.62 754 GLY A C 1
ATOM 5947 O O . GLY A 1 754 ? -31.586 8.096 43.723 1.00 83.62 754 GLY A O 1
ATOM 5948 N N . LYS A 1 755 ? -29.785 8.139 42.378 1.00 84.94 755 LYS A N 1
ATOM 5949 C CA . LYS A 1 755 ? -30.526 8.254 41.105 1.00 84.94 755 LYS A CA 1
ATOM 5950 C C . LYS A 1 755 ? -30.995 6.902 40.564 1.00 84.94 755 LYS A C 1
ATOM 5952 O O . LYS A 1 755 ? -32.021 6.855 39.899 1.00 84.94 755 LYS A O 1
ATOM 5957 N N . VAL A 1 756 ? -30.219 5.851 40.825 1.00 81.69 756 VAL A N 1
ATOM 5958 C CA . VAL A 1 756 ? -30.479 4.441 40.485 1.00 81.69 756 VAL A CA 1
ATOM 5959 C C . VAL A 1 756 ? -29.892 3.566 41.595 1.00 81.69 756 VAL A C 1
ATOM 5961 O O . VAL A 1 756 ? -28.959 3.985 42.285 1.00 81.69 756 VAL A O 1
ATOM 5964 N N . SER A 1 757 ? -30.411 2.360 41.778 1.00 83.19 757 SER A N 1
ATOM 5965 C CA . SER A 1 757 ? -29.748 1.309 42.557 1.00 83.19 757 SER A CA 1
ATOM 5966 C C . SER A 1 757 ? -28.582 0.684 41.777 1.00 83.19 757 SER A C 1
ATOM 5968 O O . SER A 1 757 ? -28.465 0.874 40.569 1.00 83.19 757 SER A O 1
ATOM 5970 N N . GLN A 1 758 ? -27.717 -0.078 42.459 1.00 78.69 758 GLN A N 1
ATOM 5971 C CA . GLN A 1 758 ? -26.634 -0.809 41.787 1.00 78.69 758 GLN A CA 1
ATOM 5972 C C . GLN A 1 758 ? -27.193 -1.790 40.746 1.00 78.69 758 GLN A C 1
ATOM 5974 O O . GLN A 1 758 ? -26.769 -1.756 39.604 1.00 78.69 758 GLN A O 1
ATOM 5979 N N . THR A 1 759 ? -28.217 -2.570 41.106 1.00 78.62 759 THR A N 1
ATOM 5980 C CA . THR A 1 759 ? -28.876 -3.509 40.186 1.00 78.62 759 THR A CA 1
ATOM 5981 C C . THR A 1 759 ? -29.455 -2.799 38.963 1.00 78.62 759 THR A C 1
ATOM 5983 O O . THR A 1 759 ? -29.196 -3.212 37.843 1.00 78.62 759 THR A O 1
ATOM 5986 N N . GLU A 1 760 ? -30.153 -1.671 39.147 1.00 72.00 760 GLU A N 1
ATOM 5987 C CA . GLU A 1 760 ? -30.674 -0.903 38.008 1.00 72.00 760 GLU A CA 1
ATOM 5988 C C . GLU A 1 760 ? -29.576 -0.316 37.115 1.00 72.00 760 GLU A C 1
ATOM 5990 O O . GLU A 1 760 ? -29.857 -0.074 35.943 1.00 72.00 760 GLU A O 1
ATOM 5995 N N . LEU A 1 761 ? -28.378 -0.044 37.650 1.00 71.12 761 LEU A N 1
ATOM 5996 C CA . LEU A 1 761 ? -27.214 0.394 36.878 1.00 71.12 761 LEU A CA 1
ATOM 5997 C C . LEU A 1 761 ? -26.606 -0.772 36.093 1.00 71.12 761 LEU A C 1
ATOM 5999 O O . LEU A 1 761 ? -26.303 -0.591 34.917 1.00 71.12 761 LEU A O 1
ATOM 6003 N N . ASP A 1 762 ? -26.462 -1.935 36.726 1.00 69.00 762 ASP A N 1
ATOM 6004 C CA . ASP A 1 762 ? -25.938 -3.149 36.099 1.00 69.00 762 ASP A CA 1
ATOM 6005 C C . ASP A 1 762 ? -26.839 -3.554 34.907 1.00 69.00 762 ASP A C 1
ATOM 6007 O O . ASP A 1 762 ? -26.339 -3.695 33.792 1.00 69.00 762 ASP A O 1
ATOM 6011 N N . ASP A 1 763 ? -28.169 -3.570 35.092 1.00 64.81 763 ASP A N 1
ATOM 6012 C CA . ASP A 1 763 ? -29.160 -3.859 34.036 1.00 64.81 763 ASP A CA 1
ATOM 6013 C C . ASP A 1 763 ? -29.063 -2.915 32.812 1.00 64.81 763 ASP A C 1
ATOM 6015 O O . ASP A 1 763 ? -29.336 -3.319 31.686 1.00 64.81 763 ASP A O 1
ATOM 6019 N N . ILE A 1 764 ? -28.727 -1.628 33.011 1.00 64.38 764 ILE A N 1
ATOM 6020 C CA . ILE A 1 764 ? -28.657 -0.612 31.929 1.00 64.38 764 ILE A CA 1
ATOM 6021 C C . ILE A 1 764 ? -27.433 -0.822 31.032 1.00 64.38 764 ILE A C 1
ATOM 6023 O O . ILE A 1 764 ? -27.362 -0.287 29.923 1.00 64.38 764 ILE A O 1
ATOM 6027 N N . LEU A 1 765 ? -26.424 -1.539 31.524 1.00 62.34 765 LEU A N 1
ATOM 6028 C CA . LEU A 1 765 ? -25.154 -1.693 30.827 1.00 62.34 765 LEU A CA 1
ATOM 6029 C C . LEU A 1 765 ? -25.143 -2.905 29.883 1.00 62.34 765 LEU A C 1
ATOM 6031 O O . LEU A 1 765 ? -24.259 -2.971 29.026 1.00 62.34 765 LEU A O 1
ATOM 6035 N N . GLU A 1 766 ? -26.124 -3.807 29.975 1.00 59.47 766 GLU A N 1
ATOM 6036 C CA . GLU A 1 766 ? -26.261 -4.988 29.112 1.00 59.47 766 GLU A CA 1
ATOM 6037 C C . GLU A 1 766 ? -26.888 -4.655 27.737 1.00 59.47 766 GLU A C 1
ATOM 6039 O O . GLU A 1 766 ? -27.661 -3.709 27.578 1.00 59.47 766 GLU A O 1
ATOM 6044 N N . ASN A 1 767 ? -26.495 -5.400 26.698 1.00 58.09 767 ASN A N 1
ATOM 6045 C CA . ASN A 1 767 ? -26.921 -5.215 25.302 1.00 58.09 767 ASN A CA 1
ATOM 6046 C C . ASN A 1 767 ? -26.795 -6.537 24.543 1.00 58.09 767 ASN A C 1
ATOM 6048 O O . ASN A 1 767 ? -25.664 -6.962 24.323 1.00 58.09 767 ASN A O 1
ATOM 6052 N N . ASP A 1 768 ? -27.892 -7.117 24.052 1.00 64.75 768 ASP A N 1
ATOM 6053 C CA . ASP A 1 768 ? -27.864 -8.430 23.392 1.00 64.75 768 ASP A CA 1
ATOM 6054 C C . ASP A 1 768 ? -28.390 -8.438 21.945 1.00 64.75 768 ASP A C 1
ATOM 6056 O O . ASP A 1 768 ? -29.331 -7.724 21.578 1.00 64.75 768 ASP A O 1
ATOM 6060 N N . LEU A 1 769 ? -27.790 -9.318 21.135 1.00 65.38 769 LEU A N 1
ATOM 6061 C CA . LEU A 1 769 ? -28.161 -9.633 19.752 1.00 65.38 769 LEU A CA 1
ATOM 6062 C C . LEU A 1 769 ? -28.585 -11.106 19.639 1.00 65.38 769 LEU A C 1
ATOM 6064 O O . LEU A 1 769 ? -27.934 -11.991 20.204 1.00 65.38 769 LEU A O 1
ATOM 6068 N N . PHE A 1 770 ? -29.643 -11.381 18.868 1.00 75.44 770 PHE A N 1
ATOM 6069 C CA . PHE A 1 770 ? -30.174 -12.740 18.691 1.00 75.44 770 PHE A CA 1
ATOM 6070 C C . PHE A 1 770 ? -30.433 -13.079 17.216 1.00 75.44 770 PHE A C 1
ATOM 6072 O O . PHE A 1 770 ? -30.789 -12.231 16.389 1.00 75.44 770 PHE A O 1
ATOM 6079 N N . TYR A 1 771 ? -30.266 -14.359 16.897 1.00 76.19 771 TYR A N 1
ATOM 6080 C CA . TYR A 1 771 ? -30.340 -14.908 15.543 1.00 76.19 771 TYR A CA 1
ATOM 6081 C C . TYR A 1 771 ? -31.728 -15.451 15.170 1.00 76.19 771 TYR A C 1
ATOM 6083 O O . TYR A 1 771 ? -31.955 -15.798 14.012 1.00 76.19 771 TYR A O 1
ATOM 6091 N N . SER A 1 772 ? -32.673 -15.483 16.114 1.00 76.81 772 SER A N 1
ATOM 6092 C CA . SER A 1 772 ? -34.093 -15.743 15.853 1.00 76.81 772 SER A CA 1
ATOM 6093 C C . SER A 1 772 ? -34.969 -14.576 16.337 1.00 76.81 772 SER A C 1
ATOM 6095 O O . SER A 1 772 ? -34.568 -13.821 17.227 1.00 76.81 772 SER A O 1
ATOM 6097 N N . PRO A 1 773 ? -36.170 -14.393 15.754 1.00 74.88 773 PRO A N 1
ATOM 6098 C CA . PRO A 1 773 ? -37.074 -13.304 16.119 1.00 74.88 773 PRO A CA 1
ATOM 6099 C C . PRO A 1 773 ? -37.875 -13.559 17.408 1.00 74.88 773 PRO A C 1
ATOM 6101 O O . PRO A 1 773 ? -38.590 -12.666 17.853 1.00 74.88 773 PRO A O 1
ATOM 6104 N N . ASN A 1 774 ? -37.820 -14.758 18.001 1.00 77.06 774 ASN A N 1
ATOM 6105 C CA . ASN A 1 774 ? -38.653 -15.127 19.147 1.00 77.06 774 ASN A CA 1
ATOM 6106 C C . ASN A 1 774 ? -37.850 -15.111 20.458 1.00 77.06 774 ASN A C 1
ATOM 6108 O O . ASN A 1 774 ? -36.958 -15.929 20.667 1.00 77.06 774 ASN A O 1
ATOM 6112 N N . SER A 1 775 ? -38.228 -14.225 21.381 1.00 73.62 775 SER A N 1
ATOM 6113 C CA . SER A 1 775 ? -37.561 -14.034 22.677 1.00 73.62 775 SER A CA 1
ATOM 6114 C C . SER A 1 775 ? -37.613 -15.246 23.620 1.00 73.62 775 SER A C 1
ATOM 6116 O O . SER A 1 775 ? -36.848 -15.299 24.580 1.00 73.62 775 SER A O 1
ATOM 6118 N N . GLY A 1 776 ? -38.494 -16.220 23.359 1.00 77.38 776 GLY A N 1
ATOM 6119 C CA . GLY A 1 776 ? -38.612 -17.462 24.129 1.00 77.38 776 GLY A CA 1
ATOM 6120 C C . GLY A 1 776 ? -37.869 -18.675 23.552 1.00 77.38 776 GLY A C 1
ATOM 6121 O O . GLY A 1 776 ? -38.063 -19.781 24.061 1.00 77.38 776 GLY A O 1
ATOM 6122 N N . ASP A 1 777 ? -37.082 -18.522 22.482 1.00 84.25 777 ASP A N 1
ATOM 6123 C CA . ASP A 1 777 ? -36.383 -19.653 21.863 1.00 84.25 777 ASP A CA 1
ATOM 6124 C C . ASP A 1 777 ? -35.236 -20.180 22.740 1.00 84.25 777 ASP A C 1
ATOM 6126 O O . ASP A 1 777 ? -34.399 -19.442 23.251 1.00 84.25 777 ASP A O 1
ATOM 6130 N N . SER A 1 778 ? -35.156 -21.507 22.869 1.00 88.75 778 SER A N 1
ATOM 6131 C CA . SER A 1 778 ? -33.950 -22.167 23.391 1.00 88.75 778 SER A CA 1
ATOM 6132 C C . SER A 1 778 ? -32.794 -22.069 22.380 1.00 88.75 778 SER A C 1
ATOM 6134 O O . SER A 1 778 ? -33.079 -22.048 21.181 1.00 88.75 778 SER A O 1
ATOM 6136 N N . PRO A 1 779 ? -31.513 -22.156 22.797 1.00 89.12 779 PRO A N 1
ATOM 6137 C CA . PRO A 1 779 ? -30.370 -22.100 21.877 1.00 89.12 779 PRO A CA 1
ATOM 6138 C C . PRO A 1 779 ? -30.458 -23.065 20.686 1.00 89.12 779 PRO A C 1
ATOM 6140 O O . PRO A 1 779 ? -30.126 -22.701 19.565 1.00 89.12 779 PRO A O 1
ATOM 6143 N N . ALA A 1 780 ? -30.999 -24.274 20.884 1.00 90.44 780 ALA A N 1
ATOM 6144 C CA . ALA A 1 780 ? -31.202 -25.242 19.802 1.00 90.44 780 ALA A CA 1
ATOM 6145 C C . ALA A 1 780 ? -32.284 -24.817 18.784 1.00 90.44 780 ALA A C 1
ATOM 6147 O O . ALA A 1 780 ? -32.187 -25.165 17.607 1.00 90.44 780 ALA A O 1
ATOM 6148 N N . ALA A 1 781 ? -33.308 -24.077 19.221 1.00 91.06 781 ALA A N 1
ATOM 6149 C CA . ALA A 1 781 ? -34.333 -23.511 18.344 1.00 91.06 781 ALA A CA 1
ATOM 6150 C C . ALA A 1 781 ? -33.801 -22.273 17.604 1.00 91.06 781 ALA A C 1
ATOM 6152 O O . ALA A 1 781 ? -33.969 -22.179 16.389 1.00 91.06 781 ALA A O 1
ATOM 6153 N N . GLU A 1 782 ? -33.079 -21.396 18.311 1.00 90.75 782 GLU A N 1
ATOM 6154 C CA . GLU A 1 782 ? -32.391 -20.240 17.726 1.00 90.75 782 GLU A CA 1
ATOM 6155 C C . GLU A 1 782 ? -31.385 -20.688 16.651 1.00 90.75 782 GLU A C 1
ATOM 6157 O O . GLU A 1 782 ? -31.424 -20.197 15.528 1.00 90.75 782 GLU A O 1
ATOM 6162 N N . MET A 1 783 ? -30.566 -21.704 16.943 1.00 90.94 783 MET A N 1
ATOM 6163 C CA . MET A 1 783 ? -29.615 -22.319 16.009 1.00 90.94 783 MET A CA 1
ATOM 6164 C C . MET A 1 783 ? -30.306 -22.936 14.784 1.00 90.94 783 MET A C 1
ATOM 6166 O O . MET A 1 783 ? -29.873 -22.718 13.653 1.00 90.94 783 MET A O 1
ATOM 6170 N N . ALA A 1 784 ? -31.406 -23.673 14.975 1.00 91.12 784 ALA A N 1
ATOM 6171 C CA . ALA A 1 784 ? -32.161 -24.251 13.862 1.00 91.12 784 ALA A CA 1
ATOM 6172 C C . ALA A 1 784 ? -32.789 -23.175 12.956 1.00 91.12 784 ALA A C 1
ATOM 6174 O O . ALA A 1 784 ? -32.843 -23.358 11.737 1.00 91.12 784 ALA A O 1
ATOM 6175 N N . PHE A 1 785 ? -33.232 -22.051 13.531 1.00 90.06 785 PHE A N 1
ATOM 6176 C CA . PHE A 1 785 ? -33.699 -20.891 12.775 1.00 90.06 785 PHE A CA 1
ATOM 6177 C C . PHE A 1 785 ? -32.537 -20.210 12.038 1.00 90.06 785 PHE A C 1
ATOM 6179 O O . PHE A 1 785 ? -32.621 -20.001 10.828 1.00 90.06 785 PHE A O 1
ATOM 6186 N N . ALA A 1 786 ? -31.430 -19.935 12.732 1.00 89.19 786 ALA A N 1
ATOM 6187 C CA . ALA A 1 786 ? -30.245 -19.280 12.188 1.00 89.19 786 ALA A CA 1
ATOM 6188 C C . ALA A 1 786 ? -29.660 -20.044 10.989 1.00 89.19 786 ALA A C 1
ATOM 6190 O O . ALA A 1 786 ? -29.376 -19.442 9.955 1.00 89.19 786 ALA A O 1
ATOM 6191 N N . GLN A 1 787 ? -29.573 -21.377 11.069 1.00 90.44 787 GLN A N 1
ATOM 6192 C CA . GLN A 1 787 ? -29.124 -22.233 9.962 1.00 90.44 787 GLN A CA 1
ATOM 6193 C C . GLN A 1 787 ? -29.993 -22.102 8.703 1.00 90.44 787 GLN A C 1
ATOM 6195 O O . GLN A 1 787 ? -29.464 -22.111 7.594 1.00 90.44 787 GLN A O 1
ATOM 6200 N N . GLN A 1 788 ? -31.312 -21.964 8.859 1.00 90.69 788 GLN A N 1
ATOM 6201 C CA . GLN A 1 788 ? -32.243 -21.790 7.735 1.00 90.69 788 GLN A CA 1
ATOM 6202 C C . GLN A 1 788 ? -32.178 -20.379 7.130 1.00 90.69 788 GLN A C 1
ATOM 6204 O O . GLN A 1 788 ? -32.502 -20.205 5.957 1.00 90.69 788 GLN A O 1
ATOM 6209 N N . HIS A 1 789 ? -31.722 -19.393 7.907 1.00 87.62 789 HIS A N 1
ATOM 6210 C CA . HIS A 1 789 ? -31.672 -17.975 7.538 1.00 87.62 789 HIS A CA 1
ATOM 6211 C C . HIS A 1 789 ? -30.233 -17.434 7.441 1.00 87.62 789 HIS A C 1
ATOM 6213 O O . HIS A 1 789 ? -30.006 -16.233 7.580 1.00 87.62 789 HIS A O 1
ATOM 6219 N N . PHE A 1 790 ? -29.257 -18.310 7.171 1.00 88.81 790 PHE A N 1
ATOM 6220 C CA . PHE A 1 790 ? -27.844 -17.973 6.927 1.00 88.81 790 PHE A CA 1
ATOM 6221 C C . PHE A 1 790 ? -27.158 -17.163 8.046 1.00 88.81 790 PHE A C 1
ATOM 6223 O O . PHE A 1 790 ? -26.236 -16.398 7.776 1.00 88.81 790 PHE A O 1
ATOM 6230 N N . PHE A 1 791 ? -27.584 -17.346 9.299 1.00 87.81 791 PHE A N 1
ATOM 6231 C CA . PHE A 1 791 ? -27.075 -16.635 10.481 1.00 87.81 791 PHE A CA 1
ATOM 6232 C C . PHE A 1 791 ? -27.184 -15.104 10.377 1.00 87.81 791 PHE A C 1
ATOM 6234 O O . PHE A 1 791 ? -26.370 -14.369 10.935 1.00 87.81 791 PHE A O 1
ATOM 6241 N N . ASN A 1 792 ? -28.218 -14.607 9.692 1.00 84.06 792 ASN A N 1
ATOM 6242 C CA . ASN A 1 792 ? -28.601 -13.202 9.793 1.00 84.06 792 ASN A CA 1
ATOM 6243 C C . ASN A 1 792 ? -29.104 -12.881 11.211 1.00 84.06 792 ASN A C 1
ATOM 6245 O O . ASN A 1 792 ? -29.698 -13.725 11.882 1.00 84.06 792 ASN A O 1
ATOM 6249 N N . ILE A 1 793 ? -28.868 -11.652 11.673 1.00 83.31 793 ILE A N 1
ATOM 6250 C CA . ILE A 1 793 ? -29.397 -11.171 12.955 1.00 83.31 793 ILE A CA 1
ATOM 6251 C C . ILE A 1 793 ? -30.860 -10.784 12.737 1.00 83.31 793 ILE A C 1
ATOM 6253 O O . ILE A 1 793 ? -31.158 -9.956 11.876 1.00 83.31 793 ILE A O 1
ATOM 6257 N N . HIS A 1 794 ? -31.763 -11.377 13.518 1.00 79.44 794 HIS A N 1
ATOM 6258 C CA . HIS A 1 794 ? -33.209 -11.182 13.377 1.00 79.44 794 HIS A CA 1
ATOM 6259 C C . HIS A 1 794 ? -33.850 -10.442 14.551 1.00 79.44 794 HIS A C 1
ATOM 6261 O O . HIS A 1 794 ? -35.029 -10.095 14.460 1.00 79.44 794 HIS A O 1
ATOM 6267 N N . ARG A 1 795 ? -33.105 -10.187 15.635 1.00 80.81 795 ARG A N 1
ATOM 6268 C CA . ARG A 1 795 ? -33.624 -9.485 16.808 1.00 80.81 795 ARG A CA 1
ATOM 6269 C C . ARG A 1 795 ? -32.553 -8.665 17.525 1.00 80.81 795 ARG A C 1
ATOM 6271 O O . ARG A 1 795 ? -31.435 -9.141 17.738 1.00 80.81 795 ARG A O 1
ATOM 6278 N N . PHE A 1 796 ? -32.921 -7.447 17.914 1.00 75.31 796 PHE A N 1
ATOM 6279 C CA . PHE A 1 796 ? -32.045 -6.474 18.571 1.00 75.31 796 PHE A CA 1
ATOM 6280 C C . PHE A 1 796 ? -32.694 -5.947 19.855 1.00 75.31 796 PHE A C 1
ATOM 6282 O O . PHE A 1 796 ? -33.846 -5.506 19.821 1.00 75.31 796 PHE A O 1
ATOM 6289 N N . LEU A 1 797 ? -31.939 -5.929 20.959 1.00 73.31 797 LEU A N 1
ATOM 6290 C CA . LEU A 1 797 ? -32.312 -5.229 22.191 1.00 73.31 797 LEU A CA 1
ATOM 6291 C C . LEU A 1 797 ? -31.466 -3.959 22.362 1.00 73.31 797 LEU A C 1
ATOM 6293 O O . LEU A 1 797 ? -30.257 -3.962 22.152 1.00 73.31 797 LEU A O 1
ATOM 6297 N N . SER A 1 798 ? -32.117 -2.863 22.753 1.00 68.62 798 SER A N 1
ATOM 6298 C CA . SER A 1 798 ? -31.462 -1.606 23.150 1.00 68.62 798 SER A CA 1
ATOM 6299 C C . SER A 1 798 ? -31.190 -1.611 24.662 1.00 68.62 798 SER A C 1
ATOM 6301 O O . SER A 1 798 ? -32.015 -2.165 25.391 1.00 68.62 798 SER A O 1
ATOM 6303 N N . PRO A 1 799 ? -30.139 -0.932 25.173 1.00 62.84 799 PRO A N 1
ATOM 6304 C CA . PRO A 1 799 ? -29.762 -0.977 26.598 1.00 62.84 799 PRO A CA 1
ATOM 6305 C C . PRO A 1 799 ? -30.776 -0.304 27.535 1.00 62.84 799 PRO A C 1
ATOM 6307 O O . PRO A 1 799 ? -30.630 -0.292 28.753 1.00 62.84 799 PRO A O 1
ATOM 6310 N N . PHE A 1 800 ? -31.825 0.291 26.967 1.00 65.06 800 PHE A N 1
ATOM 6311 C CA . PHE A 1 800 ? -32.956 0.838 27.707 1.00 65.06 800 PHE A CA 1
ATOM 6312 C C . PHE A 1 800 ? -34.142 -0.135 27.795 1.00 65.06 800 PHE A C 1
ATOM 6314 O O . PHE A 1 800 ? -35.203 0.270 28.266 1.00 65.06 800 PHE A O 1
ATOM 6321 N N . HIS A 1 801 ? -33.996 -1.389 27.341 1.00 68.19 801 HIS A N 1
ATOM 6322 C CA . HIS A 1 801 ? -35.032 -2.413 27.478 1.00 68.19 801 HIS A CA 1
ATOM 6323 C C . HIS A 1 801 ? -35.405 -2.621 28.949 1.00 68.19 801 HIS A C 1
ATOM 6325 O O . HIS A 1 801 ? -34.542 -2.780 29.810 1.00 68.19 801 HIS A O 1
ATOM 6331 N N . ARG A 1 802 ? -36.704 -2.649 29.242 1.00 65.62 802 ARG A N 1
ATOM 6332 C CA . ARG A 1 802 ? -37.261 -2.994 30.556 1.00 65.62 802 ARG A CA 1
ATOM 6333 C C . ARG A 1 802 ? -38.581 -3.735 30.347 1.00 65.62 802 ARG A C 1
ATOM 6335 O O . ARG A 1 802 ? -39.265 -3.476 29.360 1.00 65.62 802 ARG A O 1
ATOM 6342 N N . ASP A 1 803 ? -39.025 -4.523 31.328 1.00 67.69 803 ASP A N 1
ATOM 6343 C CA . ASP A 1 803 ? -40.354 -5.173 31.326 1.00 67.69 803 ASP A CA 1
ATOM 6344 C C . ASP A 1 803 ? -41.523 -4.201 31.045 1.00 67.69 803 ASP A C 1
ATOM 6346 O O . ASP A 1 803 ? -42.583 -4.597 30.562 1.00 67.69 803 ASP A O 1
ATOM 6350 N N . ASN A 1 804 ? -41.345 -2.914 31.366 1.00 64.62 804 ASN A N 1
ATOM 6351 C CA . ASN A 1 804 ? -42.311 -1.836 31.145 1.00 64.62 804 ASN A CA 1
ATOM 6352 C C . ASN A 1 804 ? -41.952 -0.882 29.984 1.00 64.62 804 ASN A C 1
ATOM 6354 O O . ASN A 1 804 ? -42.702 0.061 29.729 1.00 64.62 804 ASN A O 1
ATOM 6358 N N . PHE A 1 805 ? -40.833 -1.105 29.292 1.00 61.78 805 PHE A N 1
ATOM 6359 C CA . PHE A 1 805 ? -40.376 -0.320 28.146 1.00 61.78 805 PHE A CA 1
ATOM 6360 C C . PHE A 1 805 ? -39.717 -1.246 27.117 1.00 61.78 805 PHE A C 1
ATOM 6362 O O . PHE A 1 805 ? -38.502 -1.462 27.113 1.00 61.78 805 PHE A O 1
ATOM 6369 N N . ASN A 1 806 ? -40.556 -1.824 26.257 1.00 66.44 806 ASN A N 1
ATOM 6370 C CA . ASN A 1 806 ? -40.113 -2.752 25.228 1.00 66.44 806 ASN A CA 1
ATOM 6371 C C . ASN A 1 806 ? -39.280 -2.027 24.158 1.00 66.44 806 ASN A C 1
ATOM 6373 O O . ASN A 1 806 ? -39.740 -1.058 23.555 1.00 66.44 806 ASN A O 1
ATOM 6377 N N . THR A 1 807 ? -38.079 -2.537 23.898 1.00 61.94 807 THR A N 1
ATOM 6378 C CA . THR A 1 807 ? -37.198 -2.104 22.799 1.00 61.94 807 THR A CA 1
ATOM 6379 C C . THR A 1 807 ? -36.870 -3.228 21.805 1.00 61.94 807 THR A C 1
ATOM 6381 O O . THR A 1 807 ? -36.002 -3.059 20.950 1.00 61.94 807 THR A O 1
ATOM 6384 N N . ASP A 1 808 ? -37.565 -4.363 21.912 1.00 64.44 808 ASP A N 1
ATOM 6385 C CA . ASP A 1 808 ? -37.369 -5.557 21.090 1.00 64.44 808 ASP A CA 1
ATOM 6386 C C . ASP A 1 808 ? -37.776 -5.318 19.632 1.00 64.44 808 ASP A C 1
ATOM 6388 O O . ASP A 1 808 ? -38.955 -5.134 19.325 1.00 64.44 808 ASP A O 1
ATOM 6392 N N . THR A 1 809 ? -36.783 -5.273 18.744 1.00 60.59 809 THR A N 1
ATOM 6393 C CA . THR A 1 809 ? -36.965 -5.029 17.306 1.00 60.59 809 THR A CA 1
ATOM 6394 C C . THR A 1 809 ? -36.794 -6.353 16.570 1.00 60.59 809 THR A C 1
ATOM 6396 O O . THR A 1 809 ? -35.685 -6.892 16.550 1.00 60.59 809 THR A O 1
ATOM 6399 N N . THR A 1 810 ? -37.878 -6.892 16.004 1.00 60.28 810 THR A N 1
ATOM 6400 C CA . THR A 1 810 ? -37.938 -8.230 15.390 1.00 60.28 810 THR A CA 1
ATOM 6401 C C . THR A 1 810 ? -38.107 -8.125 13.876 1.00 60.28 810 THR A C 1
ATOM 6403 O O . THR A 1 810 ? -39.088 -7.576 13.384 1.00 60.28 810 THR A O 1
ATOM 6406 N N . ASP A 1 811 ? -37.142 -8.672 13.128 1.00 62.22 811 ASP A N 1
ATOM 6407 C CA . ASP A 1 811 ? -36.879 -8.301 11.728 1.00 62.22 811 ASP A CA 1
ATOM 6408 C C . ASP A 1 811 ? -36.516 -6.798 11.599 1.00 62.22 811 ASP A C 1
ATOM 6410 O O . ASP A 1 811 ? -36.983 -5.943 12.347 1.00 62.22 811 ASP A O 1
ATOM 6414 N N . VAL A 1 812 ? -35.701 -6.412 10.612 1.00 59.91 812 VAL A N 1
ATOM 6415 C CA . VAL A 1 812 ? -35.300 -4.993 10.390 1.00 59.91 812 VAL A CA 1
ATOM 6416 C C . VAL A 1 812 ? -36.498 -4.129 9.926 1.00 59.91 812 VAL A C 1
ATOM 6418 O O . VAL A 1 812 ? -36.384 -2.941 9.630 1.00 59.91 812 VAL A O 1
ATOM 6421 N N . ARG A 1 813 ? -37.670 -4.762 9.842 1.00 68.12 813 ARG A N 1
ATOM 6422 C CA . ARG A 1 813 ? -38.932 -4.286 9.300 1.00 68.12 813 ARG A CA 1
ATOM 6423 C C . ARG A 1 813 ? -39.975 -3.975 10.377 1.00 68.12 813 ARG A C 1
ATOM 6425 O O . ARG A 1 813 ? -40.902 -3.245 10.044 1.00 68.12 813 ARG A O 1
ATOM 6432 N N . GLN A 1 814 ? -39.868 -4.471 11.617 1.00 70.88 814 GLN A N 1
ATOM 6433 C CA . GLN A 1 814 ? -40.865 -4.192 12.661 1.00 70.88 814 GLN A CA 1
ATOM 6434 C C . GLN A 1 814 ? -40.248 -3.637 13.950 1.00 70.88 814 GLN A C 1
ATOM 6436 O O . GLN A 1 814 ? -39.339 -4.225 14.533 1.00 70.88 814 GLN A O 1
ATOM 6441 N N . ASP A 1 815 ? -40.768 -2.494 14.403 1.00 70.38 815 ASP A N 1
ATOM 6442 C CA . ASP A 1 815 ? -40.315 -1.835 15.630 1.00 70.38 815 ASP A CA 1
ATOM 6443 C C . ASP A 1 815 ? -41.031 -2.361 16.902 1.00 70.38 815 ASP A C 1
ATOM 6445 O O . ASP A 1 815 ? -42.058 -3.046 16.810 1.00 70.38 815 ASP A O 1
ATOM 6449 N N . PRO A 1 816 ? -40.539 -2.012 18.108 1.00 67.38 816 PRO A N 1
ATOM 6450 C CA . PRO A 1 816 ? -41.085 -2.502 19.382 1.00 67.38 816 PRO A CA 1
ATOM 6451 C C . PRO A 1 816 ? -42.512 -2.030 19.706 1.00 67.38 816 PRO A C 1
ATOM 6453 O O . PRO A 1 816 ? -43.154 -2.576 20.608 1.00 67.38 816 PRO A O 1
ATOM 6456 N N . PHE A 1 817 ? -43.011 -1.012 18.996 1.00 71.31 817 PHE A N 1
ATOM 6457 C CA . PHE A 1 817 ? -44.383 -0.506 19.091 1.00 71.31 817 PHE A CA 1
ATOM 6458 C C . PHE A 1 817 ? -45.320 -1.178 18.075 1.00 71.31 817 PHE A C 1
ATOM 6460 O O . PHE A 1 817 ? -46.523 -0.909 18.067 1.00 71.31 817 PHE A O 1
ATOM 6467 N N . GLY A 1 818 ? -44.787 -2.083 17.249 1.00 70.50 818 GLY A N 1
ATOM 6468 C CA . GLY A 1 818 ? -45.509 -2.821 16.224 1.00 70.50 818 GLY A CA 1
ATOM 6469 C C . GLY A 1 818 ? -45.566 -2.117 14.869 1.00 70.50 818 GLY A C 1
ATOM 6470 O O . GLY A 1 818 ? -46.244 -2.633 13.978 1.00 70.50 818 GLY A O 1
ATOM 6471 N N . ASN A 1 819 ? -44.868 -0.989 14.687 1.00 74.50 819 ASN A N 1
ATOM 6472 C CA . ASN A 1 819 ? -44.806 -0.282 13.409 1.00 74.50 819 ASN A CA 1
ATOM 6473 C C . ASN A 1 819 ? -44.079 -1.149 12.375 1.00 74.50 819 ASN A C 1
ATOM 6475 O O . ASN A 1 819 ? -42.939 -1.548 12.600 1.00 74.50 819 ASN A O 1
ATOM 6479 N N . LEU A 1 820 ? -44.732 -1.430 11.245 1.00 78.19 820 LEU A N 1
ATOM 6480 C CA . LEU A 1 820 ? -44.238 -2.351 10.220 1.00 78.19 820 LEU A CA 1
ATOM 6481 C C . LEU A 1 820 ? -43.873 -1.604 8.931 1.00 78.19 820 LEU A C 1
ATOM 6483 O O . LEU A 1 820 ? -44.717 -0.940 8.335 1.00 78.19 820 LEU A O 1
ATOM 6487 N N . ILE A 1 821 ? -42.641 -1.786 8.464 1.00 76.50 821 ILE A N 1
ATOM 6488 C CA . ILE A 1 821 ? -42.131 -1.325 7.172 1.00 76.50 821 ILE A CA 1
ATOM 6489 C C . ILE A 1 821 ? -42.054 -2.531 6.231 1.00 76.50 821 ILE A C 1
ATOM 6491 O O . ILE A 1 821 ? -41.272 -3.453 6.448 1.00 76.50 821 ILE A O 1
ATOM 6495 N N . THR A 1 822 ? -42.843 -2.542 5.156 1.00 78.69 822 THR A N 1
ATOM 6496 C CA . THR A 1 822 ? -42.833 -3.654 4.182 1.00 78.69 822 THR A CA 1
ATOM 6497 C C . THR A 1 822 ? -42.039 -3.276 2.937 1.00 78.69 822 THR A C 1
ATOM 6499 O O . THR A 1 822 ? -42.201 -2.177 2.413 1.00 78.69 822 THR A O 1
ATOM 6502 N N . VAL A 1 823 ? -41.213 -4.187 2.421 1.00 78.56 823 VAL A N 1
ATOM 6503 C CA . VAL A 1 823 ? -40.342 -3.938 1.262 1.00 78.56 823 VAL A CA 1
ATOM 6504 C C . VAL A 1 823 ? -40.666 -4.917 0.131 1.00 78.56 823 VAL A C 1
ATOM 6506 O O . VAL A 1 823 ? -40.801 -6.114 0.362 1.00 78.56 823 VAL A O 1
ATOM 6509 N N . GLY A 1 824 ? -40.805 -4.408 -1.096 1.00 71.06 824 GLY A N 1
ATOM 6510 C CA . GLY A 1 824 ? -40.988 -5.203 -2.310 1.00 71.06 824 GLY A CA 1
ATOM 6511 C C . GLY A 1 824 ? -39.665 -5.814 -2.771 1.00 71.06 824 GLY A C 1
ATOM 6512 O O . GLY A 1 824 ? -38.711 -5.089 -3.052 1.00 71.06 824 GLY A O 1
ATOM 6513 N N . GLU A 1 825 ? -39.605 -7.144 -2.843 1.00 58.34 825 GLU A N 1
ATOM 6514 C CA . GLU A 1 825 ? -38.325 -7.859 -2.880 1.00 58.34 825 GLU A CA 1
ATOM 6515 C C . GLU A 1 825 ? -37.737 -8.022 -4.289 1.00 58.34 825 GLU A C 1
ATOM 6517 O O . GLU A 1 825 ? -38.215 -8.787 -5.124 1.00 58.34 825 GLU A O 1
ATOM 6522 N N . LEU A 1 826 ? -36.642 -7.296 -4.496 1.00 57.78 826 LEU A N 1
ATOM 6523 C CA . LEU A 1 826 ? -35.531 -7.534 -5.416 1.00 57.78 826 LEU A CA 1
ATOM 6524 C C . LEU A 1 826 ? -34.252 -7.167 -4.631 1.00 57.78 826 LEU A C 1
ATOM 6526 O O . LEU A 1 826 ? -34.344 -6.617 -3.532 1.00 57.78 826 LEU A O 1
ATOM 6530 N N . LEU A 1 827 ? -33.052 -7.420 -5.171 1.00 65.00 827 LEU A N 1
ATOM 6531 C CA . LEU A 1 827 ? -31.789 -7.017 -4.512 1.00 65.00 827 LEU A CA 1
ATOM 6532 C C . LEU A 1 827 ? -31.675 -5.494 -4.274 1.00 65.00 827 LEU A C 1
ATOM 6534 O O . LEU A 1 827 ? -30.838 -5.056 -3.489 1.00 65.00 827 LEU A O 1
ATOM 6538 N N . GLN A 1 828 ? -32.530 -4.697 -4.922 1.00 72.31 828 GLN A N 1
ATOM 6539 C CA . GLN A 1 828 ? -32.830 -3.318 -4.548 1.00 72.31 828 GLN A CA 1
ATOM 6540 C C . GLN A 1 828 ? -34.349 -3.148 -4.334 1.00 72.31 828 GLN A C 1
ATOM 6542 O O . GLN A 1 828 ? -35.137 -3.747 -5.075 1.00 72.31 828 GLN A O 1
ATOM 6547 N N . PRO A 1 829 ? -34.781 -2.343 -3.346 1.00 76.62 829 PRO A N 1
ATOM 6548 C CA . PRO A 1 829 ? -36.187 -2.206 -2.976 1.00 76.62 829 PRO A CA 1
ATOM 6549 C C . PRO A 1 829 ? -36.967 -1.336 -3.975 1.00 76.62 829 PRO A C 1
ATOM 6551 O O . PRO A 1 829 ? -36.903 -0.111 -3.932 1.00 76.62 829 PRO A O 1
ATOM 6554 N N . TRP A 1 830 ? -37.766 -1.962 -4.843 1.00 75.12 830 TRP A N 1
ATOM 6555 C CA . TRP A 1 830 ? -38.598 -1.240 -5.822 1.00 75.12 830 TRP A CA 1
ATOM 6556 C C . TRP A 1 830 ? -39.855 -0.595 -5.209 1.00 75.12 830 TRP A C 1
ATOM 6558 O O . TRP A 1 830 ? -40.445 0.318 -5.785 1.00 75.12 830 TRP A O 1
ATOM 6568 N N . MET A 1 831 ? -40.273 -1.051 -4.027 1.00 79.56 831 MET A N 1
ATOM 6569 C CA . MET A 1 831 ? -41.372 -0.468 -3.261 1.00 79.56 831 MET A CA 1
ATOM 6570 C C . MET A 1 831 ? -41.075 -0.572 -1.768 1.00 79.56 831 MET A C 1
ATOM 6572 O O . MET A 1 831 ? -40.640 -1.619 -1.294 1.00 79.56 831 MET A O 1
ATOM 6576 N N . VAL A 1 832 ? -41.360 0.493 -1.028 1.00 79.50 832 VAL A N 1
ATOM 6577 C CA . VAL A 1 832 ? -41.333 0.532 0.435 1.00 79.50 832 VAL A CA 1
ATOM 6578 C C . VAL A 1 832 ? -42.684 1.044 0.918 1.00 79.50 832 VAL A C 1
ATOM 6580 O O . VAL A 1 832 ? -43.181 2.063 0.439 1.00 79.50 832 VAL A O 1
ATOM 6583 N N . MET A 1 833 ? -43.285 0.321 1.854 1.00 78.00 833 MET A N 1
ATOM 6584 C CA . MET A 1 833 ? -44.461 0.737 2.604 1.00 78.00 833 MET A CA 1
ATOM 6585 C C . MET A 1 833 ? -44.005 1.152 3.998 1.00 78.00 833 MET A C 1
ATOM 6587 O O . MET A 1 833 ? -43.356 0.352 4.668 1.00 78.00 833 MET A O 1
ATOM 6591 N N . ASP A 1 834 ? -44.299 2.383 4.410 1.00 76.31 834 ASP A N 1
ATOM 6592 C CA . ASP A 1 834 ? -43.965 2.869 5.751 1.00 76.31 834 ASP A CA 1
ATOM 6593 C C . ASP A 1 834 ? -44.990 2.419 6.811 1.00 76.31 834 ASP A C 1
ATOM 6595 O O . ASP A 1 834 ? -45.993 1.770 6.504 1.00 76.31 834 ASP A O 1
ATOM 6599 N N . HIS A 1 835 ? -44.731 2.779 8.070 1.00 74.31 835 HIS A N 1
ATOM 6600 C CA . HIS A 1 835 ? -45.596 2.466 9.212 1.00 74.31 835 HIS A CA 1
ATOM 6601 C C . HIS A 1 835 ? -47.029 3.029 9.122 1.00 74.31 835 HIS A C 1
ATOM 6603 O O . HIS A 1 835 ? -47.954 2.418 9.656 1.00 74.31 835 HIS A O 1
ATOM 6609 N N . ASP A 1 836 ? -47.225 4.140 8.406 1.00 75.75 836 ASP A N 1
ATOM 6610 C CA . ASP A 1 836 ? -48.532 4.750 8.122 1.00 75.75 836 ASP A CA 1
ATOM 6611 C C . ASP A 1 836 ? -49.230 4.084 6.912 1.00 75.75 836 ASP A C 1
ATOM 6613 O O . ASP A 1 836 ? -50.325 4.481 6.509 1.00 75.75 836 ASP A O 1
ATOM 6617 N N . GLN A 1 837 ? -48.611 3.048 6.332 1.00 72.81 837 GLN A N 1
ATOM 6618 C CA . GLN A 1 837 ? -49.002 2.346 5.106 1.00 72.81 837 GLN A CA 1
ATOM 6619 C C . GLN A 1 837 ? -48.885 3.178 3.813 1.00 72.81 837 GLN A C 1
ATOM 6621 O O . GLN A 1 837 ? -49.377 2.753 2.757 1.00 72.81 837 GLN A O 1
ATOM 6626 N N . ASN A 1 838 ? -48.186 4.320 3.839 1.00 68.19 838 ASN A N 1
ATOM 6627 C CA . ASN A 1 838 ? -47.863 5.061 2.620 1.00 68.19 838 ASN A CA 1
ATOM 6628 C C . ASN A 1 838 ? -46.886 4.244 1.772 1.00 68.19 838 ASN A C 1
ATOM 6630 O O . ASN A 1 838 ? -45.945 3.640 2.284 1.00 68.19 838 ASN A O 1
ATOM 6634 N N . ARG A 1 839 ? -47.078 4.252 0.450 1.00 71.12 839 ARG A N 1
ATOM 6635 C CA . ARG A 1 839 ? -46.229 3.512 -0.492 1.00 71.12 839 ARG A CA 1
ATOM 6636 C C . ARG A 1 839 ? -45.328 4.470 -1.256 1.00 71.12 839 ARG A C 1
ATOM 6638 O O . ARG A 1 839 ? -45.819 5.300 -2.016 1.00 71.12 839 ARG A O 1
ATOM 6645 N N . SER A 1 840 ? -44.023 4.304 -1.091 1.00 69.06 840 SER A N 1
ATOM 6646 C CA . SER A 1 840 ? -43.001 4.887 -1.960 1.00 69.06 840 SER A CA 1
ATOM 6647 C C . SER A 1 840 ? -42.569 3.828 -2.967 1.00 69.06 840 SER A C 1
ATOM 6649 O O . SER A 1 840 ? -42.155 2.741 -2.567 1.00 69.06 840 SER A O 1
ATOM 6651 N N . ALA A 1 841 ? -42.675 4.116 -4.263 1.00 73.56 841 ALA A N 1
ATOM 6652 C CA . ALA A 1 841 ? -42.298 3.177 -5.318 1.00 73.56 841 ALA A CA 1
ATOM 6653 C C . ALA A 1 841 ? -41.322 3.811 -6.312 1.00 73.56 841 ALA A C 1
ATOM 6655 O O . ALA A 1 841 ? -41.430 4.994 -6.654 1.00 73.56 841 ALA A O 1
ATOM 6656 N N . VAL A 1 842 ? -40.388 2.992 -6.785 1.00 72.19 842 VAL A N 1
ATOM 6657 C CA . VAL A 1 842 ? -39.371 3.345 -7.771 1.00 72.19 842 VAL A CA 1
ATOM 6658 C C . VAL A 1 842 ? -39.362 2.325 -8.902 1.00 72.19 842 VAL A C 1
ATOM 6660 O O . VAL A 1 842 ? -39.613 1.141 -8.687 1.00 72.19 842 VAL A O 1
ATOM 6663 N N . ALA A 1 843 ? -39.078 2.784 -10.119 1.00 72.88 843 ALA A N 1
ATOM 6664 C CA . ALA A 1 843 ? -38.797 1.887 -11.237 1.00 72.88 843 ALA A CA 1
ATOM 6665 C C . ALA A 1 843 ? -37.314 1.967 -11.584 1.00 72.88 843 ALA A C 1
ATOM 6667 O O . ALA A 1 843 ? -36.743 3.060 -11.638 1.00 72.88 843 ALA A O 1
ATOM 6668 N N . TYR A 1 844 ? -36.724 0.806 -11.841 1.00 70.50 844 TYR A N 1
ATOM 6669 C CA . TYR A 1 844 ? -35.360 0.664 -12.325 1.00 70.50 844 TYR A CA 1
ATOM 6670 C C . TYR A 1 844 ? -35.374 0.349 -13.822 1.00 70.50 844 TYR A C 1
ATOM 6672 O O . TYR A 1 844 ? -36.299 -0.305 -14.309 1.00 70.50 844 TYR A O 1
ATOM 6680 N N . ASP A 1 845 ? -34.365 0.811 -14.556 1.00 71.12 845 ASP A N 1
ATOM 6681 C CA . ASP A 1 845 ? -34.081 0.280 -15.890 1.00 71.12 845 ASP A CA 1
ATOM 6682 C C . ASP A 1 845 ? -33.382 -1.094 -15.821 1.00 71.12 845 ASP A C 1
ATOM 6684 O O . ASP A 1 845 ? -33.164 -1.666 -14.750 1.00 71.12 845 ASP A O 1
ATOM 6688 N N . VAL A 1 846 ? -33.009 -1.633 -16.985 1.00 75.31 846 VAL A N 1
ATOM 6689 C CA . VAL A 1 846 ? -32.295 -2.918 -17.102 1.00 75.31 846 VAL A CA 1
ATOM 6690 C C . VAL A 1 846 ? -30.881 -2.908 -16.501 1.00 75.31 846 VAL A C 1
ATOM 6692 O O . VAL A 1 846 ? -30.276 -3.971 -16.386 1.00 75.31 846 VAL A O 1
ATOM 6695 N N . LEU A 1 847 ? -30.352 -1.739 -16.119 1.00 67.19 847 LEU A N 1
ATOM 6696 C CA . LEU A 1 847 ? -29.046 -1.563 -15.476 1.00 67.19 847 LEU A CA 1
ATOM 6697 C C . LEU A 1 847 ? -29.164 -1.333 -13.958 1.00 67.19 847 LEU A C 1
ATOM 6699 O O . LEU A 1 847 ? -28.146 -1.190 -13.282 1.00 67.19 847 LEU A O 1
ATOM 6703 N N . GLY A 1 848 ? -30.382 -1.304 -13.405 1.00 66.56 848 GLY A N 1
ATOM 6704 C CA . GLY A 1 848 ? -30.616 -1.014 -11.989 1.00 66.56 848 GLY A CA 1
ATOM 6705 C C . GLY A 1 848 ? -30.574 0.480 -11.645 1.00 66.56 848 GLY A C 1
ATOM 6706 O O . GLY A 1 848 ? -30.480 0.829 -10.470 1.00 66.56 848 GLY A O 1
ATOM 6707 N N . ILE A 1 849 ? -30.640 1.379 -12.632 1.00 70.12 849 ILE A N 1
ATOM 6708 C CA . ILE A 1 849 ? -30.680 2.827 -12.397 1.00 70.12 849 ILE A CA 1
ATOM 6709 C C . ILE A 1 849 ? -32.132 3.252 -12.169 1.00 70.12 849 ILE A C 1
ATOM 6711 O O . ILE A 1 849 ? -33.027 2.897 -12.937 1.00 70.12 849 ILE A O 1
ATOM 6715 N N . MET A 1 850 ? -32.383 4.027 -11.110 1.00 69.75 850 MET A N 1
ATOM 6716 C CA . MET A 1 850 ? -33.716 4.559 -10.818 1.00 69.75 850 MET A CA 1
ATOM 6717 C C . MET A 1 850 ? -34.150 5.554 -11.906 1.00 69.75 850 MET A C 1
ATOM 6719 O O . MET A 1 850 ? -33.608 6.652 -12.008 1.00 69.75 850 MET A O 1
ATOM 6723 N N . THR A 1 851 ? -35.174 5.191 -12.677 1.00 59.38 851 THR A N 1
ATOM 6724 C CA . THR A 1 851 ? -35.756 6.016 -13.752 1.00 59.38 851 THR A CA 1
ATOM 6725 C C . THR A 1 851 ? -37.063 6.701 -13.351 1.00 59.38 851 THR A C 1
ATOM 6727 O O . THR A 1 851 ? -37.512 7.621 -14.036 1.00 59.38 851 THR A O 1
ATOM 6730 N N . ARG A 1 852 ? -37.682 6.283 -12.238 1.00 58.78 852 ARG A N 1
ATOM 6731 C CA . ARG A 1 852 ? -38.954 6.814 -11.723 1.00 58.78 852 ARG A CA 1
ATOM 6732 C C . ARG A 1 852 ? -38.969 6.836 -10.197 1.00 58.78 852 ARG A C 1
ATOM 6734 O O . ARG A 1 852 ? -38.529 5.873 -9.579 1.00 58.78 852 ARG A O 1
ATOM 6741 N N . PHE A 1 853 ? -39.581 7.870 -9.619 1.00 46.84 853 PHE A N 1
ATOM 6742 C CA . PHE A 1 853 ? -39.983 7.952 -8.209 1.00 46.84 853 PHE A CA 1
ATOM 6743 C C . PHE A 1 853 ? -41.449 8.422 -8.130 1.00 46.84 853 PHE A C 1
ATOM 6745 O O . PHE A 1 853 ? -41.826 9.359 -8.835 1.00 46.84 853 PHE A O 1
ATOM 6752 N N . MET A 1 854 ? -42.288 7.764 -7.322 1.00 51.12 854 MET A N 1
ATOM 6753 C CA . MET A 1 854 ? -43.749 7.971 -7.267 1.00 51.12 854 MET A CA 1
ATOM 6754 C C . MET A 1 854 ? -44.239 8.282 -5.846 1.00 51.12 854 MET A C 1
ATOM 6756 O O . MET A 1 854 ? -44.056 7.450 -4.958 1.00 51.12 854 MET A O 1
ATOM 6760 N N . TYR A 1 855 ? -44.909 9.430 -5.640 1.00 49.50 855 TYR A N 1
ATOM 6761 C CA . TYR A 1 855 ? -45.499 9.804 -4.341 1.00 49.50 855 TYR A CA 1
ATOM 6762 C C . TYR A 1 855 ? -46.562 10.934 -4.437 1.00 49.50 855 TYR A C 1
ATOM 6764 O O . TYR A 1 855 ? -46.230 12.044 -4.847 1.00 49.50 855 TYR A O 1
ATOM 6772 N N . ASP A 1 856 ? -47.818 10.699 -4.016 1.00 54.66 856 ASP A N 1
ATOM 6773 C CA . ASP A 1 856 ? -48.804 11.758 -3.673 1.00 54.66 856 ASP A CA 1
ATOM 6774 C C . ASP A 1 856 ? -49.759 11.291 -2.560 1.00 54.66 856 ASP A C 1
ATOM 6776 O O . ASP A 1 856 ? -50.721 10.554 -2.784 1.00 54.66 856 ASP A O 1
ATOM 6780 N N . VAL A 1 857 ? -49.487 11.755 -1.341 1.00 49.50 857 VAL A N 1
ATOM 6781 C CA . VAL A 1 857 ? -50.139 11.308 -0.097 1.00 49.50 857 VAL A CA 1
ATOM 6782 C C . VAL A 1 857 ? -51.496 11.988 0.159 1.00 49.50 857 VAL A C 1
ATOM 6784 O O . VAL A 1 857 ? -52.284 11.513 0.972 1.00 49.50 857 VAL A O 1
ATOM 6787 N N . PHE A 1 858 ? -51.829 13.084 -0.536 1.00 54.38 858 PHE A N 1
ATOM 6788 C CA . PHE A 1 858 ? -52.976 13.929 -0.152 1.00 54.38 858 PHE A CA 1
ATOM 6789 C C . PHE A 1 858 ? -54.097 14.042 -1.200 1.00 54.38 858 PHE A C 1
ATOM 6791 O O . PHE A 1 858 ? -55.065 14.768 -0.966 1.00 54.38 858 PHE A O 1
ATOM 6798 N N . ALA A 1 859 ? -54.027 13.334 -2.334 1.00 58.28 859 ALA A N 1
ATOM 6799 C CA . ALA A 1 859 ? -55.040 13.418 -3.399 1.00 58.28 859 ALA A CA 1
ATOM 6800 C C . ALA A 1 859 ? -56.472 13.117 -2.912 1.00 58.28 859 ALA A C 1
ATOM 6802 O O . ALA A 1 859 ? -57.389 13.908 -3.162 1.00 58.28 859 ALA A O 1
ATOM 6803 N N . PHE A 1 860 ? -56.635 12.059 -2.113 1.00 56.84 860 PHE A N 1
ATOM 6804 C CA . PHE A 1 860 ? -57.909 11.712 -1.482 1.00 56.84 860 PHE A CA 1
ATOM 6805 C C . PHE A 1 860 ? -58.366 12.780 -0.477 1.00 56.84 860 PHE A C 1
ATOM 6807 O O . PHE A 1 860 ? -59.483 13.290 -0.564 1.00 56.84 860 PHE A O 1
ATOM 6814 N N . PHE A 1 861 ? -57.482 13.219 0.425 1.00 53.69 861 PHE A N 1
ATOM 6815 C CA . PHE A 1 861 ? -57.803 14.247 1.425 1.00 53.69 861 PHE A CA 1
ATOM 6816 C C . PHE A 1 861 ? -58.220 15.599 0.825 1.00 53.69 861 PHE A C 1
ATOM 6818 O O . PHE A 1 861 ? -58.998 16.317 1.454 1.00 53.69 861 PHE A O 1
ATOM 6825 N N . ARG A 1 862 ? -57.742 15.938 -0.381 1.00 65.75 862 ARG A N 1
ATOM 6826 C CA . ARG A 1 862 ? -58.111 17.164 -1.115 1.00 65.75 862 ARG A CA 1
ATOM 6827 C C . ARG A 1 862 ? -59.448 17.067 -1.865 1.00 65.75 862 ARG A C 1
ATOM 6829 O O . ARG A 1 862 ? -59.973 18.103 -2.261 1.00 65.75 862 ARG A O 1
ATOM 6836 N N . THR A 1 863 ? -59.988 15.865 -2.086 1.00 58.84 863 THR A N 1
ATOM 6837 C CA . THR A 1 863 ? -61.166 15.634 -2.956 1.00 58.84 863 THR A CA 1
ATOM 6838 C C . THR A 1 863 ? -62.316 14.867 -2.291 1.00 58.84 863 THR A C 1
ATOM 6840 O O . THR A 1 863 ? -63.399 14.785 -2.865 1.00 58.84 863 THR A O 1
ATOM 6843 N N . LYS A 1 864 ? -62.119 14.373 -1.062 1.00 53.72 864 LYS A N 1
ATOM 6844 C CA . LYS A 1 864 ? -63.062 13.576 -0.249 1.00 53.72 864 LYS A CA 1
ATOM 6845 C C . LYS A 1 864 ? -64.500 14.105 -0.110 1.00 53.72 864 LYS A C 1
ATOM 6847 O O . LYS A 1 864 ? -65.389 13.313 0.176 1.00 53.72 864 LYS A O 1
ATOM 6852 N N . ASP A 1 865 ? -64.725 15.408 -0.284 1.00 62.25 865 ASP A N 1
ATOM 6853 C CA . ASP A 1 865 ? -66.034 16.055 -0.100 1.00 62.25 865 ASP A CA 1
ATOM 6854 C C . ASP A 1 865 ? -66.816 16.222 -1.430 1.00 62.25 865 ASP A C 1
ATOM 6856 O O . ASP A 1 865 ? -67.865 16.866 -1.465 1.00 62.25 865 ASP A O 1
ATOM 6860 N N . GLN A 1 866 ? -66.311 15.664 -2.539 1.00 65.62 866 GLN A N 1
ATOM 6861 C CA . GLN A 1 866 ? -66.990 15.602 -3.843 1.00 65.62 866 GLN A CA 1
ATOM 6862 C C . GLN A 1 866 ? -67.753 14.273 -4.007 1.00 65.62 866 GLN A C 1
ATOM 6864 O O . GLN A 1 866 ? -67.383 13.272 -3.401 1.00 65.62 866 GLN A O 1
ATOM 6869 N N . GLU A 1 867 ? -68.787 14.225 -4.864 1.00 63.75 867 GLU A N 1
ATOM 6870 C CA . GLU A 1 867 ? -69.594 13.001 -5.093 1.00 63.75 867 GLU A CA 1
ATOM 6871 C C . GLU A 1 867 ? -68.773 11.787 -5.576 1.00 63.75 867 GLU A C 1
ATOM 6873 O O . GLU A 1 867 ? -69.199 10.649 -5.384 1.00 63.75 867 GLU A O 1
ATOM 6878 N N . GLN A 1 868 ? -67.600 12.014 -6.178 1.00 48.72 868 GLN A N 1
ATOM 6879 C CA . GLN A 1 868 ? -66.609 10.983 -6.498 1.00 48.72 868 GLN A CA 1
ATOM 6880 C C . GLN A 1 868 ? -65.195 11.499 -6.162 1.00 48.72 868 GLN A C 1
ATOM 6882 O O . GLN A 1 868 ? -64.618 12.242 -6.960 1.00 48.72 868 GLN A O 1
ATOM 6887 N N . PRO A 1 869 ? -64.633 11.151 -4.988 1.00 60.00 869 PRO A N 1
ATOM 6888 C CA . PRO A 1 869 ? -63.274 11.536 -4.607 1.00 60.00 869 PRO A CA 1
ATOM 6889 C C . PRO A 1 869 ? -62.214 10.952 -5.547 1.00 60.00 869 PRO A C 1
ATOM 6891 O O . PRO A 1 869 ? -62.352 9.829 -6.031 1.00 60.00 869 PRO A O 1
ATOM 6894 N N . GLN A 1 870 ? -61.121 11.686 -5.764 1.00 48.62 870 GLN A N 1
ATOM 6895 C CA . GLN A 1 870 ? -59.971 11.178 -6.510 1.00 48.62 870 GLN A CA 1
ATOM 6896 C C . GLN A 1 870 ? -59.048 10.369 -5.587 1.00 48.62 870 GLN A C 1
ATOM 6898 O O . GLN A 1 870 ? -58.755 10.813 -4.474 1.00 48.62 870 GLN A O 1
ATOM 6903 N N . PRO A 1 871 ? -58.562 9.198 -6.024 1.00 53.72 871 PRO A N 1
ATOM 6904 C CA . PRO A 1 871 ? -57.664 8.383 -5.221 1.00 53.72 871 PRO A CA 1
ATOM 6905 C C . PRO A 1 871 ? -56.237 8.945 -5.172 1.00 53.72 871 PRO A C 1
ATOM 6907 O O . PRO A 1 871 ? -55.880 9.856 -5.919 1.00 53.72 871 PRO A O 1
ATOM 6910 N N . ALA A 1 872 ? -55.399 8.349 -4.317 1.00 50.28 872 ALA A N 1
ATOM 6911 C CA . ALA A 1 872 ? -53.949 8.490 -4.420 1.00 50.28 872 ALA A CA 1
ATOM 6912 C C . ALA A 1 872 ? -53.484 8.057 -5.823 1.00 50.28 872 ALA A C 1
ATOM 6914 O O . ALA A 1 872 ? -53.855 6.987 -6.309 1.00 50.28 872 ALA A O 1
ATOM 6915 N N . ALA A 1 873 ? -52.699 8.909 -6.476 1.00 50.72 873 ALA A N 1
ATOM 6916 C CA . ALA A 1 873 ? -52.279 8.744 -7.861 1.00 50.72 873 ALA A CA 1
ATOM 6917 C C . ALA A 1 873 ? -50.786 9.045 -7.994 1.00 50.72 873 ALA A C 1
ATOM 6919 O O . ALA A 1 873 ? -50.212 9.764 -7.178 1.00 50.72 873 ALA A O 1
ATOM 6920 N N . ALA A 1 874 ? -50.153 8.522 -9.040 1.00 44.72 874 ALA A N 1
ATOM 6921 C CA . ALA A 1 874 ? -48.748 8.794 -9.295 1.00 44.72 874 ALA A CA 1
ATOM 6922 C C . ALA A 1 874 ? -48.449 8.833 -10.797 1.00 44.72 874 ALA A C 1
ATOM 6924 O O . ALA A 1 874 ? -48.779 7.922 -11.557 1.00 44.72 874 ALA A O 1
ATOM 6925 N N . SER A 1 875 ? -47.809 9.916 -11.228 1.00 47.00 875 SER A N 1
ATOM 6926 C CA . SER A 1 875 ? -47.504 10.196 -12.630 1.00 47.00 875 SER A CA 1
ATOM 6927 C C . SER A 1 875 ? -46.130 9.665 -13.040 1.00 47.00 875 SER A C 1
ATOM 6929 O O . SER A 1 875 ? -45.297 9.305 -12.205 1.00 47.00 875 SER A O 1
ATOM 6931 N N . ASN A 1 876 ? -45.900 9.561 -14.346 1.00 43.16 876 ASN A N 1
ATOM 6932 C CA . ASN A 1 876 ? -44.567 9.452 -14.925 1.00 43.16 876 ASN A CA 1
ATOM 6933 C C . ASN A 1 876 ? -44.391 10.502 -16.021 1.00 43.16 876 ASN A C 1
ATOM 6935 O O . ASN A 1 876 ? -45.335 10.797 -16.760 1.00 43.16 876 ASN A O 1
ATOM 6939 N N . LEU A 1 877 ? -43.174 11.026 -16.131 1.00 49.91 877 LEU A N 1
ATOM 6940 C CA . LEU A 1 877 ? -42.750 11.939 -17.186 1.00 49.91 877 LEU A CA 1
ATOM 6941 C C . LEU A 1 877 ? -41.517 11.335 -17.846 1.00 49.91 877 LEU A C 1
ATOM 6943 O O . LEU A 1 877 ? -40.493 11.160 -17.190 1.00 49.91 877 LEU A O 1
ATOM 6947 N N . THR A 1 878 ? -41.607 11.022 -19.134 1.00 50.38 878 THR A N 1
ATOM 6948 C CA . THR A 1 878 ? -40.492 10.428 -19.877 1.00 50.38 878 THR A CA 1
ATOM 6949 C C . THR A 1 878 ? -40.282 11.211 -21.164 1.00 50.38 878 THR A C 1
ATOM 6951 O O . THR A 1 878 ? -41.217 11.391 -21.942 1.00 50.38 878 THR A O 1
ATOM 6954 N N . CYS A 1 879 ? -39.065 11.708 -21.393 1.00 52.66 879 CYS A N 1
ATOM 6955 C CA . CYS A 1 879 ? -38.707 12.276 -22.689 1.00 52.66 879 CYS A CA 1
ATOM 6956 C C . CYS A 1 879 ? -38.629 11.146 -23.721 1.00 52.66 879 CYS A C 1
ATOM 6958 O O . CYS A 1 879 ? -37.849 10.214 -23.560 1.00 52.66 879 CYS A O 1
ATOM 6960 N N . GLU A 1 880 ? -39.397 11.262 -24.801 1.00 64.81 880 GLU A N 1
ATOM 6961 C CA . GLU A 1 880 ? -39.419 10.316 -25.928 1.00 64.81 880 GLU A CA 1
ATOM 6962 C C . GLU A 1 880 ? -38.135 10.385 -26.778 1.00 64.81 880 GLU A C 1
ATOM 6964 O O . GLU A 1 880 ? -37.953 9.626 -27.726 1.00 64.81 880 GLU A O 1
ATOM 6969 N N . THR A 1 881 ? -37.254 11.349 -26.502 1.00 60.16 881 THR A N 1
ATOM 6970 C CA . THR A 1 881 ? -36.012 11.592 -27.244 1.00 60.16 881 THR A CA 1
ATOM 6971 C C . THR A 1 881 ? -34.964 12.169 -26.299 1.00 60.16 881 THR A C 1
ATOM 6973 O O . THR A 1 881 ? -35.268 13.080 -25.522 1.00 60.16 881 THR A O 1
ATOM 6976 N N . HIS A 1 882 ? -33.738 11.647 -26.359 1.00 58.19 882 HIS A N 1
ATOM 6977 C CA . HIS A 1 882 ? -32.632 12.103 -25.522 1.00 58.19 882 HIS A CA 1
ATOM 6978 C C . HIS A 1 882 ? -32.144 13.504 -25.941 1.00 58.19 882 HIS A C 1
ATOM 6980 O O . HIS A 1 882 ? -32.320 13.928 -27.085 1.00 58.19 882 HIS A O 1
ATOM 6986 N N . ALA A 1 883 ? -31.527 14.244 -25.014 1.00 51.22 883 ALA A N 1
ATOM 6987 C CA . ALA A 1 883 ? -31.124 15.635 -25.241 1.00 51.22 883 ALA A CA 1
ATOM 6988 C C . ALA A 1 883 ? -30.076 15.805 -26.361 1.00 51.22 883 ALA A C 1
ATOM 6990 O O . ALA A 1 883 ? -30.061 16.843 -27.017 1.00 51.22 883 ALA A O 1
ATOM 6991 N N . SER A 1 884 ? -29.246 14.784 -26.604 1.00 53.88 884 SER A N 1
ATOM 6992 C CA . SER A 1 884 ? -28.260 14.743 -27.698 1.00 53.88 884 SER A CA 1
ATOM 6993 C C . SER A 1 884 ? -28.886 14.713 -29.092 1.00 53.88 884 SER A C 1
ATOM 6995 O O . SER A 1 884 ? -28.286 15.204 -30.046 1.00 53.88 884 SER A O 1
ATOM 6997 N N . ASP A 1 885 ? -30.092 14.157 -29.213 1.00 57.91 885 ASP A N 1
ATOM 6998 C CA . ASP A 1 885 ? -30.698 13.811 -30.505 1.00 57.91 885 ASP A CA 1
ATOM 6999 C C . ASP A 1 885 ? -31.707 14.888 -30.959 1.00 57.91 885 ASP A C 1
ATOM 7001 O O . ASP A 1 885 ? -32.353 14.792 -32.006 1.00 57.91 885 ASP A O 1
ATOM 7005 N N . LEU A 1 886 ? -31.841 15.949 -30.158 1.00 63.19 886 LEU A N 1
ATOM 7006 C CA . LEU A 1 886 ? -32.713 17.090 -30.391 1.00 63.19 886 LEU A CA 1
ATOM 7007 C C . LEU A 1 886 ? -31.998 18.195 -31.169 1.00 63.19 886 LEU A C 1
ATOM 7009 O O . LEU A 1 886 ? -31.059 18.825 -30.690 1.00 63.19 886 LEU A O 1
ATOM 7013 N N . GLN A 1 887 ? -32.516 18.508 -32.359 1.00 70.38 887 GLN A N 1
ATOM 7014 C CA . GLN A 1 887 ? -32.033 19.656 -33.126 1.00 70.38 887 GLN A CA 1
ATOM 7015 C C . GLN A 1 887 ? -32.267 20.985 -32.374 1.00 70.38 887 GLN A C 1
ATOM 7017 O O . GLN A 1 887 ? -33.337 21.163 -31.774 1.00 70.38 887 GLN A O 1
ATOM 7022 N N . PRO A 1 888 ? -31.327 21.952 -32.448 1.00 59.75 888 PRO A N 1
ATOM 7023 C CA . PRO A 1 888 ? -31.420 23.218 -31.725 1.00 59.75 888 PRO A CA 1
ATOM 7024 C C . PRO A 1 888 ? -32.752 23.949 -31.94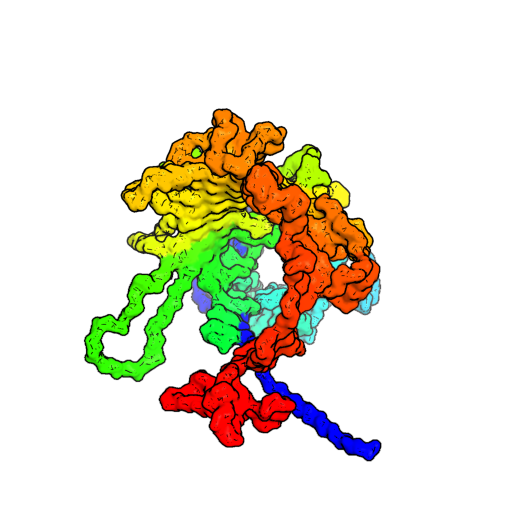4 1.00 59.75 888 PRO A C 1
ATOM 7026 O O . PRO A 1 888 ? -33.177 24.192 -33.072 1.00 59.75 888 PRO A O 1
ATOM 7029 N N . GLY A 1 889 ? -33.413 24.313 -30.844 1.00 65.19 889 GLY A N 1
ATOM 7030 C CA . GLY A 1 889 ? -34.699 25.017 -30.853 1.00 65.19 889 GLY A CA 1
ATOM 7031 C C . GLY A 1 889 ? -35.946 24.122 -30.862 1.00 65.19 889 GLY A C 1
ATOM 7032 O O . GLY A 1 889 ? -37.046 24.643 -30.666 1.00 65.19 889 GLY A O 1
ATOM 7033 N N . ARG A 1 890 ? -35.820 22.794 -31.019 1.00 56.88 890 ARG A N 1
ATOM 7034 C CA . ARG A 1 890 ? -36.921 21.859 -30.720 1.00 56.88 890 ARG A CA 1
ATOM 7035 C C . ARG A 1 890 ? -36.966 21.488 -29.237 1.00 56.88 890 ARG A C 1
ATOM 7037 O O . ARG A 1 890 ? -35.967 21.536 -28.529 1.00 56.88 890 ARG A O 1
ATOM 7044 N N . ARG A 1 891 ? -38.160 21.106 -28.779 1.00 54.31 891 ARG A N 1
ATOM 7045 C CA . ARG A 1 891 ? -38.405 20.503 -27.461 1.00 54.31 891 ARG A CA 1
ATOM 7046 C C . ARG A 1 891 ? -38.658 18.998 -27.645 1.00 54.31 891 ARG A C 1
ATOM 7048 O O . ARG A 1 891 ? -39.239 18.649 -28.677 1.00 54.31 891 ARG A O 1
ATOM 7055 N N . PRO A 1 892 ? -38.256 18.133 -26.694 1.00 62.25 892 PRO A N 1
ATOM 7056 C CA . PRO A 1 892 ? -38.615 16.717 -26.725 1.00 62.25 892 PRO A CA 1
ATOM 7057 C C . PRO A 1 892 ? -40.132 16.533 -26.755 1.00 62.25 892 PRO A C 1
ATOM 7059 O O . PRO A 1 892 ? -40.871 17.313 -26.146 1.00 62.25 892 PRO A O 1
ATOM 7062 N N . GLY A 1 893 ? -40.579 15.464 -27.415 1.00 54.53 893 GLY A N 1
ATOM 7063 C CA . GLY A 1 893 ? -41.846 14.842 -27.051 1.00 54.53 893 GLY A CA 1
ATOM 7064 C C . GLY A 1 893 ? -41.729 14.322 -25.619 1.00 54.53 893 GLY A C 1
ATOM 7065 O O . GLY A 1 893 ? -40.703 13.749 -25.247 1.00 54.53 893 GLY A O 1
ATOM 7066 N N . ILE A 1 894 ? -42.732 14.594 -24.790 1.00 55.69 894 ILE A N 1
ATOM 7067 C CA . ILE A 1 894 ? -42.805 14.072 -23.425 1.00 55.69 894 ILE A CA 1
ATOM 7068 C C . ILE A 1 894 ? -44.007 13.145 -23.393 1.00 55.69 894 ILE A C 1
ATOM 7070 O O . ILE A 1 894 ? -45.138 13.593 -23.594 1.00 55.69 894 ILE A O 1
ATOM 7074 N N . GLN A 1 895 ? -43.756 11.868 -23.124 1.00 48.59 895 GLN A N 1
ATOM 7075 C CA . GLN A 1 895 ? -44.813 10.913 -22.873 1.00 48.59 895 GLN A CA 1
ATOM 7076 C C . GLN A 1 895 ? -45.264 11.058 -21.420 1.00 48.59 895 GLN A C 1
ATOM 7078 O O . GLN A 1 895 ? -44.463 11.022 -20.481 1.00 48.59 895 GLN A O 1
ATOM 7083 N N . TYR A 1 896 ? -46.572 11.224 -21.248 1.00 47.16 896 TYR A N 1
ATOM 7084 C CA . TYR A 1 896 ? -47.230 11.285 -19.951 1.00 47.16 896 TYR A CA 1
ATOM 7085 C C . TYR A 1 896 ? -47.918 9.947 -19.703 1.00 47.16 896 TYR A C 1
ATOM 7087 O O . TYR A 1 896 ? -48.714 9.504 -20.532 1.00 47.16 896 TYR A O 1
ATOM 7095 N N . SER A 1 897 ? -47.639 9.322 -18.561 1.00 47.31 897 SER A N 1
ATOM 7096 C CA . SER A 1 897 ? -48.374 8.141 -18.106 1.00 47.31 897 SER A CA 1
ATOM 7097 C C . SER A 1 897 ? -48.945 8.387 -16.715 1.00 47.31 897 SER A C 1
ATOM 7099 O O . SER A 1 897 ? -48.255 8.891 -15.823 1.00 47.31 897 SER A O 1
ATOM 7101 N N . PHE A 1 898 ? -50.218 8.047 -16.550 1.00 47.09 898 PHE A N 1
ATOM 7102 C CA . PHE A 1 898 ? -50.978 8.163 -15.313 1.00 47.09 898 PHE A CA 1
ATOM 7103 C C . PHE A 1 898 ? -51.591 6.795 -15.029 1.00 47.09 898 PHE A C 1
ATOM 7105 O O . PHE A 1 898 ? -52.204 6.220 -15.925 1.00 47.09 898 PHE A O 1
ATOM 7112 N N . SER A 1 899 ? -51.444 6.295 -13.804 1.00 46.09 899 SER A N 1
ATOM 7113 C CA . SER A 1 899 ? -52.184 5.129 -13.323 1.00 46.09 899 SER A CA 1
ATOM 7114 C C . SER A 1 899 ? -52.991 5.505 -12.084 1.00 46.09 899 SER A C 1
ATOM 7116 O O . SER A 1 899 ? -52.552 6.307 -11.250 1.00 46.09 899 SER A O 1
ATOM 7118 N N . TYR A 1 900 ? -54.195 4.946 -11.993 1.00 47.62 900 TYR A N 1
ATOM 7119 C CA . TYR A 1 900 ? -55.140 5.191 -10.910 1.00 47.62 900 TYR A CA 1
ATOM 7120 C C . TYR A 1 900 ? -55.419 3.880 -10.174 1.00 47.62 900 TYR A C 1
ATOM 7122 O O . TYR A 1 900 ? -55.477 2.819 -10.791 1.00 47.62 900 TYR A O 1
ATOM 7130 N N . SER A 1 901 ? -55.625 3.953 -8.860 1.00 44.78 901 SER A N 1
ATOM 7131 C CA . SER A 1 901 ? -56.068 2.821 -8.040 1.00 44.78 901 SER A CA 1
ATOM 7132 C C . SER A 1 901 ? -57.298 3.236 -7.252 1.00 44.78 901 SER A C 1
ATOM 7134 O O . SER A 1 901 ? -57.278 4.278 -6.612 1.00 44.78 901 SER A O 1
ATOM 7136 N N . ASP A 1 902 ? -58.369 2.449 -7.266 1.00 42.53 902 ASP A N 1
ATOM 7137 C CA . ASP A 1 902 ? -59.641 2.789 -6.601 1.00 42.53 902 ASP A CA 1
ATOM 7138 C C . ASP A 1 902 ? -59.607 2.736 -5.056 1.00 42.53 902 ASP A C 1
ATOM 7140 O O . ASP A 1 902 ? -60.625 2.954 -4.399 1.00 42.53 902 ASP A O 1
ATOM 7144 N N . GLY A 1 903 ? -58.444 2.445 -4.465 1.00 45.09 903 GLY A N 1
ATOM 7145 C CA . GLY A 1 903 ? -58.266 2.243 -3.025 1.00 45.09 903 GLY A CA 1
ATOM 7146 C C . GLY A 1 903 ? -58.579 0.820 -2.545 1.00 45.09 903 GLY A C 1
ATOM 7147 O O . GLY A 1 903 ? -58.280 0.498 -1.398 1.00 45.09 903 GLY A O 1
ATOM 7148 N N . PHE A 1 904 ? -59.101 -0.053 -3.414 1.00 39.38 904 PHE A N 1
ATOM 7149 C CA . PHE A 1 904 ? -59.407 -1.460 -3.120 1.00 39.38 904 PHE A CA 1
ATOM 7150 C C . PHE A 1 904 ? -58.577 -2.455 -3.950 1.00 39.38 904 PHE A C 1
ATOM 7152 O O . PHE A 1 904 ? -58.785 -3.666 -3.864 1.00 39.38 904 PHE A O 1
ATOM 7159 N N . GLY A 1 905 ? -57.581 -1.963 -4.692 1.00 38.56 905 GLY A N 1
ATOM 7160 C CA . GLY A 1 905 ? -56.540 -2.789 -5.309 1.00 38.56 905 GLY A CA 1
ATOM 7161 C C . GLY A 1 905 ? -56.777 -3.158 -6.773 1.00 38.56 905 GLY A C 1
ATOM 7162 O O . GLY A 1 905 ? -56.161 -4.110 -7.250 1.00 38.56 905 GLY A O 1
ATOM 7163 N N . ARG A 1 906 ? -57.627 -2.422 -7.501 1.00 38.78 906 ARG A N 1
ATOM 7164 C CA . ARG A 1 906 ? -57.640 -2.459 -8.972 1.00 38.78 906 ARG A CA 1
ATOM 7165 C C . ARG A 1 906 ? -56.929 -1.245 -9.560 1.00 38.78 906 ARG A C 1
ATOM 7167 O O . ARG A 1 906 ? -57.336 -0.116 -9.304 1.00 38.78 906 ARG A O 1
ATOM 7174 N N . GLU A 1 907 ? -55.917 -1.505 -10.386 1.00 40.88 907 GLU A N 1
ATOM 7175 C CA . GLU A 1 907 ? -55.435 -0.540 -11.380 1.00 40.88 907 GLU A CA 1
ATOM 7176 C C . GLU A 1 907 ? -56.438 -0.406 -12.536 1.00 40.88 907 GLU A C 1
ATOM 7178 O O . GLU A 1 907 ? -57.116 -1.378 -12.897 1.00 40.88 907 GLU A O 1
ATOM 7183 N N . ILE A 1 908 ? -56.500 0.798 -13.116 1.00 40.62 908 ILE A N 1
ATOM 7184 C CA . ILE A 1 908 ? -57.180 1.132 -14.379 1.00 40.62 908 ILE A CA 1
ATOM 7185 C C . ILE A 1 908 ? -56.228 1.975 -15.233 1.00 40.62 908 ILE A C 1
ATOM 7187 O O . ILE A 1 908 ? -55.656 2.940 -14.668 1.00 40.62 908 ILE A O 1
#

Secondary structure (DSSP, 8-state):
----------------S-PPEEEE-------B------TTTSTT-SS-S-STTEEEE-SSSSSS-EEEEEETTEEEEE-B-STT-B---EE-S--SSS--SSSSEEEE-SSSSS--EEEESSSSS-EEEEB-SSS-BPPPEE-S---SS-TT-TT------SSSSPPPP--PPPS-TTTS-------TTEEEEEE-SSSSSS-EEEEEETT--EEE---SSS-------TTEEEE-SSSSSSPEEEEE-SS-EEEE-B-TTS-BPSPEEE-SPPP--TT-EEEEE-SSSSSS-EEEEE---GGGTT-SEEEEESSTTPPTTSEEEEE-SSS-EEE-EEEEHHHHHHHHHHTT---SS--SSPPEEEEETTBEEEEEEEEETTTTEEEEEEEEEEEE---------S--------S------GGGPPPPEEEEEEE------SSS-HHHHHTTTS---TT--HHHHHTTSPPPP--S-SEEESSSS-EEE----HHHHHHHHHTTTT-EEEEEEEE--SPPPTTS-----S-SEEEEEEEEEEEEE--TTSSS-EEEEEEEEEEEE--TTS--EEEEEEEEEE-TTS-EEEEEEEEEPPSS----TTS-HHHHHHTT--EEEEEEEEEPPPEE-SS-EE---EEEEEEEEEES---S---TTS--PPPHHHHHHHHHHH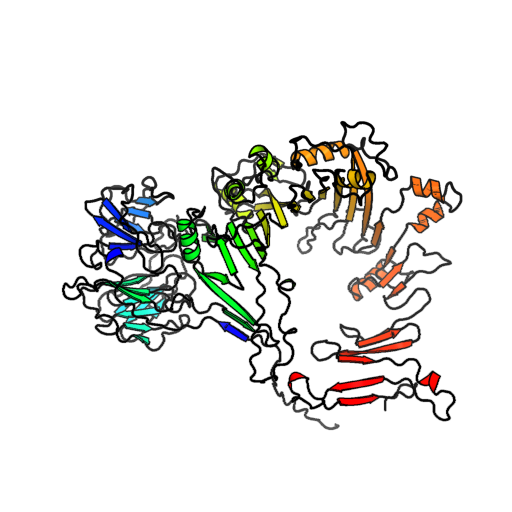TSSSSEEPTT-TT-TT---TTS-EEEEEEEEEEEEE-TTSSSBPPTT---TT-EEEEEEE-SS-HHHHIIIIITTTSS-HHHHHHHH---EESSS-TT--HHHHHHHHHHTTT---EE--TT-BTTB---EETTTB-TT--B-EE--SSS-SEEE-TT--EEEEEE-TTS-EEEEE--SSHHHHHTTSSSPPPPEEEEEEESS-GGGSPTT----EEEEEEEB-SSS-B-

InterPro domains:
  IPR022044 Insecticide toxin TcdB middle/C-terminal [PF12255] (501-635)
  IPR022045 Insecticide toxin TcdB middle/N-terminal [PF12256] (274-398)
  IPR028994 Integrin alpha, N-terminal [SSF69318] (51-301)

pLDDT: mean 70.18, std 17.85, range [20.25, 97.0]

Foldseek 3Di:
DDDDDDDPPPPPPDDDDFDKDFDWFDQDFDFDFDAADPCVQVVVDDFFPLDPQWDFAPAQLQQFTWIWGADPLWIWIFDALFPLGTHDTHTLPDDLDSDDPQLQWDFDDLQVQLFTWTWGNDDPFTFTWTDDPPSDIHPTDGDPDDDPDPSNPPFDDDDRQDLPDDDDDDDDDDPDCVRDHDDDPDDPQKFKDWWQAQLPPHTWIWIDGPPDIDIDDCPGDDDDDTDDDDQWDWDQQQLPSGIWIWGHDQQWIWIWHRPNNPDTHDTDIDHPDPGDDPQKDWDWGPSRSLQHTKIKIAHSDPVCVSRRITITGGRPSDRTRHGQWIGSVPPDIQGWDKGWPSVLQSVCVVVVNHAPDHNSHTDIDGCDSDGKHFGRWDADSSVRHTQGTQKMKHKAADDDDPPPPDPDCDPDDDDDPPDPDPVPGFFIKIKMWGFQSLDDDPPDAPLVVCLVVDDADPPDDPVLRVLPDADAEPLADQWADPWQPDTDGDDADPQQSSVSSSVRGPPTAKMFMFGQPDDQDPVRDRPTDHTQWIKGKYKYKHFNAHCVVHPYTDIDMAIWIWIWGQDPVLWIWIKTKGLLTAGPVNHRQKMKIKTAATQDFDPDPVDDVVVRVVSHDIKMKIKGWAWADWDDDPPFGDDTDTFKMWIKIKPLLDDPDDDHSHRRDDHSVSVSVLVVQQPPVPQEDELPPVVCPVVPDSVHMHIYTPKMKGWWAAALLNQDIDPGSYDDRVRHTWDMAMDPDDPVRCCVVCVVVVNDPPVRSVLLRDWTWAQAQDPPDHSNRSSVSCVVVVSDTFWTDHSPDDPVDHQIAGHPAAGRVGQGWDFDDDVDGQWIQGSVRFIWGFDADPVRHTQDTWDDDCQQVVAVVDPQGFDRWTKDWDFPDDPVVDDPPDDTDIDIDIWGDSVPDDID

Radius of gyration: 38.51 Å; Cα contacts (8 Å, |Δi|>4): 1692; chains: 1; bounding box: 116×90×101 Å

Organism: NCBI:txid568076

Nearest PDB structures (foldseek):
  6suf-assembly1_F  TM=7.076E-01  e=2.621E-45  Photorhabdus luminescens
  6sup-assembly1_A  TM=6.746E-01  e=5.654E-43  Photorhabdus luminescens
  4igl-assembly1_A  TM=6.774E-01  e=1.436E-41  Yersinia entomophaga
  4o9x-assembly1_A  TM=6.537E-01  e=4.558E-42  Photorhabdus luminescens
  4igl-assembly2_C  TM=6.646E-01  e=8.036E-41  Yersinia entomophaga

Mean predicted aligned error: 18.85 Å

Solvent-accessible surface area (backbone atoms only — not comparable to full-atom values): 53374 Å² total; per-residue (Å²): 145,77,83,89,79,84,78,80,79,77,79,75,86,75,73,80,81,81,70,64,52,72,40,52,35,68,80,55,80,44,75,55,74,60,74,50,68,65,66,76,61,62,65,82,61,87,67,36,62,56,44,95,53,51,44,83,40,37,84,80,20,57,20,43,47,16,44,38,32,69,56,98,92,42,46,33,36,24,50,54,69,32,85,72,40,45,49,68,85,40,68,53,83,64,68,95,57,94,72,67,80,69,58,39,26,44,80,40,55,80,67,83,50,45,55,43,18,49,33,36,71,70,54,100,68,34,28,34,26,44,63,44,89,88,73,41,68,47,74,80,44,68,53,97,72,77,83,97,64,71,65,72,42,93,79,64,81,89,74,93,68,68,98,65,90,77,84,90,82,88,83,89,79,81,96,49,70,92,80,47,90,79,89,81,90,84,64,93,66,54,33,33,47,78,38,26,44,72,48,83,86,48,70,15,43,36,38,41,40,93,85,53,77,52,69,49,81,61,86,65,81,81,80,89,89,83,69,47,62,94,58,56,48,74,45,48,74,65,56,80,56,26,38,19,44,37,39,62,43,56,64,39,38,32,39,27,49,45,54,77,54,76,45,68,47,79,69,50,68,45,74,87,47,79,70,48,51,100,61,41,36,76,46,79,43,38,59,48,24,38,66,44,48,18,46,39,39,20,36,57,55,81,89,42,75,83,53,37,45,45,53,32,43,42,44,74,61,54,64,21,76,41,76,31,31,43,30,60,82,77,85,52,72,49,55,41,42,69,39,19,48,26,53,43,54,48,51,31,42,73,75,68,56,61,59,90,41,63,41,44,54,49,45,82,41,67,37,21,74,63,43,33,53,65,39,38,40,38,58,41,64,85,80,73,38,79,34,49,47,31,29,36,40,37,42,53,67,81,85,77,88,82,76,78,86,64,98,69,88,71,79,94,71,80,96,77,83,91,67,83,56,77,88,71,62,70,57,38,34,38,39,40,37,31,28,29,40,23,71,69,62,97,82,57,54,70,63,70,59,52,61,78,76,53,92,71,71,89,92,56,52,72,69,58,50,56,55,62,52,79,79,76,55,59,51,57,42,59,35,36,44,80,50,64,89,43,70,44,84,41,81,62,49,78,65,53,32,35,53,43,20,45,73,40,38,68,36,70,35,33,39,37,32,32,54,57,72,56,76,66,43,103,81,72,53,72,63,72,63,78,43,59,34,39,37,40,44,42,50,49,47,39,32,65,36,74,35,85,93,49,97,60,56,44,72,49,73,42,73,31,44,36,42,36,32,50,36,99,78,75,48,40,55,39,39,38,41,40,52,78,34,37,43,87,84,64,49,64,32,27,33,39,40,37,40,54,32,39,73,61,75,70,84,60,84,90,55,55,72,67,61,40,49,59,54,42,47,72,45,36,43,38,37,43,40,45,48,26,54,69,44,85,53,98,91,48,78,43,79,61,49,79,28,34,42,37,34,27,43,53,41,55,80,77,72,86,64,78,63,80,88,50,71,62,64,79,53,73,66,56,53,49,53,47,46,59,54,15,66,68,74,80,30,62,46,60,66,84,48,82,86,49,78,82,66,74,54,73,88,46,29,26,29,25,55,72,41,41,40,39,46,36,22,24,39,76,62,51,75,46,75,39,61,82,47,45,65,48,96,71,65,41,72,36,34,76,51,66,61,85,66,53,70,69,56,45,43,52,70,29,38,74,61,70,74,42,54,66,67,63,51,58,61,46,71,47,54,54,51,36,43,34,64,57,94,84,57,51,36,71,53,28,44,58,44,13,67,77,54,77,63,45,78,22,26,42,47,48,42,76,53,42,104,91,40,70,41,55,26,42,44,105,38,26,43,52,87,66,46,45,44,50,68,42,88,55,102,58,71,40,28,40,28,41,65,89,64,51,66,45,39,43,42,59,51,100,83,69,48,78,76,45,75,34,79,45,94,51,45,32,82,75,28,62,91,46,102,72,50,46,49,52,48,45,65,48,82,42,66,77,49,59,81,87,78,54,60,91,93,63,76,67,57,68,50,77,49,76,49,44,36,81,83,82,79,50,78,98

Sequence (908 aa):
MWPGITMEIMILTDRHPHDRTHGYAGMILSPSTAPALSLQSFGKLPTGLGSDKYQWVDLDGEGIAGVLTEQGNAWFYKRNFGDAELGPLETVAQKPSSIPLNGKSQLLDLGGNGQLSLVDFSGVTPGFFKKIANEDWSSFTPFKFLPNIRWDDPTLLVIDLTDGFAPMEHRRVSLDERIGPRIVLGDDETSIHLADMSGDGLLDIVRIPNSEICYWLNLGYGRLGRFSQSRIRLADIDGSGTTDLVYLGLDDIKIFFNQSGSSFSDPYCMVQTPRVDNLSDVRIVDLFGTGTPCILWSSPNPSDYGHHVGYIDLLGGQKPHLLISSQNNLGAETRIQYASSTKFYLQDRAARTPWVTNLPFPVHVVESVENVDRHHGFFDTFEREFRGFGMVEQYDTEEFDISLGGSVSVPARDNTTTSIDLASHVPPVLTKTWYYTGAFLERQTMAGRFQQEYYKEPRLSEEQTAAMLLAEVEEVPTSIRLTASNRVPFSATNLEARESCRVLKGTVLRVELYALDAKTGDNGSVQTGNPYSVSAQNYSVEILQPQGTNRHGAFMRTMYSVSGIPSPTANPRVTHEFALEVNEFGVPTKSAEVYYGRRHKDPRPLLTDDEKEKQRKLSITYKEKDFLNVILGQDTNRTPISCEARTYELYNIARESKINHITNLFSFEEIQEKIATAEDGNHDLPFEDFDGTSATDPSQSYRRLTSISRTYYRSDDLSHILPLRTIESMVLQSTIYRLALTESLATNNFVGAGKVSQTELDDILENDLFYSPNSGDSPAAEMAFAQQHFFNIHRFLSPFHRDNFNTDTTDVRQDPFGNLITVGELLQPWMVMDHDQNRSAVAYDVLGIMTRFMYDVFAFFRTKDQEQPQPAAASNLTCETHASDLQPGRRPGIQYSFSYSDGFGREI